Protein AF-0000000087759956 (afdb_homodimer)

InterPro domains:
  IPR018484 Carbohydrate kinase FGGY, N-terminal [PF00370] (3-246)
  IPR043129 ATPase, nucleotide binding domain [SSF53067] (1-449)
  IPR043129 ATPase, nucleotide binding domain [SSF53067] (3-252)

Foldseek 3Di:
DWEWFWEQELFKIKIFIADLVLDTDDIFMFTQPPSPAFWGALLSSLVRLLVRLVVRPADPVHQAYFAAYQQFKKKFFAQQCQQVCLLVVDPDHRMGIIGALRACPQDPVNQVVLVVLCVVLPADFAADDGRGHVSVVLVCCVPPVVVNVSGQAMDHSVQVVLSNQQSTRDLQLREAEQQSVRSNTAADPVVRGGGPSSCVSSVHDPRRYHHYDHALDDFSHWGDPSNCVSRVHDTRRTYTHYYYLVLLLVLQQCVVVVHDQLQEWEWEAAQWTKIKGKDQDDDDADNQWDWGDHHPNIIMIMGIWNQGVNLLLVVLVVVQVVCCVVPVDHDDPSPVSSVVLLVLADLPAPKAKQSCCVATSDPPRDHIDIDPDDPPQPDSNNVSLNSLLNSLCVRCVSDDPVCVVSNLRHAYEYEYPSCVVRVSNQVNNCVVSVHHYHYDYRGGSSSSRRSSNSVCVVVVVVVVVVVVVVVVVVVPPD/DWEWFWEQEQFKIKIFIADLVLDTDDIFMFTQPPSPAFWGALLSSLVRLLVRLVVRPADPVHQAYFAAYQQFKKKFFAQQCQQVCLLVVDPDHRMDIIGALRACPQDPVNQVVLVVLCVVLPADFAADDGRGHLSVVLVCCVPPVVVNVSGQAMDHSVQVVLSNQQSTRDLQLREAEQQSVRSNGAADPVVRGGGVSSCVSSVHDPRRYHHYDHALDDWSHWGDPSNCVSRVHDTRRTYGHYYYLVLLLVLQQCVVVVHDQLQEWEWEFAQWTKIKGKDQDDDDADNQWDWGDHHPNIIMIMGIWNQGVNLLLVVLVVVQVVCCVVPVDHDDPSPVSSVVLLVLADLPAPKAKQCCCVATSDPPRDHIDIDPDDPPQPDSNNVSLNSLLNSLCVRLVSDDPVCVVSNLRHAYEYEYPSCVVRVSNQVNNCVVSVHHYHYDYRGGSSSSRRSSNSVCVVVVVVVVVVVVVVVVVVVVVD

pLDDT: mean 90.92, std 11.07, range [28.17, 98.62]

Radius of gyration: 41.55 Å; Cα contacts (8 Å, |Δi|>4): 2193; chains: 2; bounding box: 50×154×84 Å

Structure (mmCIF, N/CA/C/O backbone):
data_AF-0000000087759956-model_v1
#
loop_
_entity.id
_entity.type
_entity.pdbx_description
1 polymer 'Carbohydrate kinase FGGY N-terminal domain-containing protein'
#
loop_
_atom_site.group_PDB
_atom_site.id
_atom_site.type_symbol
_atom_site.label_atom_id
_atom_site.label_alt_id
_atom_site.label_comp_id
_atom_site.label_asym_id
_atom_site.label_entity_id
_atom_site.label_seq_id
_atom_site.pdbx_PDB_ins_code
_atom_site.Cartn_x
_atom_site.Cartn_y
_atom_site.Cartn_z
_atom_site.occupancy
_atom_site.B_iso_or_equiv
_atom_site.auth_seq_id
_atom_site.auth_comp_id
_atom_site.auth_asym_id
_atom_site.auth_atom_id
_atom_site.pdbx_PDB_model_num
ATOM 1 N N . MET A 1 1 ? -11.508 56.594 10.93 1 87.94 1 MET A N 1
ATOM 2 C CA . MET A 1 1 ? -11.023 55.688 11.961 1 87.94 1 MET A CA 1
ATOM 3 C C . MET A 1 1 ? -10.523 54.375 11.344 1 87.94 1 MET A C 1
ATOM 5 O O . MET A 1 1 ? -11.156 53.812 10.438 1 87.94 1 MET A O 1
ATOM 9 N N . GLN A 1 2 ? -9.336 54.094 11.742 1 93.81 2 GLN A N 1
ATOM 10 C CA . GLN A 1 2 ? -8.727 52.875 11.234 1 93.81 2 GLN A CA 1
ATOM 11 C C . GLN A 1 2 ? -8.148 52.031 12.367 1 93.81 2 GLN A C 1
ATOM 13 O O . GLN A 1 2 ? -7.812 52.562 13.43 1 93.81 2 GLN A O 1
ATOM 18 N N . VAL A 1 3 ? -8.188 50.781 12.141 1 95.94 3 VAL A N 1
ATOM 19 C CA . VAL A 1 3 ? -7.516 49.844 13.047 1 95.94 3 VAL A CA 1
ATOM 20 C C . VAL A 1 3 ? -6.309 49.219 12.344 1 95.94 3 VAL A C 1
ATOM 22 O O . VAL A 1 3 ? -6.422 48.75 11.219 1 95.94 3 VAL A O 1
ATOM 25 N N . LEU A 1 4 ? -5.164 49.344 12.977 1 97.25 4 LEU A N 1
ATOM 26 C CA . LEU A 1 4 ? -3.953 48.688 12.469 1 97.25 4 LEU A CA 1
ATOM 27 C C . LEU A 1 4 ? -3.836 47.25 12.992 1 97.25 4 LEU A C 1
ATOM 29 O O . LEU A 1 4 ? -3.762 47.031 14.195 1 97.25 4 LEU A O 1
ATOM 33 N N . GLY A 1 5 ? -3.9 46.312 12.047 1 97.31 5 GLY A N 1
ATOM 34 C CA . GLY A 1 5 ? -3.627 44.938 12.375 1 97.31 5 GLY A CA 1
ATOM 35 C C . GLY A 1 5 ? -2.211 44.5 12.031 1 97.31 5 GLY A C 1
ATOM 36 O O . GLY A 1 5 ? -1.71 44.812 10.945 1 97.31 5 GLY A O 1
ATOM 37 N N . ILE A 1 6 ? -1.502 43.812 12.992 1 97.94 6 ILE A N 1
ATOM 38 C CA . ILE A 1 6 ? -0.149 43.312 12.789 1 97.94 6 ILE A CA 1
ATOM 39 C C . ILE A 1 6 ? -0.108 41.812 13.078 1 97.94 6 ILE A C 1
ATOM 41 O O . ILE A 1 6 ? -0.451 41.375 14.18 1 97.94 6 ILE A O 1
ATOM 45 N N . ASP A 1 7 ? 0.274 41.031 12.141 1 97.62 7 ASP A N 1
ATOM 46 C CA . ASP A 1 7 ? 0.466 39.594 12.289 1 97.62 7 ASP A CA 1
ATOM 47 C C . ASP A 1 7 ? 1.95 39.219 12.281 1 97.62 7 ASP A C 1
ATOM 49 O O . ASP A 1 7 ? 2.619 39.344 11.25 1 97.62 7 ASP A O 1
ATOM 53 N N . VAL A 1 8 ? 2.387 38.75 13.422 1 96.69 8 VAL A N 1
ATOM 54 C CA . VAL A 1 8 ? 3.785 38.375 13.547 1 96.69 8 VAL A CA 1
ATOM 55 C C . VAL A 1 8 ? 3.926 36.875 13.273 1 96.69 8 VAL A C 1
ATOM 57 O O . VAL A 1 8 ? 3.902 36.062 14.195 1 96.69 8 VAL A O 1
ATOM 60 N N . GLY A 1 9 ? 4.246 36.562 12.062 1 91 9 GLY A N 1
ATOM 61 C CA . GLY A 1 9 ? 4.426 35.156 11.664 1 91 9 GLY A CA 1
ATOM 62 C C . GLY A 1 9 ? 5.82 34.625 11.945 1 91 9 GLY A C 1
ATOM 63 O O . GLY A 1 9 ? 6.617 35.312 12.617 1 91 9 GLY A O 1
ATOM 64 N N . THR A 1 10 ? 6.102 33.406 11.453 1 86.12 10 THR A N 1
ATOM 65 C CA . THR A 1 10 ? 7.41 32.781 11.648 1 86.12 10 THR A CA 1
ATOM 66 C C . THR A 1 10 ? 8.414 33.312 10.633 1 86.12 10 THR A C 1
ATOM 68 O O . THR A 1 10 ? 9.609 33.438 10.922 1 86.12 10 THR A O 1
ATOM 71 N N . THR A 1 11 ? 7.91 33.719 9.43 1 88.88 11 THR A N 1
ATOM 72 C CA . THR A 1 11 ? 8.836 34.062 8.359 1 88.88 11 THR A CA 1
ATOM 73 C C . THR A 1 11 ? 8.586 35.5 7.887 1 88.88 11 THR A C 1
ATOM 75 O O . THR A 1 11 ? 9.414 36.094 7.188 1 88.88 11 THR A O 1
ATOM 78 N N . ALA A 1 12 ? 7.441 36.031 8.281 1 93.81 12 ALA A N 1
ATOM 79 C CA . ALA A 1 12 ? 7.121 37.375 7.781 1 93.81 12 ALA A CA 1
ATOM 80 C C . ALA A 1 12 ? 6.195 38.125 8.742 1 93.81 12 ALA A C 1
ATOM 82 O O . ALA A 1 12 ? 5.539 37.5 9.578 1 93.81 12 ALA A O 1
ATOM 83 N N . ILE A 1 13 ? 6.207 39.438 8.57 1 96.75 13 ILE A N 1
ATOM 84 C CA . ILE A 1 13 ? 5.266 40.344 9.25 1 96.75 13 ILE A CA 1
ATOM 85 C C . ILE A 1 13 ? 4.227 40.844 8.25 1 96.75 13 ILE A C 1
ATOM 87 O O . ILE A 1 13 ? 4.578 41.344 7.176 1 96.75 13 ILE A O 1
ATOM 91 N N . LYS A 1 14 ? 3.004 40.656 8.578 1 96.31 14 LYS A N 1
ATOM 92 C CA . LYS A 1 14 ? 1.919 41.188 7.758 1 96.31 14 LYS A CA 1
ATOM 93 C C . LYS A 1 14 ? 1.117 42.25 8.516 1 96.31 14 LYS A C 1
ATOM 95 O O . LYS A 1 14 ? 0.782 42.062 9.688 1 96.31 14 LYS A O 1
ATOM 100 N N . CYS A 1 15 ? 0.84 43.375 7.855 1 96.94 15 CYS A N 1
ATOM 101 C CA . CYS A 1 15 ? 0.056 44.438 8.445 1 96.94 15 CYS A CA 1
ATOM 102 C C . CYS A 1 15 ? -1.173 44.75 7.598 1 96.94 15 CYS A C 1
ATOM 104 O O . CYS A 1 15 ? -1.128 44.656 6.371 1 96.94 15 CYS A O 1
ATOM 106 N N . SER A 1 16 ? -2.232 45.062 8.273 1 96 16 SER A N 1
ATOM 107 C CA . SER A 1 16 ? -3.479 45.469 7.625 1 96 16 SER A CA 1
ATOM 108 C C . SER A 1 16 ? -4.051 46.719 8.25 1 96 16 SER A C 1
ATOM 110 O O . SER A 1 16 ? -4.012 46.906 9.469 1 96 16 SER A O 1
ATOM 112 N N . LEU A 1 17 ? -4.504 47.594 7.406 1 95.5 17 LEU A N 1
ATOM 113 C CA . LEU A 1 17 ? -5.281 48.75 7.836 1 95.5 17 LEU A CA 1
ATOM 114 C C . LEU A 1 17 ? -6.754 48.594 7.477 1 95.5 17 LEU A C 1
ATOM 116 O O . LEU A 1 17 ? -7.102 48.5 6.297 1 95.5 17 LEU A O 1
ATOM 120 N N . VAL A 1 18 ? -7.531 48.562 8.508 1 94.56 18 VAL A N 1
ATOM 121 C CA . VAL A 1 18 ? -8.961 48.344 8.312 1 94.56 18 VAL A CA 1
ATOM 122 C C . VAL A 1 18 ? -9.742 49.562 8.773 1 94.56 18 VAL A C 1
ATOM 124 O O . VAL A 1 18 ? -9.5 50.094 9.859 1 94.56 18 VAL A O 1
ATOM 127 N N . ASN A 1 19 ? -10.703 50 8.016 1 91.31 19 ASN A N 1
ATOM 128 C CA . ASN A 1 19 ? -11.461 51.188 8.359 1 91.31 19 ASN A CA 1
ATOM 129 C C . ASN A 1 19 ? -12.719 50.844 9.156 1 91.31 19 ASN A C 1
ATOM 131 O O . ASN A 1 19 ? -12.953 49.688 9.492 1 91.31 19 ASN A O 1
ATOM 135 N N . CYS A 1 20 ? -13.492 51.844 9.469 1 83.19 20 CYS A N 1
ATOM 136 C CA . CYS A 1 20 ? -14.664 51.719 10.328 1 83.19 20 CYS A CA 1
ATOM 137 C C . CYS A 1 20 ? -15.742 50.875 9.656 1 83.19 20 CYS A C 1
ATOM 139 O O . CYS A 1 20 ? -16.641 50.344 10.32 1 83.19 20 CYS A O 1
ATOM 141 N N . ASN A 1 21 ? -15.695 50.688 8.312 1 86.69 21 ASN A N 1
ATOM 142 C CA . ASN A 1 21 ? -16.656 49.875 7.574 1 86.69 21 ASN A CA 1
ATOM 143 C C . ASN A 1 21 ? -16.156 48.438 7.418 1 86.69 21 ASN A C 1
ATOM 145 O O . ASN A 1 21 ? -16.703 47.688 6.605 1 86.69 21 ASN A O 1
ATOM 149 N N . LYS A 1 22 ? -15.102 48.156 8.156 1 89.62 22 LYS A N 1
ATOM 150 C CA . LYS A 1 22 ? -14.562 46.781 8.18 1 89.62 22 LYS A CA 1
ATOM 151 C C . LYS A 1 22 ? -13.969 46.406 6.828 1 89.62 22 LYS A C 1
ATOM 153 O O . LYS A 1 22 ? -14.008 45.25 6.43 1 89.62 22 LYS A O 1
ATOM 158 N N . LYS A 1 23 ? -13.508 47.406 6.109 1 91.25 23 LYS A N 1
ATOM 159 C CA . LYS A 1 23 ? -12.883 47.188 4.812 1 91.25 23 LYS A CA 1
ATOM 160 C C . LYS A 1 23 ? -11.367 47.281 4.902 1 91.25 23 LYS A C 1
ATOM 162 O O . LYS A 1 23 ? -10.852 48.188 5.57 1 91.25 23 LYS A O 1
ATOM 167 N N . LEU A 1 24 ? -10.711 46.406 4.25 1 91.88 24 LEU A N 1
ATOM 168 C CA . LEU A 1 24 ? -9.258 46.438 4.148 1 91.88 24 LEU A CA 1
ATOM 169 C C . LEU A 1 24 ? -8.812 47.562 3.229 1 91.88 24 LEU A C 1
ATOM 171 O O . LEU A 1 24 ? -9.125 47.562 2.035 1 91.88 24 LEU A O 1
ATOM 175 N N . GLU A 1 25 ? -8.094 48.531 3.738 1 93.69 25 GLU A N 1
ATOM 176 C CA . GLU A 1 25 ? -7.664 49.688 2.949 1 93.69 25 GLU A CA 1
ATOM 177 C C . GLU A 1 25 ? -6.254 49.469 2.404 1 93.69 25 GLU A C 1
ATOM 179 O O . GLU A 1 25 ? -5.984 49.781 1.239 1 93.69 25 GLU A O 1
ATOM 184 N N . LYS A 1 26 ? -5.352 49.062 3.242 1 94.5 26 LYS A N 1
ATOM 185 C CA . LYS A 1 26 ? -3.953 48.844 2.881 1 94.5 26 LYS A CA 1
ATOM 186 C C . LYS A 1 26 ? -3.402 47.594 3.545 1 94.5 26 LYS A C 1
ATOM 188 O O . LYS A 1 26 ? -3.869 47.188 4.613 1 94.5 26 LYS A O 1
ATOM 193 N N . GLN A 1 27 ? -2.539 47 2.928 1 95 27 GLN A N 1
ATOM 194 C CA . GLN A 1 27 ? -1.839 45.844 3.465 1 95 27 GLN A CA 1
ATOM 195 C C . GLN A 1 27 ? -0.357 45.875 3.102 1 95 27 GLN A C 1
ATOM 197 O O . GLN A 1 27 ? 0.021 46.438 2.066 1 95 27 GLN A O 1
ATOM 202 N N . SER A 1 28 ? 0.489 45.375 3.918 1 96.12 28 SER A N 1
ATOM 203 C CA . SER A 1 28 ? 1.919 45.219 3.672 1 96.12 28 SER A CA 1
ATOM 204 C C . SER A 1 28 ? 2.436 43.906 4.234 1 96.12 28 SER A C 1
ATOM 206 O O . SER A 1 28 ? 1.814 43.312 5.121 1 96.12 28 SER A O 1
ATOM 208 N N . CYS A 1 29 ? 3.449 43.375 3.68 1 95.56 29 CYS A N 1
ATOM 209 C CA . CYS A 1 29 ? 4.07 42.125 4.109 1 95.56 29 CYS A CA 1
ATOM 210 C C . CYS A 1 29 ? 5.582 42.156 3.904 1 95.56 29 CYS A C 1
ATOM 212 O O . CYS A 1 29 ? 6.055 42.469 2.803 1 95.56 29 CYS A O 1
ATOM 214 N N . LYS A 1 30 ? 6.352 41.938 4.957 1 96.62 30 LYS A N 1
ATOM 215 C CA . LYS A 1 30 ? 7.809 41.938 4.875 1 96.62 30 LYS A CA 1
ATOM 216 C C . LYS A 1 30 ? 8.391 40.688 5.484 1 96.62 30 LYS A C 1
ATOM 218 O O . LYS A 1 30 ? 7.992 40.25 6.578 1 96.62 30 LYS A O 1
ATOM 223 N N . SER A 1 31 ? 9.352 40.062 4.836 1 95.56 31 SER A N 1
ATOM 224 C CA . SER A 1 31 ? 10.016 38.875 5.301 1 95.56 31 SER A CA 1
ATOM 225 C C . SER A 1 31 ? 10.938 39.156 6.477 1 95.56 31 SER A C 1
ATOM 227 O O . SER A 1 31 ? 11.578 40.219 6.527 1 95.56 31 SER A O 1
ATOM 229 N N . ILE A 1 32 ? 10.953 38.25 7.395 1 95.31 32 ILE A N 1
ATOM 230 C CA . ILE A 1 32 ? 11.922 38.312 8.492 1 95.31 32 ILE A CA 1
ATOM 231 C C . ILE A 1 32 ? 13.242 37.688 8.039 1 95.31 32 ILE A C 1
ATOM 233 O O . ILE A 1 32 ? 13.281 36.5 7.625 1 95.31 32 ILE A O 1
ATOM 237 N N . GLU A 1 33 ? 14.273 38.375 8.125 1 91.81 33 GLU A N 1
ATOM 238 C CA . GLU A 1 33 ? 15.57 37.875 7.676 1 91.81 33 GLU A CA 1
ATOM 239 C C . GLU A 1 33 ? 16.047 36.688 8.523 1 91.81 33 GLU A C 1
ATOM 241 O O . GLU A 1 33 ? 15.945 36.719 9.75 1 91.81 33 GLU A O 1
ATOM 246 N N . ASN A 1 34 ? 16.5 35.656 7.949 1 85.31 34 ASN A N 1
ATOM 247 C CA . ASN A 1 34 ? 17.094 34.5 8.586 1 85.31 34 ASN A CA 1
ATOM 248 C C . ASN A 1 34 ? 16.094 33.781 9.492 1 85.31 34 ASN A C 1
ATOM 250 O O . ASN A 1 34 ? 16.453 33.312 10.57 1 85.31 34 ASN A O 1
ATOM 254 N N . ALA A 1 35 ? 14.828 33.906 9.188 1 80.88 35 ALA A N 1
ATOM 255 C CA . ALA A 1 35 ? 13.789 33.312 10.031 1 80.88 35 ALA A CA 1
ATOM 256 C C . ALA A 1 35 ? 13.5 31.875 9.625 1 80.88 35 ALA A C 1
ATOM 258 O O . ALA A 1 35 ? 12.461 31.312 10 1 80.88 35 ALA A O 1
ATOM 259 N N . SER A 1 36 ? 14.477 31.062 9.07 1 71.12 36 SER A N 1
ATOM 260 C CA . SER A 1 36 ? 14.211 29.672 8.695 1 71.12 36 SER A CA 1
ATOM 261 C C . SER A 1 36 ? 14.438 28.734 9.867 1 71.12 36 SER A C 1
ATOM 263 O O . SER A 1 36 ? 15.461 28.812 10.555 1 71.12 36 SER A O 1
ATOM 265 N N . GLY A 1 37 ? 13.289 28.172 10.57 1 76.44 37 GLY A N 1
ATOM 266 C CA . GLY A 1 37 ? 13.539 27.125 11.531 1 76.44 37 GLY A CA 1
ATOM 267 C C . GLY A 1 37 ? 12.938 27.406 12.898 1 76.44 37 GLY A C 1
ATOM 268 O O . GLY A 1 37 ? 11.906 28.062 13 1 76.44 37 GLY A O 1
ATOM 269 N N . SER A 1 38 ? 13.57 26.906 14.031 1 89.06 38 SER A N 1
ATOM 270 C CA . SER A 1 38 ? 13.016 26.875 15.383 1 89.06 38 SER A CA 1
ATOM 271 C C . SER A 1 38 ? 13.516 28.062 16.203 1 89.06 38 SER A C 1
ATOM 273 O O . SER A 1 38 ? 12.945 28.375 17.266 1 89.06 38 SER A O 1
ATOM 275 N N . ILE A 1 39 ? 14.523 28.828 15.766 1 92.94 39 ILE A N 1
ATOM 276 C CA . ILE A 1 39 ? 15.078 29.953 16.5 1 92.94 39 ILE A CA 1
ATOM 277 C C . ILE A 1 39 ? 15.117 31.188 15.602 1 92.94 39 ILE A C 1
ATOM 279 O O . ILE A 1 39 ? 15.695 31.156 14.508 1 92.94 39 ILE A O 1
ATOM 283 N N . VAL A 1 40 ? 14.516 32.281 16.062 1 94.62 40 VAL A N 1
ATOM 284 C CA . VAL A 1 40 ? 14.445 33.5 15.289 1 94.62 40 VAL A CA 1
ATOM 285 C C . VAL A 1 40 ? 14.969 34.688 16.109 1 94.62 40 VAL A C 1
ATOM 287 O O . VAL A 1 40 ? 14.578 34.844 17.281 1 94.62 40 VAL A O 1
ATOM 290 N N . ASP A 1 41 ? 15.82 35.469 15.539 1 94.25 41 ASP A N 1
ATOM 291 C CA . ASP A 1 41 ? 16.312 36.688 16.188 1 94.25 41 ASP A CA 1
ATOM 292 C C . ASP A 1 41 ? 15.219 37.75 16.297 1 94.25 41 ASP A C 1
ATOM 294 O O . ASP A 1 41 ? 14.711 38.219 15.281 1 94.25 41 ASP A O 1
ATOM 298 N N . VAL A 1 42 ? 14.945 38.188 17.531 1 95.75 42 VAL A N 1
ATOM 299 C CA . VAL A 1 42 ? 13.875 39.125 17.766 1 95.75 42 VAL A CA 1
ATOM 300 C C . VAL A 1 42 ? 14.195 40.469 17.094 1 95.75 42 VAL A C 1
ATOM 302 O O . VAL A 1 42 ? 13.297 41.156 16.609 1 95.75 42 VAL A O 1
ATOM 305 N N . LYS A 1 43 ? 15.414 40.781 17 1 94.75 43 LYS A N 1
ATOM 306 C CA . LYS A 1 43 ? 15.812 42 16.312 1 94.75 43 LYS A CA 1
ATOM 307 C C . LYS A 1 43 ? 15.359 42 14.859 1 94.75 43 LYS A C 1
ATOM 309 O O . LYS A 1 43 ? 14.922 43.031 14.328 1 94.75 43 LYS A O 1
ATOM 314 N N . ASN A 1 44 ? 15.57 40.844 14.258 1 95.56 44 ASN A N 1
ATOM 315 C CA . ASN A 1 44 ? 15.125 40.719 12.867 1 95.56 44 ASN A CA 1
ATOM 316 C C . ASN A 1 44 ? 13.609 40.844 12.75 1 95.56 44 ASN A C 1
ATOM 318 O O . ASN A 1 44 ? 13.109 41.344 11.742 1 95.56 44 ASN A O 1
ATOM 322 N N . VAL A 1 45 ? 12.875 40.375 13.711 1 96.62 45 VAL A N 1
ATOM 323 C CA . VAL A 1 45 ? 11.422 40.531 13.742 1 96.62 45 VAL A CA 1
ATOM 324 C C . VAL A 1 45 ? 11.047 42 13.828 1 96.62 45 VAL A C 1
ATOM 326 O O . VAL A 1 45 ? 10.195 42.469 13.062 1 96.62 45 VAL A O 1
ATOM 329 N N . LEU A 1 46 ? 11.68 42.719 14.711 1 96.06 46 LEU A N 1
ATOM 330 C CA . LEU A 1 46 ? 11.383 44.125 14.914 1 96.06 46 LEU A CA 1
ATOM 331 C C . LEU A 1 46 ? 11.734 44.938 13.672 1 96.06 46 LEU A C 1
ATOM 333 O O . LEU A 1 46 ? 11.008 45.875 13.305 1 96.06 46 LEU A O 1
ATOM 337 N N . LEU A 1 47 ? 12.859 44.531 13.094 1 95.5 47 LEU A N 1
ATOM 338 C CA . LEU A 1 47 ? 13.258 45.219 11.867 1 95.5 47 LEU A CA 1
ATOM 339 C C . LEU A 1 47 ? 12.234 45 10.758 1 95.5 47 LEU A C 1
ATOM 341 O O . LEU A 1 47 ? 11.898 45.906 10.016 1 95.5 47 LEU A O 1
ATOM 345 N N . ALA A 1 48 ? 11.805 43.812 10.57 1 97.12 48 ALA A N 1
ATOM 346 C CA . ALA A 1 48 ? 10.781 43.5 9.578 1 97.12 48 ALA A CA 1
ATOM 347 C C . ALA A 1 48 ? 9.492 44.25 9.867 1 97.12 48 ALA A C 1
ATOM 349 O O . ALA A 1 48 ? 8.812 44.719 8.938 1 97.12 48 ALA A O 1
ATOM 350 N N . MET A 1 49 ? 9.125 44.344 11.117 1 97.12 49 MET A N 1
ATOM 351 C CA . MET A 1 49 ? 7.926 45.094 11.516 1 97.12 49 MET A CA 1
ATOM 352 C C . MET A 1 49 ? 8.055 46.562 11.164 1 97.12 49 MET A C 1
ATOM 354 O O . MET A 1 49 ? 7.113 47.188 10.656 1 97.12 49 MET A O 1
ATOM 358 N N . GLN A 1 50 ? 9.172 47.094 11.445 1 96 50 GLN A N 1
ATOM 359 C CA . GLN A 1 50 ? 9.43 48.469 11.109 1 96 50 GLN A CA 1
ATOM 360 C C . GLN A 1 50 ? 9.25 48.719 9.609 1 96 50 GLN A C 1
ATOM 362 O O . GLN A 1 50 ? 8.625 49.719 9.211 1 96 50 GLN A O 1
ATOM 367 N N . LYS A 1 51 ? 9.828 47.812 8.852 1 96.88 51 LYS A N 1
ATOM 368 C CA . LYS A 1 51 ? 9.734 47.938 7.398 1 96.88 51 LYS A CA 1
ATOM 369 C C . LYS A 1 51 ? 8.281 47.781 6.93 1 96.88 51 LYS A C 1
ATOM 371 O O . LYS A 1 51 ? 7.844 48.531 6.043 1 96.88 51 LYS A O 1
ATOM 376 N N . ALA A 1 52 ? 7.57 46.906 7.457 1 96.88 52 ALA A N 1
ATOM 377 C CA . ALA A 1 52 ? 6.176 46.688 7.082 1 96.88 52 ALA A CA 1
ATOM 378 C C . ALA A 1 52 ? 5.32 47.906 7.422 1 96.88 52 ALA A C 1
ATOM 380 O O . ALA A 1 52 ? 4.453 48.281 6.641 1 96.88 52 ALA A O 1
ATOM 381 N N . MET A 1 53 ? 5.566 48.469 8.617 1 95.38 53 MET A N 1
ATOM 382 C CA . MET A 1 53 ? 4.816 49.656 9.062 1 95.38 53 MET A CA 1
ATOM 383 C C . MET A 1 53 ? 5.125 50.844 8.188 1 95.38 53 MET A C 1
ATOM 385 O O . MET A 1 53 ? 4.223 51.625 7.844 1 95.38 53 MET A O 1
ATOM 389 N N . LYS A 1 54 ? 6.34 51 7.84 1 93.94 54 LYS A N 1
ATOM 390 C CA . LYS A 1 54 ? 6.746 52.094 6.973 1 93.94 54 LYS A CA 1
ATOM 391 C C . LYS A 1 54 ? 6.055 52 5.617 1 93.94 54 LYS A C 1
ATOM 393 O O . LYS A 1 54 ? 5.672 53.031 5.047 1 93.94 54 LYS A O 1
ATOM 398 N N . GLU A 1 55 ? 5.965 50.875 5.152 1 95.38 55 GLU A N 1
ATOM 399 C CA . GLU A 1 55 ? 5.359 50.656 3.842 1 95.38 55 GLU A CA 1
ATOM 400 C C . GLU A 1 55 ? 3.885 51.062 3.842 1 95.38 55 GLU A C 1
ATOM 402 O O . GLU A 1 55 ? 3.326 51.375 2.795 1 95.38 55 GLU A O 1
ATOM 407 N N . LEU A 1 56 ? 3.217 51.031 4.961 1 94.44 56 LEU A N 1
ATOM 408 C CA . LEU A 1 56 ? 1.813 51.406 5.051 1 94.44 56 LEU A CA 1
ATOM 409 C C . LEU A 1 56 ? 1.649 52.906 4.867 1 94.44 56 LEU A C 1
ATOM 411 O O . LEU A 1 56 ? 0.56 53.375 4.535 1 94.44 56 LEU A O 1
ATOM 415 N N . GLY A 1 57 ? 2.734 53.719 5.09 1 90.56 57 GLY A N 1
ATOM 416 C CA . GLY A 1 57 ? 2.67 55.156 4.961 1 90.56 57 GLY A CA 1
ATOM 417 C C . GLY A 1 57 ? 2.146 55.844 6.211 1 90.56 57 GLY A C 1
ATOM 418 O O . GLY A 1 57 ? 2.502 55.469 7.328 1 90.56 57 GLY A O 1
ATOM 419 N N . THR A 1 58 ? 1.352 56.938 5.988 1 86.56 58 THR A N 1
ATOM 420 C CA . THR A 1 58 ? 0.86 57.75 7.102 1 86.56 58 THR A CA 1
ATOM 421 C C . THR A 1 58 ? -0.245 57 7.852 1 86.56 58 THR A C 1
ATOM 423 O O . THR A 1 58 ? -1.118 56.375 7.234 1 86.56 58 THR A O 1
ATOM 426 N N . MET A 1 59 ? -0.141 56.969 9.148 1 91 59 MET A N 1
ATOM 427 C CA . MET A 1 59 ? -1.083 56.25 9.992 1 91 59 MET A CA 1
ATOM 428 C C . MET A 1 59 ? -1.845 57.188 10.906 1 91 59 MET A C 1
ATOM 430 O O . MET A 1 59 ? -2.148 56.844 12.047 1 91 59 MET A O 1
ATOM 434 N N . GLU A 1 60 ? -2.092 58.344 10.484 1 90.31 60 GLU A N 1
ATOM 435 C CA . GLU A 1 60 ? -2.705 59.375 11.297 1 90.31 60 GLU A CA 1
ATOM 436 C C . GLU A 1 60 ? -4.129 59 11.703 1 90.31 60 GLU A C 1
ATOM 438 O O . GLU A 1 60 ? -4.617 59.438 12.75 1 90.31 60 GLU A O 1
ATOM 443 N N . ASN A 1 61 ? -4.77 58.188 10.93 1 92.06 61 ASN A N 1
ATOM 444 C CA . ASN A 1 61 ? -6.16 57.844 11.18 1 92.06 61 ASN A CA 1
ATOM 445 C C . ASN A 1 61 ? -6.277 56.562 12.008 1 92.06 61 ASN A C 1
ATOM 447 O O . ASN A 1 61 ? -7.383 56.094 12.281 1 92.06 61 ASN A O 1
ATOM 451 N N . VAL A 1 62 ? -5.184 56.031 12.43 1 95.19 62 VAL A N 1
ATOM 452 C CA . VAL A 1 62 ? -5.203 54.812 13.242 1 95.19 62 VAL A CA 1
ATOM 453 C C . VAL A 1 62 ? -5.652 55.156 14.656 1 95.19 62 VAL A C 1
ATOM 455 O O . VAL A 1 62 ? -5.078 56.031 15.305 1 95.19 62 VAL A O 1
ATOM 458 N N . THR A 1 63 ? -6.676 54.406 15.133 1 93.75 63 THR A N 1
ATOM 459 C CA . THR A 1 63 ? -7.242 54.688 16.453 1 93.75 63 THR A CA 1
ATOM 460 C C . THR A 1 63 ? -7.047 53.5 17.391 1 93.75 63 THR A C 1
ATOM 462 O O . THR A 1 63 ? -7.281 53.625 18.594 1 93.75 63 THR A O 1
ATOM 465 N N . ALA A 1 64 ? -6.617 52.438 16.922 1 95.38 64 ALA A N 1
ATOM 466 C CA . ALA A 1 64 ? -6.348 51.25 17.719 1 95.38 64 ALA A CA 1
ATOM 467 C C . ALA A 1 64 ? -5.352 50.312 17.016 1 95.38 64 ALA A C 1
ATOM 469 O O . ALA A 1 64 ? -5.238 50.344 15.797 1 95.38 64 ALA A O 1
ATOM 470 N N . ILE A 1 65 ? -4.664 49.531 17.797 1 96.69 65 ILE A N 1
ATOM 471 C CA . ILE A 1 65 ? -3.719 48.531 17.281 1 96.69 65 ILE A CA 1
ATOM 472 C C . ILE A 1 65 ? -4.125 47.125 17.734 1 96.69 65 ILE A C 1
ATOM 474 O O . ILE A 1 65 ? -4.348 46.906 18.922 1 96.69 65 ILE A O 1
ATOM 478 N N . ALA A 1 66 ? -4.301 46.281 16.766 1 97.06 66 ALA A N 1
ATOM 479 C CA . ALA A 1 66 ? -4.566 44.875 17.016 1 97.06 66 ALA A CA 1
ATOM 480 C C . ALA A 1 66 ? -3.371 44.031 16.609 1 97.06 66 ALA A C 1
ATOM 482 O O . ALA A 1 66 ? -2.85 44.156 15.5 1 97.06 66 ALA A O 1
ATOM 483 N N . LEU A 1 67 ? -2.922 43.125 17.531 1 97.62 67 LEU A N 1
ATOM 484 C CA . LEU A 1 67 ? -1.778 42.25 17.281 1 97.62 67 LEU A CA 1
ATOM 485 C C . LEU A 1 67 ? -2.193 40.781 17.297 1 97.62 67 LEU A C 1
ATOM 487 O O . LEU A 1 67 ? -3.076 40.406 18.062 1 97.62 67 LEU A O 1
ATOM 491 N N . CYS A 1 68 ? -1.618 40.031 16.406 1 97.62 68 CYS A N 1
ATOM 492 C CA . CYS A 1 68 ? -1.718 38.562 16.438 1 97.62 68 CYS A CA 1
ATOM 493 C C . CYS A 1 68 ? -0.426 37.938 15.945 1 97.62 68 CYS A C 1
ATOM 495 O O . CYS A 1 68 ? 0.493 38.625 15.508 1 97.62 68 CYS A O 1
ATOM 497 N N . GLY A 1 69 ? -0.326 36.656 16.109 1 96.12 69 GLY A N 1
ATOM 498 C CA . GLY A 1 69 ? 0.887 36 15.648 1 96.12 69 GLY A CA 1
ATOM 499 C C . GLY A 1 69 ? 0.951 34.531 16.031 1 96.12 69 GLY A C 1
ATOM 500 O O . GLY A 1 69 ? -0.046 33.938 16.469 1 96.12 69 GLY A O 1
ATOM 501 N N . GLN A 1 70 ? 2.133 33.969 15.773 1 93.38 70 GLN A N 1
ATOM 502 C CA . GLN A 1 70 ? 2.355 32.562 16.078 1 93.38 70 GLN A CA 1
ATOM 503 C C . GLN A 1 70 ? 2.107 32.281 17.562 1 93.38 70 GLN A C 1
ATOM 505 O O . GLN A 1 70 ? 2.514 33.062 18.422 1 93.38 70 GLN A O 1
ATOM 510 N N . MET A 1 71 ? 1.416 31.234 17.953 1 93.5 71 MET A N 1
ATOM 511 C CA . MET A 1 71 ? 0.798 31.078 19.266 1 93.5 71 MET A CA 1
ATOM 512 C C . MET A 1 71 ? 1.713 30.297 20.203 1 93.5 71 MET A C 1
ATOM 514 O O . MET A 1 71 ? 1.673 30.484 21.422 1 93.5 71 MET A O 1
ATOM 518 N 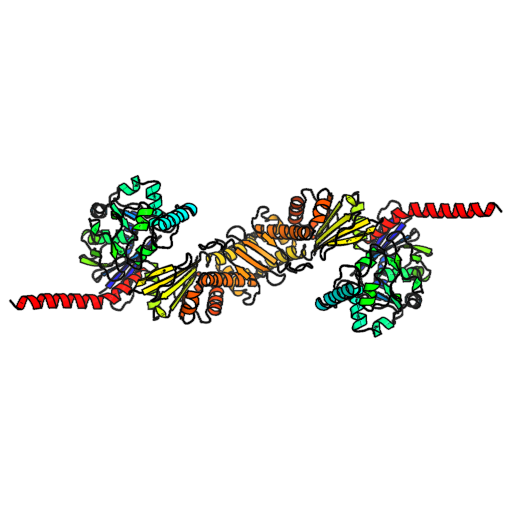N . HIS A 1 72 ? 2.6 29.375 19.797 1 94.12 72 HIS A N 1
ATOM 519 C CA . HIS A 1 72 ? 3.223 28.375 20.641 1 94.12 72 HIS A CA 1
ATOM 520 C C . HIS A 1 72 ? 4.629 28.797 21.062 1 94.12 72 HIS A C 1
ATOM 522 O O . HIS A 1 72 ? 5.188 28.25 22.016 1 94.12 72 HIS A O 1
ATOM 528 N N . GLY A 1 73 ? 5.172 29.766 20.5 1 95.56 73 GLY A N 1
ATOM 529 C CA . GLY A 1 73 ? 6.547 30.156 20.75 1 95.56 73 GLY A CA 1
ATOM 530 C C . GLY A 1 73 ? 6.703 30.984 22 1 95.56 73 GLY A C 1
ATOM 531 O O . GLY A 1 73 ? 5.715 31.453 22.578 1 95.56 73 GLY A O 1
ATOM 532 N N . ILE A 1 74 ? 7.988 31.188 22.391 1 97.81 74 ILE A N 1
ATOM 533 C CA . ILE A 1 74 ? 8.234 31.906 23.641 1 97.81 74 ILE A CA 1
ATOM 534 C C . ILE A 1 74 ? 9.445 32.812 23.469 1 97.81 74 ILE A C 1
ATOM 536 O O . ILE A 1 74 ? 10.391 32.5 22.75 1 97.81 74 ILE A O 1
ATOM 540 N N . VAL A 1 75 ? 9.391 33.938 24.109 1 97.88 75 VAL A N 1
ATOM 541 C CA . VAL A 1 75 ? 10.492 34.875 24.297 1 97.88 75 VAL A CA 1
ATOM 542 C C . VAL A 1 75 ? 10.57 35.281 25.766 1 97.88 75 VAL A C 1
ATOM 544 O O . VAL A 1 75 ? 9.547 35.5 26.406 1 97.88 75 VAL A O 1
ATOM 547 N N . TRP A 1 76 ? 11.742 35.312 26.328 1 98.31 76 TRP A N 1
ATOM 548 C CA . TRP A 1 76 ? 11.992 35.875 27.641 1 98.31 76 TRP A CA 1
ATOM 549 C C . TRP A 1 76 ? 12.633 37.25 27.516 1 98.31 76 TRP A C 1
ATOM 551 O O . TRP A 1 76 ? 13.398 37.5 26.594 1 98.31 76 TRP A O 1
ATOM 561 N N . TRP A 1 77 ? 12.242 38.188 28.484 1 98.38 77 TRP A N 1
ATOM 562 C CA . TRP A 1 77 ? 12.898 39.5 28.453 1 98.38 77 TRP A CA 1
ATOM 563 C C . TRP A 1 77 ? 13.023 40.094 29.844 1 98.38 77 TRP A C 1
ATOM 565 O O . TRP A 1 77 ? 12.391 39.594 30.781 1 98.38 77 TRP A O 1
ATOM 575 N N . LYS A 1 78 ? 13.961 41.031 29.969 1 98.19 78 LYS A N 1
ATOM 576 C CA . LYS A 1 78 ? 14.109 41.844 31.172 1 98.19 78 LYS A CA 1
ATOM 577 C C . LYS A 1 78 ? 13.273 43.125 31.062 1 98.19 78 LYS A C 1
ATOM 579 O O . LYS A 1 78 ? 13.641 44.062 30.344 1 98.19 78 LYS A O 1
ATOM 584 N N . ALA A 1 79 ? 12.227 43.25 31.875 1 98 79 ALA A N 1
ATOM 585 C CA . ALA A 1 79 ? 11.156 44.219 31.688 1 98 79 ALA A CA 1
ATOM 586 C C . ALA A 1 79 ? 11.695 45.656 31.75 1 98 79 ALA A C 1
ATOM 588 O O . ALA A 1 79 ? 11.352 46.5 30.922 1 98 79 ALA A O 1
ATOM 589 N N . ASN A 1 80 ? 12.586 45.938 32.594 1 97.06 80 ASN A N 1
ATOM 590 C CA . ASN A 1 80 ? 13 47.312 32.844 1 97.06 80 ASN A CA 1
ATOM 591 C C . ASN A 1 80 ? 14.062 47.781 31.859 1 97.06 80 ASN A C 1
ATOM 593 O O . ASN A 1 80 ? 14.484 48.938 31.875 1 97.06 80 ASN A O 1
ATOM 597 N N . LYS A 1 81 ? 14.438 46.906 30.969 1 96.5 81 LYS A N 1
ATOM 598 C CA . LYS A 1 81 ? 15.539 47.25 30.078 1 96.5 81 LYS A CA 1
ATOM 599 C C . LYS A 1 81 ? 15.07 47.312 28.625 1 96.5 81 LYS A C 1
ATOM 601 O O . LYS A 1 81 ? 15.781 47.812 27.766 1 96.5 81 LYS A O 1
ATOM 606 N N . VAL A 1 82 ? 13.867 46.875 28.344 1 95.5 82 VAL A N 1
ATOM 607 C CA . VAL A 1 82 ? 13.484 46.625 26.953 1 95.5 82 VAL A CA 1
ATOM 608 C C . VAL A 1 82 ? 13.227 47.969 26.266 1 95.5 82 VAL A C 1
ATOM 610 O O . VAL A 1 82 ? 13.531 48.125 25.078 1 95.5 82 VAL A O 1
ATOM 613 N N . LEU A 1 83 ? 12.672 48.938 26.969 1 94.19 83 LEU A N 1
ATOM 614 C CA . LEU A 1 83 ? 12.359 50.219 26.344 1 94.19 83 LEU A CA 1
ATOM 615 C C . LEU A 1 83 ? 13.633 50.938 25.906 1 94.19 83 LEU A C 1
ATOM 617 O O . LEU A 1 83 ? 13.688 51.5 24.812 1 94.19 83 LEU A O 1
ATOM 621 N N . GLU A 1 84 ? 14.586 50.938 26.797 1 93.81 84 GLU A N 1
ATOM 622 C CA . GLU A 1 84 ? 15.859 51.562 26.469 1 93.81 84 GLU A CA 1
ATOM 623 C C . GLU A 1 84 ? 16.547 50.844 25.297 1 93.81 84 GLU A C 1
ATOM 625 O O . GLU A 1 84 ? 17.156 51.5 24.453 1 93.81 84 GLU A O 1
ATOM 630 N N . ALA A 1 85 ? 16.484 49.625 25.328 1 94 85 ALA A N 1
ATOM 631 C CA . ALA A 1 85 ? 17.094 48.844 24.234 1 94 85 ALA A CA 1
ATOM 632 C C . ALA A 1 85 ? 16.438 49.156 22.906 1 94 85 ALA A C 1
ATOM 634 O O . ALA A 1 85 ? 17.094 49.219 21.875 1 94 85 ALA A O 1
ATOM 635 N N . LEU A 1 86 ? 15.07 49.281 22.875 1 91.81 86 LEU A N 1
ATOM 636 C CA . LEU A 1 86 ? 14.352 49.656 21.656 1 91.81 86 LEU A CA 1
ATOM 637 C C . LEU A 1 86 ? 14.805 51.031 21.172 1 91.81 86 LEU A C 1
ATOM 639 O O . LEU A 1 86 ? 15.008 51.219 19.969 1 91.81 86 LEU A O 1
ATOM 643 N N . LYS A 1 87 ? 14.969 51.906 22.062 1 91.12 87 LYS A N 1
ATOM 644 C CA . LYS A 1 87 ? 15.328 53.281 21.75 1 91.12 87 LYS A CA 1
ATOM 645 C C . LYS A 1 87 ? 16.734 53.344 21.125 1 91.12 87 LYS A C 1
ATOM 647 O O . LYS A 1 87 ? 16.938 54.062 20.156 1 91.12 87 LYS A O 1
ATOM 652 N N . ASN A 1 88 ? 17.656 52.594 21.734 1 89.44 88 ASN A N 1
ATOM 653 C CA . ASN A 1 88 ? 19.062 52.75 21.375 1 89.44 88 ASN A CA 1
ATOM 654 C C . ASN A 1 88 ? 19.516 51.719 20.359 1 89.44 88 ASN A C 1
ATOM 656 O O . ASN A 1 88 ? 20.609 51.781 19.828 1 89.44 88 ASN A O 1
ATOM 660 N N . ASN A 1 89 ? 18.734 50.812 20.047 1 82.19 89 ASN A N 1
ATOM 661 C CA . ASN A 1 89 ? 19.062 49.75 19.141 1 82.19 89 ASN A CA 1
ATOM 662 C C . ASN A 1 89 ? 20.359 49.062 19.516 1 82.19 89 ASN A C 1
ATOM 664 O O . ASN A 1 89 ? 21.281 48.938 18.688 1 82.19 89 ASN A O 1
ATOM 668 N N . THR A 1 90 ? 20.453 48.594 20.688 1 78.69 90 THR A N 1
ATOM 669 C CA . THR A 1 90 ? 21.703 48.062 21.234 1 78.69 90 THR A CA 1
ATOM 670 C C . THR A 1 90 ? 21.922 46.625 20.766 1 78.69 90 THR A C 1
ATOM 672 O O . THR A 1 90 ? 20.969 45.938 20.422 1 78.69 90 THR A O 1
ATOM 675 N N . ASP A 1 91 ? 23.203 46.188 20.781 1 79.62 91 ASP A N 1
ATOM 676 C CA . ASP A 1 91 ? 23.578 44.812 20.422 1 79.62 91 ASP A CA 1
ATOM 677 C C . ASP A 1 91 ? 23.266 43.844 21.547 1 79.62 91 ASP A C 1
ATOM 679 O O . ASP A 1 91 ? 22.938 42.688 21.281 1 79.62 91 ASP A O 1
ATOM 683 N N . ASP A 1 92 ? 23.453 44.312 22.766 1 84.75 92 ASP A N 1
ATOM 684 C CA . ASP A 1 92 ? 23.094 43.469 23.906 1 84.75 92 ASP A CA 1
ATOM 685 C C . ASP A 1 92 ? 21.609 43.594 24.234 1 84.75 92 ASP A C 1
ATOM 687 O O . ASP A 1 92 ? 21.188 44.469 24.969 1 84.75 92 ASP A O 1
ATOM 691 N N . THR A 1 93 ? 20.891 42.688 23.719 1 89.62 93 THR A N 1
ATOM 692 C CA . THR A 1 93 ? 19.438 42.781 23.828 1 89.62 93 THR A CA 1
ATOM 693 C C . THR A 1 93 ? 18.938 42.156 25.141 1 89.62 93 THR A C 1
ATOM 695 O O . THR A 1 93 ? 19.422 41.125 25.547 1 89.62 93 THR A O 1
ATOM 698 N N . PRO A 1 94 ? 18.062 42.906 25.844 1 96.25 94 PRO A N 1
ATOM 699 C CA . PRO A 1 94 ? 17.484 42.406 27.094 1 96.25 94 PRO A CA 1
ATOM 700 C C . PRO A 1 94 ? 16.375 41.375 26.875 1 96.25 94 PRO A C 1
ATOM 702 O O . PRO A 1 94 ? 15.453 41.281 27.703 1 96.25 94 PRO A O 1
ATOM 705 N N . TRP A 1 95 ? 16.266 40.812 25.719 1 97.06 95 TRP A N 1
ATOM 706 C CA . TRP A 1 95 ? 15.32 39.75 25.391 1 97.06 95 TRP A CA 1
ATOM 707 C C . TRP A 1 95 ? 16.047 38.562 24.75 1 97.06 95 TRP A C 1
ATOM 709 O O . TRP A 1 95 ? 17.141 38.719 24.203 1 97.06 95 TRP A O 1
ATOM 719 N N . SER A 1 96 ? 15.539 37.406 24.891 1 96.25 96 SER A N 1
ATOM 720 C CA . SER A 1 96 ? 16.078 36.188 24.281 1 96.25 96 SER A CA 1
ATOM 721 C C . SER A 1 96 ? 15.695 36.094 22.797 1 96.25 96 SER A C 1
ATOM 723 O O . SER A 1 96 ? 14.906 36.906 22.312 1 96.25 96 SER A O 1
ATOM 725 N N . ASP A 1 97 ? 16.312 35.125 22.078 1 94.88 97 ASP A N 1
ATOM 726 C CA . ASP A 1 97 ? 15.766 34.719 20.781 1 94.88 97 ASP A CA 1
ATOM 727 C C . ASP A 1 97 ? 14.359 34.156 20.922 1 94.88 97 ASP A C 1
ATOM 729 O O . ASP A 1 97 ? 13.969 33.719 22 1 94.88 97 ASP A O 1
ATOM 733 N N . LEU A 1 98 ? 13.586 34.312 19.875 1 96.69 98 LEU A N 1
ATOM 734 C CA . LEU A 1 98 ? 12.289 33.625 19.797 1 96.69 98 LEU A CA 1
ATOM 735 C C . LEU A 1 98 ? 12.469 32.156 19.5 1 96.69 98 LEU A C 1
ATOM 737 O O . LEU A 1 98 ? 13.109 31.781 18.5 1 96.69 98 LEU A O 1
ATOM 741 N N . ILE A 1 99 ? 12.008 31.312 20.359 1 96.19 99 ILE A N 1
ATOM 742 C CA . ILE A 1 99 ? 11.883 29.891 20.062 1 96.19 99 ILE A CA 1
ATOM 743 C C . ILE A 1 99 ? 10.469 29.594 19.562 1 96.19 99 ILE A C 1
ATOM 745 O O . ILE A 1 99 ? 9.492 29.766 20.281 1 96.19 99 ILE A O 1
ATOM 749 N N . THR A 1 100 ? 10.398 29.141 18.359 1 94.5 100 THR A N 1
ATOM 750 C CA . THR A 1 100 ? 9.102 29.031 17.688 1 94.5 100 THR A CA 1
ATOM 751 C C . THR A 1 100 ? 8.484 27.656 17.938 1 94.5 100 THR A C 1
ATOM 753 O O . THR A 1 100 ? 9.102 26.797 18.578 1 94.5 100 THR A O 1
ATOM 756 N N . TRP A 1 101 ? 7.285 27.469 17.438 1 90.12 101 TRP A N 1
ATOM 757 C CA . TRP A 1 101 ? 6.527 26.219 17.562 1 90.12 101 TRP A CA 1
ATOM 758 C C . TRP A 1 101 ? 7.234 25.078 16.844 1 90.12 101 TRP A C 1
ATOM 760 O O . TRP A 1 101 ? 6.941 23.906 17.094 1 90.12 101 TRP A O 1
ATOM 770 N N . GLN A 1 102 ? 8.188 25.344 16.016 1 87.19 102 GLN A N 1
ATOM 771 C CA . GLN A 1 102 ? 8.875 24.344 15.203 1 87.19 102 GLN A CA 1
ATOM 772 C C . GLN A 1 102 ? 9.977 23.656 16 1 87.19 102 GLN A C 1
ATOM 774 O O . GLN A 1 102 ? 10.609 22.719 15.523 1 87.19 102 GLN A O 1
ATOM 779 N N . ASP A 1 103 ? 10.172 24.125 17.188 1 90.94 103 ASP A N 1
ATOM 780 C CA . ASP A 1 103 ? 11.258 23.609 18.016 1 90.94 103 ASP A CA 1
ATOM 781 C C . ASP A 1 103 ? 10.984 22.156 18.438 1 90.94 103 ASP A C 1
ATOM 783 O O . ASP A 1 103 ? 9.867 21.828 18.844 1 90.94 103 ASP A O 1
ATOM 787 N N . LYS A 1 104 ? 11.984 21.281 18.328 1 87.06 104 LYS A N 1
ATOM 788 C CA . LYS A 1 104 ? 11.805 19.859 18.609 1 87.06 104 LYS A CA 1
ATOM 789 C C . LYS A 1 104 ? 12.727 19.406 19.75 1 87.06 104 LYS A C 1
ATOM 791 O O . LYS A 1 104 ? 12.992 18.203 19.891 1 87.06 104 LYS A O 1
ATOM 796 N N . ARG A 1 105 ? 13.195 20.344 20.453 1 91.62 105 ARG A N 1
ATOM 797 C CA . ARG A 1 105 ? 14.156 19.984 21.5 1 91.62 105 ARG A CA 1
ATOM 798 C C . ARG A 1 105 ? 13.523 19.062 22.531 1 91.62 105 ARG A C 1
ATOM 800 O O . ARG A 1 105 ? 14.219 18.281 23.172 1 91.62 105 ARG A O 1
ATOM 807 N N . CYS A 1 106 ? 12.266 19.234 22.781 1 94 106 CYS A N 1
ATOM 808 C CA . CYS A 1 106 ? 11.562 18.359 23.703 1 94 106 CYS A CA 1
ATOM 809 C C . CYS A 1 106 ? 11.164 17.047 23.031 1 94 106 CYS A C 1
ATOM 811 O O . CYS A 1 106 ? 10.125 16.984 22.375 1 94 106 CYS A O 1
ATOM 813 N N . LYS A 1 107 ? 11.953 16.031 23.297 1 91.12 107 LYS A N 1
ATOM 814 C CA . LYS A 1 107 ? 11.672 14.727 22.719 1 91.12 107 LYS A CA 1
ATOM 815 C C . LYS A 1 107 ? 10.445 14.086 23.375 1 91.12 107 LYS A C 1
ATOM 817 O O . LYS A 1 107 ? 9.969 14.562 24.406 1 91.12 107 LYS A O 1
ATOM 822 N N . LYS A 1 108 ? 9.969 13.008 22.766 1 87 108 LYS A N 1
ATOM 823 C CA . LYS A 1 108 ? 8.742 12.344 23.203 1 87 108 LYS A CA 1
ATOM 824 C C . LYS A 1 108 ? 8.852 11.883 24.656 1 87 108 LYS A C 1
ATOM 826 O O . LYS A 1 108 ? 7.898 12.016 25.422 1 87 108 LYS A O 1
ATOM 831 N N . GLU A 1 109 ? 9.953 11.359 25 1 91.56 109 GLU A N 1
ATOM 832 C CA . GLU A 1 109 ? 10.164 10.875 26.359 1 91.56 109 GLU A CA 1
ATOM 833 C C . GLU A 1 109 ? 10.047 12 27.375 1 91.56 109 GLU A C 1
ATOM 835 O O . GLU A 1 109 ? 9.461 11.82 28.438 1 91.56 109 GLU A O 1
ATOM 840 N N . PHE A 1 110 ? 10.555 13.117 27.016 1 95.25 110 PHE A N 1
ATOM 841 C CA . PHE A 1 110 ? 10.508 14.266 27.906 1 95.25 110 PHE A CA 1
ATOM 842 C C . PHE A 1 110 ? 9.078 14.781 28.047 1 95.25 110 PHE A C 1
ATOM 844 O O . PHE A 1 110 ? 8.633 15.102 29.156 1 95.25 110 PHE A O 1
ATOM 851 N N . ILE A 1 111 ? 8.391 14.844 26.969 1 93.81 111 ILE A N 1
ATOM 852 C CA . ILE A 1 111 ? 7 15.297 26.984 1 93.81 111 ILE A CA 1
ATOM 853 C C . ILE A 1 111 ? 6.172 14.367 27.875 1 93.81 111 ILE A C 1
ATOM 855 O O . ILE A 1 111 ? 5.367 14.828 28.688 1 93.81 111 ILE A O 1
ATOM 859 N N . ASN A 1 112 ? 6.395 13.141 27.734 1 92.06 112 ASN A N 1
ATOM 860 C CA . ASN A 1 112 ? 5.688 12.164 28.562 1 92.06 112 ASN A CA 1
ATOM 861 C C . ASN A 1 112 ? 5.996 12.344 30.047 1 92.06 112 ASN A C 1
ATOM 863 O O . ASN A 1 112 ? 5.113 12.195 30.891 1 92.06 112 ASN A O 1
ATOM 867 N N . GLU A 1 113 ? 7.18 12.57 30.266 1 95.94 113 GLU A N 1
ATOM 868 C CA . GLU A 1 113 ? 7.59 12.812 31.641 1 95.94 113 GLU A CA 1
ATOM 869 C C . GLU A 1 113 ? 6.887 14.039 32.219 1 95.94 113 GLU A C 1
ATOM 871 O O . GLU A 1 113 ? 6.434 14.023 33.375 1 95.94 113 GLU A O 1
ATOM 876 N N . LEU A 1 114 ? 6.816 15.109 31.484 1 96.31 114 LEU A N 1
ATOM 877 C CA . LEU A 1 114 ? 6.125 16.312 31.938 1 96.31 114 LEU A CA 1
ATOM 878 C C . LEU A 1 114 ? 4.652 16.031 32.219 1 96.31 114 LEU A C 1
ATOM 880 O O . LEU A 1 114 ? 4.113 16.484 33.219 1 96.31 114 LEU A O 1
ATOM 884 N N . CYS A 1 115 ? 4.094 15.344 31.297 1 93.69 115 CYS A N 1
ATOM 885 C CA . CYS A 1 115 ? 2.688 15 31.484 1 93.69 115 CYS A CA 1
ATOM 886 C C . CYS A 1 115 ? 2.484 14.164 32.75 1 93.69 115 CYS A C 1
ATOM 888 O O . CYS A 1 115 ? 1.528 14.383 33.469 1 93.69 115 CYS A O 1
ATOM 890 N N . HIS A 1 116 ? 3.381 13.273 32.969 1 95.94 116 HIS A N 1
ATOM 891 C CA . HIS A 1 116 ? 3.326 12.43 34.156 1 95.94 116 HIS A CA 1
ATOM 892 C C . HIS A 1 116 ? 3.471 13.266 35.438 1 95.94 116 HIS A C 1
ATOM 894 O O . HIS A 1 116 ? 2.691 13.109 36.375 1 95.94 116 HIS A O 1
ATOM 900 N N . GLN A 1 117 ? 4.359 14.117 35.438 1 96.5 117 GLN A N 1
ATOM 901 C CA . GLN A 1 117 ? 4.602 14.984 36.594 1 96.5 117 GLN A CA 1
ATOM 902 C C . GLN A 1 117 ? 3.398 15.875 36.875 1 96.5 117 GLN A C 1
ATOM 904 O O . GLN A 1 117 ? 3.021 16.078 38.031 1 96.5 117 GLN A O 1
ATOM 909 N N . ARG A 1 118 ? 2.859 16.453 35.812 1 95.81 118 ARG A N 1
ATOM 910 C CA . ARG A 1 118 ? 1.658 17.266 35.938 1 95.81 118 ARG A CA 1
ATOM 911 C C . ARG A 1 118 ? 0.539 16.484 36.625 1 95.81 118 ARG A C 1
ATOM 913 O O . ARG A 1 118 ? -0.068 16.969 37.594 1 95.81 118 ARG A O 1
ATOM 920 N N . ASN A 1 119 ? 0.383 15.312 36.125 1 94.12 119 ASN A N 1
ATOM 921 C CA . ASN A 1 119 ? -0.691 14.484 36.656 1 94.12 119 ASN A CA 1
ATOM 922 C C . ASN A 1 119 ? -0.452 14.125 38.125 1 94.12 119 ASN A C 1
ATOM 924 O O . ASN A 1 119 ? -1.382 14.148 38.938 1 94.12 119 ASN A O 1
ATOM 928 N N . LEU A 1 120 ? 0.718 13.805 38.469 1 95.56 120 LEU A N 1
ATOM 929 C CA . LEU A 1 120 ? 1.088 13.43 39.812 1 95.56 120 LEU A CA 1
ATOM 930 C C . LEU A 1 120 ? 0.872 14.594 40.781 1 95.56 120 LEU A C 1
ATOM 932 O O . LEU A 1 120 ? 0.593 14.391 41.969 1 95.56 120 LEU A O 1
ATOM 936 N N . ASN A 1 121 ? 0.906 15.797 40.312 1 94.75 121 ASN A N 1
ATOM 937 C CA . ASN A 1 121 ? 0.851 16.984 41.188 1 94.75 121 ASN A CA 1
ATOM 938 C C . ASN A 1 121 ? -0.518 17.656 41.125 1 94.75 121 ASN A C 1
ATOM 940 O O . ASN A 1 121 ? -0.672 18.797 41.562 1 94.75 121 ASN A O 1
ATOM 944 N N . GLY A 1 122 ? -1.415 17.016 40.469 1 93.81 122 GLY A N 1
ATOM 945 C CA . GLY A 1 122 ? -2.791 17.484 40.438 1 93.81 122 GLY A CA 1
ATOM 946 C C . GLY A 1 122 ? -3.047 18.547 39.406 1 93.81 122 GLY A C 1
ATOM 947 O O . GLY A 1 122 ? -3.986 19.328 39.531 1 93.81 122 GLY A O 1
ATOM 948 N N . GLY A 1 123 ? -2.188 18.641 38.469 1 92.94 123 GLY A N 1
ATOM 949 C CA . GLY A 1 123 ? -2.404 19.578 37.375 1 92.94 123 GLY A CA 1
ATOM 950 C C . GLY A 1 123 ? -3.553 19.188 36.469 1 92.94 123 GLY A C 1
ATOM 951 O O . GLY A 1 123 ? -3.92 18 36.406 1 92.94 123 GLY A O 1
ATOM 952 N N . ILE A 1 124 ? -4.082 20.172 35.844 1 89 124 ILE A N 1
ATOM 953 C CA . ILE A 1 124 ? -5.18 19.922 34.906 1 89 124 ILE A CA 1
ATOM 954 C C . ILE A 1 124 ? -4.621 19.484 33.562 1 89 124 ILE A C 1
ATOM 956 O O . ILE A 1 124 ? -3.555 19.938 33.125 1 89 124 ILE A O 1
ATOM 960 N N . PHE A 1 125 ? -5.449 18.688 32.969 1 85.12 125 PHE A N 1
ATOM 961 C CA . PHE A 1 125 ? -5.016 18.219 31.656 1 85.12 125 PHE A CA 1
ATOM 962 C C . PHE A 1 125 ? -5.082 19.328 30.625 1 85.12 125 PHE A C 1
ATOM 964 O O . PHE A 1 125 ? -6.125 19.969 30.438 1 85.12 125 PHE A O 1
ATOM 971 N N . THR A 1 126 ? -3.984 19.516 29.953 1 85 126 THR A N 1
ATOM 972 C CA . THR A 1 126 ? -3.859 20.328 28.75 1 85 126 THR A CA 1
ATOM 973 C C . THR A 1 126 ? -2.926 19.656 27.734 1 85 126 THR A C 1
ATOM 975 O O . THR A 1 126 ? -1.902 19.094 28.109 1 85 126 THR A O 1
ATOM 978 N N . PRO A 1 127 ? -3.344 19.719 26.516 1 84.12 127 PRO A N 1
ATOM 979 C CA . PRO A 1 127 ? -2.416 19.156 25.531 1 84.12 127 PRO A CA 1
ATOM 980 C C . PRO A 1 127 ? -1.027 19.781 25.609 1 84.12 127 PRO A C 1
ATOM 982 O O . PRO A 1 127 ? -0.897 20.953 25.969 1 84.12 127 PRO A O 1
ATOM 985 N N . LEU A 1 128 ? -0.028 18.938 25.375 1 90 128 LEU A N 1
ATOM 986 C CA . LEU A 1 128 ? 1.357 19.406 25.391 1 90 128 LEU A CA 1
ATOM 987 C C . LEU A 1 128 ? 2.16 18.75 24.281 1 90 128 LEU A C 1
ATOM 989 O O . LEU A 1 128 ? 2.02 17.547 24.031 1 90 128 LEU A O 1
ATOM 993 N N . SER A 1 129 ? 2.898 19.562 23.578 1 87.19 129 SER A N 1
ATOM 994 C CA . SER A 1 129 ? 3.758 19.062 22.516 1 87.19 129 SER A CA 1
ATOM 995 C C . SER A 1 129 ? 5.082 19.812 22.469 1 87.19 129 SER A C 1
ATOM 997 O O . SER A 1 129 ? 5.215 20.875 23.078 1 87.19 129 SER A O 1
ATOM 999 N N . SER A 1 130 ? 6.059 19.125 21.766 1 90.25 130 SER A N 1
ATOM 1000 C CA . SER A 1 130 ? 7.285 19.859 21.5 1 90.25 130 SER A CA 1
ATOM 1001 C C . SER A 1 130 ? 6.996 21.156 20.75 1 90.25 130 SER A C 1
ATOM 1003 O O . SER A 1 130 ? 6.152 21.188 19.859 1 90.25 130 SER A O 1
ATOM 1005 N N . GLY A 1 131 ? 7.602 22.219 21.172 1 91.62 131 GLY A N 1
ATOM 1006 C CA . GLY A 1 131 ? 7.359 23.516 20.562 1 91.62 131 GLY A CA 1
ATOM 1007 C C . GLY A 1 131 ? 6.414 24.391 21.359 1 91.62 131 GLY A C 1
ATOM 1008 O O . GLY A 1 131 ? 6.34 25.609 21.125 1 91.62 131 GLY A O 1
ATOM 1009 N N . TYR A 1 132 ? 5.656 23.75 22.25 1 94.81 132 TYR A N 1
ATOM 1010 C CA . TYR A 1 132 ? 4.848 24.547 23.156 1 94.81 132 TYR A CA 1
ATOM 1011 C C . TYR A 1 132 ? 5.723 25.297 24.156 1 94.81 132 TYR A C 1
ATOM 1013 O O . TYR A 1 132 ? 6.707 24.734 24.656 1 94.81 132 TYR A O 1
ATOM 1021 N N . ALA A 1 133 ? 5.344 26.406 24.469 1 97.38 133 ALA A N 1
ATOM 1022 C CA . ALA A 1 133 ? 6.184 27.328 25.219 1 97.38 133 ALA A CA 1
ATOM 1023 C C . ALA A 1 133 ? 6.547 26.75 26.578 1 97.38 133 ALA A C 1
ATOM 1025 O O . ALA A 1 133 ? 7.691 26.875 27.031 1 97.38 133 ALA A O 1
ATOM 1026 N N . LEU A 1 134 ? 5.602 26.141 27.266 1 97.56 134 LEU A N 1
ATOM 1027 C CA . LEU A 1 134 ? 5.898 25.703 28.625 1 97.56 134 LEU A CA 1
ATOM 1028 C C . LEU A 1 134 ? 6.758 24.438 28.609 1 97.56 134 LEU A C 1
ATOM 1030 O O . LEU A 1 134 ? 7.504 24.188 29.562 1 97.56 134 LEU A O 1
ATOM 1034 N N . ALA A 1 135 ? 6.609 23.609 27.578 1 96.75 135 ALA A N 1
ATOM 1035 C CA . ALA A 1 135 ? 7.566 22.516 27.422 1 96.75 135 ALA A CA 1
ATOM 1036 C C . ALA A 1 135 ? 8.984 23.047 27.234 1 96.75 135 ALA A C 1
ATOM 1038 O O . ALA A 1 135 ? 9.93 22.578 27.859 1 96.75 135 ALA A O 1
ATOM 1039 N N . THR A 1 136 ? 9.086 24.016 26.328 1 97.31 136 THR A N 1
ATOM 1040 C CA . THR A 1 136 ? 10.367 24.656 26.078 1 97.31 136 THR A CA 1
ATOM 1041 C C . THR A 1 136 ? 10.914 25.281 27.359 1 97.31 136 THR A C 1
ATOM 1043 O O . THR A 1 136 ? 12.102 25.172 27.656 1 97.31 136 THR A O 1
ATOM 1046 N N . PHE A 1 137 ? 10.062 25.953 28.062 1 98.06 137 PHE A N 1
ATOM 1047 C CA . PHE A 1 137 ? 10.453 26.594 29.328 1 98.06 137 PHE A CA 1
ATOM 1048 C C . PHE A 1 137 ? 10.992 25.562 30.312 1 98.06 137 PHE A C 1
ATOM 1050 O O . PHE A 1 137 ? 12.055 25.75 30.906 1 98.06 137 PHE A O 1
ATOM 1057 N N . ALA A 1 138 ? 10.312 24.484 30.438 1 97.88 138 ALA A N 1
ATOM 1058 C CA . ALA A 1 138 ? 10.688 23.438 31.375 1 97.88 138 ALA A CA 1
ATOM 1059 C C . ALA A 1 138 ? 12.055 22.844 31.047 1 97.88 138 ALA A C 1
ATOM 1061 O O . ALA A 1 138 ? 12.891 22.672 31.922 1 97.88 138 ALA A O 1
ATOM 1062 N N . ILE A 1 139 ? 12.242 22.562 29.797 1 97.56 139 ILE A N 1
ATOM 1063 C CA . ILE A 1 139 ? 13.516 21.953 29.422 1 97.56 139 ILE A CA 1
ATOM 1064 C C . ILE A 1 139 ? 14.648 22.953 29.594 1 97.56 139 ILE A C 1
ATOM 1066 O O . ILE A 1 139 ? 15.766 22.578 29.953 1 97.56 139 ILE A O 1
ATOM 1070 N N . MET A 1 140 ? 14.398 24.219 29.344 1 96.56 140 MET A N 1
ATOM 1071 C CA . MET A 1 140 ? 15.406 25.25 29.547 1 96.56 140 MET A CA 1
ATOM 1072 C C . MET A 1 140 ? 15.766 25.391 31.016 1 96.56 140 MET A C 1
ATOM 1074 O O . MET A 1 140 ? 16.922 25.594 31.359 1 96.56 140 MET A O 1
ATOM 1078 N N . MET A 1 141 ? 14.766 25.266 31.875 1 96.38 141 MET A N 1
ATOM 1079 C CA . MET A 1 141 ? 14.992 25.312 33.312 1 96.38 141 MET A CA 1
ATOM 1080 C C . MET A 1 141 ? 15.836 24.141 33.781 1 96.38 141 MET A C 1
ATOM 1082 O O . MET A 1 141 ? 16.641 24.266 34.719 1 96.38 141 MET A O 1
ATOM 1086 N N . GLN A 1 142 ? 15.68 23.078 33.125 1 94.38 142 GLN A N 1
ATOM 1087 C CA . GLN A 1 142 ? 16.406 21.859 33.469 1 94.38 142 GLN A CA 1
ATOM 1088 C C . GLN A 1 142 ? 17.828 21.891 32.906 1 94.38 142 GLN A C 1
ATOM 1090 O O . GLN A 1 142 ? 18.781 21.531 33.625 1 94.38 142 GLN A O 1
ATOM 1095 N N . GLU A 1 143 ? 17.984 22.328 31.734 1 94.62 143 GLU A N 1
ATOM 1096 C CA . GLU A 1 143 ? 19.25 22.156 31.031 1 94.62 143 GLU A CA 1
ATOM 1097 C C . GLU A 1 143 ? 20.109 23.422 31.125 1 94.62 143 GLU A C 1
ATOM 1099 O O . GLU A 1 143 ? 21.328 23.359 31.156 1 94.62 143 GLU A O 1
ATOM 1104 N N . CYS A 1 144 ? 19.469 24.547 31.031 1 93 144 CYS A N 1
ATOM 1105 C CA . CYS A 1 144 ? 20.219 25.797 31 1 93 144 CYS A CA 1
ATOM 1106 C C . CYS A 1 144 ? 19.531 26.875 31.844 1 93 144 CYS A C 1
ATOM 1108 O O . CYS A 1 144 ? 19.25 27.969 31.359 1 93 144 CYS A O 1
ATOM 1110 N N . PRO A 1 145 ? 19.375 26.688 33.125 1 93 145 PRO A N 1
ATOM 1111 C CA . PRO A 1 145 ? 18.688 27.656 33.969 1 93 145 PRO A CA 1
ATOM 1112 C C . PRO A 1 145 ? 19.375 29.016 34 1 93 145 PRO A C 1
ATOM 1114 O O . PRO A 1 145 ? 18.703 30.047 34.125 1 93 145 PRO A O 1
ATOM 1117 N N . GLU A 1 146 ? 20.641 29.078 33.844 1 93.69 146 GLU A N 1
ATOM 1118 C CA . GLU A 1 146 ? 21.406 30.312 33.875 1 93.69 146 GLU A CA 1
ATOM 1119 C C . GLU A 1 146 ? 20.984 31.266 32.75 1 93.69 146 GLU A C 1
ATOM 1121 O O . GLU A 1 146 ? 21.047 32.5 32.906 1 93.69 146 GLU A O 1
ATOM 1126 N N . THR A 1 147 ? 20.562 30.688 31.688 1 92.31 147 THR A N 1
ATOM 1127 C CA . THR A 1 147 ? 20.094 31.484 30.547 1 92.31 147 THR A CA 1
ATOM 1128 C C . THR A 1 147 ? 18.797 32.219 30.891 1 92.31 147 THR A C 1
ATOM 1130 O O . THR A 1 147 ? 18.594 33.344 30.484 1 92.31 147 THR A O 1
ATOM 1133 N N . ILE A 1 148 ? 17.953 31.562 31.688 1 94.88 148 ILE A N 1
ATOM 1134 C CA . ILE A 1 148 ? 16.656 32.125 32.031 1 94.88 148 ILE A CA 1
ATOM 1135 C C . ILE A 1 148 ? 16.797 33.188 33.094 1 94.88 148 ILE A C 1
ATOM 1137 O O . ILE A 1 148 ? 16.031 34.156 33.156 1 94.88 148 ILE A O 1
ATOM 1141 N N . GLU A 1 149 ? 17.812 33.094 33.875 1 93.88 149 GLU A N 1
ATOM 1142 C CA . GLU A 1 149 ? 18.031 33.969 35.031 1 93.88 149 GLU A CA 1
ATOM 1143 C C . GLU A 1 149 ? 18.25 35.406 34.562 1 93.88 149 GLU A C 1
ATOM 1145 O O . GLU A 1 149 ? 18.047 36.344 35.344 1 93.88 149 GLU A O 1
ATOM 1150 N N . LYS A 1 150 ? 18.625 35.562 33.375 1 94.81 150 LYS A N 1
ATOM 1151 C CA . LYS A 1 150 ? 18.906 36.875 32.812 1 94.81 150 LYS A CA 1
ATOM 1152 C C . LYS A 1 150 ? 17.625 37.688 32.625 1 94.81 150 LYS A C 1
ATOM 1154 O O . LYS A 1 150 ? 17.672 38.906 32.438 1 94.81 150 LYS A O 1
ATOM 1159 N N . TYR A 1 151 ? 16.562 37 32.719 1 97.56 151 TYR A N 1
ATOM 1160 C CA . TYR A 1 151 ? 15.281 37.625 32.406 1 97.56 151 TYR A CA 1
ATOM 1161 C C . TYR A 1 151 ? 14.336 37.594 33.594 1 97.56 151 TYR A C 1
ATOM 1163 O O . TYR A 1 151 ? 14.648 37 34.625 1 97.56 151 TYR A O 1
ATOM 1171 N N . ASP A 1 152 ? 13.203 38.375 33.469 1 97.94 152 ASP A N 1
ATOM 1172 C CA . ASP A 1 152 ? 12.289 38.375 34.625 1 97.94 152 ASP A CA 1
ATOM 1173 C C . ASP A 1 152 ? 10.844 38.219 34.188 1 97.94 152 ASP A C 1
ATOM 1175 O O . ASP A 1 152 ? 9.922 38.281 35 1 97.94 152 ASP A O 1
ATOM 1179 N N . THR A 1 153 ? 10.602 38.094 32.938 1 97.69 153 THR A N 1
ATOM 1180 C CA . THR A 1 153 ? 9.266 37.844 32.406 1 97.69 153 THR A CA 1
ATOM 1181 C C . THR A 1 153 ? 9.344 37.156 31.047 1 97.69 153 THR A C 1
ATOM 1183 O O . THR A 1 153 ? 10.43 36.812 30.578 1 97.69 153 THR A O 1
ATOM 1186 N N . CYS A 1 154 ? 8.18 36.75 30.484 1 98.44 154 CYS A N 1
ATOM 1187 C CA . CYS A 1 154 ? 8.133 36.031 29.219 1 98.44 154 CYS A CA 1
ATOM 1188 C C . CYS A 1 154 ? 6.789 36.219 28.531 1 98.44 154 CYS A C 1
ATOM 1190 O O . CYS A 1 154 ? 5.898 36.875 29.078 1 98.44 154 CYS A O 1
ATOM 1192 N N . GLY A 1 155 ? 6.617 35.781 27.328 1 98.25 155 GLY A N 1
ATOM 1193 C CA . GLY A 1 155 ? 5.41 35.812 26.516 1 98.25 155 GLY A CA 1
ATOM 1194 C C . GLY A 1 155 ? 5.641 35.344 25.094 1 98.25 155 GLY A C 1
ATOM 1195 O O . GLY A 1 155 ? 6.727 34.875 24.75 1 98.25 155 GLY A O 1
ATOM 1196 N N . THR A 1 156 ? 4.582 35.406 24.266 1 98.06 156 THR A N 1
ATOM 1197 C CA . THR A 1 156 ? 4.766 35.219 22.828 1 98.06 156 THR A CA 1
ATOM 1198 C C . THR A 1 156 ? 5.52 36.406 22.234 1 98.06 156 THR A C 1
ATOM 1200 O O . THR A 1 156 ? 5.734 37.438 22.922 1 98.06 156 THR A O 1
ATOM 1203 N N . ILE A 1 157 ? 5.914 36.281 21.016 1 98 157 ILE A N 1
ATOM 1204 C CA . ILE A 1 157 ? 6.648 37.375 20.359 1 98 157 ILE A CA 1
ATOM 1205 C C . ILE A 1 157 ? 5.762 38.594 20.25 1 98 157 ILE A C 1
ATOM 1207 O O . ILE A 1 157 ? 6.238 39.719 20.422 1 98 157 ILE A O 1
ATOM 1211 N N . MET A 1 158 ? 4.484 38.406 20.016 1 97.75 158 MET A N 1
ATOM 1212 C CA . MET A 1 158 ? 3.596 39.562 19.922 1 97.75 158 MET A CA 1
ATOM 1213 C C . MET A 1 158 ? 3.361 40.188 21.281 1 97.75 158 MET A C 1
ATOM 1215 O O . MET A 1 158 ? 3.105 41.406 21.391 1 97.75 158 MET A O 1
ATOM 1219 N N . ASP A 1 159 ? 3.445 39.438 22.344 1 98.31 159 ASP A N 1
ATOM 1220 C CA . ASP A 1 159 ? 3.348 40 23.688 1 98.31 159 ASP A CA 1
ATOM 1221 C C . ASP A 1 159 ? 4.512 40.969 23.969 1 98.31 159 ASP A C 1
ATOM 1223 O O . ASP A 1 159 ? 4.32 42.031 24.547 1 98.31 159 ASP A O 1
ATOM 1227 N N . LEU A 1 160 ? 5.684 40.5 23.609 1 98.44 160 LEU A N 1
ATOM 1228 C CA . LEU A 1 160 ? 6.84 41.375 23.75 1 98.44 160 LEU A CA 1
ATOM 1229 C C . LEU A 1 160 ? 6.656 42.656 22.922 1 98.44 160 LEU A C 1
ATOM 1231 O O . LEU A 1 160 ? 6.969 43.75 23.391 1 98.44 160 LEU A O 1
ATOM 1235 N N . ILE A 1 161 ? 6.18 42.469 21.766 1 98.12 161 ILE A N 1
ATOM 1236 C CA . ILE A 1 161 ? 5.98 43.625 20.875 1 98.12 161 ILE A CA 1
ATOM 1237 C C . ILE A 1 161 ? 4.988 44.594 21.5 1 98.12 161 ILE A C 1
ATOM 1239 O O . ILE A 1 161 ? 5.23 45.812 21.516 1 98.12 161 ILE A O 1
ATOM 1243 N N . ALA A 1 162 ? 3.883 44.094 21.969 1 98.25 162 ALA A N 1
ATOM 1244 C CA . ALA A 1 162 ? 2.912 44.938 22.656 1 98.25 162 ALA A CA 1
ATOM 1245 C C . ALA A 1 162 ? 3.543 45.656 23.844 1 98.25 162 ALA A C 1
ATOM 1247 O O . ALA A 1 162 ? 3.283 46.844 24.094 1 98.25 162 ALA A O 1
ATOM 1248 N N . PHE A 1 163 ? 4.297 44.906 24.625 1 98.44 163 PHE A N 1
ATOM 1249 C CA . PHE A 1 163 ? 5.012 45.438 25.797 1 98.44 163 PHE A CA 1
ATOM 1250 C C . PHE A 1 163 ? 5.918 46.594 25.391 1 98.44 163 PHE A C 1
ATOM 1252 O O . PHE A 1 163 ? 5.949 47.625 26.062 1 98.44 163 PHE A O 1
ATOM 1259 N N . LEU A 1 164 ? 6.602 46.469 24.312 1 97.56 164 LEU A N 1
ATOM 1260 C CA . LEU A 1 164 ? 7.512 47.5 23.766 1 97.56 164 LEU A CA 1
ATOM 1261 C C . LEU A 1 164 ? 6.738 48.688 23.25 1 97.56 164 LEU A C 1
ATOM 1263 O O . LEU A 1 164 ? 7.102 49.844 23.531 1 97.56 164 LEU A O 1
ATOM 1267 N N . LEU A 1 165 ? 5.715 48.438 22.484 1 97.94 165 LEU A N 1
ATOM 1268 C CA . LEU A 1 165 ? 4.914 49.5 21.906 1 97.94 165 LEU A CA 1
ATOM 1269 C C . LEU A 1 165 ? 4.316 50.375 23 1 97.94 165 LEU A C 1
ATOM 1271 O O . LEU A 1 165 ? 4.195 51.594 22.828 1 97.94 165 LEU A O 1
ATOM 1275 N N . ALA A 1 166 ? 3.928 49.781 24.062 1 98.12 166 ALA A N 1
ATOM 1276 C CA . ALA A 1 166 ? 3.27 50.469 25.172 1 98.12 166 ALA A CA 1
ATOM 1277 C C . ALA A 1 166 ? 4.293 51.188 26.047 1 98.12 166 ALA A C 1
ATOM 1279 O O . ALA A 1 166 ? 3.924 52 26.906 1 98.12 166 ALA A O 1
ATOM 1280 N N . GLY A 1 167 ? 5.539 50.875 25.875 1 97.88 167 GLY A N 1
ATOM 1281 C CA . GLY A 1 167 ? 6.578 51.469 26.688 1 97.88 167 GLY A CA 1
ATOM 1282 C C . GLY A 1 167 ? 6.598 50.969 28.125 1 97.88 167 GLY A C 1
ATOM 1283 O O . GLY A 1 167 ? 6.902 51.719 29.047 1 97.88 167 GLY A O 1
ATOM 1284 N N . HIS A 1 168 ? 6.191 49.781 28.297 1 97.94 168 HIS A N 1
ATOM 1285 C CA . HIS A 1 168 ? 6.164 49.188 29.641 1 97.94 168 HIS A CA 1
ATOM 1286 C C . HIS A 1 168 ? 7.574 48.875 30.141 1 97.94 168 HIS A C 1
ATOM 1288 O O . HIS A 1 168 ? 8.484 48.656 29.328 1 97.94 168 HIS A O 1
ATOM 1294 N N . THR A 1 169 ? 7.75 48.938 31.484 1 97.75 169 THR A N 1
ATOM 1295 C CA . THR A 1 169 ? 9.055 48.656 32.094 1 97.75 169 THR A CA 1
ATOM 1296 C C . THR A 1 169 ? 8.914 47.781 33.312 1 97.75 169 THR A C 1
ATOM 1298 O O . THR A 1 169 ? 9.875 47.594 34.062 1 97.75 169 THR A O 1
ATOM 1301 N N . SER A 1 170 ? 7.715 47.344 33.531 1 98.06 170 SER A N 1
ATOM 1302 C CA . SER A 1 170 ? 7.461 46.531 34.719 1 98.06 170 SER A CA 1
ATOM 1303 C C . SER A 1 170 ? 6.887 45.156 34.344 1 98.06 170 SER A C 1
ATOM 1305 O O . SER A 1 170 ? 6.043 45.062 33.438 1 98.06 170 SER A O 1
ATOM 1307 N N . THR A 1 171 ? 7.285 44.156 35.094 1 97.81 171 THR A N 1
ATOM 1308 C CA . THR A 1 171 ? 6.789 42.781 34.875 1 97.81 171 THR A CA 1
ATOM 1309 C C . THR A 1 171 ? 5.281 42.719 35.062 1 97.81 171 THR A C 1
ATOM 1311 O O . THR A 1 171 ? 4.613 41.844 34.531 1 97.81 171 THR A O 1
ATOM 1314 N N . LYS A 1 172 ? 4.77 43.656 35.781 1 96.81 172 LYS A N 1
ATOM 1315 C CA . LYS A 1 172 ? 3.342 43.688 36.094 1 96.81 172 LYS A CA 1
ATOM 1316 C C . LYS A 1 172 ? 2.52 44 34.844 1 96.81 172 LYS A C 1
ATOM 1318 O O . LYS A 1 172 ? 1.324 43.688 34.781 1 96.81 172 LYS A O 1
ATOM 1323 N N . ASN A 1 173 ? 3.166 44.531 33.875 1 97.62 173 ASN A N 1
ATOM 1324 C CA . ASN A 1 173 ? 2.471 44.906 32.656 1 97.62 173 ASN A CA 1
ATOM 1325 C C . ASN A 1 173 ? 2.545 43.812 31.594 1 97.62 173 ASN A C 1
ATOM 1327 O O . ASN A 1 173 ? 1.988 43.938 30.5 1 97.62 173 ASN A O 1
ATOM 1331 N N . ALA A 1 174 ? 3.242 42.688 31.906 1 97.94 174 ALA A N 1
ATOM 1332 C CA . ALA A 1 174 ? 3.289 41.562 30.984 1 97.94 174 ALA A CA 1
ATOM 1333 C C . ALA A 1 174 ? 1.949 40.844 30.938 1 97.94 174 ALA A C 1
ATOM 1335 O O . ALA A 1 174 ? 1.419 40.438 31.969 1 97.94 174 ALA A O 1
ATOM 1336 N N . THR A 1 175 ? 1.394 40.781 29.75 1 97.75 175 THR A N 1
ATOM 1337 C CA . THR A 1 175 ? 0.08 40.188 29.578 1 97.75 175 THR A CA 1
ATOM 1338 C C . THR A 1 175 ? 0.103 39.156 28.453 1 97.75 175 THR A C 1
ATOM 1340 O O . THR A 1 175 ? 1.018 39.156 27.625 1 97.75 175 THR A O 1
ATOM 1343 N N . ILE A 1 176 ? -0.818 38.219 28.406 1 97.94 176 ILE A N 1
ATOM 1344 C CA . ILE A 1 176 ? -1.01 37.219 27.359 1 97.94 176 ILE A CA 1
ATOM 1345 C C . ILE A 1 176 ? -2.5 36.938 27.188 1 97.94 176 ILE A C 1
ATOM 1347 O O . ILE A 1 176 ? -3.236 36.844 28.172 1 97.94 176 ILE A O 1
ATOM 1351 N N . ASP A 1 177 ? -2.91 36.906 25.953 1 96.12 177 ASP A N 1
ATOM 1352 C CA . ASP A 1 177 ? -4.32 36.594 25.75 1 96.12 177 ASP A CA 1
ATOM 1353 C C . ASP A 1 177 ? -4.59 35.094 26.031 1 96.12 177 ASP A C 1
ATOM 1355 O O . ASP A 1 177 ? -3.705 34.281 25.844 1 96.12 177 ASP A O 1
ATOM 1359 N N . CYS A 1 178 ? -5.789 34.781 26.344 1 94 178 CYS A N 1
ATOM 1360 C CA . CYS A 1 178 ? -6.137 33.438 26.781 1 94 178 CYS A CA 1
ATOM 1361 C C . CYS A 1 178 ? -5.996 32.438 25.641 1 94 178 CYS A C 1
ATOM 1363 O O . CYS A 1 178 ? -5.754 31.25 25.875 1 94 178 CYS A O 1
ATOM 1365 N N . THR A 1 179 ? -6.176 32.844 24.375 1 92.88 179 THR A N 1
ATOM 1366 C CA . THR A 1 179 ? -6.004 31.938 23.25 1 92.88 179 THR A CA 1
ATOM 1367 C C . THR A 1 179 ? -4.555 31.469 23.156 1 92.88 179 THR A C 1
ATOM 1369 O O . THR A 1 179 ? -4.297 30.297 22.891 1 92.88 179 THR A O 1
ATOM 1372 N N . ASN A 1 180 ? -3.65 32.344 23.375 1 96.12 180 ASN A N 1
ATOM 1373 C CA . ASN A 1 180 ? -2.227 32.031 23.375 1 96.12 180 ASN A CA 1
ATOM 1374 C C . ASN A 1 180 ? -1.817 31.266 24.641 1 96.12 180 ASN A C 1
ATOM 1376 O O . ASN A 1 180 ? -1.025 30.328 24.562 1 96.12 180 ASN A O 1
ATOM 1380 N N . ALA A 1 181 ? -2.361 31.734 25.75 1 96.38 181 ALA A N 1
ATOM 1381 C CA . ALA A 1 181 ? -2.02 31.094 27.016 1 96.38 181 ALA A CA 1
ATOM 1382 C C . ALA A 1 181 ? -2.352 29.594 26.969 1 96.38 181 ALA A C 1
ATOM 1384 O O . ALA A 1 181 ? -1.545 28.766 27.406 1 96.38 181 ALA A O 1
ATOM 1385 N N . TYR A 1 182 ? -3.477 29.281 26.5 1 93.62 182 TYR A N 1
ATOM 1386 C CA . TYR A 1 182 ? -3.883 27.891 26.391 1 93.62 182 TYR A CA 1
ATOM 1387 C C . TYR A 1 182 ? -2.898 27.094 25.531 1 93.62 182 TYR A C 1
ATOM 1389 O O . TYR A 1 182 ? -2.533 25.969 25.875 1 93.62 182 TYR A O 1
ATOM 1397 N N . SER A 1 183 ? -2.512 27.656 24.453 1 93.12 183 SER A N 1
ATOM 1398 C CA . SER A 1 183 ? -1.664 26.969 23.484 1 93.12 183 SER A CA 1
ATOM 1399 C C . SER A 1 183 ? -0.284 26.672 24.062 1 93.12 183 SER A C 1
ATOM 1401 O O . SER A 1 183 ? 0.477 25.891 23.5 1 93.12 183 SER A O 1
ATOM 1403 N N . TRP A 1 184 ? 0.001 27.234 25.172 1 95.94 184 TRP A N 1
ATOM 1404 C CA . TRP A 1 184 ? 1.304 27.047 25.797 1 95.94 184 TRP A CA 1
ATOM 1405 C C . TRP A 1 184 ? 1.348 25.75 26.609 1 95.94 184 TRP A C 1
ATOM 1407 O O . TRP A 1 184 ? 2.426 25.25 26.938 1 95.94 184 TRP A O 1
ATOM 1417 N N . GLY A 1 185 ? 0.205 25.078 27.109 1 91.56 185 GLY A N 1
ATOM 1418 C CA . GLY A 1 185 ? 0.153 23.75 27.688 1 91.56 185 GLY A CA 1
ATOM 1419 C C . GLY A 1 185 ? -0.071 23.766 29.188 1 91.56 185 GLY A C 1
ATOM 1420 O O . GLY A 1 185 ? -0.157 22.703 29.828 1 91.56 185 GLY A O 1
ATOM 1421 N N . GLY A 1 186 ? -0.319 24.875 29.906 1 92.88 186 GLY A N 1
ATOM 1422 C CA . GLY A 1 186 ? -0.484 24.953 31.344 1 92.88 186 GLY A CA 1
ATOM 1423 C C . GLY A 1 186 ? -1.523 25.969 31.781 1 92.88 186 GLY A C 1
ATOM 1424 O O . GLY A 1 186 ? -1.381 26.609 32.812 1 92.88 186 GLY A O 1
ATOM 1425 N N . PHE A 1 187 ? -2.527 26.047 30.969 1 93.69 187 PHE A N 1
ATOM 1426 C CA . PHE A 1 187 ? -3.557 27.047 31.203 1 93.69 187 PHE A CA 1
ATOM 1427 C C . PHE A 1 187 ? -4.891 26.391 31.547 1 93.69 187 PHE A C 1
ATOM 1429 O O . PHE A 1 187 ? -5.312 25.453 30.859 1 93.69 187 PHE A O 1
ATOM 1436 N N . ASN A 1 188 ? -5.484 26.828 32.594 1 91.06 188 ASN A N 1
ATOM 1437 C CA . ASN A 1 188 ? -6.793 26.344 33.031 1 91.06 188 ASN A CA 1
ATOM 1438 C C . ASN A 1 188 ? -7.922 27.172 32.438 1 91.06 188 ASN A C 1
ATOM 1440 O O . ASN A 1 188 ? -8.148 28.312 32.844 1 91.06 188 ASN A O 1
ATOM 1444 N N . THR A 1 189 ? -8.695 26.594 31.578 1 87.69 189 THR A N 1
ATOM 1445 C CA . THR A 1 189 ? -9.719 27.328 30.828 1 87.69 189 THR A CA 1
ATOM 1446 C C . THR A 1 189 ? -10.945 27.562 31.703 1 87.69 189 THR A C 1
ATOM 1448 O O . THR A 1 189 ? -11.766 28.438 31.422 1 87.69 189 THR A O 1
ATOM 1451 N N . SER A 1 190 ? -11.141 26.812 32.75 1 85.38 190 SER A N 1
ATOM 1452 C CA . SER A 1 190 ? -12.273 27 33.656 1 85.38 190 SER A CA 1
ATOM 1453 C C . SER A 1 190 ? -12.109 28.25 34.5 1 85.38 190 SER A C 1
ATOM 1455 O O . SER A 1 190 ? -13.078 28.969 34.75 1 85.38 190 SER A O 1
ATOM 1457 N N . THR A 1 191 ? -10.883 28.453 34.906 1 88.31 191 THR A N 1
ATOM 1458 C CA . THR A 1 191 ? -10.609 29.594 35.781 1 88.31 191 THR A CA 1
ATOM 1459 C C . THR A 1 191 ? -9.93 30.719 35 1 88.31 191 THR A C 1
ATOM 1461 O O . THR A 1 191 ? -9.695 31.797 35.562 1 88.31 191 THR A O 1
ATOM 1464 N N . MET A 1 192 ? -9.555 30.453 33.781 1 89.19 192 MET A N 1
ATOM 1465 C CA . MET A 1 192 ? -8.859 31.406 32.938 1 89.19 192 MET A CA 1
ATOM 1466 C C . MET A 1 192 ? -7.582 31.906 33.594 1 89.19 192 MET A C 1
ATOM 1468 O O . MET A 1 192 ? -7.348 33.094 33.688 1 89.19 192 MET A O 1
ATOM 1472 N N . SER A 1 193 ? -6.891 30.969 34.094 1 94.31 193 SER A N 1
ATOM 1473 C CA . SER A 1 193 ? -5.645 31.266 34.812 1 94.31 193 SER A CA 1
ATOM 1474 C C . SER A 1 193 ? -4.602 30.172 34.562 1 94.31 193 SER A C 1
ATOM 1476 O O . SER A 1 193 ? -4.93 29.094 34.062 1 94.31 193 SER A O 1
ATOM 1478 N N . TRP A 1 194 ? -3.381 30.547 34.844 1 97.06 194 TRP A N 1
ATOM 1479 C CA . TRP A 1 194 ? -2.326 29.531 34.781 1 97.06 194 TRP A CA 1
ATOM 1480 C C . TRP A 1 194 ? -2.574 28.422 35.781 1 97.06 194 TRP A C 1
ATOM 1482 O O . TRP A 1 194 ? -3.1 28.672 36.875 1 97.06 194 TRP A O 1
ATOM 1492 N N . ASP A 1 195 ? -2.244 27.234 35.406 1 96.5 195 ASP A N 1
ATOM 1493 C CA . ASP A 1 195 ? -2.383 26.078 36.281 1 96.5 195 ASP A CA 1
ATOM 1494 C C . ASP A 1 195 ? -1.188 25.969 37.219 1 96.5 195 ASP A C 1
ATOM 1496 O O . ASP A 1 195 ? -0.197 25.312 36.906 1 96.5 195 ASP A O 1
ATOM 1500 N N . VAL A 1 196 ? -1.384 26.359 38.438 1 96.31 196 VAL A N 1
ATOM 1501 C CA . VAL A 1 196 ? -0.29 26.5 39.375 1 96.31 196 VAL A CA 1
ATOM 1502 C C . VAL A 1 196 ? 0.324 25.141 39.688 1 96.31 196 VAL A C 1
ATOM 1504 O O . VAL A 1 196 ? 1.548 24.984 39.656 1 96.31 196 VAL A O 1
ATOM 1507 N N . PRO A 1 197 ? -0.5 24.109 39.875 1 96.69 197 PRO A N 1
ATOM 1508 C CA . PRO A 1 197 ? 0.093 22.781 40.094 1 96.69 197 PRO A CA 1
ATOM 1509 C C . PRO A 1 197 ? 1 22.344 38.969 1 96.69 197 PRO A C 1
ATOM 1511 O O . PRO A 1 197 ? 2.055 21.734 39.188 1 96.69 197 PRO A O 1
ATOM 1514 N N . THR A 1 198 ? 0.657 22.594 37.75 1 96.56 198 THR A N 1
ATOM 1515 C CA . THR A 1 198 ? 1.454 22.234 36.594 1 96.56 198 THR A CA 1
ATOM 1516 C C . THR A 1 198 ? 2.771 23 36.562 1 96.56 198 THR A C 1
ATOM 1518 O O . THR A 1 198 ? 3.836 22.422 36.344 1 96.56 198 THR A O 1
ATOM 1521 N N . LEU A 1 199 ? 2.709 24.297 36.812 1 97.25 199 LEU A N 1
ATOM 1522 C CA . LEU A 1 199 ? 3.91 25.125 36.812 1 97.25 199 LEU A CA 1
ATOM 1523 C C . LEU A 1 199 ? 4.887 24.672 37.906 1 97.25 199 LEU A C 1
ATOM 1525 O O . LEU A 1 199 ? 6.094 24.609 37.656 1 97.25 199 LEU A O 1
ATOM 1529 N N . LYS A 1 200 ? 4.285 24.344 39 1 96.75 200 LYS A N 1
ATOM 1530 C CA . LYS A 1 200 ? 5.117 23.859 40.094 1 96.75 200 LYS A CA 1
ATOM 1531 C C . LYS A 1 200 ? 5.773 22.531 39.719 1 96.75 200 LYS A C 1
ATOM 1533 O O . LYS A 1 200 ? 6.965 22.328 39.969 1 96.75 200 LYS A O 1
ATOM 1538 N N . ALA A 1 201 ? 4.98 21.703 39.188 1 96.56 201 ALA A N 1
ATOM 1539 C CA . ALA A 1 201 ? 5.48 20.391 38.812 1 96.56 201 ALA A CA 1
ATOM 1540 C C . ALA A 1 201 ? 6.629 20.516 37.812 1 96.56 201 ALA A C 1
ATOM 1542 O O . ALA A 1 201 ? 7.551 19.703 37.812 1 96.56 201 ALA A O 1
ATOM 1543 N N . TRP A 1 202 ? 6.605 21.516 36.969 1 97 202 TRP A N 1
ATOM 1544 C CA . TRP A 1 202 ? 7.586 21.672 35.906 1 97 202 TRP A CA 1
ATOM 1545 C C . TRP A 1 202 ? 8.695 22.641 36.312 1 97 202 TRP A C 1
ATOM 1547 O O . TRP A 1 202 ? 9.555 23 35.5 1 97 202 TRP A O 1
ATOM 1557 N N . ASN A 1 203 ? 8.688 23.125 37.562 1 95.75 203 ASN A N 1
ATOM 1558 C CA . ASN A 1 203 ? 9.672 24.047 38.094 1 95.75 203 ASN A CA 1
ATOM 1559 C C . ASN A 1 203 ? 9.711 25.344 37.312 1 95.75 203 ASN A C 1
ATOM 1561 O O . ASN A 1 203 ? 10.789 25.875 37.062 1 95.75 203 ASN A O 1
ATOM 1565 N N . ILE A 1 204 ? 8.641 25.781 36.875 1 97.06 204 ILE A N 1
ATOM 1566 C CA . ILE A 1 204 ? 8.508 27.078 36.188 1 97.06 204 ILE A CA 1
ATOM 1567 C C . ILE A 1 204 ? 8.086 28.141 37.188 1 97.06 204 ILE A C 1
ATOM 1569 O O . ILE A 1 204 ? 7.031 28.031 37.812 1 97.06 204 ILE A O 1
ATOM 1573 N N . PRO A 1 205 ? 8.859 29.156 37.344 1 96 205 PRO A N 1
ATOM 1574 C CA . PRO A 1 205 ? 8.523 30.172 38.344 1 96 205 PRO A CA 1
ATOM 1575 C C . PRO A 1 205 ? 7.281 30.984 37.969 1 96 205 PRO A C 1
ATOM 1577 O O . PRO A 1 205 ? 7.25 31.609 36.906 1 96 205 PRO A O 1
ATOM 1580 N N . MET A 1 206 ? 6.395 31.078 38.812 1 95.25 206 MET A N 1
ATOM 1581 C CA . MET A 1 206 ? 5.113 31.734 38.594 1 95.25 206 MET A CA 1
ATOM 1582 C C . MET A 1 206 ? 5.312 33.219 38.312 1 95.25 206 MET A C 1
ATOM 1584 O O . MET A 1 206 ? 4.543 33.812 37.562 1 95.25 206 MET A O 1
ATOM 1588 N N . HIS A 1 207 ? 6.254 33.844 38.875 1 94.94 207 HIS A N 1
ATOM 1589 C CA . HIS A 1 207 ? 6.434 35.281 38.75 1 94.94 207 HIS A CA 1
ATOM 1590 C C . HIS A 1 207 ? 6.848 35.656 37.344 1 94.94 207 HIS A C 1
ATOM 1592 O O . HIS A 1 207 ? 6.777 36.844 36.969 1 94.94 207 HIS A O 1
ATOM 1598 N N . PHE A 1 208 ? 7.301 34.688 36.562 1 96.75 208 PHE A N 1
ATOM 1599 C CA . PHE A 1 208 ? 7.648 34.938 35.156 1 96.75 208 PHE A CA 1
ATOM 1600 C C . PHE A 1 208 ? 6.395 35.062 34.312 1 96.75 208 PHE A C 1
ATOM 1602 O O . PHE A 1 208 ? 6.445 35.594 33.188 1 96.75 208 PHE A O 1
ATOM 1609 N N . MET A 1 209 ? 5.285 34.469 34.781 1 98.06 209 MET A N 1
ATOM 1610 C CA . MET A 1 209 ? 4.133 34.25 33.906 1 98.06 209 MET A CA 1
ATOM 1611 C C . MET A 1 209 ? 3.342 35.531 33.688 1 98.06 209 MET A C 1
ATOM 1613 O O . MET A 1 209 ? 3.008 36.219 34.656 1 98.06 209 MET A O 1
ATOM 1617 N N . PRO A 1 210 ? 3.059 35.844 32.438 1 98.19 210 PRO A N 1
ATOM 1618 C CA . PRO A 1 210 ? 2.254 37.031 32.156 1 98.19 210 PRO A CA 1
ATOM 1619 C C . PRO A 1 210 ? 0.812 36.906 32.656 1 98.19 210 PRO A C 1
ATOM 1621 O O . PRO A 1 210 ? 0.303 35.781 32.781 1 98.19 210 PRO A O 1
ATOM 1624 N N . ARG A 1 211 ? 0.189 38 32.875 1 97.25 211 ARG A N 1
ATOM 1625 C CA . ARG A 1 211 ? -1.197 38 33.312 1 97.25 211 ARG A CA 1
ATOM 1626 C C . ARG A 1 211 ? -2.148 37.656 32.188 1 97.25 211 ARG A C 1
ATOM 1628 O O . ARG A 1 211 ? -2.139 38.312 31.125 1 97.25 211 ARG A O 1
ATOM 1635 N N . PRO A 1 212 ? -2.988 36.656 32.375 1 96.12 212 PRO A N 1
ATOM 1636 C CA . PRO A 1 212 ? -3.947 36.312 31.344 1 96.12 212 PRO A CA 1
ATOM 1637 C C . PRO A 1 212 ? -5.004 37.375 31.109 1 96.12 212 PRO A C 1
ATOM 1639 O O . PRO A 1 212 ? -5.473 38 32.062 1 96.12 212 PRO A O 1
ATOM 1642 N N . CYS A 1 213 ? -5.27 37.656 29.859 1 94.69 213 CYS A N 1
ATOM 1643 C CA . CYS A 1 213 ? -6.27 38.625 29.438 1 94.69 213 CYS A CA 1
ATOM 1644 C C . CYS A 1 213 ? -7.273 38.031 28.469 1 94.69 213 CYS A C 1
ATOM 1646 O O . CYS A 1 213 ? -7.035 36.938 27.938 1 94.69 213 CYS A O 1
ATOM 1648 N N . LEU A 1 214 ? -8.438 38.688 28.359 1 89.25 214 LEU A N 1
ATOM 1649 C CA . LEU A 1 214 ? -9.445 38.25 27.406 1 89.25 214 LEU A CA 1
ATOM 1650 C C . LEU A 1 214 ? -9.164 38.812 26.016 1 89.25 214 LEU A C 1
ATOM 1652 O O . LEU A 1 214 ? -8.852 40 25.875 1 89.25 214 LEU A O 1
ATOM 1656 N N . PRO A 1 215 ? -9.242 37.906 25.109 1 85.06 215 PRO A N 1
ATOM 1657 C CA . PRO A 1 215 ? -8.953 38.375 23.75 1 85.06 215 PRO A CA 1
ATOM 1658 C C . PRO A 1 215 ? -9.992 39.344 23.203 1 85.06 215 PRO A C 1
ATOM 1660 O O . PRO A 1 215 ? -11.188 39.188 23.484 1 85.06 215 PRO A O 1
ATOM 1663 N N . GLY A 1 216 ? -9.578 40.344 22.406 1 80.94 216 GLY A N 1
ATOM 1664 C CA . GLY A 1 216 ? -10.461 41.25 21.719 1 80.94 216 GLY A CA 1
ATOM 1665 C C . GLY A 1 216 ? -11.07 42.281 22.656 1 80.94 216 GLY A C 1
ATOM 1666 O O . GLY A 1 216 ? -11.789 43.188 22.203 1 80.94 216 GLY A O 1
ATOM 1667 N N . LYS A 1 217 ? -10.695 42.25 23.875 1 83.38 217 LYS A N 1
ATOM 1668 C CA . LYS A 1 217 ? -11.375 43.156 24.812 1 83.38 217 LYS A CA 1
ATOM 1669 C C . LYS A 1 217 ? -10.367 43.969 25.625 1 83.38 217 LYS A C 1
ATOM 1671 O O . LYS A 1 217 ? -10.5 45.188 25.75 1 83.38 217 LYS A O 1
ATOM 1676 N N . ASP A 1 218 ? -9.406 43.312 26.094 1 90.5 218 ASP A N 1
ATOM 1677 C CA . ASP A 1 218 ? -8.492 43.969 27.031 1 90.5 218 ASP A CA 1
ATOM 1678 C C . ASP A 1 218 ? -7.461 44.812 26.312 1 90.5 218 ASP A C 1
ATOM 1680 O O . ASP A 1 218 ? -6.945 44.438 25.266 1 90.5 218 ASP A O 1
ATOM 1684 N N . ILE A 1 219 ? -7.273 46.031 26.828 1 94.06 219 ILE A N 1
ATOM 1685 C CA . ILE A 1 219 ? -6.227 46.938 26.359 1 94.06 219 ILE A CA 1
ATOM 1686 C C . ILE A 1 219 ? -4.992 46.812 27.25 1 94.06 219 ILE A C 1
ATOM 1688 O O . ILE A 1 219 ? -5.098 46.875 28.484 1 94.06 219 ILE A O 1
ATOM 1692 N N . VAL A 1 220 ? -3.859 46.625 26.641 1 95.19 220 VAL A N 1
ATOM 1693 C CA . VAL A 1 220 ? -2.654 46.344 27.422 1 95.19 220 VAL A CA 1
ATOM 1694 C C . VAL A 1 220 ? -1.879 47.656 27.641 1 95.19 220 VAL A C 1
ATOM 1696 O O . VAL A 1 220 ? -0.984 47.719 28.484 1 95.19 220 VAL A O 1
ATOM 1699 N N . GLY A 1 221 ? -2.107 48.625 26.859 1 96.19 221 GLY A N 1
ATOM 1700 C CA . GLY A 1 221 ? -1.455 49.938 26.938 1 96.19 221 GLY A CA 1
ATOM 1701 C C . GLY A 1 221 ? -1.732 50.812 25.734 1 96.19 221 GLY A C 1
ATOM 1702 O O . GLY A 1 221 ? -2.609 50.5 24.922 1 96.19 221 GLY A O 1
ATOM 1703 N N . LYS A 1 222 ? -1.107 51.906 25.812 1 97.56 222 LYS A N 1
ATOM 1704 C CA . LYS A 1 222 ? -1.147 52.844 24.688 1 97.56 222 LYS A CA 1
ATOM 1705 C C . LYS A 1 222 ? 0.251 53.094 24.125 1 97.56 222 LYS A C 1
ATOM 1707 O O . LYS A 1 222 ? 1.243 52.969 24.844 1 97.56 222 LYS A O 1
ATOM 1712 N N . THR A 1 223 ? 0.253 53.375 22.859 1 97.69 223 THR A N 1
ATOM 1713 C CA . THR A 1 223 ? 1.554 53.594 22.234 1 97.69 223 THR A CA 1
ATOM 1714 C C . THR A 1 223 ? 2.309 54.719 22.922 1 97.69 223 THR A C 1
ATOM 1716 O O . THR A 1 223 ? 1.717 55.75 23.281 1 97.69 223 THR A O 1
ATOM 1719 N N . CYS A 1 224 ? 3.588 54.438 23.125 1 97.62 224 CYS A N 1
ATOM 1720 C CA . CYS A 1 224 ? 4.438 55.438 23.75 1 97.62 224 CYS A CA 1
ATOM 1721 C C . CYS A 1 224 ? 5.223 56.25 22.719 1 97.62 224 CYS A C 1
ATOM 1723 O O . CYS A 1 224 ? 5.156 55.938 21.516 1 97.62 224 CYS A O 1
ATOM 1725 N N . SER A 1 225 ? 5.953 57.188 23.188 1 96.69 225 SER A N 1
ATOM 1726 C CA . SER A 1 225 ? 6.691 58.094 22.297 1 96.69 225 SER A CA 1
ATOM 1727 C C . SER A 1 225 ? 7.805 57.344 21.578 1 96.69 225 SER A C 1
ATOM 1729 O O . SER A 1 225 ? 8.055 57.594 20.391 1 96.69 225 SER A O 1
ATOM 1731 N N . THR A 1 226 ? 8.461 56.5 22.312 1 95.44 226 THR A N 1
ATOM 1732 C CA . THR A 1 226 ? 9.531 55.688 21.703 1 95.44 226 THR A CA 1
ATOM 1733 C C . THR A 1 226 ? 9 54.844 20.562 1 95.44 226 THR A C 1
ATOM 1735 O O . THR A 1 226 ? 9.609 54.812 19.484 1 95.44 226 THR A O 1
ATOM 1738 N N . ALA A 1 227 ? 7.875 54.188 20.781 1 93.94 227 ALA A N 1
ATOM 1739 C CA . ALA A 1 227 ? 7.246 53.375 19.75 1 93.94 227 ALA A CA 1
ATOM 1740 C C . ALA A 1 227 ? 6.879 54.25 18.531 1 93.94 227 ALA A C 1
ATOM 1742 O O . ALA A 1 227 ? 7.039 53.812 17.391 1 93.94 227 ALA A O 1
ATOM 1743 N N . SER A 1 228 ? 6.34 55.406 18.812 1 95.06 228 SER A N 1
ATOM 1744 C CA . SER A 1 228 ? 5.98 56.344 17.75 1 95.06 228 SER A CA 1
ATOM 1745 C C . SER A 1 228 ? 7.191 56.688 16.891 1 95.06 228 SER A C 1
ATOM 1747 O O . SER A 1 228 ? 7.102 56.688 15.656 1 95.06 228 SER A O 1
ATOM 1749 N N . ASN A 1 229 ? 8.289 56.906 17.5 1 93.88 229 ASN A N 1
ATOM 1750 C CA . ASN A 1 229 ? 9.516 57.281 16.797 1 93.88 229 ASN A CA 1
ATOM 1751 C C . ASN A 1 229 ? 10.094 56.094 16 1 93.88 229 ASN A C 1
ATOM 1753 O O . ASN A 1 229 ? 10.578 56.281 14.883 1 93.88 229 ASN A O 1
ATOM 1757 N N . VAL A 1 230 ? 10.07 54.969 16.578 1 93.69 230 VAL A N 1
ATOM 1758 C CA . VAL A 1 230 ? 10.75 53.812 16 1 93.69 230 VAL A CA 1
ATOM 1759 C C . VAL A 1 230 ? 9.883 53.219 14.898 1 93.69 230 VAL A C 1
ATOM 1761 O O . VAL A 1 230 ? 10.398 52.781 13.867 1 93.69 230 VAL A O 1
ATOM 1764 N N . PHE A 1 231 ? 8.508 53.156 15.109 1 94 231 PHE A N 1
ATOM 1765 C CA . PHE A 1 231 ? 7.645 52.406 14.211 1 94 231 PHE A CA 1
ATOM 1766 C C . PHE A 1 231 ? 6.703 53.312 13.453 1 94 231 PHE A C 1
ATOM 1768 O O . PHE A 1 231 ? 5.887 52.844 12.648 1 94 231 PHE A O 1
ATOM 1775 N N . ASN A 1 232 ? 6.742 54.594 13.664 1 90.44 232 ASN A N 1
ATOM 1776 C CA . ASN A 1 232 ? 5.938 55.625 12.977 1 90.44 232 ASN A CA 1
ATOM 1777 C C . ASN A 1 232 ? 4.445 55.406 13.227 1 90.44 232 ASN A C 1
ATOM 1779 O O . ASN A 1 232 ? 3.643 55.438 12.297 1 90.44 232 ASN A O 1
ATOM 1783 N N . VAL A 1 233 ? 4.121 55.031 14.438 1 93.69 233 VAL A N 1
ATOM 1784 C CA . VAL A 1 233 ? 2.732 54.938 14.867 1 93.69 233 VAL A CA 1
ATOM 1785 C C . VAL A 1 233 ? 2.355 56.125 15.727 1 93.69 233 VAL A C 1
ATOM 1787 O O . VAL A 1 233 ? 3.209 56.719 16.406 1 93.69 233 VAL A O 1
ATOM 1790 N N . PRO A 1 234 ? 1.087 56.531 15.625 1 94.75 234 PRO A N 1
ATOM 1791 C CA . PRO A 1 234 ? 0.692 57.625 16.484 1 94.75 234 PRO A CA 1
ATOM 1792 C C . PRO A 1 234 ? 0.805 57.281 17.984 1 94.75 234 PRO A C 1
ATOM 1794 O O . PRO A 1 234 ? 0.766 56.125 18.359 1 94.75 234 PRO A O 1
ATOM 1797 N N . GLU A 1 235 ? 0.946 58.312 18.812 1 95.81 235 GLU A N 1
ATOM 1798 C CA . GLU A 1 235 ? 1.028 58.156 20.25 1 95.81 235 GLU A CA 1
ATOM 1799 C C . GLU A 1 235 ? -0.36 58 20.875 1 95.81 235 GLU A C 1
ATOM 1801 O O . GLU A 1 235 ? -1.354 58.438 20.297 1 95.81 235 GLU A O 1
ATOM 1806 N N . GLN A 1 236 ? -0.376 57.312 21.969 1 96.44 236 GLN A N 1
ATOM 1807 C CA . GLN A 1 236 ? -1.554 57.219 22.812 1 96.44 236 GLN A CA 1
ATOM 1808 C C . GLN A 1 236 ? -2.674 56.438 22.109 1 96.44 236 GLN A C 1
ATOM 1810 O O . GLN A 1 236 ? -3.848 56.812 22.25 1 96.44 236 GLN A O 1
ATOM 1815 N N . ILE A 1 237 ? -2.293 55.594 21.266 1 95.38 237 ILE A N 1
ATOM 1816 C CA . ILE A 1 237 ? -3.24 54.719 20.609 1 95.38 237 ILE A CA 1
ATOM 1817 C C . ILE A 1 237 ? -3.381 53.438 21.422 1 95.38 237 ILE A C 1
ATOM 1819 O O . ILE A 1 237 ? -2.383 52.781 21.781 1 95.38 237 ILE A O 1
ATOM 1823 N N . PRO A 1 238 ? -4.664 53.031 21.766 1 95.81 238 PRO A N 1
ATOM 1824 C CA . PRO A 1 238 ? -4.84 51.812 22.516 1 95.81 238 PRO A CA 1
ATOM 1825 C C . PRO A 1 238 ? -4.289 50.562 21.797 1 95.81 238 PRO A C 1
ATOM 1827 O O . PRO A 1 238 ? -4.488 50.438 20.578 1 95.81 238 PRO A O 1
ATOM 1830 N N . ILE A 1 239 ? -3.553 49.75 22.5 1 97.06 239 ILE A N 1
ATOM 1831 C CA . ILE A 1 239 ? -3.035 48.469 22.031 1 97.06 239 ILE A CA 1
ATOM 1832 C C . ILE A 1 239 ? -3.812 47.344 22.688 1 97.06 239 ILE A C 1
ATOM 1834 O O . ILE A 1 239 ? -3.803 47.188 23.922 1 97.06 239 ILE A O 1
ATOM 1838 N N . TYR A 1 240 ? -4.465 46.562 21.922 1 96 240 TYR A N 1
ATOM 1839 C CA . TYR A 1 240 ? -5.223 45.438 22.469 1 96 240 TYR A CA 1
ATOM 1840 C C . TYR A 1 240 ? -4.324 44.25 22.688 1 96 240 TYR A C 1
ATOM 1842 O O . TYR A 1 240 ? -3.273 44.125 22.047 1 96 240 TYR A O 1
ATOM 1850 N N . VAL A 1 241 ? -4.746 43.344 23.609 1 96.62 241 VAL A N 1
ATOM 1851 C CA . VAL A 1 241 ? -3.947 42.188 23.953 1 96.62 241 VAL A CA 1
ATOM 1852 C C . VAL A 1 241 ? -3.719 41.312 22.719 1 96.62 241 VAL A C 1
ATOM 1854 O O . VAL A 1 241 ? -4.637 41.094 21.922 1 96.62 241 VAL A O 1
ATOM 1857 N N . PRO A 1 242 ? -2.463 40.906 22.469 1 97.81 242 PRO A N 1
ATOM 1858 C CA . PRO A 1 242 ? -2.146 40.125 21.266 1 97.81 242 PRO A CA 1
ATOM 1859 C C . PRO A 1 242 ? -2.859 38.781 21.234 1 97.81 242 PRO A C 1
ATOM 1861 O O . PRO A 1 242 ? -2.887 38.062 22.25 1 97.81 242 PRO A O 1
ATOM 1864 N N . MET A 1 243 ? -3.381 38.469 20.125 1 97.06 243 MET A N 1
ATOM 1865 C CA . MET A 1 243 ? -4.184 37.25 19.953 1 97.06 243 MET A CA 1
ATOM 1866 C C . MET A 1 243 ? -3.436 36.219 19.125 1 97.06 243 MET A C 1
ATOM 1868 O O . MET A 1 243 ? -2.363 36.5 18.594 1 97.06 243 MET A O 1
ATOM 1872 N N . GLY A 1 244 ? -3.986 35 19.109 1 95.88 244 GLY A N 1
ATOM 1873 C CA . GLY A 1 244 ? -3.41 33.969 18.266 1 95.88 244 GLY A CA 1
ATOM 1874 C C . GLY A 1 244 ? -3.73 34.156 16.797 1 95.88 244 GLY A C 1
ATOM 1875 O O . GLY A 1 244 ? -4.82 34.625 16.438 1 95.88 244 GLY A O 1
ATOM 1876 N N . ASP A 1 245 ? -2.758 33.781 15.922 1 94 245 ASP A N 1
ATOM 1877 C CA . ASP A 1 245 ? -2.973 33.969 14.492 1 94 245 ASP A CA 1
ATOM 1878 C C . ASP A 1 245 ? -4.09 33.062 13.984 1 94 245 ASP A C 1
ATOM 1880 O O . ASP A 1 245 ? -4.906 33.469 13.156 1 94 245 ASP A O 1
ATOM 1884 N N . HIS A 1 246 ? -4.23 31.859 14.547 1 91.75 246 HIS A N 1
ATOM 1885 C CA . HIS A 1 246 ? -5.234 30.906 14.062 1 91.75 246 HIS A CA 1
ATOM 1886 C C . HIS A 1 246 ? -6.645 31.406 14.367 1 91.75 246 HIS A C 1
ATOM 1888 O O . HIS A 1 246 ? -7.48 31.5 13.461 1 91.75 246 HIS A O 1
ATOM 1894 N N . PRO A 1 247 ? -6.957 31.734 15.625 1 94 247 PRO A N 1
ATOM 1895 C CA . PRO A 1 247 ? -8.297 32.25 15.883 1 94 247 PRO A CA 1
ATOM 1896 C C . PRO A 1 247 ? -8.602 33.531 15.07 1 94 247 PRO A C 1
ATOM 1898 O O . PRO A 1 247 ? -9.75 33.719 14.648 1 94 247 PRO A O 1
ATOM 1901 N N . CYS A 1 248 ? -7.609 34.344 14.836 1 95.06 248 CYS A N 1
ATOM 1902 C CA . CYS A 1 248 ? -7.824 35.562 14.039 1 95.06 248 CYS A CA 1
ATOM 1903 C C . CYS A 1 248 ? -8.109 35.219 12.586 1 95.06 248 CYS A C 1
ATOM 1905 O O . CYS A 1 248 ? -8.969 35.812 11.953 1 95.06 248 CYS A O 1
ATOM 1907 N N . SER A 1 249 ? -7.402 34.25 12.078 1 92.56 249 SER A N 1
ATOM 1908 C CA . SER A 1 249 ? -7.648 33.812 10.719 1 92.56 249 SER A CA 1
ATOM 1909 C C . SER A 1 249 ? -9.055 33.25 10.57 1 92.56 249 SER A C 1
ATOM 1911 O O . SER A 1 249 ? -9.727 33.469 9.562 1 92.56 249 SER A O 1
ATOM 1913 N N . VAL A 1 250 ? -9.453 32.5 11.531 1 91.69 250 VAL A N 1
ATOM 1914 C CA . VAL A 1 250 ? -10.797 31.922 11.531 1 91.69 250 VAL A CA 1
ATOM 1915 C C . VAL A 1 250 ? -11.836 33.031 11.531 1 91.69 250 VAL A C 1
ATOM 1917 O O . VAL A 1 250 ? -12.82 32.969 10.789 1 91.69 250 VAL A O 1
ATOM 1920 N N . TYR A 1 251 ? -11.57 34 12.352 1 92.06 251 TYR A N 1
ATOM 1921 C CA . TYR A 1 251 ? -12.492 35.125 12.438 1 92.06 251 TYR A CA 1
ATOM 1922 C C . TYR A 1 251 ? -12.633 35.812 11.094 1 92.06 251 TYR A C 1
ATOM 1924 O O . TYR A 1 251 ? -13.742 36.156 10.672 1 92.06 251 TYR A O 1
ATOM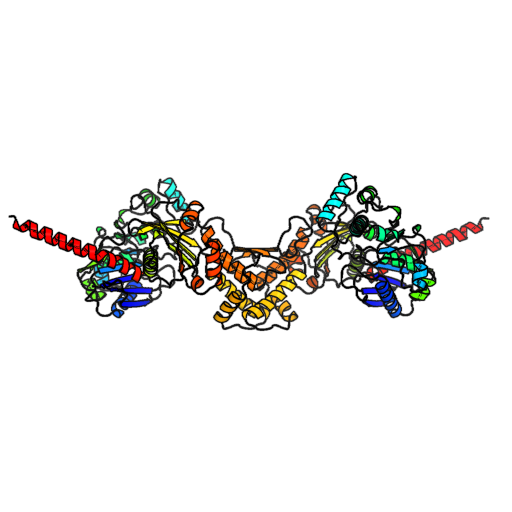 1932 N N . ALA A 1 252 ? -11.531 36.062 10.453 1 91.25 252 ALA A N 1
ATOM 1933 C CA . ALA A 1 252 ? -11.531 36.688 9.133 1 91.25 252 ALA A CA 1
ATOM 1934 C C . ALA A 1 252 ? -12.312 35.875 8.125 1 91.25 252 ALA A C 1
ATOM 1936 O O . ALA A 1 252 ? -13.07 36.406 7.316 1 91.25 252 ALA A O 1
ATOM 1937 N N . LEU A 1 253 ? -12.109 34.625 8.18 1 89.31 253 LEU A N 1
ATOM 1938 C CA . LEU A 1 253 ? -12.773 33.719 7.25 1 89.31 253 LEU A CA 1
ATOM 1939 C C . LEU A 1 253 ? -14.281 33.719 7.465 1 89.31 253 LEU A C 1
ATOM 1941 O O . LEU A 1 253 ? -15.047 33.719 6.5 1 89.31 253 LEU A O 1
ATOM 1945 N N . LEU A 1 254 ? -14.695 33.656 8.664 1 88.38 254 LEU A N 1
ATOM 1946 C CA . LEU A 1 254 ? -16.109 33.688 8.992 1 88.38 254 LEU A CA 1
ATOM 1947 C C . LEU A 1 254 ? -16.75 35 8.508 1 88.38 254 LEU A C 1
ATOM 1949 O O . LEU A 1 254 ? -17.859 34.969 7.977 1 88.38 254 LEU A O 1
ATOM 1953 N N . HIS A 1 255 ? -16.047 36.031 8.688 1 86.56 255 HIS A N 1
ATOM 1954 C CA . HIS A 1 255 ? -16.531 37.312 8.234 1 86.56 255 HIS A CA 1
ATOM 1955 C C . HIS A 1 255 ? -16.703 37.344 6.715 1 86.56 255 HIS A C 1
ATOM 1957 O O . HIS A 1 255 ? -17.703 37.844 6.207 1 86.56 255 HIS A O 1
ATOM 1963 N N . SER A 1 256 ? -15.766 36.844 6.043 1 84.44 256 SER A N 1
ATOM 1964 C CA . SER A 1 256 ? -15.773 36.875 4.582 1 84.44 256 SER A CA 1
ATOM 1965 C C . SER A 1 256 ? -16.906 36 4.023 1 84.44 256 SER A C 1
ATOM 1967 O O . SER A 1 256 ? -17.406 36.281 2.926 1 84.44 256 SER A O 1
ATOM 1969 N N . THR A 1 257 ? -17.359 35.031 4.695 1 84.5 257 THR A N 1
ATOM 1970 C CA . THR A 1 257 ? -18.375 34.094 4.207 1 84.5 257 THR A CA 1
ATOM 1971 C C . THR A 1 257 ? -19.75 34.469 4.746 1 84.5 257 THR A C 1
ATOM 1973 O O . THR A 1 257 ? -20.75 33.844 4.414 1 84.5 257 THR A O 1
ATOM 1976 N N . SER A 1 258 ? -19.828 35.5 5.574 1 85.5 258 SER A N 1
ATOM 1977 C CA . SER A 1 258 ? -21.078 35.969 6.191 1 85.5 258 SER A CA 1
ATOM 1978 C C . SER A 1 258 ? -21.781 34.812 6.922 1 85.5 258 SER A C 1
ATOM 1980 O O . SER A 1 258 ? -23 34.656 6.816 1 85.5 258 SER A O 1
ATOM 1982 N N . LEU A 1 259 ? -21.016 34 7.547 1 86.62 259 LEU A N 1
ATOM 1983 C CA . LEU A 1 259 ? -21.562 32.875 8.32 1 86.62 259 LEU A CA 1
ATOM 1984 C C . LEU A 1 259 ? -21.422 33.156 9.82 1 86.62 259 LEU A C 1
ATOM 1986 O O . LEU A 1 259 ? -20.422 33.719 10.258 1 86.62 259 LEU A O 1
ATOM 1990 N N . ASN A 1 260 ? -22.438 32.625 10.508 1 88.75 260 ASN A N 1
ATOM 1991 C CA . ASN A 1 260 ? -22.297 32.594 11.961 1 88.75 260 ASN A CA 1
ATOM 1992 C C . ASN A 1 260 ? -21.281 31.531 12.391 1 88.75 260 ASN A C 1
ATOM 1994 O O . ASN A 1 260 ? -21.234 30.438 11.812 1 88.75 260 ASN A O 1
ATOM 1998 N N . ALA A 1 261 ? -20.547 31.875 13.367 1 87.94 261 ALA A N 1
ATOM 1999 C CA . ALA A 1 261 ? -19.469 31 13.852 1 87.94 261 ALA A CA 1
ATOM 2000 C C . ALA A 1 261 ? -20.016 29.609 14.172 1 87.94 261 ALA A C 1
ATOM 2002 O O . ALA A 1 261 ? -19.328 28.609 13.93 1 87.94 261 ALA A O 1
ATOM 2003 N N . LYS A 1 262 ? -21.203 29.469 14.609 1 89.75 262 LYS A N 1
ATOM 2004 C CA . LYS A 1 262 ? -21.766 28.203 15.047 1 89.75 262 LYS A CA 1
ATOM 2005 C C . LYS A 1 262 ? -22.219 27.359 13.852 1 89.75 262 LYS A C 1
ATOM 2007 O O . LYS A 1 262 ? -22.453 26.156 13.992 1 89.75 262 LYS A O 1
ATOM 2012 N N . ASP A 1 263 ? -22.219 27.953 12.711 1 93.25 263 ASP A N 1
ATOM 2013 C CA . ASP A 1 263 ? -22.75 27.266 11.547 1 93.25 263 ASP A CA 1
ATOM 2014 C C . ASP A 1 263 ? -21.641 26.859 10.586 1 93.25 263 ASP A C 1
ATOM 2016 O O . ASP A 1 263 ? -21.906 26.312 9.516 1 93.25 263 ASP A O 1
ATOM 2020 N N . ALA A 1 264 ? -20.469 27.125 11.016 1 94.38 264 ALA A N 1
ATOM 2021 C CA . ALA A 1 264 ? -19.375 26.906 10.07 1 94.38 264 ALA A CA 1
ATOM 2022 C C . ALA A 1 264 ? -18.484 25.734 10.516 1 94.38 264 ALA A C 1
ATOM 2024 O O . ALA A 1 264 ? -18.219 25.562 11.703 1 94.38 264 ALA A O 1
ATOM 2025 N N . LEU A 1 265 ? -18.109 24.891 9.586 1 96.06 265 LEU A N 1
ATOM 2026 C CA . LEU A 1 265 ? -17.031 23.922 9.695 1 96.06 265 LEU A CA 1
ATOM 2027 C C . LEU A 1 265 ? -15.859 24.297 8.789 1 96.06 265 LEU A C 1
ATOM 2029 O O . LEU A 1 265 ? -15.992 24.297 7.566 1 96.06 265 LEU A O 1
ATOM 2033 N N . LEU A 1 266 ? -14.781 24.641 9.406 1 95 266 LEU A N 1
ATOM 2034 C CA . LEU A 1 266 ? -13.617 25.062 8.641 1 95 266 LEU A CA 1
ATOM 2035 C C . LEU A 1 266 ? -12.711 23.875 8.328 1 95 266 LEU A C 1
ATOM 2037 O O . LEU A 1 266 ? -12.227 23.203 9.234 1 95 266 LEU A O 1
ATOM 2041 N N . VAL A 1 267 ? -12.531 23.609 7.117 1 95.94 267 VAL A N 1
ATOM 2042 C CA . VAL A 1 267 ? -11.641 22.547 6.652 1 95.94 267 VAL A CA 1
ATOM 2043 C C . VAL A 1 267 ? -10.469 23.156 5.883 1 95.94 267 VAL A C 1
ATOM 2045 O O . VAL A 1 267 ? -10.656 23.719 4.797 1 95.94 267 VAL A O 1
ATOM 2048 N N . ASN A 1 268 ? -9.352 23.094 6.48 1 93.94 268 ASN A N 1
ATOM 2049 C CA . ASN A 1 268 ? -8.141 23.625 5.859 1 93.94 268 ASN A CA 1
ATOM 2050 C C . ASN A 1 268 ? -7.156 22.516 5.512 1 93.94 268 ASN A C 1
ATOM 2052 O O . ASN A 1 268 ? -6.664 21.812 6.398 1 93.94 268 ASN A O 1
ATOM 2056 N N . ILE A 1 269 ? -6.863 22.344 4.191 1 95.25 269 ILE A N 1
ATOM 2057 C CA . ILE A 1 269 ? -5.852 21.375 3.777 1 95.25 269 ILE A CA 1
ATOM 2058 C C . ILE A 1 269 ? -4.773 22.078 2.953 1 95.25 269 ILE A C 1
ATOM 2060 O O . ILE A 1 269 ? -4.988 22.391 1.78 1 95.25 269 ILE A O 1
ATOM 2064 N N . GLY A 1 270 ? -3.639 22.406 3.549 1 93.06 270 GLY A N 1
ATOM 2065 C CA . GLY A 1 270 ? -2.408 22.828 2.898 1 93.06 270 GLY A CA 1
ATOM 2066 C C . GLY A 1 270 ? -1.339 21.766 2.881 1 93.06 270 GLY A C 1
ATOM 2067 O O . GLY A 1 270 ? -1.596 20.625 2.467 1 93.06 270 GLY A O 1
ATOM 2068 N N . THR A 1 271 ? -0.135 22.172 3.459 1 89.12 271 THR A N 1
ATOM 2069 C CA . THR A 1 271 ? 0.871 21.141 3.656 1 89.12 271 THR A CA 1
ATOM 2070 C C . THR A 1 271 ? 0.361 20.062 4.613 1 89.12 271 THR A C 1
ATOM 2072 O O . THR A 1 271 ? 0.434 18.859 4.312 1 89.12 271 THR A O 1
ATOM 2075 N N . SER A 1 272 ? -0.146 20.516 5.707 1 90.75 272 SER A N 1
ATOM 2076 C CA . SER A 1 272 ? -0.873 19.672 6.648 1 90.75 272 SER A CA 1
ATOM 2077 C C . SER A 1 272 ? -2.371 19.953 6.602 1 90.75 272 SER A C 1
ATOM 2079 O O . SER A 1 272 ? -2.848 20.656 5.707 1 90.75 272 SER A O 1
ATOM 2081 N N . ALA A 1 273 ? -3.133 19.312 7.453 1 93.5 273 ALA A N 1
ATOM 2082 C CA . ALA A 1 273 ? -4.582 19.5 7.441 1 93.5 273 ALA A CA 1
ATOM 2083 C C . ALA A 1 273 ? -5.098 19.859 8.836 1 93.5 273 ALA A C 1
ATOM 2085 O O . ALA A 1 273 ? -4.5 19.484 9.844 1 93.5 273 ALA A O 1
ATOM 2086 N N . GLN A 1 274 ? -6.191 20.625 8.828 1 93.44 274 GLN A N 1
ATOM 2087 C CA . GLN A 1 274 ? -6.801 21.062 10.086 1 93.44 274 GLN A CA 1
ATOM 2088 C C . GLN A 1 274 ? -8.312 21.203 9.938 1 93.44 274 GLN A C 1
ATOM 2090 O O . GLN A 1 274 ? -8.805 21.609 8.883 1 93.44 274 GLN A O 1
ATOM 2095 N N . LEU A 1 275 ? -9 20.859 10.938 1 95.44 275 LEU A N 1
ATOM 2096 C CA . LEU A 1 275 ? -10.438 21.078 11.094 1 95.44 275 LEU A CA 1
ATOM 2097 C C . LEU A 1 275 ? -10.734 21.938 12.312 1 95.44 275 LEU A C 1
ATOM 2099 O O . LEU A 1 275 ? -10.109 21.766 13.367 1 95.44 275 LEU A O 1
ATOM 2103 N N . ALA A 1 276 ? -11.633 22.906 12.109 1 95.44 276 ALA A N 1
ATOM 2104 C CA . ALA A 1 276 ? -12 23.75 13.242 1 95.44 276 ALA A CA 1
ATOM 2105 C C . ALA A 1 276 ? -13.477 24.125 13.203 1 95.44 276 ALA A C 1
ATOM 2107 O O . ALA A 1 276 ? -14.039 24.312 12.125 1 95.44 276 ALA A O 1
ATOM 2108 N N . PHE A 1 277 ? -14.102 24.234 14.289 1 95.69 277 PHE A N 1
ATOM 2109 C CA . PHE A 1 277 ? -15.461 24.734 14.406 1 95.69 277 PHE A CA 1
ATOM 2110 C C . PHE A 1 277 ? -15.695 25.328 15.789 1 95.69 277 PHE A C 1
ATOM 2112 O O . PHE A 1 277 ? -15.133 24.844 16.781 1 95.69 277 PHE A O 1
ATOM 2119 N N . VAL A 1 278 ? -16.5 26.344 15.812 1 94.69 278 VAL A N 1
ATOM 2120 C CA . VAL A 1 278 ? -16.766 27.078 17.047 1 94.69 278 VAL A CA 1
ATOM 2121 C C . VAL A 1 278 ? -17.922 26.422 17.812 1 94.69 278 VAL A C 1
ATOM 2123 O O . VAL A 1 278 ? -18.875 25.953 17.188 1 94.69 278 VAL A O 1
ATOM 2126 N N . LEU A 1 279 ? -17.797 26.359 19.094 1 91.44 279 LEU A N 1
ATOM 2127 C CA . LEU A 1 279 ? -18.844 25.812 19.938 1 91.44 279 LEU A CA 1
ATOM 2128 C C . LEU A 1 279 ? -18.953 26.578 21.25 1 91.44 279 LEU A C 1
ATOM 2130 O O . LEU A 1 279 ? -18.078 27.406 21.562 1 91.44 279 LEU A O 1
ATOM 2134 N N . GLU A 1 280 ? -20.109 26.406 21.938 1 84.94 280 GLU A N 1
ATOM 2135 C CA . GLU A 1 280 ? -20.359 27.094 23.203 1 84.94 280 GLU A CA 1
ATOM 2136 C C . GLU A 1 280 ? -19.984 26.219 24.391 1 84.94 280 GLU A C 1
ATOM 2138 O O . GLU A 1 280 ? -19.594 26.734 25.453 1 84.94 280 GLU A O 1
ATOM 2143 N N . ASP A 1 281 ? -20.047 24.969 24.203 1 80.12 281 ASP A N 1
ATOM 2144 C CA . ASP A 1 281 ? -19.875 24.031 25.312 1 80.12 281 ASP A CA 1
ATOM 2145 C C . ASP A 1 281 ? -18.484 23.391 25.281 1 80.12 281 ASP A C 1
ATOM 2147 O O . ASP A 1 281 ? -17.781 23.469 24.266 1 80.12 281 ASP A O 1
ATOM 2151 N N . ASN A 1 282 ? -18.234 22.875 26.516 1 81.25 282 ASN A N 1
ATOM 2152 C CA . ASN A 1 282 ? -16.984 22.125 26.609 1 81.25 282 ASN A CA 1
ATOM 2153 C C . ASN A 1 282 ? -17.156 20.672 26.188 1 81.25 282 ASN A C 1
ATOM 2155 O O . ASN A 1 282 ? -18.188 20.062 26.453 1 81.25 282 ASN A O 1
ATOM 2159 N N . LEU A 1 283 ? -16.266 20.234 25.375 1 84.5 283 LEU A N 1
ATOM 2160 C CA . LEU A 1 283 ? -16.125 18.812 25.062 1 84.5 283 LEU A CA 1
ATOM 2161 C C . LEU A 1 283 ? -14.812 18.266 25.625 1 84.5 283 LEU A C 1
ATOM 2163 O O . LEU A 1 283 ? -13.875 19.031 25.875 1 84.5 283 LEU A O 1
ATOM 2167 N N . PRO A 1 284 ? -14.867 16.969 25.922 1 81.06 284 PRO A N 1
ATOM 2168 C CA . PRO A 1 284 ? -13.57 16.406 26.312 1 81.06 284 PRO A CA 1
ATOM 2169 C C . PRO A 1 284 ? -12.516 16.531 25.219 1 81.06 284 PRO A C 1
ATOM 2171 O O . PRO A 1 284 ? -12.797 16.266 24.047 1 81.06 284 PRO A O 1
ATOM 2174 N N . THR A 1 285 ? -11.375 16.969 25.672 1 80.81 285 THR A N 1
ATOM 2175 C CA . THR A 1 285 ? -10.266 17.125 24.734 1 80.81 285 THR A CA 1
ATOM 2176 C C . THR A 1 285 ? -9.461 15.828 24.641 1 80.81 285 THR A C 1
ATOM 2178 O O . THR A 1 285 ? -9.422 15.047 25.594 1 80.81 285 THR A O 1
ATOM 2181 N N . THR A 1 286 ? -8.953 15.523 23.453 1 76.06 286 THR A N 1
ATOM 2182 C CA . THR A 1 286 ? -8 14.445 23.203 1 76.06 286 THR A CA 1
ATOM 2183 C C . THR A 1 286 ? -6.715 15 22.594 1 76.06 286 THR A C 1
ATOM 2185 O O . THR A 1 286 ? -6.645 16.188 22.25 1 76.06 286 THR A O 1
ATOM 2188 N N . PRO A 1 287 ? -5.684 14.195 22.516 1 71.94 287 PRO A N 1
ATOM 2189 C CA . PRO A 1 287 ? -4.445 14.68 21.906 1 71.94 287 PRO A CA 1
ATOM 2190 C C . PRO A 1 287 ? -4.652 15.18 20.469 1 71.94 287 PRO A C 1
ATOM 2192 O O . PRO A 1 287 ? -3.939 16.078 20.031 1 71.94 287 PRO A O 1
ATOM 2195 N N . SER A 1 288 ? -5.621 14.625 19.797 1 77.69 288 SER A N 1
ATOM 2196 C CA . SER A 1 288 ? -5.832 15.023 18.422 1 77.69 288 SER A CA 1
ATOM 2197 C C . SER A 1 288 ? -6.98 16.016 18.297 1 77.69 288 SER A C 1
ATOM 2199 O O . SER A 1 288 ? -7.203 16.594 17.219 1 77.69 288 SER A O 1
ATOM 2201 N N . PHE A 1 289 ? -7.664 16.266 19.344 1 87.69 289 PHE A N 1
ATOM 2202 C CA . PHE A 1 289 ? -8.844 17.125 19.375 1 87.69 289 PHE A CA 1
ATOM 2203 C C . PHE A 1 289 ? -8.758 18.125 20.516 1 87.69 289 PHE A C 1
ATOM 2205 O O . PHE A 1 289 ? -8.992 17.781 21.672 1 87.69 289 PHE A O 1
ATOM 2212 N N . GLU A 1 290 ? -8.531 19.422 20.203 1 88.5 290 GLU A N 1
ATOM 2213 C CA . GLU A 1 290 ? -8.359 20.453 21.203 1 88.5 290 GLU A CA 1
ATOM 2214 C C . GLU A 1 290 ? -9.562 21.406 21.234 1 88.5 290 GLU A C 1
ATOM 2216 O O . GLU A 1 290 ? -10.102 21.75 20.188 1 88.5 290 GLU A O 1
ATOM 2221 N N . ILE A 1 291 ? -9.945 21.703 22.422 1 90.44 291 ILE A N 1
ATOM 2222 C CA . ILE A 1 291 ? -10.914 22.766 22.625 1 90.44 291 ILE A CA 1
ATOM 2223 C C . ILE A 1 291 ? -10.219 23.984 23.234 1 90.44 291 ILE A C 1
ATOM 2225 O O . ILE A 1 291 ? -9.789 23.953 24.391 1 90.44 291 ILE A O 1
ATOM 2229 N N . ARG A 1 292 ? -10.203 25.047 22.453 1 90.62 292 ARG A N 1
ATOM 2230 C CA . ARG A 1 292 ? -9.445 26.234 22.828 1 90.62 292 ARG A CA 1
ATOM 2231 C C . ARG A 1 292 ? -10.367 27.422 23.094 1 90.62 292 ARG A C 1
ATOM 2233 O O . ARG A 1 292 ? -11.492 27.469 22.578 1 90.62 292 ARG A O 1
ATOM 2240 N N . PRO A 1 293 ? -9.82 28.281 23.922 1 90.81 293 PRO A N 1
ATOM 2241 C CA . PRO A 1 293 ? -10.57 29.531 24.016 1 90.81 293 PRO A CA 1
ATOM 2242 C C . PRO A 1 293 ? -10.664 30.266 22.688 1 90.81 293 PRO A C 1
ATOM 2244 O O . PRO A 1 293 ? -9.727 30.219 21.875 1 90.81 293 PRO A O 1
ATOM 2247 N N . TYR A 1 294 ? -11.781 30.859 22.484 1 92.94 294 TYR A N 1
ATOM 2248 C CA . TYR A 1 294 ? -12.023 31.656 21.297 1 92.94 294 TYR A CA 1
ATOM 2249 C C . TYR A 1 294 ? -12.688 33 21.672 1 92.94 294 TYR A C 1
ATOM 2251 O O . TYR A 1 294 ? -12.758 33.344 22.844 1 92.94 294 TYR A O 1
ATOM 2259 N N . PHE A 1 295 ? -13.047 33.781 20.719 1 91.19 295 PHE A N 1
ATOM 2260 C CA . PHE A 1 295 ? -13.578 35.125 20.938 1 91.19 295 PHE A CA 1
ATOM 2261 C C . PHE A 1 295 ? -15.016 35.031 21.438 1 91.19 295 PHE A C 1
ATOM 2263 O O . PHE A 1 295 ? -15.703 34.031 21.234 1 91.19 295 PHE A O 1
ATOM 2270 N N . ASN A 1 296 ? -15.445 36.094 22.203 1 85.38 296 ASN A N 1
ATOM 2271 C CA . ASN A 1 296 ? -16.812 36.281 22.672 1 85.38 296 ASN A CA 1
ATOM 2272 C C . ASN A 1 296 ? -17.25 35.125 23.578 1 85.38 296 ASN A C 1
ATOM 2274 O O . ASN A 1 296 ? -18.359 34.594 23.438 1 85.38 296 ASN A O 1
ATOM 2278 N N . GLN A 1 297 ? -16.297 34.625 24.344 1 82.88 297 GLN A N 1
ATOM 2279 C CA . GLN A 1 297 ? -16.531 33.594 25.344 1 82.88 297 GLN A CA 1
ATOM 2280 C C . GLN A 1 297 ? -16.906 32.281 24.688 1 82.88 297 GLN A C 1
ATOM 2282 O O . GLN A 1 297 ? -17.5 31.391 25.328 1 82.88 297 GLN A O 1
ATOM 2287 N N . GLN A 1 298 ? -16.594 32.219 23.484 1 90.38 298 GLN A N 1
ATOM 2288 C CA . GLN A 1 298 ? -16.781 30.938 22.766 1 90.38 298 GLN A CA 1
ATOM 2289 C C . GLN A 1 298 ? -15.508 30.094 22.812 1 90.38 298 GLN A C 1
ATOM 2291 O O . GLN A 1 298 ? -14.508 30.516 23.406 1 90.38 298 GLN A O 1
ATOM 2296 N N . LYS A 1 299 ? -15.711 28.906 22.312 1 92.19 299 LYS A N 1
ATOM 2297 C CA . LYS A 1 299 ? -14.594 27.984 22.172 1 92.19 299 LYS A CA 1
ATOM 2298 C C . LYS A 1 299 ? -14.453 27.516 20.734 1 92.19 299 LYS A C 1
ATOM 2300 O O . LYS A 1 299 ? -15.391 27.609 19.953 1 92.19 299 LYS A O 1
ATOM 2305 N N . ILE A 1 300 ? -13.289 27.094 20.484 1 94.19 300 ILE A N 1
ATOM 2306 C CA . ILE A 1 300 ? -13.047 26.578 19.141 1 94.19 300 ILE A CA 1
ATOM 2307 C C . ILE A 1 300 ? -12.422 25.188 19.234 1 94.19 300 ILE A C 1
ATOM 2309 O O . ILE A 1 300 ? -11.438 24.984 19.969 1 94.19 300 ILE A O 1
ATOM 2313 N N . ALA A 1 301 ? -13.094 24.266 18.625 1 94.38 301 ALA A N 1
ATOM 2314 C CA . ALA A 1 301 ? -12.547 22.922 18.5 1 94.38 301 ALA A CA 1
ATOM 2315 C C . ALA A 1 301 ? -11.609 22.812 17.297 1 94.38 301 ALA A C 1
ATOM 2317 O O . ALA A 1 301 ? -11.914 23.328 16.219 1 94.38 301 ALA A O 1
ATOM 2318 N N . VAL A 1 302 ? -10.461 22.172 17.578 1 93.19 302 VAL A N 1
ATOM 2319 C CA . VAL A 1 302 ? -9.477 22.062 16.516 1 93.19 302 VAL A CA 1
ATOM 2320 C C . VAL A 1 302 ? -8.914 20.656 16.453 1 93.19 302 VAL A C 1
ATOM 2322 O O . VAL A 1 302 ? -8.602 20.062 17.5 1 93.19 302 VAL A O 1
ATOM 2325 N N . VAL A 1 303 ? -8.875 20.125 15.234 1 92 303 VAL A N 1
ATOM 2326 C CA . VAL A 1 303 ? -8.141 18.891 14.922 1 92 303 VAL A CA 1
ATOM 2327 C C . VAL A 1 303 ? -7.055 19.188 13.891 1 92 303 VAL A C 1
ATOM 2329 O O . VAL A 1 303 ? -7.277 19.953 12.945 1 92 303 VAL A O 1
ATOM 2332 N N . ALA A 1 304 ? -5.895 18.719 14.188 1 88.31 304 ALA A N 1
ATOM 2333 C CA . ALA A 1 304 ? -4.797 18.891 13.242 1 88.31 304 ALA A CA 1
ATOM 2334 C C . ALA A 1 304 ? -4.199 17.547 12.828 1 88.31 304 ALA A C 1
ATOM 2336 O O . ALA A 1 304 ? -4.02 16.656 13.664 1 88.31 304 ALA A O 1
ATOM 2337 N N . ALA A 1 305 ? -3.994 17.406 11.57 1 89.75 305 ALA A N 1
ATOM 2338 C CA . ALA A 1 305 ? -3.344 16.219 11.023 1 89.75 305 ALA A CA 1
ATOM 2339 C C . ALA A 1 305 ? -2.023 16.578 10.352 1 89.75 305 ALA A C 1
ATOM 2341 O O . ALA A 1 305 ? -1.927 17.609 9.664 1 89.75 305 ALA A O 1
ATOM 2342 N N . LEU A 1 306 ? -1.007 15.773 10.602 1 86.31 306 LEU A N 1
ATOM 2343 C CA . LEU A 1 306 ? 0.25 15.953 9.883 1 86.31 306 LEU A CA 1
ATOM 2344 C C . LEU A 1 306 ? 0.086 15.625 8.406 1 86.31 306 LEU A C 1
ATOM 2346 O O . LEU A 1 306 ? 0.808 16.156 7.559 1 86.31 306 LEU A O 1
ATOM 2350 N N . THR A 1 307 ? -0.892 14.711 8.18 1 90.69 307 THR A N 1
ATOM 2351 C CA . THR A 1 307 ? -1.226 14.281 6.828 1 90.69 307 THR A CA 1
ATOM 2352 C C . THR A 1 307 ? -2.08 15.336 6.125 1 90.69 307 THR A C 1
ATOM 2354 O O . THR A 1 307 ? -3.143 15.711 6.621 1 90.69 307 THR A O 1
ATOM 2357 N N . GLY A 1 308 ? -1.657 15.844 4.98 1 95.38 308 GLY A N 1
ATOM 2358 C CA . GLY A 1 308 ? -2.383 16.797 4.164 1 95.38 308 GLY A CA 1
ATOM 2359 C C . GLY A 1 308 ? -1.923 16.828 2.721 1 95.38 308 GLY A C 1
ATOM 2360 O O . GLY A 1 308 ? -1.795 15.773 2.088 1 95.38 308 GLY A O 1
ATOM 2361 N N . GLY A 1 309 ? -1.727 18 2.197 1 96.12 309 GLY A N 1
ATOM 2362 C CA . GLY A 1 309 ? -1.278 18.141 0.821 1 96.12 309 GLY A CA 1
ATOM 2363 C C . GLY A 1 309 ? 0.138 17.641 0.601 1 96.12 309 GLY A C 1
ATOM 2364 O O . GLY A 1 309 ? 0.529 17.344 -0.53 1 96.12 309 GLY A O 1
ATOM 2365 N N . ASN A 1 310 ? 0.906 17.609 1.651 1 93.88 310 ASN A N 1
ATOM 2366 C CA . ASN A 1 310 ? 2.277 17.125 1.544 1 93.88 310 ASN A CA 1
ATOM 2367 C C . ASN A 1 310 ? 2.328 15.711 0.981 1 93.88 310 ASN A C 1
ATOM 2369 O O . ASN A 1 310 ? 3.203 15.391 0.177 1 93.88 310 ASN A O 1
ATOM 2373 N N . VAL A 1 311 ? 1.385 14.906 1.358 1 96.56 311 VAL A N 1
ATOM 2374 C CA . VAL A 1 311 ? 1.377 13.508 0.932 1 96.56 311 VAL A CA 1
ATOM 2375 C C . VAL A 1 311 ? 1.032 13.422 -0.553 1 96.56 311 VAL A C 1
ATOM 2377 O O . VAL A 1 311 ? 1.676 12.688 -1.307 1 96.56 311 VAL A O 1
ATOM 2380 N N . PHE A 1 312 ? 0.002 14.188 -0.999 1 97.81 312 PHE A N 1
ATOM 2381 C CA . PHE A 1 312 ? -0.365 14.18 -2.41 1 97.81 312 PHE A CA 1
ATOM 2382 C C . PHE A 1 312 ? 0.758 14.75 -3.266 1 97.81 312 PHE A C 1
ATOM 2384 O O . PHE A 1 312 ? 1.053 14.234 -4.344 1 97.81 312 PHE A O 1
ATOM 2391 N N . ALA A 1 313 ? 1.361 15.82 -2.781 1 96.06 313 ALA A N 1
ATOM 2392 C CA . ALA A 1 313 ? 2.498 16.406 -3.482 1 96.06 313 ALA A CA 1
ATOM 2393 C C . ALA A 1 313 ? 3.646 15.414 -3.605 1 96.06 313 ALA A C 1
ATOM 2395 O O . ALA A 1 313 ? 4.289 15.32 -4.656 1 96.06 313 ALA A O 1
ATOM 2396 N N . LYS A 1 314 ? 3.898 14.75 -2.576 1 95.81 314 LYS A N 1
ATOM 2397 C CA . LYS A 1 314 ? 4.949 13.742 -2.592 1 95.81 314 LYS A CA 1
ATOM 2398 C C . LYS A 1 314 ? 4.637 12.641 -3.598 1 95.81 314 LYS A C 1
ATOM 2400 O O . LYS A 1 314 ? 5.527 12.156 -4.301 1 95.81 314 LYS A O 1
ATOM 2405 N N . PHE A 1 315 ? 3.391 12.172 -3.562 1 96.81 315 PHE A N 1
ATOM 2406 C CA . PHE A 1 315 ? 2.961 11.18 -4.539 1 96.81 315 PHE A CA 1
ATOM 2407 C C . PHE A 1 315 ? 3.27 11.648 -5.957 1 96.81 315 PHE A C 1
ATOM 2409 O O . PHE A 1 315 ? 3.85 10.906 -6.75 1 96.81 315 PHE A O 1
ATOM 2416 N N . VAL A 1 316 ? 2.928 12.867 -6.305 1 97.12 316 VAL A N 1
ATOM 2417 C CA . VAL A 1 316 ? 3.18 13.438 -7.621 1 97.12 316 VAL A CA 1
ATOM 2418 C C . VAL A 1 316 ? 4.684 13.477 -7.891 1 97.12 316 VAL A C 1
ATOM 2420 O O . VAL A 1 316 ? 5.141 13.055 -8.961 1 97.12 316 VAL A O 1
ATOM 2423 N N . GLU A 1 317 ? 5.387 13.961 -6.961 1 95.62 317 GLU A N 1
ATOM 2424 C CA . GLU A 1 317 ? 6.84 14.008 -7.086 1 95.62 317 GLU A CA 1
ATOM 2425 C C . GLU A 1 317 ? 7.418 12.625 -7.363 1 95.62 317 GLU A C 1
ATOM 2427 O O . GLU A 1 317 ? 8.305 12.477 -8.203 1 95.62 317 GLU A O 1
ATOM 2432 N N . ASN A 1 318 ? 6.965 11.656 -6.645 1 95.62 318 ASN A N 1
ATOM 2433 C CA . ASN A 1 318 ? 7.449 10.289 -6.82 1 95.62 318 ASN A CA 1
ATOM 2434 C C . ASN A 1 318 ? 7.117 9.75 -8.211 1 95.62 318 ASN A C 1
ATOM 2436 O O . ASN A 1 318 ? 7.945 9.094 -8.844 1 95.62 318 ASN A O 1
ATOM 2440 N N . CYS A 1 319 ? 5.863 9.984 -8.625 1 95.81 319 CYS A N 1
ATOM 2441 C CA . CYS A 1 319 ? 5.488 9.555 -9.969 1 95.81 319 CYS A CA 1
ATOM 2442 C C . CYS A 1 319 ? 6.445 10.117 -11.016 1 95.81 319 CYS A C 1
ATOM 2444 O O . CYS A 1 319 ? 6.855 9.414 -11.938 1 95.81 319 CYS A O 1
ATOM 2446 N N . ILE A 1 320 ? 6.773 11.328 -10.867 1 96.12 320 ILE A N 1
ATOM 2447 C CA . ILE A 1 320 ? 7.707 11.984 -11.773 1 96.12 320 ILE A CA 1
ATOM 2448 C C . ILE A 1 320 ? 9.078 11.312 -11.688 1 96.12 320 ILE A C 1
ATOM 2450 O O . ILE A 1 320 ? 9.672 10.969 -12.711 1 96.12 320 ILE A O 1
ATOM 2454 N N . LYS A 1 321 ? 9.531 11.125 -10.531 1 95.5 321 LYS A N 1
ATOM 2455 C CA . LYS A 1 321 ? 10.836 10.508 -10.328 1 95.5 321 LYS A CA 1
ATOM 2456 C C . LYS A 1 321 ? 10.852 9.07 -10.844 1 95.5 321 LYS A C 1
ATOM 2458 O O . LYS A 1 321 ? 11.875 8.594 -11.352 1 95.5 321 LYS A O 1
ATOM 2463 N N . TRP A 1 322 ? 9.719 8.336 -10.602 1 95.69 322 TRP A N 1
ATOM 2464 C CA . TRP A 1 322 ? 9.602 6.973 -11.117 1 95.69 3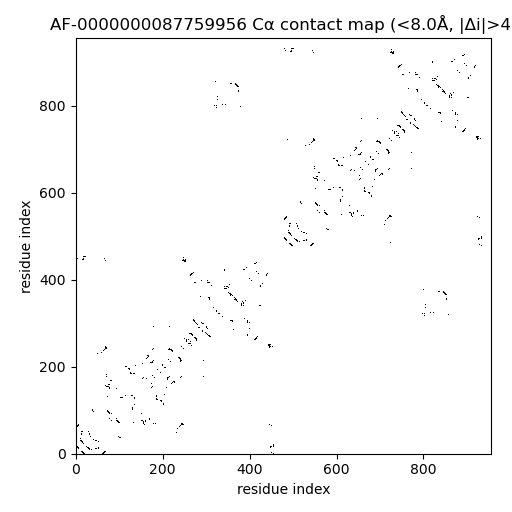22 TRP A CA 1
ATOM 2465 C C . TRP A 1 322 ? 9.844 6.93 -12.617 1 95.69 322 TRP A C 1
ATOM 2467 O O . TRP A 1 322 ? 10.484 6.004 -13.125 1 95.69 322 TRP A O 1
ATOM 2477 N N . THR A 1 323 ? 9.289 7.898 -13.312 1 94.62 323 THR A N 1
ATOM 2478 C CA . THR A 1 323 ? 9.461 7.98 -14.758 1 94.62 323 THR A CA 1
ATOM 2479 C C . THR A 1 323 ? 10.938 8.125 -15.117 1 94.62 323 THR A C 1
ATOM 2481 O O . THR A 1 323 ? 11.438 7.438 -16.016 1 94.62 323 THR A O 1
ATOM 2484 N N . PHE A 1 324 ? 11.586 8.961 -14.414 1 94.62 324 PHE A N 1
ATOM 2485 C CA . PHE A 1 324 ? 13.008 9.172 -14.664 1 94.62 324 PHE A CA 1
ATOM 2486 C C . PHE A 1 324 ? 13.797 7.895 -14.391 1 94.62 324 PHE A C 1
ATOM 2488 O O . PHE A 1 324 ? 14.641 7.488 -15.203 1 94.62 324 PHE A O 1
ATOM 2495 N N . ASP A 1 325 ? 13.57 7.277 -13.289 1 94.88 325 ASP A N 1
ATOM 2496 C CA . ASP A 1 325 ? 14.281 6.066 -12.891 1 94.88 325 ASP A CA 1
ATOM 2497 C C . ASP A 1 325 ? 14.055 4.938 -13.891 1 94.88 325 ASP A C 1
ATOM 2499 O O . ASP A 1 325 ? 14.953 4.129 -14.141 1 94.88 325 ASP A O 1
ATOM 2503 N N . MET A 1 326 ? 12.852 4.879 -14.43 1 94.81 326 MET A N 1
ATOM 2504 C CA . MET A 1 326 ? 12.461 3.797 -15.336 1 94.81 326 MET A CA 1
ATOM 2505 C C . MET A 1 326 ? 12.961 4.062 -16.75 1 94.81 326 MET A C 1
ATOM 2507 O O . MET A 1 326 ? 13.336 3.127 -17.469 1 94.81 326 MET A O 1
ATOM 2511 N N . THR A 1 327 ? 13.07 5.398 -17.203 1 92.69 327 THR A N 1
ATOM 2512 C CA . THR A 1 327 ? 13.273 5.668 -18.609 1 92.69 327 THR A CA 1
ATOM 2513 C C . THR A 1 327 ? 14.375 6.703 -18.812 1 92.69 327 THR A C 1
ATOM 2515 O O . THR A 1 327 ? 14.82 6.934 -19.938 1 92.69 327 THR A O 1
ATOM 2518 N N . ASN A 1 328 ? 14.828 7.449 -17.812 1 90.31 328 ASN A N 1
ATOM 2519 C CA . ASN A 1 328 ? 15.758 8.578 -17.859 1 90.31 328 ASN A CA 1
ATOM 2520 C C . ASN A 1 328 ? 15.109 9.812 -18.484 1 90.31 328 ASN A C 1
ATOM 2522 O O . ASN A 1 328 ? 15.797 10.766 -18.828 1 90.31 328 ASN A O 1
ATOM 2526 N N . PHE A 1 329 ? 13.812 9.695 -18.688 1 90.38 329 PHE A N 1
ATOM 2527 C CA . PHE A 1 329 ? 13.07 10.844 -19.172 1 90.38 329 PHE A CA 1
ATOM 2528 C C . PHE A 1 329 ? 12.758 11.812 -18.031 1 90.38 329 PHE A C 1
ATOM 2530 O O . PHE A 1 329 ? 12.203 11.406 -17.016 1 90.38 329 PHE A O 1
ATOM 2537 N N . THR A 1 330 ? 13.055 13.062 -18.266 1 92.5 330 THR A N 1
ATOM 2538 C CA . THR A 1 330 ? 12.852 14.07 -17.219 1 92.5 330 THR A CA 1
ATOM 2539 C C . THR A 1 330 ? 11.555 14.844 -17.469 1 92.5 330 THR A C 1
ATOM 2541 O O . THR A 1 330 ? 11.359 15.391 -18.562 1 92.5 330 THR A O 1
ATOM 2544 N N . ILE A 1 331 ? 10.695 14.805 -16.578 1 91.31 331 ILE A N 1
ATOM 2545 C CA . ILE A 1 331 ? 9.484 15.617 -16.578 1 91.31 331 ILE A CA 1
ATOM 2546 C C . ILE A 1 331 ? 9.734 16.922 -15.836 1 91.31 331 ILE A C 1
ATOM 2548 O O . ILE A 1 331 ? 9.977 16.922 -14.625 1 91.31 331 ILE A O 1
ATOM 2552 N N . THR A 1 332 ? 9.609 18.031 -16.5 1 89.75 332 THR A N 1
ATOM 2553 C CA . THR A 1 332 ? 9.992 19.297 -15.898 1 89.75 332 THR A CA 1
ATOM 2554 C C . THR A 1 332 ? 8.758 20.094 -15.461 1 89.75 332 THR A C 1
ATOM 2556 O O . THR A 1 332 ? 8.852 20.969 -14.602 1 89.75 332 THR A O 1
ATOM 2559 N N . ASP A 1 333 ? 7.645 19.812 -16.062 1 92.5 333 ASP A N 1
ATOM 2560 C CA . ASP A 1 333 ? 6.43 20.547 -15.719 1 92.5 333 ASP A CA 1
ATOM 2561 C C . ASP A 1 333 ? 5.637 19.812 -14.633 1 92.5 333 ASP A C 1
ATOM 2563 O O . ASP A 1 333 ? 4.707 19.062 -14.938 1 92.5 333 ASP A O 1
ATOM 2567 N N . LYS A 1 334 ? 5.887 20.109 -13.445 1 93.12 334 LYS A N 1
ATOM 2568 C CA . LYS A 1 334 ? 5.27 19.453 -12.297 1 93.12 334 LYS A CA 1
ATOM 2569 C C . LYS A 1 334 ? 3.791 19.812 -12.188 1 93.12 334 LYS A C 1
ATOM 2571 O O . LYS A 1 334 ? 2.975 18.984 -11.773 1 93.12 334 LYS A O 1
ATOM 2576 N N . ASP A 1 335 ? 3.457 21.047 -12.594 1 94.44 335 ASP A N 1
ATOM 2577 C CA . ASP A 1 335 ? 2.076 21.5 -12.477 1 94.44 335 ASP A CA 1
ATOM 2578 C C . ASP A 1 335 ? 1.159 20.734 -13.438 1 94.44 335 ASP A C 1
ATOM 2580 O O . ASP A 1 335 ? 0.064 20.312 -13.055 1 94.44 335 ASP A O 1
ATOM 2584 N N . THR A 1 336 ? 1.646 20.578 -14.594 1 95.25 336 THR A N 1
ATOM 2585 C CA . THR A 1 336 ? 0.869 19.812 -15.562 1 95.25 336 THR A CA 1
ATOM 2586 C C . THR A 1 336 ? 0.713 18.375 -15.109 1 95.25 336 THR A C 1
ATOM 2588 O O . THR A 1 336 ? -0.365 17.781 -15.234 1 95.25 336 THR A O 1
ATOM 2591 N N . ALA A 1 337 ? 1.782 17.797 -14.633 1 95.94 337 ALA A N 1
ATOM 2592 C CA . ALA A 1 337 ? 1.705 16.438 -14.102 1 95.94 337 ALA A CA 1
ATOM 2593 C C . ALA A 1 337 ? 0.663 16.344 -12.992 1 95.94 337 ALA A C 1
ATOM 2595 O O . ALA A 1 337 ? -0.15 15.414 -12.969 1 95.94 337 ALA A O 1
ATOM 2596 N N . TYR A 1 338 ? 0.694 17.328 -12.125 1 96.81 338 TYR A N 1
ATOM 2597 C CA . TYR A 1 338 ? -0.235 17.375 -11.008 1 96.81 338 TYR A CA 1
ATOM 2598 C C . TYR A 1 338 ? -1.679 17.391 -11.492 1 96.81 338 TYR A C 1
ATOM 2600 O O . TYR A 1 338 ? -2.502 16.594 -11.016 1 96.81 338 TYR A O 1
ATOM 2608 N N . VAL A 1 339 ? -1.966 18.156 -12.445 1 96.62 339 VAL A N 1
ATOM 2609 C CA . VAL A 1 339 ? -3.311 18.297 -12.992 1 96.62 339 VAL A CA 1
ATOM 2610 C C . VAL A 1 339 ? -3.727 17 -13.68 1 96.62 339 VAL A C 1
ATOM 2612 O O . VAL A 1 339 ? -4.863 16.531 -13.523 1 96.62 339 VAL A O 1
ATOM 2615 N N . ASN A 1 340 ? -2.82 16.406 -14.406 1 97.25 340 ASN A N 1
ATOM 2616 C CA . ASN A 1 340 ? -3.117 15.18 -15.133 1 97.25 340 ASN A CA 1
ATOM 2617 C C . ASN A 1 340 ? -3.383 14.016 -14.18 1 97.25 340 ASN A C 1
ATOM 2619 O O . ASN A 1 340 ? -4.238 13.172 -14.445 1 97.25 340 ASN A O 1
ATOM 2623 N N . ILE A 1 341 ? -2.641 13.945 -13.094 1 97.44 341 ILE A N 1
ATOM 2624 C CA . ILE A 1 341 ? -2.818 12.898 -12.102 1 97.44 341 ILE A CA 1
ATOM 2625 C C . ILE A 1 341 ? -4.207 13.016 -11.469 1 97.44 341 ILE A C 1
ATOM 2627 O O . ILE A 1 341 ? -4.895 12.008 -11.281 1 97.44 341 ILE A O 1
ATOM 2631 N N . ILE A 1 342 ? -4.637 14.242 -11.18 1 97.81 342 ILE A N 1
ATOM 2632 C CA . ILE A 1 342 ? -5.965 14.477 -10.625 1 97.81 342 ILE A CA 1
ATOM 2633 C C . ILE A 1 342 ? -7.027 14.078 -11.648 1 97.81 342 ILE A C 1
ATOM 2635 O O . ILE A 1 342 ? -8.008 13.414 -11.305 1 97.81 342 ILE A O 1
ATOM 2639 N N . ALA A 1 343 ? -6.789 14.445 -12.906 1 96.38 343 ALA A N 1
ATOM 2640 C CA . ALA A 1 343 ? -7.742 14.172 -13.977 1 96.38 343 ALA A CA 1
ATOM 2641 C C . ALA A 1 343 ? -7.883 12.672 -14.219 1 96.38 343 ALA A C 1
ATOM 2643 O O . ALA A 1 343 ? -8.945 12.203 -14.625 1 96.38 343 ALA A O 1
ATOM 2644 N N . ALA A 1 344 ? -6.891 11.93 -13.961 1 96.44 344 ALA A N 1
ATOM 2645 C CA . ALA A 1 344 ? -6.859 10.492 -14.219 1 96.44 344 ALA A CA 1
ATOM 2646 C C . ALA A 1 344 ? -7.566 9.719 -13.109 1 96.44 344 ALA A C 1
ATOM 2648 O O . ALA A 1 344 ? -7.758 8.508 -13.211 1 96.44 344 ALA A O 1
ATOM 2649 N N . ALA A 1 345 ? -8.055 10.359 -12.094 1 97.56 345 ALA A N 1
ATOM 2650 C CA . ALA A 1 345 ? -8.508 9.719 -10.859 1 97.56 345 ALA A CA 1
ATOM 2651 C C . ALA A 1 345 ? -9.711 8.82 -11.125 1 97.56 345 ALA A C 1
ATOM 2653 O O . ALA A 1 345 ? -10.633 9.195 -11.852 1 97.56 345 ALA A O 1
ATOM 2654 N N . ASN A 1 346 ? -9.664 7.59 -10.625 1 97.62 346 ASN A N 1
ATOM 2655 C CA . ASN A 1 346 ? -10.805 6.691 -10.555 1 97.62 346 ASN A CA 1
ATOM 2656 C C . ASN A 1 346 ? -11.531 6.82 -9.219 1 97.62 346 ASN A C 1
ATOM 2658 O O . ASN A 1 346 ? -11.25 6.082 -8.273 1 97.62 346 ASN A O 1
ATOM 2662 N N . LYS A 1 347 ? -12.516 7.68 -9.164 1 96.69 347 LYS A N 1
ATOM 2663 C CA . LYS A 1 347 ? -13.156 8.078 -7.918 1 96.69 347 LYS A CA 1
ATOM 2664 C C . LYS A 1 347 ? -13.898 6.906 -7.277 1 96.69 347 LYS A C 1
ATOM 2666 O O . LYS A 1 347 ? -14.25 6.953 -6.098 1 96.69 347 LYS A O 1
ATOM 2671 N N . ASN A 1 348 ? -14.156 5.828 -8.023 1 95.44 348 ASN A N 1
ATOM 2672 C CA . ASN A 1 348 ? -14.859 4.66 -7.508 1 95.44 348 ASN A CA 1
ATOM 2673 C C . ASN A 1 348 ? -13.898 3.529 -7.16 1 95.44 348 ASN A C 1
ATOM 2675 O O . ASN A 1 348 ? -14.312 2.377 -7.023 1 95.44 348 ASN A O 1
ATOM 2679 N N . THR A 1 349 ? -12.672 3.775 -7.066 1 97.25 349 THR A N 1
ATOM 2680 C CA . THR A 1 349 ? -11.664 2.758 -6.785 1 97.25 349 THR A CA 1
ATOM 2681 C C . THR A 1 349 ? -11.992 2.016 -5.492 1 97.25 349 THR A C 1
ATOM 2683 O O . THR A 1 349 ? -12.539 2.6 -4.559 1 97.25 349 THR A O 1
ATOM 2686 N N . THR A 1 350 ? -11.648 0.735 -5.375 1 96.19 350 THR A N 1
ATOM 2687 C CA . THR A 1 350 ? -11.773 -0.063 -4.16 1 96.19 350 THR A CA 1
ATOM 2688 C C . THR A 1 350 ? -10.484 -0.014 -3.346 1 96.19 350 THR A C 1
ATOM 2690 O O . THR A 1 350 ? -10.43 -0.516 -2.221 1 96.19 350 THR A O 1
ATOM 2693 N N . LEU A 1 351 ? -9.461 0.564 -3.965 1 97.12 351 LEU A N 1
ATOM 2694 C CA . LEU A 1 351 ? -8.18 0.735 -3.277 1 97.12 351 LEU A CA 1
ATOM 2695 C C . LEU A 1 351 ? -8.336 1.647 -2.064 1 97.12 351 LEU A C 1
ATOM 2697 O O . LEU A 1 351 ? -9.023 2.672 -2.137 1 97.12 351 LEU A O 1
ATOM 2701 N N . VAL A 1 352 ? -7.785 1.226 -0.944 1 97.25 352 VAL A N 1
ATOM 2702 C CA . VAL A 1 352 ? -7.855 2.029 0.271 1 97.25 352 VAL A CA 1
ATOM 2703 C C . VAL A 1 352 ? -6.449 2.445 0.695 1 97.25 352 VAL A C 1
ATOM 2705 O O . VAL A 1 352 ? -5.543 1.612 0.764 1 97.25 352 VAL A O 1
ATOM 2708 N N . CYS A 1 353 ? -6.242 3.742 0.936 1 96.94 353 CYS A N 1
ATOM 2709 C CA . CYS A 1 353 ? -4.953 4.266 1.369 1 96.94 353 CYS A CA 1
ATOM 2710 C C . CYS A 1 353 ? -5.078 4.992 2.701 1 96.94 353 CYS A C 1
ATOM 2712 O O . CYS A 1 353 ? -5.973 5.82 2.879 1 96.94 353 CYS A O 1
ATOM 2714 N N . ARG A 1 354 ? -4.387 4.656 3.689 1 95.12 354 ARG A N 1
ATOM 2715 C CA . ARG A 1 354 ? -4.125 5.465 4.875 1 95.12 354 ARG A CA 1
ATOM 2716 C C . ARG A 1 354 ? -2.797 6.207 4.746 1 95.12 354 ARG A C 1
ATOM 2718 O O . ARG A 1 354 ? -1.734 5.641 5.016 1 95.12 354 ARG A O 1
ATOM 2725 N N . PRO A 1 355 ? -2.865 7.43 4.387 1 94.62 355 PRO A N 1
ATOM 2726 C CA . PRO A 1 355 ? -1.653 8.133 3.957 1 94.62 355 PRO A CA 1
ATOM 2727 C C . PRO A 1 355 ? -0.923 8.812 5.113 1 94.62 355 PRO A C 1
ATOM 2729 O O . PRO A 1 355 ? -0.513 9.969 4.992 1 94.62 355 PRO A O 1
ATOM 2732 N N . THR A 1 356 ? -0.781 8.102 6.266 1 93.19 356 THR A N 1
ATOM 2733 C CA . THR A 1 356 ? -0.097 8.648 7.434 1 93.19 356 THR A CA 1
ATOM 2734 C C . THR A 1 356 ? 1.407 8.414 7.34 1 93.19 356 THR A C 1
ATOM 2736 O O . THR A 1 356 ? 2.002 7.801 8.234 1 93.19 356 THR A O 1
ATOM 2739 N N . LEU A 1 357 ? 1.993 8.961 6.32 1 92.69 357 LEU A N 1
ATOM 2740 C CA . LEU A 1 357 ? 3.387 8.711 5.969 1 92.69 357 LEU A CA 1
ATOM 2741 C C . LEU A 1 357 ? 4.328 9.359 6.977 1 92.69 357 LEU A C 1
ATOM 2743 O O . LEU A 1 357 ? 5.508 9.008 7.043 1 92.69 357 LEU A O 1
ATOM 2747 N N . LEU A 1 358 ? 3.848 10.344 7.699 1 86.44 358 LEU A N 1
ATOM 2748 C CA . LEU A 1 358 ? 4.625 11.016 8.734 1 86.44 358 LEU A CA 1
ATOM 2749 C C . LEU A 1 358 ? 4.172 10.578 10.125 1 86.44 358 LEU A C 1
ATOM 2751 O O . LEU A 1 358 ? 4.566 11.18 11.125 1 86.44 358 LEU A O 1
ATOM 2755 N N . GLY A 1 359 ? 3.346 9.586 10.125 1 82.81 359 GLY A N 1
ATOM 2756 C CA . GLY A 1 359 ? 2.668 9.297 11.375 1 82.81 359 GLY A CA 1
ATOM 2757 C C . GLY A 1 359 ? 1.646 10.352 11.758 1 82.81 359 GLY A C 1
ATOM 2758 O O . GLY A 1 359 ? 1.249 11.172 10.922 1 82.81 359 GLY A O 1
ATOM 2759 N N . GLU A 1 360 ? 0.941 10.242 12.914 1 80.88 360 GLU A N 1
ATOM 2760 C CA . GLU A 1 360 ? 0.048 11.242 13.492 1 80.88 360 GLU A CA 1
ATOM 2761 C C . GLU A 1 360 ? 0.351 11.469 14.969 1 80.88 360 GLU A C 1
ATOM 2763 O O . GLU A 1 360 ? 1.104 10.703 15.578 1 80.88 360 GLU A O 1
ATOM 2768 N N . ARG A 1 361 ? -0.047 12.586 15.445 1 67.19 361 ARG A N 1
ATOM 2769 C CA . ARG A 1 361 ? 0.242 12.961 16.828 1 67.19 361 ARG A CA 1
ATOM 2770 C C . ARG A 1 361 ? -0.401 11.984 17.812 1 67.19 361 ARG A C 1
ATOM 2772 O O . ARG A 1 361 ? 0.096 11.797 18.922 1 67.19 361 ARG A O 1
ATOM 2779 N N . ASN A 1 362 ? -1.532 11.398 17.297 1 61.5 362 ASN A N 1
ATOM 2780 C CA . ASN A 1 362 ? -2.189 10.422 18.156 1 61.5 362 ASN A CA 1
ATOM 2781 C C . ASN A 1 362 ? -1.429 9.094 18.172 1 61.5 362 ASN A C 1
ATOM 2783 O O . ASN A 1 362 ? -0.823 8.703 17.172 1 61.5 362 ASN A O 1
ATOM 2787 N N . GLU A 1 363 ? -1.385 8.539 19.391 1 58.62 363 GLU A N 1
ATOM 2788 C CA . GLU A 1 363 ? -0.71 7.262 19.594 1 58.62 363 GLU A CA 1
ATOM 2789 C C . GLU A 1 363 ? -1.333 6.168 18.719 1 58.62 363 GLU A C 1
ATOM 2791 O O . GLU A 1 363 ? -2.543 6.172 18.484 1 58.62 363 GLU A O 1
ATOM 2796 N N . GLY A 1 364 ? -0.633 5.395 18.094 1 58.03 364 GLY A N 1
ATOM 2797 C CA . GLY A 1 364 ? -1.058 4.172 17.438 1 58.03 364 GLY A CA 1
ATOM 2798 C C . GLY A 1 364 ? -1.108 4.297 15.93 1 58.03 364 GLY A C 1
ATOM 2799 O O . GLY A 1 364 ? -1.278 3.301 15.219 1 58.03 364 GLY A O 1
ATOM 2800 N N . ILE A 1 365 ? -1.28 5.688 15.609 1 58.72 365 ILE A N 1
ATOM 2801 C CA . ILE A 1 365 ? -1.396 5.785 14.156 1 58.72 365 ILE A CA 1
ATOM 2802 C C . ILE A 1 365 ? -0.003 5.801 13.531 1 58.72 365 ILE A C 1
ATOM 2804 O O . ILE A 1 365 ? 0.755 6.754 13.703 1 58.72 365 ILE A O 1
ATOM 2808 N N . SER A 1 366 ? 0.389 4.5 13.047 1 72.94 366 SER A N 1
ATOM 2809 C CA . SER A 1 366 ? 1.703 4.125 12.539 1 72.94 366 SER A CA 1
ATOM 2810 C C . SER A 1 366 ? 1.881 4.566 11.094 1 72.94 366 SER A C 1
ATOM 2812 O O . SER A 1 366 ? 1.072 5.34 10.57 1 72.94 366 SER A O 1
ATOM 2814 N N . ALA A 1 367 ? 2.816 4.004 10.297 1 87.06 367 ALA A N 1
ATOM 2815 C CA . ALA A 1 367 ? 3.244 4.234 8.922 1 87.06 367 ALA A CA 1
ATOM 2816 C C . ALA A 1 367 ? 2.082 4.051 7.949 1 87.06 367 ALA A C 1
ATOM 2818 O O . ALA A 1 367 ? 1.023 3.539 8.32 1 87.06 367 ALA A O 1
ATOM 2819 N N . GLY A 1 368 ? 2.121 4.727 6.832 1 94.5 368 GLY A N 1
ATOM 2820 C CA . GLY A 1 368 ? 1.094 4.621 5.809 1 94.5 368 GLY A CA 1
ATOM 2821 C C . GLY A 1 368 ? 0.89 3.201 5.312 1 94.5 368 GLY A C 1
ATOM 2822 O O . GLY A 1 368 ? 1.749 2.34 5.508 1 94.5 368 GLY A O 1
ATOM 2823 N N . GLU A 1 369 ? -0.288 2.975 4.777 1 95.88 369 GLU A N 1
ATOM 2824 C CA . GLU A 1 369 ? -0.575 1.664 4.199 1 95.88 369 GLU A CA 1
ATOM 2825 C C . GLU A 1 369 ? -1.524 1.779 3.012 1 95.88 369 GLU A C 1
ATOM 2827 O O . GLU A 1 369 ? -2.312 2.725 2.928 1 95.88 369 GLU A O 1
ATOM 2832 N N . ILE A 1 370 ? -1.413 0.916 2.094 1 96.44 370 ILE A N 1
ATOM 2833 C CA . ILE A 1 370 ? -2.324 0.693 0.977 1 96.44 370 ILE A CA 1
ATOM 2834 C C . ILE A 1 370 ? -2.857 -0.737 1.022 1 96.44 370 ILE A C 1
ATOM 2836 O O . ILE A 1 370 ? -2.08 -1.694 1.059 1 96.44 370 ILE A O 1
ATOM 2840 N N . VAL A 1 371 ? -4.195 -0.936 1.063 1 95.75 371 VAL A N 1
ATOM 2841 C CA . VAL A 1 371 ? -4.766 -2.271 1.216 1 95.75 371 VAL A CA 1
ATOM 2842 C C . VAL A 1 371 ? -5.82 -2.508 0.141 1 95.75 371 VAL A C 1
ATOM 2844 O O . VAL A 1 371 ? -6.219 -1.576 -0.564 1 95.75 371 VAL A O 1
ATOM 2847 N N . ASN A 1 372 ? -6.203 -3.742 -0.067 1 95.81 372 ASN A N 1
ATOM 2848 C CA . ASN A 1 372 ? -7.168 -4.188 -1.067 1 95.81 372 ASN A CA 1
ATOM 2849 C C . ASN A 1 372 ? -6.613 -4.047 -2.482 1 95.81 372 ASN A C 1
ATOM 2851 O O . ASN A 1 372 ? -7.336 -3.658 -3.4 1 95.81 372 ASN A O 1
ATOM 2855 N N . LEU A 1 373 ? -5.336 -4.258 -2.604 1 95.62 373 LEU A N 1
ATOM 2856 C CA . LEU A 1 373 ? -4.668 -4.172 -3.898 1 95.62 373 LEU A CA 1
ATOM 2857 C C . LEU A 1 373 ? -5.004 -5.379 -4.766 1 95.62 373 LEU A C 1
ATOM 2859 O O . LEU A 1 373 ? -4.859 -6.523 -4.328 1 95.62 373 LEU A O 1
ATOM 2863 N N . THR A 1 374 ? -5.457 -5.156 -5.941 1 94.38 374 THR A N 1
ATOM 2864 C CA . THR A 1 374 ? -5.742 -6.195 -6.926 1 94.38 374 THR A CA 1
ATOM 2865 C C . THR A 1 374 ? -5.023 -5.902 -8.242 1 94.38 374 THR A C 1
ATOM 2867 O O . THR A 1 374 ? -4.406 -4.848 -8.398 1 94.38 374 THR A O 1
ATOM 2870 N N . MET A 1 375 ? -5.129 -6.781 -9.203 1 93.12 375 MET A N 1
ATOM 2871 C CA . MET A 1 375 ? -4.488 -6.633 -10.508 1 93.12 375 MET A CA 1
ATOM 2872 C C . MET A 1 375 ? -5.105 -5.477 -11.289 1 93.12 375 MET A C 1
ATOM 2874 O O . MET A 1 375 ? -4.465 -4.914 -12.18 1 93.12 375 MET A O 1
ATOM 2878 N N . ASP A 1 376 ? -6.277 -5.051 -10.828 1 92.5 376 ASP A N 1
ATOM 2879 C CA . ASP A 1 376 ? -7.02 -4.133 -11.688 1 92.5 376 ASP A CA 1
ATOM 2880 C C . ASP A 1 376 ? -7.129 -2.75 -11.055 1 92.5 376 ASP A C 1
ATOM 2882 O O . ASP A 1 376 ? -7.582 -1.801 -11.695 1 92.5 376 ASP A O 1
ATOM 2886 N N . ASN A 1 377 ? -6.738 -2.574 -9.812 1 95.75 377 ASN A N 1
ATOM 2887 C CA . ASN A 1 377 ? -6.996 -1.292 -9.164 1 95.75 377 ASN A CA 1
ATOM 2888 C C . ASN A 1 377 ? -5.703 -0.618 -8.719 1 95.75 377 ASN A C 1
ATOM 2890 O O . ASN A 1 377 ? -5.688 0.107 -7.723 1 95.75 377 ASN A O 1
ATOM 2894 N N . TRP A 1 378 ? -4.664 -0.887 -9.367 1 92.06 378 TRP A N 1
ATOM 2895 C CA . TRP A 1 378 ? -3.383 -0.283 -9.016 1 92.06 378 TRP A CA 1
ATOM 2896 C C . TRP A 1 378 ? -2.951 0.73 -10.07 1 92.06 378 TRP A C 1
ATOM 2898 O O . TRP A 1 378 ? -1.755 0.911 -10.312 1 92.06 378 TRP A O 1
ATOM 2908 N N . THR A 1 379 ? -3.875 1.327 -10.781 1 95.81 379 THR A N 1
ATOM 2909 C CA . THR A 1 379 ? -3.584 2.35 -11.781 1 95.81 379 THR A CA 1
ATOM 2910 C C . THR A 1 379 ? -3.223 3.672 -11.109 1 95.81 379 THR A C 1
ATOM 2912 O O . THR A 1 379 ? -3.436 3.844 -9.906 1 95.81 379 THR A O 1
ATOM 2915 N N . LEU A 1 380 ? -2.707 4.621 -11.969 1 97.31 380 LEU A N 1
ATOM 2916 C CA . LEU A 1 380 ? -2.424 5.969 -11.484 1 97.31 380 LEU A CA 1
ATOM 2917 C C . LEU A 1 380 ? -3.686 6.629 -10.945 1 97.31 380 LEU A C 1
ATOM 2919 O O . LEU A 1 380 ? -3.646 7.285 -9.898 1 97.31 380 LEU A O 1
ATOM 2923 N N . GLY A 1 381 ? -4.746 6.434 -11.68 1 97.94 381 GLY A N 1
ATOM 2924 C CA . GLY A 1 381 ? -6.02 6.988 -11.258 1 97.94 381 GLY A CA 1
ATOM 2925 C C . GLY A 1 381 ? -6.52 6.418 -9.945 1 97.94 381 GLY A C 1
ATOM 2926 O O . GLY A 1 381 ? -7.059 7.145 -9.109 1 97.94 381 GLY A O 1
ATOM 2927 N N . ASP A 1 382 ? -6.363 5.141 -9.727 1 98.31 382 ASP A N 1
ATOM 2928 C CA . ASP A 1 382 ? -6.75 4.504 -8.469 1 98.31 382 ASP A CA 1
ATOM 2929 C C . ASP A 1 382 ? -5.93 5.047 -7.305 1 98.31 382 ASP A C 1
ATOM 2931 O O . ASP A 1 382 ? -6.477 5.344 -6.238 1 98.31 382 ASP A O 1
ATOM 2935 N N . MET A 1 383 ? -4.645 5.156 -7.516 1 97.62 383 MET A N 1
ATOM 2936 C CA . MET A 1 383 ? -3.746 5.648 -6.473 1 97.62 383 MET A CA 1
ATOM 2937 C C . MET A 1 383 ? -4.078 7.09 -6.102 1 97.62 383 MET A C 1
ATOM 2939 O O . MET A 1 383 ? -4.164 7.426 -4.918 1 97.62 383 MET A O 1
ATOM 2943 N N . SER A 1 384 ? -4.223 7.891 -7.137 1 98.31 384 SER A N 1
ATOM 2944 C CA . SER A 1 384 ? -4.559 9.297 -6.93 1 98.31 384 SER A CA 1
ATOM 2945 C C . SER A 1 384 ? -5.828 9.445 -6.098 1 98.31 384 SER A C 1
ATOM 2947 O O . SER A 1 384 ? -5.844 10.172 -5.105 1 98.31 384 SER A O 1
ATOM 2949 N N . ALA A 1 385 ? -6.836 8.75 -6.441 1 98.62 385 ALA A N 1
ATOM 2950 C CA . ALA A 1 385 ? -8.125 8.812 -5.754 1 98.62 385 ALA A CA 1
ATOM 2951 C C . ALA A 1 385 ? -8.008 8.289 -4.324 1 98.62 385 ALA A C 1
ATOM 2953 O O . ALA A 1 385 ? -8.508 8.914 -3.387 1 98.62 385 ALA A O 1
ATOM 2954 N N . ALA A 1 386 ? -7.391 7.145 -4.16 1 98.5 386 ALA A N 1
ATOM 2955 C CA . ALA A 1 386 ? -7.27 6.527 -2.844 1 98.5 386 ALA A CA 1
ATOM 2956 C C . ALA A 1 386 ? -6.504 7.43 -1.881 1 98.5 386 ALA A C 1
ATOM 2958 O O . ALA A 1 386 ? -6.863 7.543 -0.707 1 98.5 386 ALA A O 1
ATOM 2959 N N . ILE A 1 387 ? -5.469 8.047 -2.361 1 98.31 387 ILE A N 1
ATOM 2960 C CA . ILE A 1 387 ? -4.66 8.93 -1.53 1 98.31 387 ILE A CA 1
ATOM 2961 C C . ILE A 1 387 ? -5.48 10.148 -1.123 1 98.31 387 ILE A C 1
ATOM 2963 O O . ILE A 1 387 ? -5.52 10.516 0.054 1 98.31 387 ILE A O 1
ATOM 2967 N N . ALA A 1 388 ? -6.109 10.781 -2.121 1 98.62 388 ALA A N 1
ATOM 2968 C CA . ALA A 1 388 ? -6.93 11.953 -1.819 1 98.62 388 ALA A CA 1
ATOM 2969 C C . ALA A 1 388 ? -8.031 11.609 -0.819 1 98.62 388 ALA A C 1
ATOM 2971 O O . ALA A 1 388 ? -8.227 12.32 0.166 1 98.62 388 ALA A O 1
ATOM 2972 N N . LYS A 1 389 ? -8.734 10.539 -1.072 1 98.5 389 LYS A N 1
ATOM 2973 C CA . LYS A 1 389 ? -9.766 10.086 -0.15 1 98.5 389 LYS A CA 1
ATOM 2974 C C . LYS A 1 389 ? -9.188 9.805 1.233 1 98.5 389 LYS A C 1
ATOM 2976 O O . LYS A 1 389 ? -9.797 10.141 2.248 1 98.5 389 LYS A O 1
ATOM 2981 N N . GLY A 1 390 ? -8.023 9.18 1.235 1 97.62 390 GLY A N 1
ATOM 2982 C CA . GLY A 1 390 ? -7.355 8.875 2.488 1 97.62 390 GLY A CA 1
ATOM 2983 C C . GLY A 1 390 ? -7.008 10.109 3.299 1 97.62 390 GLY A C 1
ATOM 2984 O O . GLY A 1 390 ? -7.133 10.109 4.527 1 97.62 390 GLY A O 1
ATOM 2985 N N . ILE A 1 391 ? -6.547 11.133 2.684 1 97.62 391 ILE A N 1
ATOM 2986 C CA . ILE A 1 391 ? -6.203 12.391 3.344 1 97.62 391 ILE A CA 1
ATOM 2987 C C . ILE A 1 391 ? -7.434 12.961 4.039 1 97.62 391 ILE A C 1
ATOM 2989 O O . ILE A 1 391 ? -7.379 13.328 5.215 1 97.62 391 ILE A O 1
ATOM 2993 N N . VAL A 1 392 ? -8.539 13.016 3.334 1 97.88 392 VAL A N 1
ATOM 2994 C CA . VAL A 1 392 ? -9.781 13.562 3.871 1 97.88 392 VAL A CA 1
ATOM 2995 C C . VAL A 1 392 ? -10.281 12.68 5.012 1 97.88 392 VAL A C 1
ATOM 2997 O O . VAL A 1 392 ? -10.594 13.18 6.098 1 97.88 392 VAL A O 1
ATOM 3000 N N . ASN A 1 393 ? -10.289 11.391 4.797 1 96.5 393 ASN A N 1
ATOM 3001 C CA . ASN A 1 393 ? -10.758 10.461 5.828 1 96.5 393 ASN A CA 1
ATOM 3002 C C . ASN A 1 393 ? -9.914 10.57 7.098 1 96.5 393 ASN A C 1
ATOM 3004 O O . ASN A 1 393 ? -10.453 10.547 8.203 1 96.5 393 ASN A O 1
ATOM 3008 N N . ASN A 1 394 ? -8.633 10.617 6.914 1 94 394 ASN A N 1
ATOM 3009 C CA . ASN A 1 394 ? -7.742 10.719 8.07 1 94 394 ASN A CA 1
ATOM 3010 C C . ASN A 1 394 ? -8.086 11.922 8.938 1 94 394 ASN A C 1
ATOM 3012 O O . ASN A 1 394 ? -8.148 11.82 10.164 1 94 394 ASN A O 1
ATOM 3016 N N . LEU A 1 395 ? -8.281 13.031 8.297 1 94.38 395 LEU A N 1
ATOM 3017 C CA . LEU A 1 395 ? -8.586 14.273 9.008 1 94.38 395 LEU A CA 1
ATOM 3018 C C . LEU A 1 395 ? -9.867 14.133 9.82 1 94.38 395 LEU A C 1
ATOM 3020 O O . LEU A 1 395 ? -9.898 14.461 11.008 1 94.38 395 LEU A O 1
ATOM 3024 N N . PHE A 1 396 ? -10.898 13.578 9.281 1 94.5 396 PHE A N 1
ATOM 3025 C CA . PHE A 1 396 ? -12.203 13.508 9.93 1 94.5 396 PHE A CA 1
ATOM 3026 C C . PHE A 1 396 ? -12.242 12.367 10.938 1 94.5 396 PHE A C 1
ATOM 3028 O O . PHE A 1 396 ? -13.031 12.398 11.891 1 94.5 396 PHE A O 1
ATOM 3035 N N . GLU A 1 397 ? -11.43 11.398 10.75 1 91.25 397 GLU A N 1
ATOM 3036 C CA . GLU A 1 397 ? -11.375 10.289 11.688 1 91.25 397 GLU A CA 1
ATOM 3037 C C . GLU A 1 397 ? -10.734 10.711 13.008 1 91.25 397 GLU A C 1
ATOM 3039 O O . GLU A 1 397 ? -10.93 10.062 14.039 1 91.25 397 GLU A O 1
ATOM 3044 N N . LEU A 1 398 ? -9.977 11.75 13.008 1 88.88 398 LEU A N 1
ATOM 3045 C CA . LEU A 1 398 ? -9.344 12.25 14.219 1 88.88 398 LEU A CA 1
ATOM 3046 C C . LEU A 1 398 ? -10.367 12.898 15.141 1 88.88 398 LEU A C 1
ATOM 3048 O O . LEU A 1 398 ? -10.086 13.148 16.312 1 88.88 398 LEU A O 1
ATOM 3052 N N . LEU A 1 399 ? -11.547 13.195 14.586 1 91.5 399 LEU A N 1
ATOM 3053 C CA . LEU A 1 399 ? -12.625 13.703 15.43 1 91.5 399 LEU A CA 1
ATOM 3054 C C . LEU A 1 399 ? -13.148 12.617 16.359 1 91.5 399 LEU A C 1
ATOM 3056 O O . LEU A 1 399 ? -13.414 11.492 15.93 1 91.5 399 LEU A O 1
ATOM 3060 N N . PRO A 1 400 ? -13.289 12.953 17.625 1 90.12 400 PRO A N 1
ATOM 3061 C CA . PRO A 1 400 ? -13.938 11.977 18.5 1 90.12 400 PRO A CA 1
ATOM 3062 C C . PRO A 1 400 ? -15.414 11.773 18.156 1 90.12 400 PRO A C 1
ATOM 3064 O O . PRO A 1 400 ? -16.062 12.68 17.641 1 90.12 400 PRO A O 1
ATOM 3067 N N . PRO A 1 401 ? -15.953 10.664 18.531 1 90.12 401 PRO A N 1
ATOM 3068 C CA . PRO A 1 401 ? -17.359 10.367 18.234 1 90.12 401 PRO A CA 1
ATOM 3069 C C . PRO A 1 401 ? -18.312 11.422 18.797 1 90.12 401 PRO A C 1
ATOM 3071 O O . PRO A 1 401 ? -19.328 11.727 18.172 1 90.12 401 PRO A O 1
ATOM 3074 N N . SER A 1 402 ? -18 12.008 19.875 1 88.94 402 SER A N 1
ATOM 3075 C CA . SER A 1 402 ? -18.875 12.977 20.531 1 88.94 402 SER A CA 1
ATOM 3076 C C . SER A 1 402 ? -18.938 14.281 19.734 1 88.94 402 SER A C 1
ATOM 3078 O O . SER A 1 402 ? -19.906 15.039 19.859 1 88.94 402 SER A O 1
ATOM 3080 N N . ALA A 1 403 ? -17.953 14.516 18.875 1 91.88 403 ALA A N 1
ATOM 3081 C CA . ALA A 1 403 ? -17.891 15.773 18.141 1 91.88 403 ALA A CA 1
ATOM 3082 C C . ALA A 1 403 ? -18.578 15.633 16.781 1 91.88 403 ALA A C 1
ATOM 3084 O O . ALA A 1 403 ? -18.984 16.625 16.172 1 91.88 403 ALA A O 1
ATOM 3085 N N . LYS A 1 404 ? -18.719 14.445 16.297 1 91.12 404 LYS A N 1
ATOM 3086 C CA . LYS A 1 404 ? -19.172 14.195 14.938 1 91.12 404 LYS A CA 1
ATOM 3087 C C . LYS A 1 404 ? -20.594 14.719 14.727 1 91.12 404 LYS A C 1
ATOM 3089 O O . LYS A 1 404 ? -20.875 15.367 13.711 1 91.12 404 LYS A O 1
ATOM 3094 N N . PRO A 1 405 ? -21.547 14.57 15.688 1 91.38 405 PRO A N 1
ATOM 3095 C CA . PRO A 1 405 ? -22.891 15.117 15.492 1 91.38 405 PRO A CA 1
ATOM 3096 C C . PRO A 1 405 ? -22.906 16.641 15.406 1 91.38 405 PRO A C 1
ATOM 3098 O O . PRO A 1 405 ? -23.797 17.219 14.773 1 91.38 405 PRO A O 1
ATOM 3101 N N . LEU A 1 406 ? -21.938 17.312 15.977 1 91.44 406 LEU A N 1
ATOM 3102 C CA . LEU A 1 406 ? -21.906 18.766 16.078 1 91.44 406 LEU A CA 1
ATOM 3103 C C . LEU A 1 406 ? -21.547 19.406 14.734 1 91.44 406 LEU A C 1
ATOM 3105 O O . LEU A 1 406 ? -21.766 20.594 14.531 1 91.44 406 LEU A O 1
ATOM 3109 N N . ILE A 1 407 ? -21.016 18.562 13.852 1 93 407 ILE A N 1
ATOM 3110 C CA . ILE A 1 407 ? -20.531 19.172 12.617 1 93 407 ILE A CA 1
ATOM 3111 C C . ILE A 1 407 ? -21.438 18.75 11.453 1 93 407 ILE A C 1
ATOM 3113 O O . ILE A 1 407 ? -21.281 19.234 10.328 1 93 407 ILE A O 1
ATOM 3117 N N . ARG A 1 408 ? -22.375 17.891 11.594 1 90.31 408 ARG A N 1
ATOM 3118 C CA . ARG A 1 408 ? -23.172 17.266 10.547 1 90.31 408 ARG A CA 1
ATOM 3119 C C . ARG A 1 408 ? -23.938 18.328 9.75 1 90.31 408 ARG A C 1
ATOM 3121 O O . ARG A 1 408 ? -24.156 18.172 8.547 1 90.31 408 ARG A O 1
ATOM 3128 N N . HIS A 1 409 ? -24.391 19.438 10.328 1 91.06 409 HIS A N 1
ATOM 3129 C CA . HIS A 1 409 ? -25.266 20.375 9.641 1 91.06 409 HIS A CA 1
ATOM 3130 C C . HIS A 1 409 ? -24.578 21.703 9.391 1 91.06 409 HIS A C 1
ATOM 3132 O O . HIS A 1 409 ? -25.203 22.688 9 1 91.06 409 HIS A O 1
ATOM 3138 N N . ARG A 1 410 ? -23.312 21.734 9.547 1 94.5 410 ARG A N 1
ATOM 3139 C CA . ARG A 1 410 ? -22.578 22.984 9.391 1 94.5 410 ARG A CA 1
ATOM 3140 C C . ARG A 1 410 ? -22.156 23.188 7.938 1 94.5 410 ARG A C 1
ATOM 3142 O O . ARG A 1 410 ? -21.922 22.219 7.207 1 94.5 410 ARG A O 1
ATOM 3149 N N . THR A 1 411 ? -22.094 24.438 7.602 1 95.38 411 THR A N 1
ATOM 3150 C CA . THR A 1 411 ? -21.562 24.797 6.293 1 95.38 411 THR A CA 1
ATOM 3151 C C . THR A 1 411 ? -20.047 24.578 6.254 1 95.38 411 THR A C 1
ATOM 3153 O O . THR A 1 411 ? -19.328 25.094 7.098 1 95.38 411 THR A O 1
ATOM 3156 N N . VAL A 1 412 ? -19.641 23.844 5.219 1 96 412 VAL A N 1
ATOM 3157 C CA . VAL A 1 412 ? -18.219 23.516 5.117 1 96 412 VAL A CA 1
ATOM 3158 C C . VAL A 1 412 ? -17.5 24.609 4.359 1 96 412 VAL A C 1
ATOM 3160 O O . VAL A 1 412 ? -17.812 24.906 3.209 1 96 412 VAL A O 1
ATOM 3163 N N . ILE A 1 413 ? -16.562 25.25 5.035 1 94.69 413 ILE A N 1
ATOM 3164 C CA . ILE A 1 413 ? -15.695 26.25 4.422 1 94.69 413 ILE A CA 1
ATOM 3165 C C . ILE A 1 413 ? -14.312 25.641 4.195 1 94.69 413 ILE A C 1
ATOM 3167 O O . ILE A 1 413 ? -13.625 25.266 5.152 1 94.69 413 ILE A O 1
ATOM 3171 N N . GLY A 1 414 ? -13.953 25.594 2.986 1 94.06 414 GLY A N 1
ATOM 3172 C CA . GLY A 1 414 ? -12.672 24.984 2.637 1 94.06 414 GLY A CA 1
ATOM 3173 C C . GLY A 1 414 ? -11.602 26.016 2.324 1 94.06 414 GLY A C 1
ATOM 3174 O O . GLY A 1 414 ? -11.852 26.984 1.617 1 94.06 414 GLY A O 1
ATOM 3175 N N . SER A 1 415 ? -10.438 25.781 2.926 1 91.69 415 SER A N 1
ATOM 3176 C CA . SER A 1 415 ? -9.273 26.625 2.652 1 91.69 415 SER A CA 1
ATOM 3177 C C . SER A 1 415 ? -8 25.797 2.58 1 91.69 415 SER A C 1
ATOM 3179 O O . SER A 1 415 ? -8.039 24.578 2.746 1 91.69 415 SER A O 1
ATOM 3181 N N . GLY A 1 416 ? -6.809 26.5 2.277 1 90.81 416 GLY A N 1
ATOM 3182 C CA . GLY A 1 416 ? -5.543 25.812 2.068 1 90.81 416 GLY A CA 1
ATOM 3183 C C . GLY A 1 416 ? -5.25 25.531 0.606 1 90.81 416 GLY A C 1
ATOM 3184 O O . GLY A 1 416 ? -6.141 25.125 -0.146 1 90.81 416 GLY A O 1
ATOM 3185 N N . ASN A 1 417 ? -4.086 25.703 0.274 1 90.38 417 ASN A N 1
ATOM 3186 C CA . ASN A 1 417 ? -3.701 25.625 -1.131 1 90.38 417 ASN A CA 1
ATOM 3187 C C . ASN A 1 417 ? -4.027 24.266 -1.727 1 90.38 417 ASN A C 1
ATOM 3189 O O . ASN A 1 417 ? -4.527 24.172 -2.85 1 90.38 417 ASN A O 1
ATOM 3193 N N . ALA A 1 418 ? -3.77 23.203 -0.985 1 95.06 418 ALA A N 1
ATOM 3194 C CA . ALA A 1 418 ? -4.016 21.859 -1.498 1 95.06 418 ALA A CA 1
ATOM 3195 C C . ALA A 1 418 ? -5.5 21.625 -1.75 1 95.06 418 ALA A C 1
ATOM 3197 O O . ALA A 1 418 ? -5.891 21.156 -2.818 1 95.06 418 ALA A O 1
ATOM 3198 N N . LEU A 1 419 ? -6.32 21.969 -0.765 1 96.5 419 LEU A N 1
ATOM 3199 C CA . LEU A 1 419 ? -7.758 21.766 -0.902 1 96.5 419 LEU A CA 1
ATOM 3200 C C . LEU A 1 419 ? -8.32 22.625 -2.033 1 96.5 419 LEU A C 1
ATOM 3202 O O . LEU A 1 419 ? -9.141 22.141 -2.828 1 96.5 419 LEU A O 1
ATOM 3206 N N . VAL A 1 420 ? -7.883 23.812 -2.143 1 93.62 420 VAL A N 1
ATOM 3207 C CA . VAL A 1 420 ? -8.422 24.75 -3.109 1 93.62 420 VAL A CA 1
ATOM 3208 C C . VAL A 1 420 ? -8.031 24.328 -4.523 1 93.62 420 VAL A C 1
ATOM 3210 O O . VAL A 1 420 ? -8.828 24.469 -5.461 1 93.62 420 VAL A O 1
ATOM 3213 N N . LYS A 1 421 ? -6.863 23.766 -4.691 1 93.81 421 LYS A N 1
ATOM 3214 C CA . LYS A 1 421 ? -6.344 23.484 -6.023 1 93.81 421 LYS A CA 1
ATOM 3215 C C . LYS A 1 421 ? -6.586 22.031 -6.414 1 93.81 421 LYS A C 1
ATOM 3217 O O . LYS A 1 421 ? -6.312 21.625 -7.551 1 93.81 421 LYS A O 1
ATOM 3222 N N . ASN A 1 422 ? -7.059 21.203 -5.594 1 97.19 422 ASN A N 1
ATOM 3223 C CA . ASN A 1 422 ? -7.211 19.766 -5.84 1 97.19 422 ASN A CA 1
ATOM 3224 C C . ASN A 1 422 ? -8.672 19.344 -5.793 1 97.19 422 ASN A C 1
ATOM 3226 O O . ASN A 1 422 ? -9.227 19.125 -4.711 1 97.19 422 ASN A O 1
ATOM 3230 N N . GLU A 1 423 ? -9.211 19.109 -6.898 1 97.06 423 GLU A N 1
ATOM 3231 C CA . GLU A 1 423 ? -10.625 18.797 -7.027 1 97.06 423 GLU A CA 1
ATOM 3232 C C . GLU A 1 423 ? -10.961 17.453 -6.379 1 97.06 423 GLU A C 1
ATOM 3234 O O . GLU A 1 423 ? -12.102 17.219 -5.988 1 97.06 423 GLU A O 1
ATOM 3239 N N . LEU A 1 424 ? -10.008 16.547 -6.309 1 97.88 424 LEU A N 1
ATOM 3240 C CA . LEU A 1 424 ? -10.25 15.273 -5.637 1 97.88 424 LEU A CA 1
ATOM 3241 C C . LEU A 1 424 ? -10.484 15.484 -4.145 1 97.88 424 LEU A C 1
ATOM 3243 O O . LEU A 1 424 ? -11.383 14.875 -3.562 1 97.88 424 LEU A O 1
ATOM 3247 N N . LEU A 1 425 ? -9.641 16.297 -3.525 1 98.31 425 LEU A N 1
ATOM 3248 C CA . LEU A 1 425 ? -9.828 16.609 -2.113 1 98.31 425 LEU A CA 1
ATOM 3249 C C . LEU A 1 425 ? -11.195 17.25 -1.878 1 98.31 425 LEU A C 1
ATOM 3251 O O . LEU A 1 425 ? -11.875 16.922 -0.903 1 98.31 425 LEU A O 1
ATOM 3255 N N . GLN A 1 426 ? -11.562 18.156 -2.768 1 98 426 GLN A N 1
ATOM 3256 C CA . GLN A 1 426 ? -12.875 18.781 -2.684 1 98 426 GLN A CA 1
ATOM 3257 C C . GLN A 1 426 ? -13.984 17.734 -2.793 1 98 426 GLN A C 1
ATOM 3259 O O . GLN A 1 426 ? -14.914 17.734 -1.982 1 98 426 GLN A O 1
ATOM 3264 N N . HIS A 1 427 ? -13.859 16.891 -3.775 1 98.06 427 HIS A N 1
ATOM 3265 C CA . HIS A 1 427 ? -14.852 15.852 -4.027 1 98.06 427 HIS A CA 1
ATOM 3266 C C . HIS A 1 427 ? -15.047 14.969 -2.803 1 98.06 427 HIS A C 1
ATOM 3268 O O . HIS A 1 427 ? -16.188 14.742 -2.373 1 98.06 427 HIS A O 1
ATOM 3274 N N . TYR A 1 428 ? -14.008 14.484 -2.238 1 97.94 428 TYR A N 1
ATOM 3275 C CA . TYR A 1 428 ? -14.125 13.539 -1.133 1 97.94 428 TYR A CA 1
ATOM 3276 C C . TYR A 1 428 ? -14.547 14.25 0.148 1 97.94 428 TYR A C 1
ATOM 3278 O O . TYR A 1 428 ? -15.203 13.656 1.006 1 97.94 428 TYR A O 1
ATOM 3286 N N . THR A 1 429 ? -14.188 15.523 0.338 1 97.62 429 THR A N 1
ATOM 3287 C CA . THR A 1 429 ? -14.719 16.312 1.451 1 97.62 429 THR A CA 1
ATOM 3288 C C . THR A 1 429 ? -16.234 16.453 1.338 1 97.62 429 THR A C 1
ATOM 3290 O O . THR A 1 429 ? -16.953 16.266 2.32 1 97.62 429 THR A O 1
ATOM 3293 N N . ASN A 1 430 ? -16.703 16.781 0.068 1 97.12 430 ASN A N 1
ATOM 3294 C CA . ASN A 1 430 ? -18.125 16.859 -0.184 1 97.12 430 ASN A CA 1
ATOM 3295 C C . ASN A 1 430 ? -18.828 15.539 0.121 1 97.12 430 ASN A C 1
ATOM 3297 O O . ASN A 1 430 ? -19.891 15.531 0.75 1 97.12 430 ASN A O 1
ATOM 3301 N N . GLU A 1 431 ? -18.266 14.531 -0.357 1 96.56 431 GLU A N 1
ATOM 3302 C CA . GLU A 1 431 ? -18.844 13.211 -0.16 1 96.56 431 GLU A CA 1
ATOM 3303 C C . GLU A 1 431 ? -18.953 12.867 1.323 1 96.56 431 GLU A C 1
ATOM 3305 O O . GLU A 1 431 ? -20 12.383 1.78 1 96.56 431 GLU A O 1
ATOM 3310 N N . LEU A 1 432 ? -17.938 13.078 2.053 1 96 432 LEU A N 1
ATOM 3311 C CA . LEU A 1 432 ? -17.891 12.719 3.465 1 96 432 LEU A CA 1
ATOM 3312 C C . LEU A 1 432 ? -18.844 13.578 4.285 1 96 432 LEU A C 1
ATOM 3314 O O . LEU A 1 432 ? -19.516 13.086 5.191 1 96 432 LEU A O 1
ATOM 3318 N N . THR A 1 433 ? -18.938 14.867 3.973 1 95.5 433 THR A N 1
ATOM 3319 C CA . THR A 1 433 ? -19.75 15.789 4.77 1 95.5 433 THR A CA 1
ATOM 3320 C C . THR A 1 433 ? -21.188 15.828 4.262 1 95.5 433 THR A C 1
ATOM 3322 O O . THR A 1 433 ? -22.078 16.312 4.957 1 95.5 433 THR A O 1
ATOM 3325 N N . GLY A 1 434 ? -21.344 15.391 3.018 1 94.44 434 GLY A N 1
ATOM 3326 C CA . GLY A 1 434 ? -22.672 15.375 2.418 1 94.44 434 GLY A CA 1
ATOM 3327 C C . GLY A 1 434 ? -23.125 16.734 1.93 1 94.44 434 GLY A C 1
ATOM 3328 O O . GLY A 1 434 ? -24.297 16.953 1.658 1 94.44 434 GLY A O 1
ATOM 3329 N N . ARG A 1 435 ? -22.188 17.719 1.903 1 92.88 435 ARG A N 1
ATOM 3330 C CA . ARG A 1 435 ? -22.5 19.094 1.492 1 92.88 435 ARG A CA 1
ATOM 3331 C C . ARG A 1 435 ? -21.391 19.672 0.62 1 92.88 435 ARG A C 1
ATOM 3333 O O . ARG A 1 435 ? -20.219 19.312 0.773 1 92.88 435 ARG A O 1
ATOM 3340 N N . PRO A 1 436 ? -21.797 20.641 -0.203 1 93.62 436 PRO A N 1
ATOM 3341 C CA . PRO A 1 436 ? -20.766 21.266 -1.026 1 93.62 436 PRO A CA 1
ATOM 3342 C C . PRO A 1 436 ? -19.844 22.188 -0.221 1 93.62 436 PRO A C 1
ATOM 3344 O O . PRO A 1 436 ? -20.312 22.922 0.658 1 93.62 436 PRO A O 1
ATOM 3347 N N . ILE A 1 437 ? -18.625 22.125 -0.502 1 94.69 437 ILE A N 1
ATOM 3348 C CA . ILE A 1 437 ? -17.625 22.953 0.153 1 94.69 437 ILE A CA 1
ATOM 3349 C C . ILE A 1 437 ? -17.656 24.359 -0.45 1 94.69 437 ILE A C 1
ATOM 3351 O O . ILE A 1 437 ? -17.812 24.516 -1.663 1 94.69 437 ILE A O 1
ATOM 3355 N N . VAL A 1 438 ? -17.641 25.344 0.359 1 93.19 438 VAL A N 1
ATOM 3356 C CA . VAL A 1 438 ? -17.422 26.719 -0.068 1 93.19 438 VAL A CA 1
ATOM 3357 C C . VAL A 1 438 ? -15.938 27.062 0.051 1 93.19 438 VAL A C 1
ATOM 3359 O O . VAL A 1 438 ? -15.406 27.172 1.158 1 93.19 438 VAL A O 1
ATOM 3362 N N . LEU A 1 439 ? -15.328 27.266 -1.072 1 92.12 439 LEU A N 1
ATOM 3363 C CA . LEU A 1 439 ? -13.898 27.547 -1.065 1 92.12 439 LEU A CA 1
ATOM 3364 C C . LEU A 1 439 ? -13.633 29.016 -0.719 1 92.12 439 LEU A C 1
ATOM 3366 O O . LEU A 1 439 ? -14.281 29.906 -1.257 1 92.12 439 LEU A O 1
ATOM 3370 N N . ALA A 1 440 ? -12.828 29.188 0.234 1 86.44 440 ALA A N 1
ATOM 3371 C CA . ALA A 1 440 ? -12.438 30.531 0.645 1 86.44 440 ALA A CA 1
ATOM 3372 C C . ALA A 1 440 ? -10.93 30.719 0.54 1 86.44 440 ALA A C 1
ATOM 3374 O O . ALA A 1 440 ? -10.164 29.766 0.709 1 86.44 440 ALA A O 1
ATOM 3375 N N . PRO A 1 441 ? -10.547 31.891 -0.007 1 73.94 441 PRO A N 1
ATOM 3376 C CA . PRO A 1 441 ? -9.109 32.156 -0.009 1 73.94 441 PRO A CA 1
ATOM 3377 C C . PRO A 1 441 ? -8.492 32.094 1.39 1 73.94 441 PRO A C 1
ATOM 3379 O O . PRO A 1 441 ? -9.227 32.125 2.385 1 73.94 441 PRO A O 1
ATOM 3382 N N . SER A 1 442 ? -7.145 31.859 1.323 1 67 442 SER A N 1
ATOM 3383 C CA . SER A 1 442 ? -6.457 31.875 2.609 1 67 442 SER A CA 1
ATOM 3384 C C . SER A 1 442 ? -6.738 33.188 3.363 1 67 442 SER A C 1
ATOM 3386 O O . SER A 1 442 ? -6.887 34.219 2.752 1 67 442 SER A O 1
ATOM 3388 N N . SER A 1 443 ? -7.039 32.938 4.676 1 67.62 443 SER A N 1
ATOM 3389 C CA . SER A 1 443 ? -7.43 34.062 5.508 1 67.62 443 SER A CA 1
ATOM 3390 C C . SER A 1 443 ? -6.215 34.75 6.137 1 67.62 443 SER A C 1
ATOM 3392 O O . SER A 1 443 ? -5.285 34.062 6.582 1 67.62 443 SER A O 1
ATOM 3394 N N . ASP A 1 444 ? -6.215 36.031 6.066 1 85.38 444 ASP A N 1
ATOM 3395 C CA . ASP A 1 444 ? -5.168 36.875 6.617 1 85.38 444 ASP A CA 1
ATOM 3396 C C . ASP A 1 444 ? -5.414 37.156 8.094 1 85.38 444 ASP A C 1
ATOM 3398 O O . ASP A 1 444 ? -6.414 37.781 8.453 1 85.38 444 ASP A O 1
ATOM 3402 N N . ALA A 1 445 ? -4.492 36.656 8.938 1 93 445 ALA A N 1
ATOM 3403 C CA . ALA A 1 445 ? -4.641 36.812 10.383 1 93 445 ALA A CA 1
ATOM 3404 C C . ALA A 1 445 ? -4.605 38.281 10.797 1 93 445 ALA A C 1
ATOM 3406 O O . ALA A 1 445 ? -5.293 38.688 11.734 1 93 445 ALA A O 1
ATOM 3407 N N . SER A 1 446 ? -3.82 39.125 10.109 1 95.94 446 SER A N 1
ATOM 3408 C CA . SER A 1 446 ? -3.775 40.562 10.453 1 95.94 446 SER A CA 1
ATOM 3409 C C . SER A 1 446 ? -5.117 41.219 10.188 1 95.94 446 SER A C 1
ATOM 3411 O O . SER A 1 446 ? -5.559 42.094 10.961 1 95.94 446 SER A O 1
ATOM 3413 N N . PHE A 1 447 ? -5.738 40.844 9.141 1 94.62 447 PHE A N 1
ATOM 3414 C CA . PHE A 1 447 ? -7.07 41.344 8.844 1 94.62 447 PHE A CA 1
ATOM 3415 C C . PHE A 1 447 ? -8.078 40.906 9.891 1 94.62 447 PHE A C 1
ATOM 3417 O O . PHE A 1 447 ? -8.891 41.688 10.367 1 94.62 447 PHE A O 1
ATOM 3424 N N . GLY A 1 448 ? -7.984 39.656 10.266 1 94.56 448 GLY A N 1
ATOM 3425 C CA . GLY A 1 448 ? -8.875 39.125 11.289 1 94.56 448 GLY A CA 1
ATOM 3426 C C . GLY A 1 448 ? -8.75 39.844 12.617 1 94.56 448 GLY A C 1
ATOM 3427 O O . GLY A 1 448 ? -9.758 40.156 13.258 1 94.56 448 GLY A O 1
ATOM 3428 N N . ALA A 1 449 ? -7.547 40.094 13.016 1 95.56 449 ALA A N 1
ATOM 3429 C CA . ALA A 1 449 ? -7.305 40.812 14.258 1 95.56 449 ALA A CA 1
ATOM 3430 C C . ALA A 1 449 ? -7.902 42.219 14.195 1 95.56 449 ALA A C 1
ATOM 3432 O O . ALA A 1 449 ? -8.586 42.656 15.125 1 95.56 449 ALA A O 1
ATOM 3433 N N . SER A 1 450 ? -7.652 42.906 13.086 1 95.38 450 SER A N 1
ATOM 3434 C CA . SER A 1 450 ? -8.148 44.25 12.922 1 95.38 450 SER A CA 1
ATOM 3435 C C . SER A 1 450 ? -9.68 44.281 12.867 1 95.38 450 SER A C 1
ATOM 3437 O O . SER A 1 450 ? -10.305 45.188 13.406 1 95.38 450 SER A O 1
ATOM 3439 N N . LEU A 1 451 ? -10.188 43.344 12.227 1 93.12 451 LEU A N 1
ATOM 3440 C CA . LEU A 1 451 ? -11.641 43.219 12.102 1 93.12 451 LEU A CA 1
ATOM 3441 C C . LEU A 1 451 ? -12.297 43.062 13.469 1 93.12 451 LEU A C 1
ATOM 3443 O O . LEU A 1 451 ? -13.289 43.75 13.766 1 93.12 451 LEU A O 1
ATOM 3447 N N . LEU A 1 452 ? -11.805 42.219 14.25 1 92.69 452 LEU A N 1
ATOM 3448 C CA . LEU A 1 452 ? -12.344 41.938 15.578 1 92.69 452 LEU A CA 1
ATOM 3449 C C . LEU A 1 452 ? -12.391 43.219 16.422 1 92.69 452 LEU A C 1
ATOM 3451 O O . LEU A 1 452 ? -13.398 43.5 17.047 1 92.69 452 LEU A O 1
ATOM 3455 N N . ILE A 1 453 ? -11.305 43.969 16.406 1 92.75 453 ILE A N 1
ATOM 3456 C CA . ILE A 1 453 ? -11.195 45.188 17.219 1 92.75 453 ILE A CA 1
ATOM 3457 C C . ILE A 1 453 ? -12.078 46.281 16.625 1 92.75 453 ILE A C 1
ATOM 3459 O O . ILE A 1 453 ? -12.68 47.062 17.359 1 92.75 453 ILE A O 1
ATOM 3463 N N . SER A 1 454 ? -12.148 46.344 15.305 1 90.38 454 SER A N 1
ATOM 3464 C CA . SER A 1 454 ? -12.992 47.344 14.641 1 90.38 454 SER A CA 1
ATOM 3465 C C . SER A 1 454 ? -14.453 47.156 15.023 1 90.38 454 SER A C 1
ATOM 3467 O O . SER A 1 454 ? -15.195 48.125 15.133 1 90.38 454 SER A O 1
ATOM 3469 N N . GLU A 1 455 ? -14.836 46.031 15.172 1 86.25 455 GLU A N 1
ATOM 3470 C CA . GLU A 1 455 ? -16.219 45.75 15.523 1 86.25 455 GLU A CA 1
ATOM 3471 C C . GLU A 1 455 ? -16.516 46.094 16.984 1 86.25 455 GLU A C 1
ATOM 3473 O O . GLU A 1 455 ? -17.656 46.375 17.344 1 86.25 455 GLU A O 1
ATOM 3478 N N . ALA A 1 456 ? -15.523 46.062 17.781 1 80 456 ALA A N 1
ATOM 3479 C CA . ALA A 1 456 ? -15.688 46.312 19.203 1 80 456 ALA A CA 1
ATOM 3480 C C . ALA A 1 456 ? -15.609 47.781 19.516 1 80 456 ALA A C 1
ATOM 3482 O O . ALA A 1 456 ? -16.078 48.25 20.562 1 80 456 ALA A O 1
ATOM 3483 N N . LEU A 1 457 ? -15.023 48.656 18.688 1 77.25 457 LEU A N 1
ATOM 3484 C CA . LEU A 1 457 ? -14.719 50.062 18.938 1 77.25 457 LEU A CA 1
ATOM 3485 C C . LEU A 1 457 ? -15.992 50.875 19.078 1 77.25 457 LEU A C 1
ATOM 3487 O O . LEU A 1 457 ? -16.109 51.688 20 1 77.25 457 LEU A O 1
ATOM 3491 N N . PRO A 1 458 ? -16.938 50.781 18.109 1 63.34 458 PRO A N 1
ATOM 3492 C CA . PRO A 1 458 ? -18.109 51.656 18.344 1 63.34 458 PRO A CA 1
ATOM 3493 C C . PRO A 1 458 ? -18.688 51.469 19.75 1 63.34 458 PRO A C 1
ATOM 3495 O O . PRO A 1 458 ? -19.109 52.438 20.375 1 63.34 458 PRO A O 1
ATOM 3498 N N . TYR A 1 459 ? -18.734 50.375 20.188 1 55.84 459 TYR A N 1
ATOM 3499 C CA . TYR A 1 459 ? -19.281 50.094 21.516 1 55.84 459 TYR A CA 1
ATOM 3500 C C . TYR A 1 459 ? -18.375 50.688 22.609 1 55.84 459 TYR A C 1
ATOM 3502 O O . TYR A 1 459 ? -18.859 51.219 23.594 1 55.84 459 TYR A O 1
ATOM 3510 N N . LEU A 1 460 ? -17.078 50.688 22.297 1 56.75 460 LEU A N 1
ATOM 3511 C CA . LEU A 1 460 ? -16.125 51.125 23.312 1 56.75 460 LEU A CA 1
ATOM 3512 C C . LEU A 1 460 ? -16.031 52.656 23.359 1 56.75 460 LEU A C 1
ATOM 3514 O O . LEU A 1 460 ? -15.875 53.219 24.422 1 56.75 460 LEU A O 1
ATOM 3518 N N . MET A 1 461 ? -16.109 53.312 22.188 1 55.59 461 MET A N 1
ATOM 3519 C CA . MET A 1 461 ? -16.125 54.781 22.141 1 55.59 461 MET A CA 1
ATOM 3520 C C . MET A 1 461 ? -17.406 55.312 22.781 1 55.59 461 MET A C 1
ATOM 3522 O O . MET A 1 461 ? -17.391 56.375 23.406 1 55.59 461 MET A O 1
ATOM 3526 N N . ALA A 1 462 ? -18.5 54.562 22.578 1 52.53 462 ALA A N 1
ATOM 3527 C CA . ALA A 1 462 ? -19.75 55 23.219 1 52.53 462 ALA A CA 1
ATOM 3528 C C . ALA A 1 462 ? -19.656 54.875 24.734 1 52.53 462 ALA A C 1
ATOM 3530 O O . ALA A 1 462 ? -20.156 55.75 25.453 1 52.53 462 ALA A O 1
ATOM 3531 N N . LYS A 1 463 ? -18.984 53.875 25.234 1 53.12 463 LYS A N 1
ATOM 3532 C CA . LYS A 1 463 ? -18.844 53.719 26.672 1 53.12 463 LYS A CA 1
ATOM 3533 C C . LYS A 1 463 ? -17.922 54.781 27.266 1 53.12 463 LYS A C 1
ATOM 3535 O O . LYS A 1 463 ? -18.094 55.219 28.391 1 53.12 463 LYS A O 1
ATOM 3540 N N . GLN A 1 464 ? -16.781 55.094 26.484 1 48.31 464 GLN A N 1
ATOM 3541 C CA . GLN A 1 464 ? -15.898 56.156 26.969 1 48.31 464 GLN A CA 1
ATOM 3542 C C . GLN A 1 464 ? -16.609 57.5 27 1 48.31 464 GLN A C 1
ATOM 3544 O O . GLN A 1 464 ? -16.391 58.312 27.906 1 48.31 464 GLN A O 1
ATOM 3549 N N . LYS A 1 465 ? -17.453 57.812 26 1 51.47 465 LYS A N 1
ATOM 3550 C CA . LYS A 1 465 ? -18.234 59.031 26.016 1 51.47 465 LYS A CA 1
ATOM 3551 C C . LYS A 1 465 ? -19.203 59.031 27.203 1 51.47 465 LYS A C 1
ATOM 3553 O O . LYS A 1 465 ? -19.406 60.094 27.828 1 51.47 465 LYS A O 1
ATOM 3558 N N . HIS A 1 466 ? -19.734 57.844 27.359 1 47.09 466 HIS A N 1
ATOM 3559 C CA . HIS A 1 466 ? -20.703 57.812 28.453 1 47.09 466 HIS A CA 1
ATOM 3560 C C . HIS A 1 466 ? -20 57.969 29.797 1 47.09 466 HIS A C 1
ATOM 3562 O O . HIS A 1 466 ? -20.578 58.531 30.75 1 47.09 466 HIS A O 1
ATOM 3568 N N . ARG A 1 467 ? -18.719 57.469 29.906 1 50.09 467 ARG A N 1
ATOM 3569 C CA . ARG A 1 467 ? -17.984 57.688 31.156 1 50.09 467 ARG A CA 1
ATOM 3570 C C . ARG A 1 467 ? -17.594 59.156 31.312 1 50.09 467 ARG A C 1
ATOM 3572 O O . ARG A 1 467 ? -17.625 59.688 32.438 1 50.09 467 ARG A O 1
ATOM 3579 N N . TYR A 1 468 ? -17.266 59.656 30.156 1 44.47 468 TYR A N 1
ATOM 3580 C CA . TYR A 1 468 ? -16.938 61.094 30.203 1 44.47 468 TYR A CA 1
ATOM 3581 C C . TYR A 1 468 ? -18.172 61.938 30.531 1 44.47 468 TYR A C 1
ATOM 3583 O O . TYR A 1 468 ? -18.094 62.906 31.266 1 44.47 468 TYR A O 1
ATOM 3591 N N . PHE A 1 469 ? -19.266 61.5 29.953 1 46 469 PHE A N 1
ATOM 3592 C CA . PHE A 1 469 ? -20.5 62.25 30.25 1 46 469 PHE A CA 1
ATOM 3593 C C . PHE A 1 469 ? -20.891 62.094 31.703 1 46 469 PHE A C 1
ATOM 3595 O O . PHE A 1 469 ? -21.359 63.031 32.344 1 46 469 PHE A O 1
ATOM 3602 N N . ILE A 1 470 ? -20.641 60.938 32.25 1 49.94 470 ILE A N 1
ATOM 3603 C CA . ILE A 1 470 ? -21 60.719 33.625 1 49.94 470 ILE A CA 1
ATOM 3604 C C . ILE A 1 470 ? -20.016 61.469 34.531 1 49.94 470 ILE A C 1
ATOM 3606 O O . ILE A 1 470 ? -20.438 62.094 35.531 1 49.94 470 ILE A O 1
ATOM 3610 N N . SER A 1 471 ? -18.75 61.5 34.094 1 45.66 471 SER A N 1
ATOM 3611 C CA . SER A 1 471 ? -17.781 62.219 34.906 1 45.66 471 SER A CA 1
ATOM 3612 C C . SER A 1 471 ? -18.031 63.719 34.875 1 45.66 471 SER A C 1
ATOM 3614 O O . SER A 1 471 ? -17.781 64.438 35.844 1 45.66 471 SER A O 1
ATOM 3616 N N . VAL A 1 472 ? -18.5 64.188 33.781 1 49.78 472 VAL A N 1
ATOM 3617 C CA . VAL A 1 472 ? -18.766 65.625 33.594 1 49.78 472 VAL A CA 1
ATOM 3618 C C . VAL A 1 472 ? -20.047 66 34.344 1 49.78 472 VAL A C 1
ATOM 3620 O O . VAL A 1 472 ? -20.125 67.062 34.938 1 49.78 472 VAL A O 1
ATOM 3623 N N . CYS A 1 473 ? -20.969 65.125 34.312 1 45.69 473 CYS A N 1
ATOM 3624 C CA . CYS A 1 473 ? -22.25 65.438 34.938 1 45.69 473 CYS A CA 1
ATOM 3625 C C . CYS A 1 473 ? -22.156 65.375 36.469 1 45.69 473 CYS A C 1
ATOM 3627 O O . CYS A 1 473 ? -23.031 65.875 37.156 1 45.69 473 CYS A O 1
ATOM 3629 N N . GLY A 1 474 ? -21.188 64.562 36.938 1 44.94 474 GLY A N 1
ATOM 3630 C CA . GLY A 1 474 ? -21.078 64.438 38.406 1 44.94 474 GLY A CA 1
ATOM 3631 C C . GLY A 1 474 ? -20.5 65.688 39.031 1 44.94 474 GLY A C 1
ATOM 3632 O O . GLY A 1 474 ? -20.516 65.812 40.281 1 44.94 474 GLY A O 1
ATOM 3633 N N . CYS A 1 475 ? -19.703 66.5 38.312 1 43.94 475 CYS A N 1
ATOM 3634 C CA . CYS A 1 475 ? -19.062 67.625 39 1 43.94 475 CYS A CA 1
ATOM 3635 C C . CYS A 1 475 ? -20.062 68.75 39.219 1 43.94 475 CYS A C 1
ATOM 3637 O O . CYS A 1 475 ? -19.703 69.75 39.781 1 43.94 475 CYS A O 1
ATOM 3639 N N . ALA A 1 476 ? -21.219 68.75 38.469 1 45.53 476 ALA A N 1
ATOM 3640 C CA . ALA A 1 476 ? -22 70 38.594 1 45.53 476 ALA A CA 1
ATOM 3641 C C . ALA A 1 476 ? -22.75 70 39.938 1 45.53 476 ALA A C 1
ATOM 3643 O O . ALA A 1 476 ? -23.359 71.062 40.281 1 45.53 476 ALA A O 1
ATOM 3644 N N . GLN A 1 477 ? -22.984 68.812 40.562 1 34.34 477 GLN A N 1
ATOM 3645 C CA . GLN A 1 477 ? -23.891 68.938 41.688 1 34.34 477 GLN A CA 1
ATOM 3646 C C . GLN A 1 477 ? -23.156 69.375 42.938 1 34.34 477 GLN A C 1
ATOM 3648 O O . GLN A 1 477 ? -23.734 69.438 44.031 1 34.34 477 GLN A O 1
ATOM 3653 N N . ARG A 1 478 ? -21.906 69.938 42.781 1 28.36 478 ARG A N 1
ATOM 3654 C CA . ARG A 1 478 ? -21.609 70.562 44.062 1 28.36 478 ARG A CA 1
ATOM 3655 C C . ARG A 1 478 ? -22.25 72 44.125 1 28.36 478 ARG A C 1
ATOM 3657 O O . ARG A 1 478 ? -22.234 72.688 43.125 1 28.36 478 ARG A O 1
ATOM 3664 N N . MET B 1 1 ? 19.422 -47.469 -29.719 1 87.75 1 MET B N 1
ATOM 3665 C CA . MET B 1 1 ? 18.188 -47.5 -28.922 1 87.75 1 MET B CA 1
ATOM 3666 C C . MET B 1 1 ? 17.75 -46.094 -28.531 1 87.75 1 MET B C 1
ATOM 3668 O O . MET B 1 1 ? 18.594 -45.281 -28.125 1 87.75 1 MET B O 1
ATOM 3672 N N . GLN B 1 2 ? 16.547 -45.875 -28.844 1 93.88 2 GLN B N 1
ATOM 3673 C CA . GLN B 1 2 ? 15.992 -44.562 -28.531 1 93.88 2 GLN B CA 1
ATOM 3674 C C . GLN B 1 2 ? 14.656 -44.688 -27.812 1 93.88 2 GLN B C 1
ATOM 3676 O O . GLN B 1 2 ? 13.953 -45.688 -27.969 1 93.88 2 GLN B O 1
ATOM 3681 N N . VAL B 1 3 ? 14.438 -43.75 -26.984 1 95.94 3 VAL B N 1
ATOM 3682 C CA . VAL B 1 3 ? 13.125 -43.625 -26.344 1 95.94 3 VAL B CA 1
ATOM 3683 C C . VAL B 1 3 ? 12.414 -42.375 -26.875 1 95.94 3 VAL B C 1
ATOM 3685 O O . VAL B 1 3 ? 12.992 -41.281 -26.922 1 95.94 3 VAL B O 1
ATOM 3688 N N . LEU B 1 4 ? 11.203 -42.562 -27.359 1 97.25 4 LEU B N 1
ATOM 3689 C CA . LEU B 1 4 ? 10.375 -41.469 -27.797 1 97.25 4 LEU B CA 1
ATOM 3690 C C . LEU B 1 4 ? 9.555 -40.906 -26.625 1 97.25 4 LEU B C 1
ATOM 3692 O O . LEU B 1 4 ? 8.742 -41.594 -26.031 1 97.25 4 LEU B O 1
ATOM 3696 N N . GLY B 1 5 ? 9.867 -39.625 -26.297 1 97.31 5 GLY B N 1
ATOM 3697 C CA . GLY B 1 5 ? 9.055 -38.906 -25.328 1 97.31 5 GLY B CA 1
ATOM 3698 C C . GLY B 1 5 ? 8.031 -38 -25.969 1 97.31 5 GLY B C 1
ATOM 3699 O O . GLY B 1 5 ? 8.352 -37.25 -26.906 1 97.31 5 GLY B O 1
ATOM 3700 N N . ILE B 1 6 ? 6.734 -38.062 -25.5 1 97.94 6 ILE B N 1
ATOM 3701 C CA . ILE B 1 6 ? 5.66 -37.188 -26 1 97.94 6 ILE B CA 1
ATOM 3702 C C . ILE B 1 6 ? 5.012 -36.438 -24.828 1 97.94 6 ILE B C 1
ATOM 3704 O O . ILE B 1 6 ? 4.52 -37.062 -23.891 1 97.94 6 ILE B O 1
ATOM 3708 N N . ASP B 1 7 ? 5.02 -35.188 -24.859 1 97.62 7 ASP B N 1
ATOM 3709 C CA . ASP B 1 7 ? 4.355 -34.312 -23.891 1 97.62 7 ASP B CA 1
ATOM 3710 C C . ASP B 1 7 ? 3.117 -33.656 -24.484 1 97.62 7 ASP B C 1
ATOM 3712 O O . ASP B 1 7 ? 3.229 -32.781 -25.359 1 97.62 7 ASP B O 1
ATOM 3716 N N . VAL B 1 8 ? 1.982 -34.062 -23.953 1 96.62 8 VAL B N 1
ATOM 3717 C CA . VAL B 1 8 ? 0.72 -33.5 -24.406 1 96.62 8 VAL B CA 1
ATOM 3718 C C . VAL B 1 8 ? 0.33 -32.312 -23.531 1 96.62 8 VAL B C 1
ATOM 3720 O O . VAL B 1 8 ? -0.399 -32.469 -22.547 1 96.62 8 VAL B O 1
ATOM 3723 N N . GLY B 1 9 ? 0.7 -31.141 -23.953 1 91.06 9 GLY B N 1
ATOM 3724 C CA . GLY B 1 9 ? 0.39 -29.938 -23.219 1 91.06 9 GLY B CA 1
ATOM 3725 C C . GLY B 1 9 ? -0.993 -29.391 -23.516 1 91.06 9 GLY B C 1
ATOM 3726 O O . GLY B 1 9 ? -1.8 -30.047 -24.172 1 91.06 9 GLY B O 1
ATOM 3727 N N . THR B 1 10 ? -1.277 -28.188 -22.984 1 86.06 10 THR B N 1
ATOM 3728 C CA . THR B 1 10 ? -2.568 -27.547 -23.188 1 86.06 10 THR B CA 1
ATOM 3729 C C . THR B 1 10 ? -2.621 -26.859 -24.562 1 86.06 10 THR B C 1
ATOM 3731 O O . THR B 1 10 ? -3.672 -26.828 -25.203 1 86.06 10 THR B O 1
ATOM 3734 N N . THR B 1 11 ? -1.448 -26.375 -25.062 1 88.81 11 THR B N 1
ATOM 3735 C CA . THR B 1 11 ? -1.457 -25.578 -26.266 1 88.81 11 THR B CA 1
ATOM 3736 C C . THR B 1 11 ? -0.576 -26.219 -27.344 1 88.81 11 THR B C 1
ATOM 3738 O O . THR B 1 11 ? -0.646 -25.844 -28.516 1 88.81 11 THR B O 1
ATOM 3741 N N . ALA B 1 12 ? 0.242 -27.156 -26.9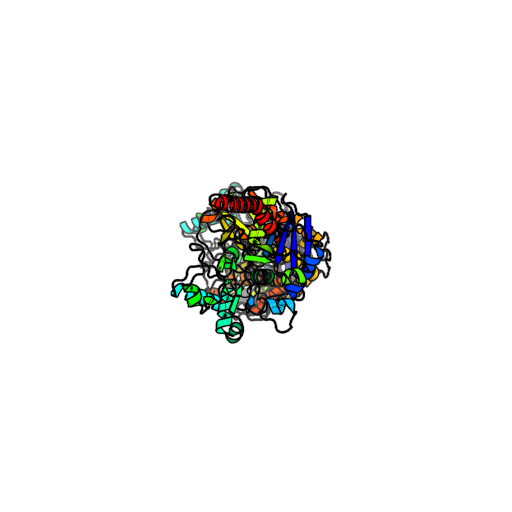22 1 93.81 12 ALA B N 1
ATOM 3742 C CA . ALA B 1 12 ? 1.164 -27.734 -27.891 1 93.81 12 ALA B CA 1
ATOM 3743 C C . ALA B 1 12 ? 1.549 -29.156 -27.5 1 93.81 12 ALA B C 1
ATOM 3745 O O . ALA B 1 12 ? 1.395 -29.562 -26.344 1 93.81 12 ALA B O 1
ATOM 3746 N N . ILE B 1 13 ? 2.023 -29.891 -28.547 1 96.75 13 ILE B N 1
ATOM 3747 C CA . ILE B 1 13 ? 2.627 -31.203 -28.375 1 96.75 13 ILE B CA 1
ATOM 3748 C C . ILE B 1 13 ? 4.141 -31.109 -28.547 1 96.75 13 ILE B C 1
ATOM 3750 O O . ILE B 1 13 ? 4.633 -30.531 -29.516 1 96.75 13 ILE B O 1
ATOM 3754 N N . LYS B 1 14 ? 4.848 -31.578 -27.562 1 96.31 14 LYS B N 1
ATOM 3755 C CA . LYS B 1 14 ? 6.305 -31.641 -27.641 1 96.31 14 LYS B CA 1
ATOM 3756 C C . LYS B 1 14 ? 6.805 -33.062 -27.641 1 96.31 14 LYS B C 1
ATOM 3758 O O . LYS B 1 14 ? 6.336 -33.906 -26.859 1 96.31 14 LYS B O 1
ATOM 3763 N N . CYS B 1 15 ? 7.719 -33.375 -28.562 1 96.94 15 CYS B N 1
ATOM 3764 C CA . CYS B 1 15 ? 8.305 -34.719 -28.641 1 96.94 15 CYS B CA 1
ATOM 3765 C C . CYS B 1 15 ? 9.82 -34.656 -28.5 1 96.94 15 CYS B C 1
ATOM 3767 O O . CYS B 1 15 ? 10.453 -33.719 -28.953 1 96.94 15 CYS B O 1
ATOM 3769 N N . SER B 1 16 ? 10.352 -35.656 -27.844 1 96 16 SER B N 1
ATOM 3770 C CA . SER B 1 16 ? 11.789 -35.781 -27.656 1 96 16 SER B CA 1
ATOM 3771 C C . SER B 1 16 ? 12.258 -37.188 -28 1 96 16 SER B C 1
ATOM 3773 O O . SER B 1 16 ? 11.578 -38.188 -27.672 1 96 16 SER B O 1
ATOM 3775 N N . LEU B 1 17 ? 13.344 -37.281 -28.703 1 95.5 17 LEU B N 1
ATOM 3776 C CA . LEU B 1 17 ? 14.047 -38.531 -28.922 1 95.5 17 LEU B CA 1
ATOM 3777 C C . LEU B 1 17 ? 15.328 -38.594 -28.094 1 95.5 17 LEU B C 1
ATOM 3779 O O . LEU B 1 17 ? 16.234 -37.781 -28.281 1 95.5 17 LEU B O 1
ATOM 3783 N N . VAL B 1 18 ? 15.328 -39.562 -27.219 1 94.56 18 VAL B N 1
ATOM 3784 C CA . VAL B 1 18 ? 16.469 -39.688 -26.312 1 94.56 18 VAL B CA 1
ATOM 3785 C C . VAL B 1 18 ? 17.172 -41 -26.562 1 94.56 18 VAL B C 1
ATOM 3787 O O . VAL B 1 18 ? 16.531 -42.062 -26.641 1 94.56 18 VAL B O 1
ATOM 3790 N N . ASN B 1 19 ? 18.469 -41 -26.594 1 91.31 19 ASN B N 1
ATOM 3791 C CA . ASN B 1 19 ? 19.219 -42.219 -26.891 1 91.31 19 ASN B CA 1
ATOM 3792 C C . ASN B 1 19 ? 19.625 -42.938 -25.625 1 91.31 19 ASN B C 1
ATOM 3794 O O . ASN B 1 19 ? 19.266 -42.531 -24.516 1 91.31 19 ASN B O 1
ATOM 3798 N N . CYS B 1 20 ? 20.344 -44.031 -25.766 1 83.38 20 CYS B N 1
ATOM 3799 C CA . CYS B 1 20 ? 20.719 -44.906 -24.656 1 83.38 20 CYS B CA 1
ATOM 3800 C C . CYS B 1 20 ? 21.672 -44.188 -23.703 1 83.38 20 CYS B C 1
ATOM 3802 O O . CYS B 1 20 ? 21.812 -44.625 -22.547 1 83.38 20 CYS B O 1
ATOM 3804 N N . ASN B 1 21 ? 22.344 -43.094 -24.125 1 86.75 21 ASN B N 1
ATOM 3805 C CA . ASN B 1 21 ? 23.25 -42.344 -23.266 1 86.75 21 ASN B CA 1
ATOM 3806 C C . ASN B 1 21 ? 22.531 -41.188 -22.578 1 86.75 21 ASN B C 1
ATOM 3808 O O . ASN B 1 21 ? 23.172 -40.281 -22.047 1 86.75 21 ASN B O 1
ATOM 3812 N N . LYS B 1 22 ? 21.203 -41.219 -22.703 1 89.69 22 LYS B N 1
ATOM 3813 C CA . LYS B 1 22 ? 20.359 -40.219 -22.031 1 89.69 22 LYS B CA 1
ATOM 3814 C C . LYS B 1 22 ? 20.562 -38.844 -22.625 1 89.69 22 LYS B C 1
ATOM 3816 O O . LYS B 1 22 ? 20.484 -37.844 -21.922 1 89.69 22 LYS B O 1
ATOM 3821 N N . LYS B 1 23 ? 20.922 -38.812 -23.891 1 91.25 23 LYS B N 1
ATOM 3822 C CA . LYS B 1 23 ? 21.109 -37.531 -24.594 1 91.25 23 LYS B CA 1
ATOM 3823 C C . LYS B 1 23 ? 19.938 -37.25 -25.516 1 91.25 23 LYS B C 1
ATOM 3825 O O . LYS B 1 23 ? 19.438 -38.156 -26.188 1 91.25 23 LYS B O 1
ATOM 3830 N N . LEU B 1 24 ? 19.531 -36.031 -25.5 1 91.81 24 LEU B N 1
ATOM 3831 C CA . LEU B 1 24 ? 18.484 -35.562 -26.406 1 91.81 24 LEU B CA 1
ATOM 3832 C C . LEU B 1 24 ? 19.016 -35.469 -27.828 1 91.81 24 LEU B C 1
ATOM 3834 O O . LEU B 1 24 ? 19.938 -34.688 -28.125 1 91.81 24 LEU B O 1
ATOM 3838 N N . GLU B 1 25 ? 18.469 -36.25 -28.734 1 93.56 25 GLU B N 1
ATOM 3839 C CA . GLU B 1 25 ? 18.922 -36.25 -30.125 1 93.56 25 GLU B CA 1
ATOM 3840 C C . GLU B 1 25 ? 18.094 -35.344 -31 1 93.56 25 GLU B C 1
ATOM 3842 O O . GLU B 1 25 ? 18.641 -34.594 -31.828 1 93.56 25 GLU B O 1
ATOM 3847 N N . LYS B 1 26 ? 16.812 -35.438 -30.906 1 94.44 26 LYS B N 1
ATOM 3848 C CA . LYS B 1 26 ? 15.875 -34.625 -31.703 1 94.44 26 LYS B CA 1
ATOM 3849 C C . LYS B 1 26 ? 14.695 -34.156 -30.844 1 94.44 26 LYS B C 1
ATOM 3851 O O . LYS B 1 26 ? 14.328 -34.812 -29.875 1 94.44 26 LYS B O 1
ATOM 3856 N N . GLN B 1 27 ? 14.203 -33.094 -31.172 1 95 27 GLN B N 1
ATOM 3857 C CA . GLN B 1 27 ? 13.016 -32.531 -30.516 1 95 27 GLN B CA 1
ATOM 3858 C C . GLN B 1 27 ? 12.102 -31.859 -31.547 1 95 27 GLN B C 1
ATOM 3860 O O . GLN B 1 27 ? 12.562 -31.344 -32.562 1 95 27 GLN B O 1
ATOM 3865 N N . SER B 1 28 ? 10.836 -31.906 -31.344 1 96.06 28 SER B N 1
ATOM 3866 C CA . SER B 1 28 ? 9.836 -31.219 -32.156 1 96.06 28 SER B CA 1
ATOM 3867 C C . SER B 1 28 ? 8.719 -30.641 -31.281 1 96.06 28 SER B C 1
ATOM 3869 O O . SER B 1 28 ? 8.516 -31.094 -30.156 1 96.06 28 SER B O 1
ATOM 3871 N N . CYS B 1 29 ? 8.094 -29.625 -31.719 1 95.62 29 CYS B N 1
ATOM 3872 C CA . CYS B 1 29 ? 7 -28.969 -31 1 95.62 29 CYS B CA 1
ATOM 3873 C C . CYS B 1 29 ? 5.977 -28.422 -31.984 1 95.62 29 CYS B C 1
ATOM 3875 O O . CYS B 1 29 ? 6.324 -27.672 -32.906 1 95.62 29 CYS B O 1
ATOM 3877 N N . LYS B 1 30 ? 4.719 -28.812 -31.844 1 96.62 30 LYS B N 1
ATOM 3878 C CA . LYS B 1 30 ? 3.646 -28.328 -32.719 1 96.62 30 LYS B CA 1
ATOM 3879 C C . LYS B 1 30 ? 2.471 -27.797 -31.906 1 96.62 30 LYS B C 1
ATOM 3881 O O . LYS B 1 30 ? 2.027 -28.453 -30.953 1 96.62 30 LYS B O 1
ATOM 3886 N N . SER B 1 31 ? 1.923 -26.672 -32.281 1 95.62 31 SER B N 1
ATOM 3887 C CA . SER B 1 31 ? 0.787 -26.062 -31.609 1 95.62 31 SER B CA 1
ATOM 3888 C C . SER B 1 31 ? -0.503 -26.828 -31.875 1 95.62 31 SER B C 1
ATOM 3890 O O . SER B 1 31 ? -0.707 -27.328 -32.969 1 95.62 31 SER B O 1
ATOM 3892 N N . ILE B 1 32 ? -1.308 -26.922 -30.875 1 95.31 32 ILE B N 1
ATOM 3893 C CA . ILE B 1 32 ? -2.654 -27.469 -31.031 1 95.31 32 ILE B CA 1
ATOM 3894 C C . ILE B 1 32 ? -3.598 -26.359 -31.516 1 95.31 32 ILE B C 1
ATOM 3896 O O . ILE B 1 32 ? -3.74 -25.328 -30.859 1 95.31 32 ILE B O 1
ATOM 3900 N N . GLU B 1 33 ? -4.219 -26.562 -32.562 1 91.75 33 GLU B N 1
ATOM 3901 C CA . GLU B 1 33 ? -5.105 -25.547 -33.125 1 91.75 33 GLU B CA 1
ATOM 3902 C C . GLU B 1 33 ? -6.305 -25.297 -32.219 1 91.75 33 GLU B C 1
ATOM 3904 O O . GLU B 1 33 ? -6.918 -26.234 -31.719 1 91.75 33 GLU B O 1
ATOM 3909 N N . ASN B 1 34 ? -6.656 -24.094 -31.969 1 85.75 34 ASN B N 1
ATOM 3910 C CA . ASN B 1 34 ? -7.82 -23.656 -31.203 1 85.75 34 ASN B CA 1
ATOM 3911 C C . ASN B 1 34 ? -7.781 -24.172 -29.781 1 85.75 34 ASN B C 1
ATOM 3913 O O . ASN B 1 34 ? -8.812 -24.578 -29.234 1 85.75 34 ASN B O 1
ATOM 3917 N N . ALA B 1 35 ? -6.621 -24.375 -29.266 1 81.12 35 ALA B N 1
ATOM 3918 C CA . ALA B 1 35 ? -6.477 -24.938 -27.922 1 81.12 35 ALA B CA 1
ATOM 3919 C C . ALA B 1 35 ? -6.516 -23.844 -26.859 1 81.12 35 ALA B C 1
ATOM 3921 O O . ALA B 1 35 ? -6.219 -24.094 -25.688 1 81.12 35 ALA B O 1
ATOM 3922 N N . SER B 1 36 ? -7.027 -22.578 -27.125 1 72.06 36 SER B N 1
ATOM 3923 C CA . SER B 1 36 ? -7.059 -21.531 -26.109 1 72.06 36 SER B CA 1
ATOM 3924 C C . SER B 1 36 ? -8.234 -21.719 -25.156 1 72.06 36 SER B C 1
ATOM 3926 O O . SER B 1 36 ? -9.367 -21.938 -25.609 1 72.06 36 SER B O 1
ATOM 3928 N N . GLY B 1 37 ? -7.98 -22.188 -23.797 1 76.69 37 GLY B N 1
ATOM 3929 C CA . GLY B 1 37 ? -9.07 -22.156 -22.844 1 76.69 37 GLY B CA 1
ATOM 3930 C C . GLY B 1 37 ? -9.297 -23.484 -22.141 1 76.69 37 GLY B C 1
ATOM 3931 O O . GLY B 1 37 ? -8.359 -24.266 -21.969 1 76.69 37 GLY B O 1
ATOM 3932 N N . SER B 1 38 ? -10.578 -23.828 -21.703 1 89.25 38 SER B N 1
ATOM 3933 C CA . SER B 1 38 ? -10.93 -24.938 -20.828 1 89.25 38 SER B CA 1
ATOM 3934 C C . SER B 1 38 ? -11.43 -26.141 -21.625 1 89.25 38 SER B C 1
ATOM 3936 O O . SER B 1 38 ? -11.5 -27.25 -21.094 1 89.25 38 SER B O 1
ATOM 3938 N N . ILE B 1 39 ? -11.711 -26.031 -22.922 1 93.19 39 ILE B N 1
ATOM 3939 C CA . ILE B 1 39 ? -12.211 -27.109 -23.766 1 93.19 39 ILE B CA 1
ATOM 3940 C C . ILE B 1 39 ? -11.359 -27.234 -25.031 1 93.19 39 ILE B C 1
ATOM 3942 O O . ILE B 1 39 ? -11.203 -26.25 -25.766 1 93.19 39 ILE B O 1
ATOM 3946 N N . VAL B 1 40 ? -10.828 -28.422 -25.266 1 94.75 40 VAL B N 1
ATOM 3947 C CA . VAL B 1 40 ? -9.953 -28.641 -26.422 1 94.75 40 VAL B CA 1
ATOM 3948 C C . VAL B 1 40 ? -10.469 -29.844 -27.234 1 94.75 40 VAL B C 1
ATOM 3950 O O . VAL B 1 40 ? -10.773 -30.891 -26.672 1 94.75 40 VAL B O 1
ATOM 3953 N N . ASP B 1 41 ? -10.562 -29.672 -28.516 1 94.25 41 ASP B N 1
ATOM 3954 C CA . ASP B 1 41 ? -10.938 -30.766 -29.406 1 94.25 41 ASP B CA 1
ATOM 3955 C C . ASP B 1 41 ? -9.828 -31.812 -29.484 1 94.25 41 ASP B C 1
ATOM 3957 O O . ASP B 1 41 ? -8.719 -31.531 -29.938 1 94.25 41 ASP B O 1
ATOM 3961 N N . VAL B 1 42 ? -10.188 -33.062 -29.156 1 95.75 42 VAL B N 1
ATOM 3962 C CA . VAL B 1 42 ? -9.211 -34.125 -29.125 1 95.75 42 VAL B CA 1
ATOM 3963 C C . VAL B 1 42 ? -8.656 -34.375 -30.531 1 95.75 42 VAL B C 1
ATOM 3965 O O . VAL B 1 42 ? -7.484 -34.719 -30.688 1 95.75 42 VAL B O 1
ATOM 3968 N N . LYS B 1 43 ? -9.438 -34.188 -31.484 1 94.69 43 LYS B N 1
ATOM 3969 C CA . LYS B 1 43 ? -8.977 -34.344 -32.875 1 94.69 43 LYS B CA 1
ATOM 3970 C C . LYS B 1 43 ? -7.809 -33.406 -33.156 1 94.69 43 LYS B C 1
ATOM 3972 O O . LYS B 1 43 ? -6.855 -33.781 -33.844 1 94.69 43 LYS B O 1
ATOM 3977 N N . ASN B 1 44 ? -7.965 -32.188 -32.688 1 95.5 44 ASN B N 1
ATOM 3978 C CA . ASN B 1 44 ? -6.883 -31.219 -32.875 1 95.5 44 ASN B CA 1
ATOM 3979 C C . ASN B 1 44 ? -5.613 -31.656 -32.156 1 95.5 44 ASN B C 1
ATOM 3981 O O . ASN B 1 44 ? -4.504 -31.406 -32.625 1 95.5 44 ASN B O 1
ATOM 3985 N N . VAL B 1 45 ? -5.734 -32.281 -31.031 1 96.56 45 VAL B N 1
ATOM 3986 C CA . VAL B 1 45 ? -4.602 -32.812 -30.281 1 96.56 45 VAL B CA 1
ATOM 3987 C C . VAL B 1 45 ? -3.912 -33.906 -31.078 1 96.56 45 VAL B C 1
ATOM 3989 O O . VAL B 1 45 ? -2.689 -33.875 -31.25 1 96.56 45 VAL B O 1
ATOM 3992 N N . LEU B 1 46 ? -4.684 -34.812 -31.609 1 95.94 46 LEU B N 1
ATOM 3993 C CA . LEU B 1 46 ? -4.148 -35.938 -32.375 1 95.94 46 LEU B CA 1
ATOM 3994 C C . LEU B 1 46 ? -3.461 -35.438 -33.656 1 95.94 46 LEU B C 1
ATOM 3996 O O . LEU B 1 46 ? -2.412 -35.969 -34.031 1 95.94 46 LEU B O 1
ATOM 4000 N N . LEU B 1 47 ? -4.125 -34.438 -34.219 1 95.38 47 LEU B N 1
ATOM 4001 C CA . LEU B 1 47 ? -3.527 -33.875 -35.438 1 95.38 47 LEU B CA 1
ATOM 4002 C C . LEU B 1 47 ? -2.186 -33.219 -35.125 1 95.38 47 LEU B C 1
ATOM 4004 O O . LEU B 1 47 ? -1.224 -33.375 -35.875 1 95.38 47 LEU B O 1
ATOM 4008 N N . ALA B 1 48 ? -2.098 -32.469 -34.094 1 97.12 48 ALA B N 1
ATOM 4009 C CA . ALA B 1 48 ? -0.843 -31.844 -33.688 1 97.12 48 ALA B CA 1
ATOM 4010 C C . ALA B 1 48 ? 0.214 -32.906 -33.375 1 97.12 48 ALA B C 1
ATOM 4012 O O . ALA B 1 48 ? 1.393 -32.719 -33.688 1 97.12 48 ALA B O 1
ATOM 4013 N N . MET B 1 49 ? -0.198 -33.969 -32.719 1 97.06 49 MET B N 1
ATOM 4014 C CA . MET B 1 49 ? 0.718 -35.062 -32.406 1 97.06 49 MET B CA 1
ATOM 4015 C C . MET B 1 49 ? 1.261 -35.719 -33.688 1 97.06 49 MET B C 1
ATOM 4017 O O . MET B 1 49 ? 2.457 -36 -33.781 1 97.06 49 MET B O 1
ATOM 4021 N N . GLN B 1 50 ? 0.408 -35.906 -34.562 1 95.94 50 GLN B N 1
ATOM 4022 C CA . GLN B 1 50 ? 0.822 -36.469 -35.875 1 95.94 50 GLN B CA 1
ATOM 4023 C C . GLN B 1 50 ? 1.884 -35.594 -36.531 1 95.94 50 GLN B C 1
ATOM 4025 O O . GLN B 1 50 ? 2.893 -36.125 -37.031 1 95.94 50 GLN B O 1
ATOM 4030 N N . LYS B 1 51 ? 1.601 -34.312 -36.5 1 96.81 51 LYS B N 1
ATOM 4031 C CA . LYS B 1 51 ? 2.531 -33.375 -37.125 1 96.81 51 LYS B CA 1
ATOM 4032 C C . LYS B 1 51 ? 3.865 -33.375 -36.375 1 96.81 51 LYS B C 1
ATOM 4034 O O . LYS B 1 51 ? 4.93 -33.312 -37 1 96.81 51 LYS B O 1
ATOM 4039 N N . ALA B 1 52 ? 3.84 -33.375 -35.094 1 96.88 52 ALA B N 1
ATOM 4040 C CA . ALA B 1 52 ? 5.059 -33.375 -34.281 1 96.88 52 ALA B CA 1
ATOM 4041 C C . ALA B 1 52 ? 5.887 -34.625 -34.531 1 96.88 52 ALA B C 1
ATOM 4043 O O . ALA B 1 52 ? 7.113 -34.562 -34.656 1 96.88 52 ALA B O 1
ATOM 4044 N N . MET B 1 53 ? 5.199 -35.781 -34.625 1 95.38 53 MET B N 1
ATOM 4045 C CA . MET B 1 53 ? 5.871 -37.062 -34.844 1 95.38 53 MET B CA 1
ATOM 4046 C C . MET B 1 53 ? 6.492 -37.094 -36.25 1 95.38 53 MET B C 1
ATOM 4048 O O . MET B 1 53 ? 7.609 -37.594 -36.406 1 95.38 53 MET B O 1
ATOM 4052 N N . LYS B 1 54 ? 5.789 -36.594 -37.188 1 93.94 54 LYS B N 1
ATOM 4053 C CA . LYS B 1 54 ? 6.297 -36.531 -38.531 1 93.94 54 LYS B CA 1
ATOM 4054 C C . LYS B 1 54 ? 7.578 -35.688 -38.625 1 93.94 54 LYS B C 1
ATOM 4056 O O . LYS B 1 54 ? 8.5 -36.062 -39.375 1 93.94 54 LYS B O 1
ATOM 4061 N N . GLU B 1 55 ? 7.57 -34.688 -37.938 1 95.38 55 GLU B N 1
ATOM 4062 C CA . GLU B 1 55 ? 8.711 -33.781 -37.969 1 95.38 55 GLU B CA 1
ATOM 4063 C C . GLU B 1 55 ? 9.961 -34.438 -37.406 1 95.38 55 GLU B C 1
ATOM 4065 O O . GLU B 1 55 ? 11.086 -34.062 -37.719 1 95.38 55 GLU B O 1
ATOM 4070 N N . LEU B 1 56 ? 9.836 -35.406 -36.562 1 94.44 56 LEU B N 1
ATOM 4071 C CA . LEU B 1 56 ? 10.969 -36.125 -36 1 94.44 56 LEU B CA 1
ATOM 4072 C C . LEU B 1 56 ? 11.656 -37 -37.031 1 94.44 56 LEU B C 1
ATOM 4074 O O . LEU B 1 56 ? 12.82 -37.375 -36.875 1 94.44 56 LEU B O 1
ATOM 4078 N N . GLY B 1 57 ? 10.953 -37.344 -38.156 1 90.62 57 GLY B N 1
ATOM 4079 C CA . GLY B 1 57 ? 11.516 -38.156 -39.188 1 90.62 57 GLY B CA 1
ATOM 4080 C C . GLY B 1 57 ? 11.414 -39.656 -38.906 1 90.62 57 GLY B C 1
ATOM 4081 O O . GLY B 1 57 ? 10.391 -40.125 -38.375 1 90.62 57 GLY B O 1
ATOM 4082 N N . THR B 1 58 ? 12.477 -40.438 -39.312 1 86.69 58 THR B N 1
ATOM 4083 C CA . THR B 1 58 ? 12.461 -41.875 -39.156 1 86.69 58 THR B CA 1
ATOM 4084 C C . THR B 1 58 ? 12.664 -42.281 -37.719 1 86.69 58 THR B C 1
ATOM 4086 O O . THR B 1 58 ? 13.516 -41.719 -37.031 1 86.69 58 THR B O 1
ATOM 4089 N N . MET B 1 59 ? 11.836 -43.156 -37.219 1 90.94 59 MET B N 1
ATOM 4090 C CA . MET B 1 59 ? 11.867 -43.562 -35.844 1 90.94 59 MET B CA 1
ATOM 4091 C C . MET B 1 59 ? 12.211 -45.062 -35.719 1 90.94 59 MET B C 1
ATOM 4093 O O . MET B 1 59 ? 11.688 -45.75 -34.844 1 90.94 59 MET B O 1
ATOM 4097 N N . GLU B 1 60 ? 12.992 -45.531 -36.562 1 90.5 60 GLU B N 1
ATOM 4098 C CA . GLU B 1 60 ? 13.312 -46.969 -36.656 1 90.5 60 GLU B CA 1
ATOM 4099 C C . GLU B 1 60 ? 14.062 -47.438 -35.406 1 90.5 60 GLU B C 1
ATOM 4101 O O . GLU B 1 60 ? 13.969 -48.594 -35 1 90.5 60 GLU B O 1
ATOM 4106 N N . ASN B 1 61 ? 14.75 -46.531 -34.75 1 92.12 61 ASN B N 1
ATOM 4107 C CA . ASN B 1 61 ? 15.57 -46.906 -33.594 1 92.12 61 ASN B CA 1
ATOM 4108 C C . ASN B 1 61 ? 14.805 -46.75 -32.281 1 92.12 61 ASN B C 1
ATOM 4110 O O . ASN B 1 61 ? 15.359 -46.969 -31.203 1 92.12 61 ASN B O 1
ATOM 4114 N N . VAL B 1 62 ? 13.555 -46.406 -32.344 1 95.25 62 VAL B N 1
ATOM 4115 C CA . VAL B 1 62 ? 12.742 -46.219 -31.156 1 95.25 62 VAL B CA 1
ATOM 4116 C C . VAL B 1 62 ? 12.383 -47.594 -30.578 1 95.25 62 VAL B C 1
ATOM 4118 O O . VAL B 1 62 ? 11.852 -48.438 -31.281 1 95.25 62 VAL B O 1
ATOM 4121 N N . THR B 1 63 ? 12.672 -47.75 -29.25 1 93.88 63 THR B N 1
ATOM 4122 C CA . THR B 1 63 ? 12.453 -49.031 -28.609 1 93.88 63 THR B CA 1
ATOM 4123 C C . THR B 1 63 ? 11.406 -48.906 -27.5 1 93.88 63 THR B C 1
ATOM 4125 O O . THR B 1 63 ? 10.945 -49.938 -26.969 1 93.88 63 THR B O 1
ATOM 4128 N N . ALA B 1 64 ? 11.031 -47.781 -27.172 1 95.44 64 ALA B N 1
ATOM 4129 C CA . ALA B 1 64 ? 10.008 -47.531 -26.172 1 95.44 64 ALA B CA 1
ATOM 4130 C C . ALA B 1 64 ? 9.367 -46.156 -26.359 1 95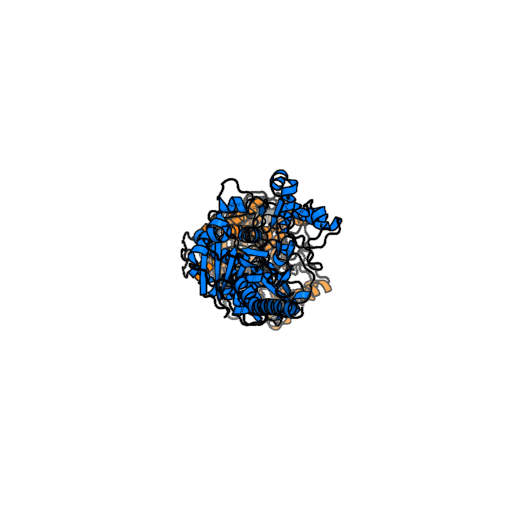.44 64 ALA B C 1
ATOM 4132 O O . ALA B 1 64 ? 9.984 -45.25 -26.922 1 95.44 64 ALA B O 1
ATOM 4133 N N . ILE B 1 65 ? 8.156 -46.031 -25.859 1 96.75 65 ILE B N 1
ATOM 4134 C CA . ILE B 1 65 ? 7.43 -44.75 -25.922 1 96.75 65 ILE B CA 1
ATOM 4135 C C . ILE B 1 65 ? 7.062 -44.312 -24.5 1 96.75 65 ILE B C 1
ATOM 4137 O O . ILE B 1 65 ? 6.488 -45.094 -23.734 1 96.75 65 ILE B O 1
ATOM 4141 N N . ALA B 1 66 ? 7.484 -43.156 -24.172 1 97.06 66 ALA B N 1
ATOM 4142 C CA . ALA B 1 66 ? 7.125 -42.5 -22.906 1 97.06 66 ALA B CA 1
ATOM 4143 C C . ALA B 1 66 ? 6.176 -41.344 -23.141 1 97.06 66 ALA B C 1
ATOM 4145 O O . ALA B 1 66 ? 6.445 -40.469 -23.969 1 97.06 66 ALA B O 1
ATOM 4146 N N . LEU B 1 67 ? 5.039 -41.312 -22.391 1 97.56 67 LEU B N 1
ATOM 4147 C CA . LEU B 1 67 ? 4.043 -40.25 -22.531 1 97.56 67 LEU B CA 1
ATOM 4148 C C . LEU B 1 67 ? 3.906 -39.469 -21.234 1 97.56 67 LEU B C 1
ATOM 4150 O O . LEU B 1 67 ? 4.02 -40.031 -20.141 1 97.56 67 LEU B O 1
ATOM 4154 N N . CYS B 1 68 ? 3.75 -38.156 -21.359 1 97.69 68 CYS B N 1
ATOM 4155 C CA . CYS B 1 68 ? 3.369 -37.281 -20.25 1 97.69 68 CYS B CA 1
ATOM 4156 C C . CYS B 1 68 ? 2.467 -36.156 -20.734 1 97.69 68 CYS B C 1
ATOM 4158 O O . CYS B 1 68 ? 2.219 -36.031 -21.938 1 97.69 68 CYS B O 1
ATOM 4160 N N . GLY B 1 69 ? 1.906 -35.438 -19.797 1 96.25 69 GLY B N 1
ATOM 4161 C CA . GLY B 1 69 ? 1.039 -34.344 -20.219 1 96.25 69 GLY B CA 1
ATOM 4162 C C . GLY B 1 69 ? 0.325 -33.688 -19.047 1 96.25 69 GLY B C 1
ATOM 4163 O O . GLY B 1 69 ? 0.663 -33.906 -17.891 1 96.25 69 GLY B O 1
ATOM 4164 N N . GLN B 1 70 ? -0.609 -32.781 -19.438 1 93.69 70 GLN B N 1
ATOM 4165 C CA . GLN B 1 70 ? -1.388 -32.062 -18.438 1 93.69 70 GLN B CA 1
ATOM 4166 C C . GLN B 1 70 ? -2.127 -33 -17.516 1 93.69 70 GLN B C 1
ATOM 4168 O O . GLN B 1 70 ? -2.688 -34 -17.969 1 93.69 70 GLN B O 1
ATOM 4173 N N . MET B 1 71 ? -2.137 -32.812 -16.219 1 94.44 71 MET B N 1
ATOM 4174 C CA . MET B 1 71 ? -2.439 -33.844 -15.234 1 94.44 71 MET B CA 1
ATOM 4175 C C . MET B 1 71 ? -3.906 -33.781 -14.82 1 94.44 71 MET B C 1
ATOM 4177 O O . MET B 1 71 ? -4.492 -34.812 -14.461 1 94.44 71 MET B O 1
ATOM 4181 N N . HIS B 1 72 ? -4.66 -32.688 -14.891 1 94.5 72 HIS B N 1
ATOM 4182 C CA . HIS B 1 72 ? -5.922 -32.5 -14.188 1 94.5 72 HIS B CA 1
ATOM 4183 C C . HIS B 1 72 ? -7.109 -32.656 -15.125 1 94.5 72 HIS B C 1
ATOM 4185 O O . HIS B 1 72 ? -8.242 -32.875 -14.672 1 94.5 72 HIS B O 1
ATOM 4191 N N . GLY B 1 73 ? -6.898 -32.688 -16.359 1 95.75 73 GLY B N 1
ATOM 4192 C CA . GLY B 1 73 ? -7.984 -32.719 -17.328 1 95.75 73 GLY B CA 1
ATOM 4193 C C . GLY B 1 73 ? -8.562 -34.125 -17.516 1 95.75 73 GLY B C 1
ATOM 4194 O O . GLY B 1 73 ? -7.977 -35.094 -17.062 1 95.75 73 GLY B O 1
ATOM 4195 N N . ILE B 1 74 ? -9.711 -34.156 -18.234 1 97.94 74 ILE B N 1
ATOM 4196 C CA . ILE B 1 74 ? -10.391 -35.438 -18.391 1 97.94 74 ILE B CA 1
ATOM 4197 C C . ILE B 1 74 ? -10.953 -35.562 -19.797 1 97.94 74 ILE B C 1
ATOM 4199 O O . ILE B 1 74 ? -11.391 -34.562 -20.375 1 97.94 74 ILE B O 1
ATOM 4203 N N . VAL B 1 75 ? -10.93 -36.719 -20.328 1 97.88 75 VAL B N 1
ATOM 4204 C CA . VAL B 1 75 ? -11.594 -37.156 -21.562 1 97.88 75 VAL B CA 1
ATOM 4205 C C . VAL B 1 75 ? -12.359 -38.438 -21.328 1 97.88 75 VAL B C 1
ATOM 4207 O O . VAL B 1 75 ? -11.875 -39.344 -20.641 1 97.88 75 VAL B O 1
ATOM 4210 N N . TRP B 1 76 ? -13.578 -38.531 -21.766 1 98.31 76 TRP B N 1
ATOM 4211 C CA . TRP B 1 76 ? -14.344 -39.75 -21.812 1 98.31 76 TRP B CA 1
ATOM 4212 C C . TRP B 1 76 ? -14.344 -40.375 -23.219 1 98.31 76 TRP B C 1
ATOM 4214 O O . TRP B 1 76 ? -14.336 -39.625 -24.203 1 98.31 76 TRP B O 1
ATOM 4224 N N . TRP B 1 77 ? -14.305 -41.75 -23.281 1 98.31 77 TRP B N 1
ATOM 4225 C CA . TRP B 1 77 ? -14.391 -42.344 -24.594 1 98.31 77 TRP B CA 1
ATOM 4226 C C . TRP B 1 77 ? -15.094 -43.719 -24.531 1 98.31 77 TRP B C 1
ATOM 4228 O O . TRP B 1 77 ? -15.289 -44.25 -23.453 1 98.31 77 TRP B O 1
ATOM 4238 N N . LYS B 1 78 ? -15.617 -44.125 -25.703 1 98.12 78 LYS B N 1
ATOM 4239 C CA . LYS B 1 78 ? -16.156 -45.469 -25.906 1 98.12 78 LYS B CA 1
ATOM 4240 C C . LYS B 1 78 ? -15.062 -46.438 -26.375 1 98.12 78 LYS B C 1
ATOM 4242 O O . LYS B 1 78 ? -14.633 -46.375 -27.516 1 98.12 78 LYS B O 1
ATOM 4247 N N . ALA B 1 79 ? -14.68 -47.406 -25.531 1 97.94 79 ALA B N 1
ATOM 4248 C CA . ALA B 1 79 ? -13.461 -48.188 -25.688 1 97.94 79 ALA B CA 1
ATOM 4249 C C . ALA B 1 79 ? -13.477 -48.969 -27 1 97.94 79 ALA B C 1
ATOM 4251 O O . ALA B 1 79 ? -12.477 -49 -27.719 1 97.94 79 ALA B O 1
ATOM 4252 N N . ASN B 1 80 ? -14.547 -49.5 -27.391 1 97 80 ASN B N 1
ATOM 4253 C CA . ASN B 1 80 ? -14.586 -50.438 -28.516 1 97 80 ASN B CA 1
ATOM 4254 C C . ASN B 1 80 ? -14.695 -49.688 -29.844 1 97 80 ASN B C 1
ATOM 4256 O O . ASN B 1 80 ? -14.688 -50.312 -30.906 1 97 80 ASN B O 1
ATOM 4260 N N . LYS B 1 81 ? -14.75 -48.406 -29.781 1 96.31 81 LYS B N 1
ATOM 4261 C CA . LYS B 1 81 ? -14.984 -47.656 -31.016 1 96.31 81 LYS B CA 1
ATOM 4262 C C . LYS B 1 81 ? -13.781 -46.781 -31.359 1 96.31 81 LYS B C 1
ATOM 4264 O O . LYS B 1 81 ? -13.68 -46.281 -32.469 1 96.31 81 LYS B O 1
ATOM 4269 N N . VAL B 1 82 ? -12.844 -46.656 -30.469 1 95.25 82 VAL B N 1
ATOM 4270 C CA . VAL B 1 82 ? -11.836 -45.594 -30.625 1 95.25 82 VAL B CA 1
ATOM 4271 C C . VAL B 1 82 ? -10.836 -46 -31.703 1 95.25 82 VAL B C 1
ATOM 4273 O O . VAL B 1 82 ? -10.359 -45.156 -32.469 1 95.25 82 VAL B O 1
ATOM 4276 N N . LEU B 1 83 ? -10.5 -47.281 -31.797 1 93.88 83 LEU B N 1
ATOM 4277 C CA . LEU B 1 83 ? -9.523 -47.75 -32.781 1 93.88 83 LEU B CA 1
ATOM 4278 C C . LEU B 1 83 ? -10.031 -47.5 -34.219 1 93.88 83 LEU B C 1
ATOM 4280 O O . LEU B 1 83 ? -9.281 -47.031 -35.062 1 93.88 83 LEU B O 1
ATOM 4284 N N . GLU B 1 84 ? -11.25 -47.875 -34.406 1 93.44 84 GLU B N 1
ATOM 4285 C CA . GLU B 1 84 ? -11.859 -47.656 -35.719 1 93.44 84 GLU B CA 1
ATOM 4286 C C . GLU B 1 84 ? -11.938 -46.188 -36.062 1 93.44 84 GLU B C 1
ATOM 4288 O O . GLU B 1 84 ? -11.719 -45.812 -37.219 1 93.44 84 GLU B O 1
ATOM 4293 N N . ALA B 1 85 ? -12.281 -45.438 -35.156 1 93.56 85 ALA B N 1
ATOM 4294 C CA . ALA B 1 85 ? -12.367 -44 -35.375 1 93.56 85 ALA B CA 1
ATOM 4295 C C . ALA B 1 85 ? -11.008 -43.438 -35.75 1 93.56 85 ALA B C 1
ATOM 4297 O O . ALA B 1 85 ? -10.922 -42.531 -36.594 1 93.56 85 ALA B O 1
ATOM 4298 N N . LEU B 1 86 ? -9.906 -43.844 -35.062 1 91.12 86 LEU B N 1
ATOM 4299 C CA . LEU B 1 86 ? -8.562 -43.406 -35.406 1 91.12 86 LEU B CA 1
ATOM 4300 C C . LEU B 1 86 ? -8.211 -43.781 -36.812 1 91.12 86 LEU B C 1
ATOM 4302 O O . LEU B 1 86 ? -7.641 -42.969 -37.562 1 91.12 86 LEU B O 1
ATOM 4306 N N . LYS B 1 87 ? -8.586 -44.938 -37.188 1 90.38 87 LYS B N 1
ATOM 4307 C CA . LYS B 1 87 ? -8.266 -45.469 -38.5 1 90.38 87 LYS B CA 1
ATOM 4308 C C . LYS B 1 87 ? -8.977 -44.688 -39.625 1 90.38 87 LYS B C 1
ATOM 4310 O O . LYS B 1 87 ? -8.367 -44.344 -40.625 1 90.38 87 LYS B O 1
ATOM 4315 N N . ASN B 1 88 ? -10.258 -44.375 -39.375 1 88.75 88 ASN B N 1
ATOM 4316 C CA . ASN B 1 88 ? -11.102 -43.844 -40.438 1 88.75 88 ASN B CA 1
ATOM 4317 C C . ASN B 1 88 ? -11.188 -42.312 -40.344 1 88.75 88 ASN B C 1
ATOM 4319 O O . ASN B 1 88 ? -11.734 -41.656 -41.219 1 88.75 88 ASN B O 1
ATOM 4323 N N . ASN B 1 89 ? -10.688 -41.75 -39.375 1 81.38 89 ASN B N 1
ATOM 4324 C CA . ASN B 1 89 ? -10.758 -40.312 -39.156 1 81.38 89 ASN B CA 1
ATOM 4325 C C . ASN B 1 89 ? -12.195 -39.781 -39.281 1 81.38 89 ASN B C 1
ATOM 4327 O O . ASN B 1 89 ? -12.469 -38.844 -40.031 1 81.38 89 ASN B O 1
ATOM 4331 N N . THR B 1 90 ? -13.062 -40.344 -38.531 1 77.94 90 THR B N 1
ATOM 4332 C CA . THR B 1 90 ? -14.484 -40.062 -38.656 1 77.94 90 THR B CA 1
ATOM 4333 C C . THR B 1 90 ? -14.844 -38.75 -37.938 1 77.94 90 THR B C 1
ATOM 4335 O O . THR B 1 90 ? -14.133 -38.312 -37.031 1 77.94 90 THR B O 1
ATOM 4338 N N . ASP B 1 91 ? -15.969 -38.125 -38.344 1 79.25 91 ASP B N 1
ATOM 4339 C CA . ASP B 1 91 ? -16.484 -36.875 -37.75 1 79.25 91 ASP B CA 1
ATOM 4340 C C . ASP B 1 91 ? -17.156 -37.156 -36.406 1 79.25 91 ASP B C 1
ATOM 4342 O O . ASP B 1 91 ? -17.125 -36.344 -35.5 1 79.25 91 ASP B O 1
ATOM 4346 N N . ASP B 1 92 ? -17.844 -38.312 -36.344 1 84.44 92 ASP B N 1
ATOM 4347 C CA . ASP B 1 92 ? -18.453 -38.719 -35.094 1 84.44 92 ASP B CA 1
ATOM 4348 C C . ASP B 1 92 ? -17.453 -39.406 -34.188 1 84.44 92 ASP B C 1
ATOM 4350 O O . ASP B 1 92 ? -17.234 -40.625 -34.312 1 84.44 92 ASP B O 1
ATOM 4354 N N . THR B 1 93 ? -16.891 -38.688 -33.344 1 89.56 93 THR B N 1
ATOM 4355 C CA . THR B 1 93 ? -15.805 -39.219 -32.531 1 89.56 93 THR B CA 1
ATOM 4356 C C . THR B 1 93 ? -16.344 -39.906 -31.297 1 89.56 93 THR B C 1
ATOM 4358 O O . THR B 1 93 ? -17.266 -39.406 -30.641 1 89.56 93 THR B O 1
ATOM 4361 N N . PRO B 1 94 ? -15.844 -41.125 -31.031 1 96.12 94 PRO B N 1
ATOM 4362 C CA . PRO B 1 94 ? -16.266 -41.906 -29.859 1 96.12 94 PRO B CA 1
ATOM 4363 C C . PRO B 1 94 ? -15.594 -41.438 -28.578 1 96.12 94 PRO B C 1
ATOM 4365 O O . PRO B 1 94 ? -15.406 -42.219 -27.641 1 96.12 94 PRO B O 1
ATOM 4368 N N . TRP B 1 95 ? -15.031 -40.25 -28.562 1 96.94 95 TRP B N 1
ATOM 4369 C CA . TRP B 1 95 ? -14.453 -39.625 -27.375 1 96.94 95 TRP B CA 1
ATOM 4370 C C . TRP B 1 95 ? -15 -38.188 -27.188 1 96.94 95 TRP B C 1
ATOM 4372 O O . TRP B 1 95 ? -15.492 -37.594 -28.156 1 96.94 95 TRP B O 1
ATOM 4382 N N . SER B 1 96 ? -15.047 -37.719 -26.016 1 96.25 96 SER B N 1
ATOM 4383 C CA . SER B 1 96 ? -15.477 -36.375 -25.703 1 96.25 96 SER B CA 1
ATOM 4384 C C . SER B 1 96 ? -14.383 -35.344 -26.016 1 96.25 96 SER B C 1
ATOM 4386 O O . SER B 1 96 ? -13.25 -35.719 -26.328 1 96.25 96 SER B O 1
ATOM 4388 N N . ASP B 1 97 ? -14.742 -34.031 -25.938 1 94.88 97 ASP B N 1
ATOM 4389 C CA . ASP B 1 97 ? -13.703 -33 -25.875 1 94.88 97 ASP B CA 1
ATOM 4390 C C . ASP B 1 97 ? -12.875 -33.156 -24.594 1 94.88 97 ASP B C 1
ATOM 4392 O O . ASP B 1 97 ? -13.312 -33.781 -23.625 1 94.88 97 ASP B O 1
ATOM 4396 N N . LEU B 1 98 ? -11.656 -32.719 -24.656 1 96.81 98 LEU B N 1
ATOM 4397 C CA . LEU B 1 98 ? -10.828 -32.594 -23.469 1 96.81 98 LEU B CA 1
ATOM 4398 C C . LEU B 1 98 ? -11.242 -31.391 -22.625 1 96.81 98 LEU B C 1
ATOM 4400 O O . LEU B 1 98 ? -11.289 -30.266 -23.125 1 96.81 98 LEU B O 1
ATOM 4404 N N . ILE B 1 99 ? -11.641 -31.609 -21.422 1 96.31 99 ILE B N 1
ATOM 4405 C CA . ILE B 1 99 ? -11.812 -30.547 -20.438 1 96.31 99 ILE B CA 1
ATOM 4406 C C . ILE B 1 99 ? -10.531 -30.391 -19.625 1 96.31 99 ILE B C 1
ATOM 4408 O O . ILE B 1 99 ? -10.148 -31.297 -18.875 1 96.31 99 ILE B O 1
ATOM 4412 N N . THR B 1 100 ? -9.922 -29.25 -19.734 1 94.69 100 THR B N 1
ATOM 4413 C CA . THR B 1 100 ? -8.594 -29.062 -19.172 1 94.69 100 THR B CA 1
ATOM 4414 C C . THR B 1 100 ? -8.688 -28.547 -17.734 1 94.69 100 THR B C 1
ATOM 4416 O O . THR B 1 100 ? -9.781 -28.281 -17.234 1 94.69 100 THR B O 1
ATOM 4419 N N . TRP B 1 101 ? -7.539 -28.406 -17.094 1 90.44 101 TRP B N 1
ATOM 4420 C CA . TRP B 1 101 ? -7.406 -27.906 -15.734 1 90.44 101 TRP B CA 1
ATOM 4421 C C . TRP B 1 101 ? -7.883 -26.469 -15.625 1 90.44 101 TRP B C 1
ATOM 4423 O O . TRP B 1 101 ? -8.148 -25.969 -14.523 1 90.44 101 TRP B O 1
ATOM 4433 N N . GLN B 1 102 ? -8.047 -25.766 -16.703 1 87.31 102 GLN B N 1
ATOM 4434 C CA . GLN B 1 102 ? -8.422 -24.359 -16.719 1 87.31 102 GLN B CA 1
ATOM 4435 C C . GLN B 1 102 ? -9.93 -24.188 -16.547 1 87.31 102 GLN B C 1
ATOM 4437 O O . GLN B 1 102 ? -10.422 -23.062 -16.453 1 87.31 102 GLN B O 1
ATOM 4442 N N . ASP B 1 103 ? -10.602 -25.281 -16.516 1 91.19 103 ASP B N 1
ATOM 4443 C CA . ASP B 1 103 ? -12.062 -25.25 -16.438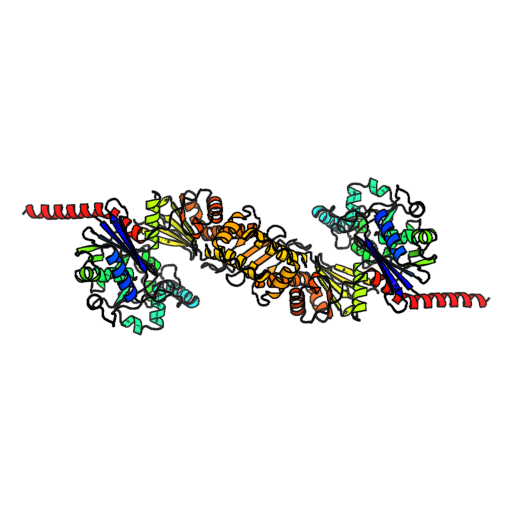 1 91.19 103 ASP B CA 1
ATOM 4444 C C . ASP B 1 103 ? -12.523 -24.703 -15.086 1 91.19 103 ASP B C 1
ATOM 4446 O O . ASP B 1 103 ? -12 -25.109 -14.039 1 91.19 103 ASP B O 1
ATOM 4450 N N . LYS B 1 104 ? -13.516 -23.781 -15.062 1 86.56 104 LYS B N 1
ATOM 4451 C CA . LYS B 1 104 ? -13.969 -23.141 -13.836 1 86.56 104 LYS B CA 1
ATOM 4452 C C . LYS B 1 104 ? -15.445 -23.406 -13.578 1 86.56 104 LYS B C 1
ATOM 4454 O O . LYS B 1 104 ? -16.109 -22.688 -12.828 1 86.56 104 LYS B O 1
ATOM 4459 N N . ARG B 1 105 ? -15.922 -24.406 -14.25 1 91.88 105 ARG B N 1
ATOM 4460 C CA . ARG B 1 105 ? -17.344 -24.672 -14.133 1 91.88 105 ARG B CA 1
ATOM 4461 C C . ARG B 1 105 ? -17.734 -25.016 -12.695 1 91.88 105 ARG B C 1
ATOM 4463 O O . ARG B 1 105 ? -18.859 -24.797 -12.273 1 91.88 105 ARG B O 1
ATOM 4470 N N . CYS B 1 106 ? -16.859 -25.656 -11.984 1 94.19 106 CYS B N 1
ATOM 4471 C CA . CYS B 1 106 ? -17.109 -25.969 -10.586 1 94.19 106 CYS B CA 1
ATOM 4472 C C . CYS B 1 106 ? -16.812 -24.781 -9.695 1 94.19 106 CYS B C 1
ATOM 4474 O O . CYS B 1 106 ? -15.664 -24.547 -9.32 1 94.19 106 CYS B O 1
ATOM 4476 N N . LYS B 1 107 ? -17.875 -24.109 -9.312 1 91.81 107 LYS B N 1
ATOM 4477 C CA . LYS B 1 107 ? -17.719 -22.938 -8.445 1 91.81 107 LYS B CA 1
ATOM 4478 C C . LYS B 1 107 ? -17.328 -23.359 -7.027 1 91.81 107 LYS B C 1
ATOM 4480 O O . LYS B 1 107 ? -17.406 -24.531 -6.68 1 91.81 107 LYS B O 1
ATOM 4485 N N . LYS B 1 108 ? -16.953 -22.344 -6.227 1 87.25 108 LYS B N 1
ATOM 4486 C CA . LYS B 1 108 ? -16.453 -22.594 -4.879 1 87.25 108 LYS B CA 1
ATOM 4487 C C . LYS B 1 108 ? -17.484 -23.312 -4.027 1 87.25 108 LYS B C 1
ATOM 4489 O O . LYS B 1 108 ? -17.156 -24.234 -3.273 1 87.25 108 LYS B O 1
ATOM 4494 N N . GLU B 1 109 ? -18.703 -22.922 -4.152 1 92.06 109 GLU B N 1
ATOM 4495 C CA . GLU B 1 109 ? -19.781 -23.531 -3.381 1 92.06 109 GLU B CA 1
ATOM 4496 C C . GLU B 1 109 ? -19.922 -25.016 -3.711 1 92.06 109 GLU B C 1
ATOM 4498 O O . GLU B 1 109 ? -20.141 -25.844 -2.816 1 92.06 109 GLU B O 1
ATOM 4503 N N . PHE B 1 110 ? -19.766 -25.312 -4.949 1 95.44 110 PHE B N 1
ATOM 4504 C CA . PHE B 1 110 ? -19.891 -26.703 -5.383 1 95.44 110 PHE B CA 1
ATOM 4505 C C . PHE B 1 110 ? -18.719 -27.531 -4.875 1 95.44 110 PHE B C 1
ATOM 4507 O O . PHE B 1 110 ? -18.906 -28.656 -4.402 1 95.44 110 PHE B O 1
ATOM 4514 N N . ILE B 1 111 ? -17.547 -27 -4.953 1 93.88 111 ILE B N 1
ATOM 4515 C CA . ILE B 1 111 ? -16.359 -27.688 -4.469 1 93.88 111 ILE B CA 1
ATOM 4516 C C . ILE B 1 111 ? -16.516 -27.969 -2.975 1 93.88 111 ILE B C 1
ATOM 4518 O O . ILE B 1 111 ? -16.219 -29.078 -2.518 1 93.88 111 ILE B O 1
ATOM 4522 N N . ASN B 1 112 ? -16.984 -27.031 -2.285 1 92.31 112 ASN B N 1
ATOM 4523 C CA . ASN B 1 112 ? -17.188 -27.219 -0.853 1 92.31 112 ASN B CA 1
ATOM 4524 C C . ASN B 1 112 ? -18.203 -28.312 -0.568 1 92.31 112 ASN B C 1
ATOM 4526 O O . ASN B 1 112 ? -18.047 -29.078 0.381 1 92.31 112 ASN B O 1
ATOM 4530 N N . GLU B 1 113 ? -19.172 -28.281 -1.326 1 96 113 GLU B N 1
ATOM 4531 C CA . GLU B 1 113 ? -20.203 -29.312 -1.184 1 96 113 GLU B CA 1
ATOM 4532 C C . GLU B 1 113 ? -19.625 -30.703 -1.429 1 96 113 GLU B C 1
ATOM 4534 O O . GLU B 1 113 ? -19.922 -31.641 -0.695 1 96 113 GLU B O 1
ATOM 4539 N N . LEU B 1 114 ? -18.828 -30.875 -2.441 1 96.38 114 LEU B N 1
ATOM 4540 C CA . LEU B 1 114 ? -18.188 -32.156 -2.73 1 96.38 114 LEU B CA 1
ATOM 4541 C C . LEU B 1 114 ? -17.297 -32.594 -1.565 1 96.38 114 LEU B C 1
ATOM 4543 O O . LEU B 1 114 ? -17.328 -33.75 -1.164 1 96.38 114 LEU B O 1
ATOM 4547 N N . CYS B 1 115 ? -16.562 -31.656 -1.122 1 93.75 115 CYS B N 1
ATOM 4548 C CA . CYS B 1 115 ? -15.688 -31.953 0.004 1 93.75 115 CYS B CA 1
ATOM 4549 C C . CYS B 1 115 ? -16.484 -32.406 1.219 1 93.75 115 CYS B C 1
ATOM 4551 O O . CYS B 1 115 ? -16.109 -33.344 1.909 1 93.75 115 CYS B O 1
ATOM 4553 N N . HIS B 1 116 ? -17.578 -31.734 1.436 1 96 116 HIS B N 1
ATOM 4554 C CA . HIS B 1 116 ? -18.469 -32.094 2.541 1 96 116 HIS B CA 1
ATOM 4555 C C . HIS B 1 116 ? -19.047 -33.5 2.369 1 96 116 HIS B C 1
ATOM 4557 O O . HIS B 1 116 ? -19.016 -34.281 3.305 1 96 116 HIS B O 1
ATOM 4563 N N . GLN B 1 117 ? -19.484 -33.781 1.257 1 96.44 117 GLN B N 1
ATOM 4564 C CA . GLN B 1 117 ? -20.062 -35.094 0.96 1 96.44 117 GLN B CA 1
ATOM 4565 C C . GLN B 1 117 ? -19.016 -36.188 1.117 1 96.44 117 GLN B C 1
ATOM 4567 O O . GLN B 1 117 ? -19.312 -37.281 1.653 1 96.44 117 GLN B O 1
ATOM 4572 N N . ARG B 1 118 ? -17.844 -35.938 0.6 1 95.81 118 ARG B N 1
ATOM 4573 C CA . ARG B 1 118 ? -16.75 -36.906 0.756 1 95.81 118 ARG B CA 1
ATOM 4574 C C . ARG B 1 118 ? -16.516 -37.219 2.229 1 95.81 118 ARG B C 1
ATOM 4576 O O . ARG B 1 118 ? -16.453 -38.406 2.613 1 95.81 118 ARG B O 1
ATOM 4583 N N . ASN B 1 119 ? -16.453 -36.188 2.963 1 94.06 119 ASN B N 1
ATOM 4584 C CA . ASN B 1 119 ? -16.172 -36.344 4.387 1 94.06 119 ASN B CA 1
ATOM 4585 C C . ASN B 1 119 ? -17.297 -37.094 5.094 1 94.06 119 ASN B C 1
ATOM 4587 O O . ASN B 1 119 ? -17.031 -37.969 5.93 1 94.06 119 ASN B O 1
ATOM 4591 N N . LEU B 1 120 ? -18.469 -36.781 4.77 1 95.56 120 LEU B N 1
ATOM 4592 C CA . LEU B 1 120 ? -19.641 -37.438 5.367 1 95.56 120 LEU B CA 1
ATOM 4593 C C . LEU B 1 120 ? -19.672 -38.906 5.043 1 95.56 120 LEU B C 1
ATOM 4595 O O . LEU B 1 120 ? -20.188 -39.719 5.828 1 95.56 120 LEU B O 1
ATOM 4599 N N . ASN B 1 121 ? -19.094 -39.344 3.982 1 94.81 121 ASN B N 1
ATOM 4600 C CA . ASN B 1 121 ? -19.188 -40.719 3.514 1 94.81 121 ASN B CA 1
ATOM 4601 C C . ASN B 1 121 ? -17.891 -41.5 3.795 1 94.81 121 ASN B C 1
ATOM 4603 O O . ASN B 1 121 ? -17.688 -42.594 3.24 1 94.81 121 ASN B O 1
ATOM 4607 N N . GLY B 1 122 ? -17.016 -40.875 4.512 1 93.88 122 GLY B N 1
ATOM 4608 C CA . GLY B 1 122 ? -15.812 -41.562 4.957 1 93.88 122 GLY B CA 1
ATOM 4609 C C . GLY B 1 122 ? -14.703 -41.531 3.926 1 93.88 122 GLY B C 1
ATOM 4610 O O . GLY B 1 122 ? -13.82 -42.406 3.943 1 93.88 122 GLY B O 1
ATOM 4611 N N . GLY B 1 123 ? -14.797 -40.688 2.99 1 93 123 GLY B N 1
ATOM 4612 C CA . GLY B 1 123 ? -13.727 -40.562 2.014 1 93 123 GLY B CA 1
ATOM 4613 C C . GLY B 1 123 ? -12.453 -39.969 2.598 1 93 123 GLY B C 1
ATOM 4614 O O . GLY B 1 123 ? -12.492 -39.281 3.611 1 93 123 GLY B O 1
ATOM 4615 N N . ILE B 1 124 ? -11.383 -40.281 1.951 1 88.81 124 ILE B N 1
ATOM 4616 C CA . ILE B 1 124 ? -10.094 -39.75 2.395 1 88.81 124 ILE B CA 1
ATOM 4617 C C . ILE B 1 124 ? -9.891 -38.344 1.854 1 88.81 124 ILE B C 1
ATOM 4619 O O . ILE B 1 124 ? -10.336 -38.031 0.752 1 88.81 124 ILE B O 1
ATOM 4623 N N . PHE B 1 125 ? -9.156 -37.656 2.664 1 85.25 125 PHE B N 1
ATOM 4624 C CA . PHE B 1 125 ? -8.891 -36.281 2.238 1 85.25 125 PHE B CA 1
ATOM 4625 C C . PHE B 1 125 ? -7.926 -36.281 1.057 1 85.25 125 PHE B C 1
ATOM 4627 O O . PHE B 1 125 ? -6.848 -36.875 1.116 1 85.25 125 PHE B O 1
ATOM 4634 N N . THR B 1 126 ? -8.344 -35.594 0.023 1 84.62 126 THR B N 1
ATOM 4635 C CA . THR B 1 126 ? -7.516 -35.188 -1.119 1 84.62 126 THR B CA 1
ATOM 4636 C C . THR B 1 126 ? -7.859 -33.781 -1.583 1 84.62 126 THR B C 1
ATOM 4638 O O . THR B 1 126 ? -9.031 -33.406 -1.597 1 84.62 126 THR B O 1
ATOM 4641 N N . PRO B 1 127 ? -6.824 -33.062 -1.873 1 83.69 127 PRO B N 1
ATOM 4642 C CA . PRO B 1 127 ? -7.145 -31.734 -2.402 1 83.69 127 PRO B CA 1
ATOM 4643 C C . PRO B 1 127 ? -8.062 -31.797 -3.621 1 83.69 127 PRO B C 1
ATOM 4645 O O . PRO B 1 127 ? -8.008 -32.75 -4.398 1 83.69 127 PRO B O 1
ATOM 4648 N N . LEU B 1 128 ? -8.961 -30.812 -3.684 1 90 128 LEU B N 1
ATOM 4649 C CA . LEU B 1 128 ? -9.898 -30.734 -4.801 1 90 128 LEU B CA 1
ATOM 4650 C C . LEU B 1 128 ? -10.078 -29.281 -5.242 1 90 128 LEU B C 1
ATOM 4652 O O . LEU B 1 128 ? -10.195 -28.375 -4.402 1 90 128 LEU B O 1
ATOM 4656 N N . SER B 1 129 ? -9.992 -29.078 -6.516 1 87.25 129 SER B N 1
ATOM 4657 C CA . SER B 1 129 ? -10.195 -27.75 -7.086 1 87.25 129 SER B CA 1
ATOM 4658 C C . SER B 1 129 ? -10.961 -27.828 -8.406 1 87.25 129 SER B C 1
ATOM 4660 O O . SER B 1 129 ? -11.086 -28.906 -8.992 1 87.25 129 SER B O 1
ATOM 4662 N N . SER B 1 130 ? -11.531 -26.609 -8.75 1 90.62 130 SER B N 1
ATOM 4663 C CA . SER B 1 130 ? -12.109 -26.547 -10.086 1 90.62 130 SER B CA 1
ATOM 4664 C C . SER B 1 130 ? -11.078 -26.906 -11.148 1 90.62 130 SER B C 1
ATOM 4666 O O . SER B 1 130 ? -9.914 -26.516 -11.055 1 90.62 130 SER B O 1
ATOM 4668 N N . GLY B 1 131 ? -11.469 -27.703 -12.086 1 91.88 131 GLY B N 1
ATOM 4669 C CA . GLY B 1 131 ? -10.547 -28.141 -13.117 1 91.88 131 GLY B CA 1
ATOM 4670 C C . GLY B 1 131 ? -10.008 -29.547 -12.883 1 91.88 131 GLY B C 1
ATOM 4671 O O . GLY B 1 131 ? -9.445 -30.156 -13.797 1 91.88 131 GLY B O 1
ATOM 4672 N N . TYR B 1 132 ? -10.117 -30 -11.625 1 94.94 132 TYR B N 1
ATOM 4673 C CA . TYR B 1 132 ? -9.75 -31.391 -11.383 1 94.94 132 TYR B CA 1
ATOM 4674 C C . TYR B 1 132 ? -10.766 -32.344 -12 1 94.94 132 TYR B C 1
ATOM 4676 O O . TYR B 1 132 ? -11.977 -32.094 -11.961 1 94.94 132 TYR B O 1
ATOM 4684 N N . ALA B 1 133 ? -10.312 -33.375 -12.477 1 97.44 133 ALA B N 1
ATOM 4685 C CA . ALA B 1 133 ? -11.102 -34.281 -13.312 1 97.44 133 ALA B CA 1
ATOM 4686 C C . ALA B 1 133 ? -12.328 -34.781 -12.562 1 97.44 133 ALA B C 1
ATOM 4688 O O . ALA B 1 133 ? -13.43 -34.844 -13.117 1 97.44 133 ALA B O 1
ATOM 4689 N N . LEU B 1 134 ? -12.172 -35.156 -11.297 1 97.56 134 LEU B N 1
ATOM 4690 C CA . LEU B 1 134 ? -13.297 -35.75 -10.609 1 97.56 134 LEU B CA 1
ATOM 4691 C C . LEU B 1 134 ? -14.328 -34.719 -10.211 1 97.56 134 LEU B C 1
ATOM 4693 O O . LEU B 1 134 ? -15.516 -35.031 -10.086 1 97.56 134 LEU B O 1
ATOM 4697 N N . ALA B 1 135 ? -13.891 -33.5 -9.945 1 96.81 135 ALA B N 1
ATOM 4698 C CA . ALA B 1 135 ? -14.867 -32.406 -9.789 1 96.81 135 ALA B CA 1
ATOM 4699 C C . ALA B 1 135 ? -15.68 -32.219 -11.062 1 96.81 135 ALA B C 1
ATOM 4701 O O . ALA B 1 135 ? -16.906 -32.094 -11.016 1 96.81 135 ALA B O 1
ATOM 4702 N N . THR B 1 136 ? -14.961 -32.125 -12.172 1 97.38 136 THR B N 1
ATOM 4703 C CA . THR B 1 136 ? -15.617 -32 -13.461 1 97.38 136 THR B CA 1
ATOM 4704 C C . THR B 1 136 ? -16.562 -33.188 -13.719 1 97.38 136 THR B C 1
ATOM 4706 O O . THR B 1 136 ? -17.688 -33 -14.172 1 97.38 136 THR B O 1
ATOM 4709 N N . PHE B 1 137 ? -16.109 -34.344 -13.43 1 98 137 PHE B N 1
ATOM 4710 C CA . PHE B 1 137 ? -16.922 -35.531 -13.609 1 98 137 PHE B CA 1
ATOM 4711 C C . PHE B 1 137 ? -18.203 -35.469 -12.789 1 98 137 PHE B C 1
ATOM 4713 O O . PHE B 1 137 ? -19.297 -35.688 -13.297 1 98 137 PHE B O 1
ATOM 4720 N N . ALA B 1 138 ? -18.094 -35.062 -11.57 1 97.88 138 ALA B N 1
ATOM 4721 C CA . ALA B 1 138 ? -19.219 -34.969 -10.656 1 97.88 138 ALA B CA 1
ATOM 4722 C C . ALA B 1 138 ? -20.266 -33.969 -11.164 1 97.88 138 ALA B C 1
ATOM 4724 O O . ALA B 1 138 ? -21.453 -34.25 -11.172 1 97.88 138 ALA B O 1
ATOM 4725 N N . ILE B 1 139 ? -19.797 -32.844 -11.562 1 97.5 139 ILE B N 1
ATOM 4726 C CA . ILE B 1 139 ? -20.734 -31.812 -12.008 1 97.5 139 ILE B CA 1
ATOM 4727 C C . ILE B 1 139 ? -21.406 -32.25 -13.312 1 97.5 139 ILE B C 1
ATOM 4729 O O . ILE B 1 139 ? -22.578 -31.969 -13.547 1 97.5 139 ILE B O 1
ATOM 4733 N N . MET B 1 140 ? -20.688 -32.938 -14.172 1 96.56 140 MET B N 1
ATOM 4734 C CA . MET B 1 140 ? -21.25 -33.438 -15.414 1 96.56 140 MET B CA 1
ATOM 4735 C C . MET B 1 140 ? -22.312 -34.5 -15.125 1 96.56 140 MET B C 1
ATOM 4737 O O . MET B 1 140 ? -23.344 -34.562 -15.805 1 96.56 140 MET B O 1
ATOM 4741 N N . MET B 1 141 ? -22.078 -35.344 -14.133 1 96.31 141 MET B N 1
ATOM 4742 C CA . MET B 1 141 ? -23.062 -36.344 -13.734 1 96.31 141 MET B CA 1
ATOM 4743 C C . MET B 1 141 ? -24.328 -35.688 -13.188 1 96.31 141 MET B C 1
ATOM 4745 O O . MET B 1 141 ? -25.422 -36.219 -13.367 1 96.31 141 MET B O 1
ATOM 4749 N N . GLN B 1 142 ? -24.141 -34.594 -12.578 1 94.38 142 GLN B N 1
ATOM 4750 C CA . GLN B 1 142 ? -25.266 -33.875 -11.984 1 94.38 142 GLN B CA 1
ATOM 4751 C C . GLN B 1 142 ? -26.047 -33.094 -13.039 1 94.38 142 GLN B C 1
ATOM 4753 O O . GLN B 1 142 ? -27.281 -33.094 -13.047 1 94.38 142 GLN B O 1
ATOM 4758 N N . GLU B 1 143 ? -25.359 -32.469 -13.93 1 94.62 143 GLU B N 1
ATOM 4759 C CA . GLU B 1 143 ? -26 -31.5 -14.812 1 94.62 143 GLU B CA 1
ATOM 4760 C C . GLU B 1 143 ? -26.312 -32.125 -16.172 1 94.62 143 GLU B C 1
ATOM 4762 O O . GLU B 1 143 ? -27.297 -31.734 -16.828 1 94.62 143 GLU B O 1
ATOM 4767 N N . CYS B 1 144 ? -25.438 -32.938 -16.641 1 92.94 144 CYS B N 1
ATOM 4768 C CA . CYS B 1 144 ? -25.609 -33.469 -17.984 1 92.94 144 CYS B CA 1
ATOM 4769 C C . CYS B 1 144 ? -25.25 -34.969 -18.016 1 92.94 144 CYS B C 1
ATOM 4771 O O . CYS B 1 144 ? -24.422 -35.375 -18.844 1 92.94 144 CYS B O 1
ATOM 4773 N N . PRO B 1 145 ? -25.906 -35.812 -17.297 1 93.06 145 PRO B N 1
ATOM 4774 C CA . PRO B 1 145 ? -25.547 -37.25 -17.266 1 93.06 145 PRO B CA 1
ATOM 4775 C C . PRO B 1 145 ? -25.688 -37.906 -18.625 1 93.06 145 PRO B C 1
ATOM 4777 O O . PRO B 1 145 ? -24.938 -38.844 -18.922 1 93.06 145 PRO B O 1
ATOM 4780 N N . GLU B 1 146 ? -26.547 -37.469 -19.469 1 93.69 146 GLU B N 1
ATOM 4781 C CA . GLU B 1 146 ? -26.781 -38.062 -20.797 1 93.69 146 GLU B CA 1
ATOM 4782 C C . GLU B 1 146 ? -25.531 -37.969 -21.656 1 93.69 146 GLU B C 1
ATOM 4784 O O . GLU B 1 146 ? -25.297 -38.812 -22.516 1 93.69 146 GLU B O 1
ATOM 4789 N N . THR B 1 147 ? -24.781 -36.938 -21.406 1 92.38 147 THR B N 1
ATOM 4790 C CA . THR B 1 147 ? -23.531 -36.75 -22.156 1 92.38 147 THR B CA 1
ATOM 4791 C C . THR B 1 147 ? -22.516 -37.844 -21.797 1 92.38 147 THR B C 1
ATOM 4793 O O . THR B 1 147 ? -21.781 -38.312 -22.656 1 92.38 147 THR B O 1
ATOM 4796 N N . ILE B 1 148 ? -22.516 -38.25 -20.547 1 94.94 148 ILE B N 1
ATOM 4797 C CA . ILE B 1 148 ? -21.531 -39.219 -20.047 1 94.94 148 ILE B CA 1
ATOM 4798 C C . ILE B 1 148 ? -21.938 -40.625 -20.453 1 94.94 148 ILE B C 1
ATOM 4800 O O . ILE B 1 148 ? -21.078 -41.5 -20.688 1 94.94 148 ILE B O 1
ATOM 4804 N N . GLU B 1 149 ? -23.203 -40.844 -20.672 1 93.81 149 GLU B N 1
ATOM 4805 C CA . GLU B 1 149 ? -23.734 -42.156 -20.969 1 93.81 149 GLU B CA 1
ATOM 4806 C C . GLU B 1 149 ? -23.219 -42.688 -22.312 1 93.81 149 GLU B C 1
ATOM 4808 O O . GLU B 1 149 ? -23.219 -43.875 -22.562 1 93.81 149 GLU B O 1
ATOM 4813 N N . LYS B 1 150 ? -22.781 -41.812 -23.109 1 94.69 150 LYS B N 1
ATOM 4814 C CA . LYS B 1 150 ? -22.281 -42.156 -24.438 1 94.69 150 LYS B CA 1
ATOM 4815 C C . LYS B 1 150 ? -20.938 -42.906 -24.359 1 94.69 150 LYS B C 1
ATOM 4817 O O . LYS B 1 150 ? -20.5 -43.5 -25.328 1 94.69 150 LYS B O 1
ATOM 4822 N N . TYR B 1 151 ? -20.375 -42.844 -23.219 1 97.5 151 TYR B N 1
ATOM 4823 C CA . TYR B 1 151 ? -19.016 -43.344 -23.062 1 97.5 151 TYR B CA 1
ATOM 4824 C C . TYR B 1 151 ? -18.984 -44.469 -22.016 1 97.5 151 TYR B C 1
ATOM 4826 O O . TYR B 1 151 ? -19.984 -44.75 -21.359 1 97.5 151 TYR B O 1
ATOM 4834 N N . ASP B 1 152 ? -17.828 -45.188 -21.953 1 97.81 152 ASP B N 1
ATOM 4835 C CA . ASP B 1 152 ? -17.766 -46.281 -20.984 1 97.81 152 ASP B CA 1
ATOM 4836 C C . ASP B 1 152 ? -16.438 -46.281 -20.234 1 97.81 152 ASP B C 1
ATOM 4838 O O . ASP B 1 152 ? -16.172 -47.156 -19.422 1 97.81 152 ASP B O 1
ATOM 4842 N N . THR B 1 153 ? -15.594 -45.375 -20.5 1 97.62 153 THR B N 1
ATOM 4843 C CA . THR B 1 153 ? -14.344 -45.219 -19.766 1 97.62 153 THR B CA 1
ATOM 4844 C C . THR B 1 153 ? -13.844 -43.781 -19.844 1 97.62 153 THR B C 1
ATOM 4846 O O . THR B 1 153 ? -14.516 -42.906 -20.406 1 97.62 153 THR B O 1
ATOM 4849 N N . CYS B 1 154 ? -12.781 -43.438 -19.094 1 98.44 154 CYS B N 1
ATOM 4850 C CA . CYS B 1 154 ? -12.242 -42.094 -19.047 1 98.44 154 CYS B CA 1
ATOM 4851 C C . CYS B 1 154 ? -10.758 -42.094 -18.688 1 98.44 154 CYS B C 1
ATOM 4853 O O . CYS B 1 154 ? -10.188 -43.156 -18.406 1 98.44 154 CYS B O 1
ATOM 4855 N N . GLY B 1 155 ? -10.078 -41 -18.75 1 98.25 155 GLY B N 1
ATOM 4856 C CA . GLY B 1 155 ? -8.688 -40.781 -18.406 1 98.25 155 GLY B CA 1
ATOM 4857 C C . GLY B 1 155 ? -8.188 -39.406 -18.781 1 98.25 155 GLY B C 1
ATOM 4858 O O . GLY B 1 155 ? -8.969 -38.531 -19.203 1 98.25 155 GLY B O 1
ATOM 4859 N N . THR B 1 156 ? -6.898 -39.156 -18.531 1 98.12 156 THR B N 1
ATOM 4860 C CA . THR B 1 156 ? -6.277 -37.938 -19.094 1 98.12 156 THR B CA 1
ATOM 4861 C C . THR B 1 156 ? -6.16 -38.062 -20.609 1 98.12 156 THR B C 1
ATOM 4863 O O . THR B 1 156 ? -6.41 -39.125 -21.188 1 98.12 156 THR B O 1
ATOM 4866 N N . ILE B 1 157 ? -5.812 -36.969 -21.234 1 98.06 157 ILE B N 1
ATOM 4867 C CA . ILE B 1 157 ? -5.676 -36.969 -22.688 1 98.06 157 ILE B CA 1
ATOM 4868 C C . ILE B 1 157 ? -4.562 -37.938 -23.094 1 98.06 157 ILE B C 1
ATOM 4870 O O . ILE B 1 157 ? -4.676 -38.625 -24.109 1 98.06 157 ILE B O 1
ATOM 4874 N N . MET B 1 158 ? -3.508 -38 -22.312 1 97.75 158 MET B N 1
ATOM 4875 C CA . MET B 1 158 ? -2.418 -38.906 -22.656 1 97.75 158 MET B CA 1
ATOM 4876 C C . MET B 1 158 ? -2.822 -40.344 -22.438 1 97.75 158 MET B C 1
ATOM 4878 O O . MET B 1 158 ? -2.314 -41.25 -23.094 1 97.75 158 MET B O 1
ATOM 4882 N N . ASP B 1 159 ? -3.717 -40.625 -21.516 1 98.31 159 ASP B N 1
ATOM 4883 C CA . ASP B 1 159 ? -4.23 -41.969 -21.344 1 98.31 159 ASP B CA 1
ATOM 4884 C C . ASP B 1 159 ? -4.988 -42.438 -22.578 1 98.31 159 ASP B C 1
ATOM 4886 O O . ASP B 1 159 ? -4.836 -43.594 -23.016 1 98.31 159 ASP B O 1
ATOM 4890 N N . LEU B 1 160 ? -5.828 -41.562 -23.078 1 98.44 160 LEU B N 1
ATOM 4891 C CA . LEU B 1 160 ? -6.523 -41.875 -24.312 1 98.44 160 LEU B CA 1
ATOM 4892 C C . LEU B 1 160 ? -5.527 -42.156 -25.438 1 98.44 160 LEU B C 1
ATOM 4894 O O . LEU B 1 160 ? -5.688 -43.094 -26.203 1 98.44 160 LEU B O 1
ATOM 4898 N N . ILE B 1 161 ? -4.551 -41.344 -25.516 1 98.06 161 ILE B N 1
ATOM 4899 C CA . ILE B 1 161 ? -3.547 -41.469 -26.562 1 98.06 161 ILE B CA 1
ATOM 4900 C C . ILE B 1 161 ? -2.846 -42.812 -26.438 1 98.06 161 ILE B C 1
ATOM 4902 O O . ILE B 1 161 ? -2.676 -43.531 -27.438 1 98.06 161 ILE B O 1
ATOM 4906 N N . ALA B 1 162 ? -2.418 -43.156 -25.25 1 98.25 162 ALA B N 1
ATOM 4907 C CA . ALA B 1 162 ? -1.798 -44.469 -25.031 1 98.25 162 ALA B CA 1
ATOM 4908 C C . ALA B 1 162 ? -2.746 -45.594 -25.422 1 98.25 162 ALA B C 1
ATOM 4910 O O . ALA B 1 162 ? -2.326 -46.594 -26.031 1 98.25 162 ALA B O 1
ATOM 4911 N N . PHE B 1 163 ? -3.994 -45.469 -25.016 1 98.38 163 PHE B N 1
ATOM 4912 C CA . PHE B 1 163 ? -5.039 -46.438 -25.344 1 98.38 163 PHE B CA 1
ATOM 4913 C C . PHE B 1 163 ? -5.156 -46.625 -26.859 1 98.38 163 PHE B C 1
ATOM 4915 O O . PHE B 1 163 ? -5.238 -47.75 -27.344 1 98.38 163 PHE B O 1
ATOM 4922 N N . LEU B 1 164 ? -5.105 -45.562 -27.594 1 97.38 164 LEU B N 1
ATOM 4923 C CA . LEU B 1 164 ? -5.191 -45.562 -29.062 1 97.38 164 LEU B CA 1
ATOM 4924 C C . LEU B 1 164 ? -3.938 -46.156 -29.672 1 97.38 164 LEU B C 1
ATOM 4926 O O . LEU B 1 164 ? -4.027 -47 -30.594 1 97.38 164 LEU B O 1
ATOM 4930 N N . LEU B 1 165 ? -2.799 -45.75 -29.203 1 97.81 165 LEU B N 1
ATOM 4931 C CA . LEU B 1 165 ? -1.534 -46.219 -29.734 1 97.81 165 LEU B CA 1
ATOM 4932 C C . LEU B 1 165 ? -1.43 -47.75 -29.594 1 97.81 165 LEU B C 1
ATOM 4934 O O . LEU B 1 165 ? -0.88 -48.406 -30.453 1 97.81 165 LEU B O 1
ATOM 4938 N N . ALA B 1 166 ? -1.92 -48.25 -28.5 1 98 166 ALA B N 1
ATOM 4939 C CA . ALA B 1 166 ? -1.824 -49.656 -28.203 1 98 166 ALA B CA 1
ATOM 4940 C C . ALA B 1 166 ? -2.893 -50.469 -28.953 1 98 166 ALA B C 1
ATOM 4942 O O . ALA B 1 166 ? -2.871 -51.688 -28.953 1 98 166 ALA B O 1
ATOM 4943 N N . GLY B 1 167 ? -3.844 -49.781 -29.516 1 97.75 167 GLY B N 1
ATOM 4944 C CA . GLY B 1 167 ? -4.918 -50.469 -30.234 1 97.75 167 GLY B CA 1
ATOM 4945 C C . GLY B 1 167 ? -5.898 -51.156 -29.312 1 97.75 167 GLY B C 1
ATOM 4946 O O . GLY B 1 167 ? -6.438 -52.219 -29.656 1 97.75 167 GLY B O 1
ATOM 4947 N N . HIS B 1 168 ? -6.059 -50.656 -28.141 1 97.88 168 HIS B N 1
ATOM 4948 C CA . HIS B 1 168 ? -6.977 -51.25 -27.188 1 97.88 168 HIS B CA 1
ATOM 4949 C C . HIS B 1 168 ? -8.43 -51.031 -27.578 1 97.88 168 HIS B C 1
ATOM 4951 O O . HIS B 1 168 ? -8.742 -50.031 -28.25 1 97.88 168 HIS B O 1
ATOM 4957 N N . THR B 1 169 ? -9.32 -51.969 -27.172 1 97.69 169 THR B N 1
ATOM 4958 C CA . THR B 1 169 ? -10.734 -51.844 -27.484 1 97.69 169 THR B CA 1
ATOM 4959 C C . THR B 1 169 ? -11.602 -52.25 -26.297 1 97.69 169 THR B C 1
ATOM 4961 O O . THR B 1 169 ? -12.82 -52.375 -26.422 1 97.69 169 THR B O 1
ATOM 4964 N N . SER B 1 170 ? -10.938 -52.469 -25.203 1 98.06 170 SER B N 1
ATOM 4965 C CA . SER B 1 170 ? -11.656 -52.875 -24.016 1 98.06 170 SER B CA 1
ATOM 4966 C C . SER B 1 170 ? -11.414 -51.906 -22.859 1 98.06 170 SER B C 1
ATOM 4968 O O . SER B 1 170 ? -10.289 -51.438 -22.656 1 98.06 170 SER B O 1
ATOM 4970 N N . THR B 1 171 ? -12.461 -51.688 -22.062 1 97.75 171 THR B N 1
ATOM 4971 C CA . THR B 1 171 ? -12.367 -50.812 -20.891 1 97.75 171 THR B CA 1
ATOM 4972 C C . THR B 1 171 ? -11.352 -51.344 -19.891 1 97.75 171 THR B C 1
ATOM 4974 O O . THR B 1 171 ? -10.805 -50.594 -19.094 1 97.75 171 THR B O 1
ATOM 4977 N N . LYS B 1 172 ? -11.07 -52.594 -19.984 1 96.75 172 LYS B N 1
ATOM 4978 C CA . LYS B 1 172 ? -10.141 -53.25 -19.062 1 96.75 172 LYS B CA 1
ATOM 4979 C C . LYS B 1 172 ? -8.711 -52.781 -19.297 1 96.75 172 LYS B C 1
ATOM 4981 O O . LYS B 1 172 ? -7.859 -52.875 -18.406 1 96.75 172 LYS B O 1
ATOM 4986 N N . ASN B 1 173 ? -8.492 -52.219 -20.438 1 97.62 173 ASN B N 1
ATOM 4987 C CA . ASN B 1 173 ? -7.152 -51.781 -20.797 1 97.62 173 ASN B CA 1
ATOM 4988 C C . ASN B 1 173 ? -6.949 -50.312 -20.453 1 97.62 173 ASN B C 1
ATOM 4990 O O . ASN B 1 173 ? -5.859 -49.75 -20.656 1 97.62 173 ASN B O 1
ATOM 4994 N N . ALA B 1 174 ? -8 -49.656 -19.953 1 97.88 174 ALA B N 1
ATOM 4995 C CA . ALA B 1 174 ? -7.855 -48.25 -19.531 1 97.88 174 ALA B CA 1
ATOM 4996 C C . ALA B 1 174 ? -7.023 -48.125 -18.266 1 97.88 174 ALA B C 1
ATOM 4998 O O . ALA B 1 174 ? -7.332 -48.781 -17.25 1 97.88 174 ALA B O 1
ATOM 4999 N N . THR B 1 175 ? -5.934 -47.406 -18.359 1 97.75 175 THR B N 1
ATOM 5000 C CA . THR B 1 175 ? -5.016 -47.281 -17.234 1 97.75 175 THR B CA 1
ATOM 5001 C C . THR B 1 175 ? -4.695 -45.812 -16.984 1 97.75 175 THR B C 1
ATOM 5003 O O . THR B 1 175 ? -4.914 -44.938 -17.844 1 97.75 175 THR B O 1
ATOM 5006 N N . ILE B 1 176 ? -4.258 -45.438 -15.789 1 97.94 176 ILE B N 1
ATOM 5007 C CA . ILE B 1 176 ? -3.816 -44.125 -15.383 1 97.94 176 ILE B CA 1
ATOM 5008 C C . ILE B 1 176 ? -2.672 -44.219 -14.383 1 97.94 176 ILE B C 1
ATOM 5010 O O . ILE B 1 176 ? -2.701 -45.094 -13.5 1 97.94 176 ILE B O 1
ATOM 5014 N N . ASP B 1 177 ? -1.655 -43.438 -14.617 1 96.25 177 ASP B N 1
ATOM 5015 C CA . ASP B 1 177 ? -0.561 -43.5 -13.648 1 96.25 177 ASP B CA 1
ATOM 5016 C C . ASP B 1 177 ? -0.948 -42.844 -12.336 1 96.25 177 ASP B C 1
ATOM 5018 O O . ASP B 1 177 ? -1.776 -41.906 -12.32 1 96.25 177 ASP B O 1
ATOM 5022 N N . CYS B 1 178 ? -0.304 -43.188 -11.281 1 94.25 178 CYS B N 1
ATOM 5023 C CA . CYS B 1 178 ? -0.693 -42.75 -9.945 1 94.25 178 CYS B CA 1
ATOM 5024 C C . CYS B 1 178 ? -0.449 -41.25 -9.773 1 94.25 178 CYS B C 1
ATOM 5026 O O . CYS B 1 178 ? -1.114 -40.594 -8.969 1 94.25 178 CYS B O 1
ATOM 5028 N N . THR B 1 179 ? 0.535 -40.656 -10.484 1 93.44 179 THR B N 1
ATOM 5029 C CA . THR B 1 179 ? 0.767 -39.219 -10.383 1 93.44 179 THR B CA 1
ATOM 5030 C C . THR B 1 179 ? -0.428 -38.438 -10.922 1 93.44 179 THR B C 1
ATOM 5032 O O . THR B 1 179 ? -0.827 -37.438 -10.344 1 93.44 179 THR B O 1
ATOM 5035 N N . ASN B 1 180 ? -0.995 -38.906 -11.977 1 96.25 180 ASN B N 1
ATOM 5036 C CA . ASN B 1 180 ? -2.18 -38.312 -12.57 1 96.25 180 ASN B CA 1
ATOM 5037 C C . ASN B 1 180 ? -3.436 -38.625 -11.766 1 96.25 180 ASN B C 1
ATOM 5039 O O . ASN B 1 180 ? -4.289 -37.75 -11.57 1 96.25 180 ASN B O 1
ATOM 5043 N N . ALA B 1 181 ? -3.508 -39.875 -11.336 1 96.44 181 ALA B N 1
ATOM 5044 C CA . ALA B 1 181 ? -4.684 -40.281 -10.562 1 96.44 181 ALA B CA 1
ATOM 5045 C C . ALA B 1 181 ? -4.859 -39.406 -9.328 1 96.44 181 ALA B C 1
ATOM 5047 O O . ALA B 1 181 ? -5.965 -38.938 -9.039 1 96.44 181 ALA B O 1
ATOM 5048 N N . TYR B 1 182 ? -3.816 -39.156 -8.656 1 93.75 182 TYR B N 1
ATOM 5049 C CA . TYR B 1 182 ? -3.863 -38.312 -7.465 1 93.75 182 TYR B CA 1
ATOM 5050 C C . TYR B 1 182 ? -4.371 -36.906 -7.812 1 93.75 182 TYR B C 1
ATOM 5052 O O . TYR B 1 182 ? -5.191 -36.344 -7.086 1 93.75 182 TYR B O 1
ATOM 5060 N N . SER B 1 183 ? -3.893 -36.375 -8.867 1 93.19 183 SER B N 1
ATOM 5061 C CA . SER B 1 183 ? -4.203 -35.031 -9.25 1 93.19 183 SER B CA 1
ATOM 5062 C C . SER B 1 183 ? -5.68 -34.844 -9.594 1 93.19 183 SER B C 1
ATOM 5064 O O . SER B 1 183 ? -6.184 -33.75 -9.695 1 93.19 183 SER B O 1
ATOM 5066 N N . TRP B 1 184 ? -6.367 -35.938 -9.695 1 96 184 TRP B N 1
ATOM 5067 C CA . TRP B 1 184 ? -7.777 -35.906 -10.062 1 96 184 TRP B CA 1
ATOM 5068 C C . TRP B 1 184 ? -8.656 -35.625 -8.844 1 96 184 TRP B C 1
ATOM 5070 O O . TRP B 1 184 ? -9.82 -35.25 -8.977 1 96 184 TRP B O 1
ATOM 5080 N N . GLY B 1 185 ? -8.25 -35.875 -7.527 1 91.94 185 GLY B N 1
ATOM 5081 C CA . GLY B 1 185 ? -8.938 -35.469 -6.316 1 91.94 185 GLY B CA 1
ATOM 5082 C C . GLY B 1 185 ? -9.625 -36.625 -5.594 1 91.94 185 GLY B C 1
ATOM 5083 O O . GLY B 1 185 ? -10.25 -36.406 -4.551 1 91.94 185 GLY B O 1
ATOM 5084 N N . GLY B 1 186 ? -9.508 -37.906 -5.949 1 93.06 186 GLY B N 1
ATOM 5085 C CA . GLY B 1 186 ? -10.172 -39.031 -5.324 1 93.06 186 GLY B CA 1
ATOM 5086 C C . GLY B 1 186 ? -9.312 -40.281 -5.281 1 93.06 186 GLY B C 1
ATOM 5087 O O . GLY B 1 186 ? -9.828 -41.406 -5.402 1 93.06 186 GLY B O 1
ATOM 5088 N N . PHE B 1 187 ? -8.062 -40.031 -5.082 1 93.62 187 PHE B N 1
ATOM 5089 C CA . PHE B 1 187 ? -7.109 -41.156 -5.109 1 93.62 187 PHE B CA 1
ATOM 5090 C C . PHE B 1 187 ? -6.477 -41.344 -3.736 1 93.62 187 PHE B C 1
ATOM 5092 O O . PHE B 1 187 ? -6.047 -40.375 -3.1 1 93.62 187 PHE B O 1
ATOM 5099 N N . ASN B 1 188 ? -6.484 -42.562 -3.273 1 90.88 188 ASN B N 1
ATOM 5100 C CA . ASN B 1 188 ? -5.867 -42.938 -2.004 1 90.88 188 ASN B CA 1
ATOM 5101 C C . ASN B 1 188 ? -4.406 -43.344 -2.188 1 90.88 188 ASN B C 1
ATOM 5103 O O . ASN B 1 188 ? -4.121 -44.406 -2.697 1 90.88 188 ASN B O 1
ATOM 5107 N N . THR B 1 189 ? -3.506 -42.562 -1.681 1 87.5 189 THR B N 1
ATOM 5108 C CA . THR B 1 189 ? -2.082 -42.781 -1.903 1 87.5 189 THR B CA 1
ATOM 5109 C C . THR B 1 189 ? -1.562 -43.906 -1.013 1 87.5 189 THR B C 1
ATOM 5111 O O . THR B 1 189 ? -0.5 -44.5 -1.277 1 87.5 189 THR B O 1
ATOM 5114 N N . SER B 1 190 ? -2.234 -44.25 0.056 1 85.19 190 SER B N 1
ATOM 5115 C CA . SER B 1 190 ? -1.814 -45.312 0.94 1 85.19 190 SER B CA 1
ATOM 5116 C C . SER B 1 190 ? -2.055 -46.688 0.299 1 85.19 190 SER B C 1
ATOM 5118 O O . SER B 1 190 ? -1.226 -47.594 0.422 1 85.19 190 SER B O 1
ATOM 5120 N N . THR B 1 191 ? -3.166 -46.781 -0.403 1 88.19 191 THR B N 1
ATOM 5121 C CA . THR B 1 191 ? -3.523 -48.031 -1.019 1 88.19 191 THR B CA 1
ATOM 5122 C C . THR B 1 191 ? -3.271 -48 -2.523 1 88.19 191 THR B C 1
ATOM 5124 O O . THR B 1 191 ? -3.434 -49 -3.211 1 88.19 191 THR B O 1
ATOM 5127 N N . MET B 1 192 ? -2.93 -46.875 -3.041 1 89.06 192 MET B N 1
ATOM 5128 C CA . MET B 1 192 ? -2.686 -46.656 -4.465 1 89.06 192 MET B CA 1
ATOM 5129 C C . MET B 1 192 ? -3.889 -47.094 -5.293 1 89.06 192 MET B C 1
ATOM 5131 O O . MET B 1 192 ? -3.742 -47.844 -6.258 1 89.06 192 MET B O 1
ATOM 5135 N N . SER B 1 193 ? -4.996 -46.656 -4.836 1 94.19 193 SER B N 1
ATOM 5136 C CA . SER B 1 193 ? -6.254 -47 -5.488 1 94.19 193 SER B CA 1
ATOM 5137 C C . SER B 1 193 ? -7.242 -45.844 -5.418 1 94.19 193 SER B C 1
ATOM 5139 O O . SER B 1 193 ? -7.039 -44.875 -4.656 1 94.19 193 SER B O 1
ATOM 5141 N N . TRP B 1 194 ? -8.234 -45.938 -6.266 1 97 194 TRP B N 1
ATOM 5142 C CA . TRP B 1 194 ? -9.305 -44.969 -6.18 1 97 194 TRP B CA 1
ATOM 5143 C C . TRP B 1 194 ? -10.023 -45.062 -4.836 1 97 194 TRP B C 1
ATOM 5145 O O . TRP B 1 194 ? -10.156 -46.125 -4.27 1 97 194 TRP B O 1
ATOM 5155 N N . ASP B 1 195 ? -10.422 -43.906 -4.328 1 96.44 195 ASP B N 1
ATOM 5156 C CA . ASP B 1 195 ? -11.164 -43.844 -3.072 1 96.44 195 ASP B CA 1
ATOM 5157 C C . ASP B 1 195 ? -12.648 -44.125 -3.299 1 96.44 195 ASP B C 1
ATOM 5159 O O . ASP B 1 195 ? -13.422 -43.219 -3.551 1 96.44 195 ASP B O 1
ATOM 5163 N N . VAL B 1 196 ? -13.055 -45.312 -2.996 1 96.31 196 VAL B N 1
ATOM 5164 C CA . VAL B 1 196 ? -14.391 -45.781 -3.342 1 96.31 196 VAL B CA 1
ATOM 5165 C C . VAL B 1 196 ? -15.438 -44.938 -2.605 1 96.31 196 VAL B C 1
ATOM 5167 O O . VAL B 1 196 ? -16.406 -44.5 -3.209 1 96.31 196 VAL B O 1
ATOM 5170 N N . PRO B 1 197 ? -15.234 -44.656 -1.306 1 96.69 197 PRO B N 1
ATOM 5171 C CA . PRO B 1 197 ? -16.219 -43.844 -0.616 1 96.69 197 PRO B CA 1
ATOM 5172 C C . PRO B 1 197 ? -16.406 -42.469 -1.277 1 96.69 197 PRO B C 1
ATOM 5174 O O . PRO B 1 197 ? -17.531 -41.969 -1.373 1 96.69 197 PRO B O 1
ATOM 5177 N N . THR B 1 198 ? -15.383 -41.875 -1.75 1 96.5 198 THR B N 1
ATOM 5178 C CA . THR B 1 198 ? -15.445 -40.562 -2.418 1 96.5 198 THR B CA 1
ATOM 5179 C C . THR B 1 198 ? -16.219 -40.688 -3.732 1 96.5 198 THR B C 1
ATOM 5181 O O . THR B 1 198 ? -17.094 -39.875 -4.012 1 96.5 198 THR B O 1
ATOM 5184 N N . LEU B 1 199 ? -15.914 -41.688 -4.527 1 97.25 199 LEU B N 1
ATOM 5185 C CA . LEU B 1 199 ? -16.594 -41.875 -5.812 1 97.25 199 LEU B CA 1
ATOM 5186 C C . LEU B 1 199 ? -18.078 -42.094 -5.617 1 97.25 199 LEU B C 1
ATOM 5188 O O . LEU B 1 199 ? -18.906 -41.531 -6.348 1 97.25 199 LEU B O 1
ATOM 5192 N N . LYS B 1 200 ? -18.344 -42.844 -4.609 1 96.75 200 LYS B N 1
ATOM 5193 C CA . LYS B 1 200 ? -19.75 -43.094 -4.301 1 96.75 200 LYS B CA 1
ATOM 5194 C C . LYS B 1 200 ? -20.453 -41.812 -3.873 1 96.75 200 LYS B C 1
ATOM 5196 O O . LYS B 1 200 ? -21.547 -41.5 -4.328 1 96.75 200 LYS B O 1
ATOM 5201 N N . ALA B 1 201 ? -19.781 -41.125 -3.027 1 96.56 201 ALA B N 1
ATOM 5202 C CA . ALA B 1 201 ? -20.344 -39.875 -2.531 1 96.56 201 ALA B CA 1
ATOM 5203 C C . ALA B 1 201 ? -20.625 -38.906 -3.678 1 96.56 201 ALA B C 1
ATOM 5205 O O . ALA B 1 201 ? -21.578 -38.125 -3.619 1 96.56 201 ALA B O 1
ATOM 5206 N N . TRP B 1 202 ? -19.828 -38.938 -4.719 1 97 202 TRP B N 1
ATOM 5207 C CA . TRP B 1 202 ? -19.938 -38 -5.82 1 97 202 TRP B CA 1
ATOM 5208 C C . TRP B 1 202 ? -20.734 -38.562 -6.98 1 97 202 TRP B C 1
ATOM 5210 O O . TRP B 1 202 ? -20.812 -37.969 -8.055 1 97 202 TRP B O 1
ATOM 5220 N N . ASN B 1 203 ? -21.281 -39.781 -6.82 1 95.69 203 ASN B N 1
ATOM 5221 C CA . ASN B 1 203 ? -22.078 -40.469 -7.824 1 95.69 203 ASN B CA 1
ATOM 5222 C C . ASN B 1 203 ? -21.266 -40.719 -9.094 1 95.69 203 ASN B C 1
ATOM 5224 O O . ASN B 1 203 ? -21.781 -40.562 -10.203 1 95.69 203 ASN B O 1
ATOM 5228 N N . ILE B 1 204 ? -20.062 -41 -8.969 1 97.06 204 ILE B N 1
ATOM 5229 C CA . ILE B 1 204 ? -19.188 -41.344 -10.086 1 97.06 204 ILE B CA 1
ATOM 5230 C C . ILE B 1 204 ? -19.109 -42.875 -10.211 1 97.06 204 ILE B C 1
ATOM 5232 O O . ILE B 1 204 ? -18.672 -43.562 -9.281 1 97.06 204 ILE B O 1
ATOM 5236 N N . PRO B 1 205 ? -19.469 -43.375 -11.336 1 95.94 205 PRO B N 1
ATOM 5237 C CA . PRO B 1 205 ? -19.469 -44.844 -11.469 1 95.94 205 PRO B CA 1
ATOM 5238 C C . PRO B 1 205 ? -18.062 -45.438 -11.477 1 95.94 205 PRO B C 1
ATOM 5240 O O . PRO B 1 205 ? -17.25 -45.094 -12.336 1 95.94 205 PRO B O 1
ATOM 5243 N N . MET B 1 206 ? -17.859 -46.375 -10.688 1 95.19 206 MET B N 1
ATOM 5244 C CA . MET B 1 206 ? -16.547 -47 -10.516 1 95.19 206 MET B CA 1
ATOM 5245 C C . MET B 1 206 ? -16.094 -47.688 -11.805 1 95.19 206 MET B C 1
ATOM 5247 O O . MET B 1 206 ? -14.898 -47.75 -12.094 1 95.19 206 MET B O 1
ATOM 5251 N N . HIS B 1 207 ? -16.938 -48.219 -12.562 1 94.88 207 HIS B N 1
ATOM 5252 C CA . HIS B 1 207 ? -16.578 -49 -13.742 1 94.88 207 HIS B CA 1
ATOM 5253 C C . HIS B 1 207 ? -15.977 -48.094 -14.82 1 94.88 207 HIS B C 1
ATOM 5255 O O . HIS B 1 207 ? -15.375 -48.594 -15.781 1 94.88 207 HIS B O 1
ATOM 5261 N N . PHE B 1 208 ? -16.172 -46.781 -14.711 1 96.62 208 PHE B N 1
ATOM 5262 C CA . PHE B 1 208 ? -15.562 -45.844 -15.641 1 96.62 208 PHE B CA 1
ATOM 5263 C C . PHE B 1 208 ? -14.078 -45.656 -15.344 1 96.62 208 PHE B C 1
ATOM 5265 O O . PHE B 1 208 ? -13.328 -45.156 -16.203 1 96.62 208 PHE B O 1
ATOM 5272 N N . MET B 1 209 ? -13.672 -45.938 -14.102 1 98 209 MET B N 1
ATOM 5273 C CA . MET B 1 209 ? -12.375 -45.5 -13.617 1 98 209 MET B CA 1
ATOM 5274 C C . MET B 1 209 ? -11.258 -46.375 -14.164 1 98 209 MET B C 1
ATOM 5276 O O . MET B 1 209 ? -11.328 -47.594 -14.086 1 98 209 MET B O 1
ATOM 5280 N N . PRO B 1 210 ? -10.227 -45.719 -14.727 1 98.19 210 PRO B N 1
ATOM 5281 C CA . PRO B 1 210 ? -9.094 -46.531 -15.219 1 98.19 210 PRO B CA 1
ATOM 5282 C C . PRO B 1 210 ? -8.312 -47.188 -14.102 1 98.19 210 PRO B C 1
ATOM 5284 O O . PRO B 1 210 ? -8.328 -46.719 -12.961 1 98.19 210 PRO B O 1
ATOM 5287 N N . ARG B 1 211 ? -7.625 -48.219 -14.438 1 97.19 211 ARG B N 1
ATOM 5288 C CA . ARG B 1 211 ? -6.816 -48.938 -13.461 1 97.19 211 ARG B CA 1
ATOM 5289 C C . ARG B 1 211 ? -5.547 -48.188 -13.117 1 97.19 211 ARG B C 1
ATOM 5291 O O . ARG B 1 211 ? -4.766 -47.844 -14.008 1 97.19 211 ARG B O 1
ATOM 5298 N N . PRO B 1 212 ? -5.328 -47.938 -11.836 1 96.06 212 PRO B N 1
ATOM 5299 C CA . PRO B 1 212 ? -4.102 -47.219 -11.453 1 96.06 212 PRO B CA 1
ATOM 5300 C C . PRO B 1 212 ? -2.842 -48.062 -11.695 1 96.06 212 PRO B C 1
ATOM 5302 O O . PRO B 1 212 ? -2.844 -49.281 -11.484 1 96.06 212 PRO B O 1
ATOM 5305 N N . CYS B 1 213 ? -1.84 -47.375 -12.234 1 94.56 213 CYS B N 1
ATOM 5306 C CA . CYS B 1 213 ? -0.544 -48 -12.523 1 94.56 213 CYS B CA 1
ATOM 5307 C C . CYS B 1 213 ? 0.585 -47.188 -11.883 1 94.56 213 CYS B C 1
ATOM 5309 O O . CYS B 1 213 ? 0.384 -46.062 -11.453 1 94.56 213 CYS B O 1
ATOM 5311 N N . LEU B 1 214 ? 1.735 -47.875 -11.734 1 89.06 214 LEU B N 1
ATOM 5312 C CA . LEU B 1 214 ? 2.916 -47.188 -11.211 1 89.06 214 LEU B CA 1
ATOM 5313 C C . LEU B 1 214 ? 3.654 -46.469 -12.32 1 89.06 214 LEU B C 1
ATOM 5315 O O . LEU B 1 214 ? 3.855 -47 -13.406 1 89.06 214 LEU B O 1
ATOM 5319 N N . PRO B 1 215 ? 3.979 -45.281 -11.984 1 84.69 215 PRO B N 1
ATOM 5320 C CA . PRO B 1 215 ? 4.664 -44.469 -13.008 1 84.69 215 PRO B CA 1
ATOM 5321 C C . PRO B 1 215 ? 6.055 -45 -13.336 1 84.69 215 PRO B C 1
ATOM 5323 O O . PRO B 1 215 ? 6.766 -45.469 -12.445 1 84.69 215 PRO B O 1
ATOM 5326 N N . GLY B 1 216 ? 6.465 -44.938 -14.594 1 81 216 GLY B N 1
ATOM 5327 C CA . GLY B 1 216 ? 7.801 -45.281 -15.047 1 81 216 GLY B CA 1
ATOM 5328 C C . GLY B 1 216 ? 8.055 -46.781 -15.062 1 81 216 GLY B C 1
ATOM 5329 O O . GLY B 1 216 ? 9.141 -47.219 -15.43 1 81 216 GLY B O 1
ATOM 5330 N N . LYS B 1 217 ? 7.066 -47.531 -14.781 1 83.56 217 LYS B N 1
ATOM 5331 C CA . LYS B 1 217 ? 7.324 -48.969 -14.656 1 83.56 217 LYS B CA 1
ATOM 5332 C C . LYS B 1 217 ? 6.336 -49.781 -15.492 1 83.56 217 LYS B C 1
ATOM 5334 O O . LYS B 1 217 ? 6.738 -50.656 -16.25 1 83.56 217 LYS B O 1
ATOM 5339 N N . ASP B 1 218 ? 5.152 -49.438 -15.414 1 90.5 218 ASP B N 1
ATOM 5340 C CA . ASP B 1 218 ? 4.109 -50.281 -16.031 1 90.5 218 ASP B CA 1
ATOM 5341 C C . ASP B 1 218 ? 3.996 -50 -17.516 1 90.5 218 ASP B C 1
ATOM 5343 O O . ASP B 1 218 ? 4.09 -48.844 -17.953 1 90.5 218 ASP B O 1
ATOM 5347 N N . ILE B 1 219 ? 3.922 -51.062 -18.281 1 94 219 ILE B N 1
ATOM 5348 C CA . ILE B 1 219 ? 3.672 -51 -19.719 1 94 219 ILE B CA 1
ATOM 5349 C C . ILE B 1 219 ? 2.184 -51.219 -20 1 94 219 ILE B C 1
ATOM 5351 O O . ILE B 1 219 ? 1.579 -52.156 -19.5 1 94 219 ILE B O 1
ATOM 5355 N N . VAL B 1 220 ? 1.609 -50.344 -20.766 1 95.12 220 VAL B N 1
ATOM 5356 C CA . VAL B 1 220 ? 0.166 -50.375 -20.969 1 95.12 220 VAL B CA 1
ATOM 5357 C C . VAL B 1 220 ? -0.146 -51.156 -22.25 1 95.12 220 VAL B C 1
ATOM 5359 O O . VAL B 1 220 ? -1.289 -51.531 -22.484 1 95.12 220 VAL B O 1
ATOM 5362 N N . GLY B 1 221 ? 0.771 -51.25 -23.125 1 96.06 221 GLY B N 1
ATOM 5363 C CA . GLY B 1 221 ? 0.624 -51.969 -24.391 1 96.06 221 GLY B CA 1
ATOM 5364 C C . GLY B 1 221 ? 1.782 -51.719 -25.344 1 96.06 221 GLY B C 1
ATOM 5365 O O . GLY B 1 221 ? 2.822 -51.188 -24.938 1 96.06 221 GLY B O 1
ATOM 5366 N N . LYS B 1 222 ? 1.611 -52.312 -26.469 1 97.5 222 LYS B N 1
ATOM 5367 C CA . LYS B 1 222 ? 2.561 -52.062 -27.547 1 97.5 222 LYS B CA 1
ATOM 5368 C C . LYS B 1 222 ? 1.882 -51.438 -28.75 1 97.5 222 LYS B C 1
ATOM 5370 O O . LYS B 1 222 ? 0.681 -51.594 -28.969 1 97.5 222 LYS B O 1
ATOM 5375 N N . THR B 1 223 ? 2.674 -50.688 -29.469 1 97.69 223 THR B N 1
ATOM 5376 C CA . THR B 1 223 ? 2.098 -50 -30.609 1 97.69 223 THR B CA 1
ATOM 5377 C C . THR B 1 223 ? 1.469 -51 -31.578 1 97.69 223 THR B C 1
ATOM 5379 O O . THR B 1 223 ? 2.035 -52.062 -31.828 1 97.69 223 THR B O 1
ATOM 5382 N N . CYS B 1 224 ? 0.294 -50.594 -32.062 1 97.56 224 CYS B N 1
ATOM 5383 C CA . CYS B 1 224 ? -0.415 -51.438 -33 1 97.56 224 CYS B CA 1
ATOM 5384 C C . CYS B 1 224 ? -0.186 -50.969 -34.438 1 97.56 224 CYS B C 1
ATOM 5386 O O . CYS B 1 224 ? 0.449 -49.938 -34.656 1 97.56 224 CYS B O 1
ATOM 5388 N N . SER B 1 225 ? -0.71 -51.719 -35.344 1 96.56 225 SER B N 1
ATOM 5389 C CA . SER B 1 225 ? -0.504 -51.406 -36.781 1 96.56 225 SER B CA 1
ATOM 5390 C C . SER B 1 225 ? -1.17 -50.094 -37.156 1 96.56 225 SER B C 1
ATOM 5392 O O . SER B 1 225 ? -0.616 -49.312 -37.938 1 96.56 225 SER B O 1
ATOM 5394 N N . THR B 1 226 ? -2.354 -49.906 -36.625 1 95.31 226 THR B N 1
ATOM 5395 C CA . THR B 1 226 ? -3.066 -48.656 -36.906 1 95.31 226 THR B CA 1
ATOM 5396 C C . THR B 1 226 ? -2.256 -47.438 -36.469 1 95.31 226 THR B C 1
ATOM 5398 O O . THR B 1 226 ? -2.123 -46.469 -37.188 1 95.31 226 THR B O 1
ATOM 5401 N N . ALA B 1 227 ? -1.726 -47.531 -35.25 1 93.88 227 ALA B N 1
ATOM 5402 C CA . ALA B 1 227 ? -0.897 -46.438 -34.719 1 93.88 227 ALA B CA 1
ATOM 5403 C C . ALA B 1 227 ? 0.328 -46.219 -35.594 1 93.88 227 ALA B C 1
ATOM 5405 O O . ALA B 1 227 ? 0.716 -45.062 -35.844 1 93.88 227 ALA B O 1
ATOM 5406 N N . SER B 1 228 ? 0.947 -47.312 -36 1 95 228 SER B N 1
ATOM 5407 C CA . SER B 1 228 ? 2.105 -47.219 -36.875 1 95 228 SER B CA 1
ATOM 5408 C C . SER B 1 228 ? 1.771 -46.469 -38.188 1 95 228 SER B C 1
ATOM 5410 O O . SER B 1 228 ? 2.541 -45.625 -38.625 1 95 228 SER B O 1
ATOM 5412 N N . ASN B 1 229 ? 0.642 -46.719 -38.719 1 93.75 229 ASN B N 1
ATOM 5413 C CA . ASN B 1 229 ? 0.219 -46.125 -39.969 1 93.75 229 ASN B CA 1
ATOM 5414 C C . ASN B 1 229 ? -0.125 -44.656 -39.781 1 93.75 229 ASN B C 1
ATOM 5416 O O . ASN B 1 229 ? 0.2 -43.812 -40.625 1 93.75 229 ASN B O 1
ATOM 5420 N N . VAL B 1 230 ? -0.782 -44.344 -38.719 1 93.5 230 VAL B N 1
ATOM 5421 C CA . VAL B 1 230 ? -1.318 -43 -38.531 1 93.5 230 VAL B CA 1
ATOM 5422 C C . VAL B 1 230 ? -0.213 -42.094 -38.031 1 93.5 230 VAL B C 1
ATOM 5424 O O . VAL B 1 230 ? -0.141 -40.906 -38.438 1 93.5 230 VAL B O 1
ATOM 5427 N N . PHE B 1 231 ? 0.704 -42.594 -37.125 1 93.88 231 PHE B N 1
ATOM 5428 C CA . PHE B 1 231 ? 1.643 -41.719 -36.438 1 93.88 231 PHE B CA 1
ATOM 5429 C C . PHE B 1 231 ? 3.076 -42.031 -36.844 1 93.88 231 PHE B C 1
ATOM 5431 O O . PHE B 1 231 ? 4.02 -41.375 -36.375 1 93.88 231 PHE B O 1
ATOM 5438 N N . ASN B 1 232 ? 3.318 -42.969 -37.719 1 90.44 232 ASN B N 1
ATOM 5439 C CA . ASN B 1 232 ? 4.625 -43.344 -38.25 1 90.44 232 ASN B CA 1
ATOM 5440 C C . ASN B 1 232 ? 5.559 -43.812 -37.125 1 90.44 232 ASN B C 1
ATOM 5442 O O . ASN B 1 232 ? 6.723 -43.406 -37.094 1 90.44 232 ASN B O 1
ATOM 5446 N N . VAL B 1 233 ? 5.008 -44.562 -36.219 1 93.69 233 VAL B N 1
ATOM 5447 C CA . VAL B 1 233 ? 5.797 -45.188 -35.156 1 93.69 233 VAL B CA 1
ATOM 5448 C C . VAL B 1 233 ? 5.957 -46.656 -35.469 1 93.69 233 VAL B C 1
ATOM 5450 O O . VAL B 1 233 ? 5.09 -47.281 -36.094 1 93.69 233 VAL B O 1
ATOM 5453 N N . PRO B 1 234 ? 7.102 -47.219 -35.031 1 94.69 234 PRO B N 1
ATOM 5454 C CA . PRO B 1 234 ? 7.25 -48.656 -35.281 1 94.69 234 PRO B CA 1
ATOM 5455 C C . PRO B 1 234 ? 6.215 -49.469 -34.5 1 94.69 234 PRO B C 1
ATOM 5457 O O . PRO B 1 234 ? 5.672 -49 -33.5 1 94.69 234 PRO B O 1
ATOM 5460 N N . GLU B 1 235 ? 5.949 -50.688 -35 1 95.81 235 GLU B N 1
ATOM 5461 C CA . GLU B 1 235 ? 5.012 -51.594 -34.344 1 95.81 235 GLU B CA 1
ATOM 5462 C C . GLU B 1 235 ? 5.676 -52.344 -33.188 1 95.81 235 GLU B C 1
ATOM 5464 O O . GLU B 1 235 ? 6.898 -52.5 -33.156 1 95.81 235 GLU B O 1
ATOM 5469 N N . GLN B 1 236 ? 4.855 -52.719 -32.281 1 96.44 236 GLN B N 1
ATOM 5470 C CA . GLN B 1 236 ? 5.238 -53.594 -31.172 1 96.44 236 GLN B CA 1
ATOM 5471 C C . GLN B 1 236 ? 6.266 -52.938 -30.266 1 96.44 236 GLN B C 1
ATOM 5473 O O . GLN B 1 236 ? 7.199 -53.594 -29.797 1 96.44 236 GLN B O 1
ATOM 5478 N N . ILE B 1 237 ? 6.195 -51.688 -30.203 1 95.44 237 ILE B N 1
ATOM 5479 C CA . ILE B 1 237 ? 7.023 -50.906 -29.281 1 95.44 237 ILE B CA 1
ATOM 5480 C C . ILE B 1 237 ? 6.281 -50.719 -27.953 1 95.44 237 ILE B C 1
ATOM 5482 O O . ILE B 1 237 ? 5.117 -50.312 -27.953 1 95.44 237 ILE B O 1
ATOM 5486 N N . PRO B 1 238 ? 6.949 -51.094 -26.812 1 95.75 238 PRO B N 1
ATOM 5487 C CA . PRO B 1 238 ? 6.277 -50.906 -25.516 1 95.75 238 PRO B CA 1
ATOM 5488 C C . PRO B 1 238 ? 5.902 -49.469 -25.25 1 95.75 238 PRO B C 1
ATOM 5490 O O . PRO B 1 238 ? 6.699 -48.562 -25.516 1 95.75 238 PRO B O 1
ATOM 5493 N N . ILE B 1 239 ? 4.691 -49.25 -24.812 1 97 239 ILE B N 1
ATOM 5494 C CA . ILE B 1 239 ? 4.172 -47.938 -24.375 1 97 239 ILE B CA 1
ATOM 5495 C C . ILE B 1 239 ? 4.047 -47.938 -22.859 1 97 239 ILE B C 1
ATOM 5497 O O . ILE B 1 239 ? 3.309 -48.719 -22.266 1 97 239 ILE B O 1
ATOM 5501 N N . TYR B 1 240 ? 4.758 -47.062 -22.234 1 96 240 TYR B N 1
ATOM 5502 C CA . TYR B 1 240 ? 4.688 -46.969 -20.781 1 96 240 TYR B CA 1
ATOM 5503 C C . TYR B 1 240 ? 3.508 -46.125 -20.359 1 96 240 TYR B C 1
ATOM 5505 O O . TYR B 1 240 ? 3.029 -45.281 -21.125 1 96 240 TYR B O 1
ATOM 5513 N N . VAL B 1 241 ? 3.025 -46.344 -19.109 1 96.69 241 VAL B N 1
ATOM 5514 C CA . VAL B 1 241 ? 1.861 -45.625 -18.594 1 96.69 241 VAL B CA 1
ATOM 5515 C C . VAL B 1 241 ? 2.133 -44.125 -18.594 1 96.69 241 VAL B C 1
ATOM 5517 O O . VAL B 1 241 ? 3.221 -43.688 -18.219 1 96.69 241 VAL B O 1
ATOM 5520 N N . PRO B 1 242 ? 1.191 -43.312 -19.125 1 97.81 242 PRO B N 1
ATOM 5521 C CA . PRO B 1 242 ? 1.396 -41.875 -19.219 1 97.81 242 PRO B CA 1
ATOM 5522 C C . PRO B 1 242 ? 1.554 -41.188 -17.859 1 97.81 242 PRO B C 1
ATOM 5524 O O . PRO B 1 242 ? 0.788 -41.5 -16.938 1 97.81 242 PRO B O 1
ATOM 5527 N N . MET B 1 243 ? 2.494 -40.344 -17.766 1 97.12 243 MET B N 1
ATOM 5528 C CA . MET B 1 243 ? 2.844 -39.688 -16.5 1 97.12 243 MET B CA 1
ATOM 5529 C C . MET B 1 243 ? 2.434 -38.219 -16.516 1 97.12 243 MET B C 1
ATOM 5531 O O . MET B 1 243 ? 2.008 -37.719 -17.547 1 97.12 243 MET B O 1
ATOM 5535 N N . GLY B 1 244 ? 2.5 -37.625 -15.336 1 95.94 244 GLY B N 1
ATOM 5536 C CA . GLY B 1 244 ? 2.236 -36.188 -15.266 1 95.94 244 GLY B CA 1
ATOM 5537 C C . GLY B 1 244 ? 3.377 -35.344 -15.805 1 95.94 244 GLY B C 1
ATOM 5538 O O . GLY B 1 244 ? 4.547 -35.688 -15.633 1 95.94 244 GLY B O 1
ATOM 5539 N N . ASP B 1 245 ? 3.014 -34.188 -16.422 1 94.06 245 ASP B N 1
ATOM 5540 C CA . ASP B 1 245 ? 4.047 -33.344 -17 1 94.06 245 ASP B CA 1
ATOM 5541 C C . ASP B 1 245 ? 4.91 -32.719 -15.898 1 94.06 245 ASP B C 1
ATOM 5543 O O . ASP B 1 245 ? 6.129 -32.625 -16.047 1 94.06 245 ASP B 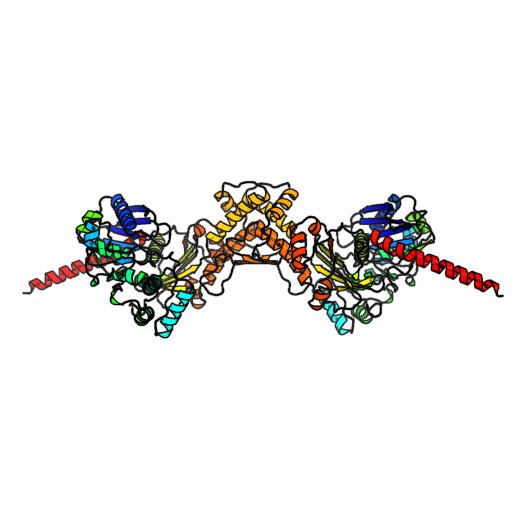O 1
ATOM 5547 N N . HIS B 1 246 ? 4.34 -32.406 -14.727 1 91.62 246 HIS B N 1
ATOM 5548 C CA . HIS B 1 246 ? 5.098 -31.766 -13.664 1 91.62 246 HIS B CA 1
ATOM 5549 C C . HIS B 1 246 ? 6.152 -32.719 -13.086 1 91.62 246 HIS B C 1
ATOM 5551 O O . HIS B 1 246 ? 7.336 -32.375 -13.031 1 91.62 246 HIS B O 1
ATOM 5557 N N . PRO B 1 247 ? 5.77 -33.906 -12.656 1 94 247 PRO B N 1
ATOM 5558 C CA . PRO B 1 247 ? 6.812 -34.812 -12.156 1 94 247 PRO B CA 1
ATOM 5559 C C . PRO B 1 247 ? 7.883 -35.094 -13.203 1 94 247 PRO B C 1
ATOM 5561 O O . PRO B 1 247 ? 9.055 -35.281 -12.852 1 94 247 PRO B O 1
ATOM 5564 N N . CYS B 1 248 ? 7.508 -35.188 -14.461 1 95.12 248 CYS B N 1
ATOM 5565 C CA . CYS B 1 248 ? 8.484 -35.438 -15.516 1 95.12 248 CYS B CA 1
ATOM 5566 C C . CYS B 1 248 ? 9.43 -34.25 -15.672 1 95.12 248 CYS B C 1
ATOM 5568 O O . CYS B 1 248 ? 10.633 -34.438 -15.859 1 95.12 248 CYS B O 1
ATOM 5570 N N . SER B 1 249 ? 8.898 -33.094 -15.602 1 92.5 249 SER B N 1
ATOM 5571 C CA . SER B 1 249 ? 9.727 -31.891 -15.672 1 92.5 249 SER B CA 1
ATOM 5572 C C . SER B 1 249 ? 10.719 -31.828 -14.508 1 92.5 249 SER B C 1
ATOM 5574 O O . SER B 1 249 ? 11.875 -31.469 -14.688 1 92.5 249 SER B O 1
ATOM 5576 N N . VAL B 1 250 ? 10.25 -32.156 -13.359 1 91.62 250 VAL B N 1
ATOM 5577 C CA . VAL B 1 250 ? 11.102 -32.188 -12.172 1 91.62 250 VAL B CA 1
ATOM 5578 C C . VAL B 1 250 ? 12.234 -33.188 -12.375 1 91.62 250 VAL B C 1
ATOM 5580 O O . VAL B 1 250 ? 13.391 -32.906 -12.07 1 91.62 250 VAL B O 1
ATOM 5583 N N . TYR B 1 251 ? 11.852 -34.312 -12.898 1 92 251 TYR B N 1
ATOM 5584 C CA . TYR B 1 251 ? 12.844 -35.375 -13.141 1 92 251 TYR B CA 1
ATOM 5585 C C . TYR B 1 251 ? 13.93 -34.875 -14.086 1 92 251 TYR B C 1
ATOM 5587 O O . TYR B 1 251 ? 15.117 -35.094 -13.852 1 92 251 TYR B O 1
ATOM 5595 N N . ALA B 1 252 ? 13.531 -34.25 -15.148 1 91.19 252 ALA B N 1
ATOM 5596 C CA . ALA B 1 252 ? 14.469 -33.719 -16.125 1 91.19 252 ALA B CA 1
ATOM 5597 C C . ALA B 1 252 ? 15.398 -32.688 -15.469 1 91.19 252 ALA B C 1
ATOM 5599 O O . ALA B 1 252 ? 16.609 -32.688 -15.734 1 91.19 252 ALA B O 1
ATOM 5600 N N . LEU B 1 253 ? 14.852 -31.875 -14.664 1 89.19 253 LEU B N 1
ATOM 5601 C CA . LEU B 1 253 ? 15.617 -30.828 -14 1 89.19 253 LEU B CA 1
ATOM 5602 C C . LEU B 1 253 ? 16.641 -31.438 -13.047 1 89.19 253 LEU B C 1
ATOM 5604 O O . LEU B 1 253 ? 17.797 -31 -13.008 1 89.19 253 LEU B O 1
ATOM 5608 N N . LEU B 1 254 ? 16.25 -32.375 -12.297 1 88.38 254 LEU B N 1
ATOM 5609 C CA . LEU B 1 254 ? 17.156 -33.062 -11.375 1 88.38 254 LEU B CA 1
ATOM 5610 C C . LEU B 1 254 ? 18.312 -33.719 -12.133 1 88.38 254 LEU B C 1
ATOM 5612 O O . LEU B 1 254 ? 19.453 -33.656 -11.695 1 88.38 254 LEU B O 1
ATOM 5616 N N . HIS B 1 255 ? 17.984 -34.312 -13.219 1 86.44 255 HIS B N 1
ATOM 5617 C CA . HIS B 1 255 ? 19 -34.938 -14.039 1 86.44 255 HIS B CA 1
ATOM 5618 C C . HIS B 1 255 ? 20 -33.906 -14.555 1 86.44 255 HIS B C 1
ATOM 5620 O O . HIS B 1 255 ? 21.219 -34.156 -14.523 1 86.44 255 HIS B O 1
ATOM 5626 N N . SER B 1 256 ? 19.531 -32.844 -14.992 1 84.44 256 SER B N 1
ATOM 5627 C CA . SER B 1 256 ? 20.375 -31.812 -15.578 1 84.44 256 SER B CA 1
ATOM 5628 C C . SER B 1 256 ? 21.312 -31.203 -14.539 1 84.44 256 SER B C 1
ATOM 5630 O O . SER B 1 256 ? 22.391 -30.734 -14.867 1 84.44 256 SER B O 1
ATOM 5632 N N . THR B 1 257 ? 21 -31.219 -13.305 1 84.62 257 THR B N 1
ATOM 5633 C CA . THR B 1 257 ? 21.781 -30.594 -12.242 1 84.62 257 THR B CA 1
ATOM 5634 C C . THR B 1 257 ? 22.625 -31.625 -11.508 1 84.62 257 THR B C 1
ATOM 5636 O O . THR B 1 257 ? 23.375 -31.281 -10.594 1 84.62 257 THR B O 1
ATOM 5639 N N . SER B 1 258 ? 22.5 -32.875 -11.867 1 85.44 258 SER B N 1
ATOM 5640 C CA . SER B 1 258 ? 23.219 -34 -11.25 1 85.44 258 SER B CA 1
ATOM 5641 C C . SER B 1 258 ? 23.016 -34 -9.734 1 85.44 258 SER B C 1
ATOM 5643 O O . SER B 1 258 ? 23.953 -34.188 -8.969 1 85.44 258 SER B O 1
ATOM 5645 N N . LEU B 1 259 ? 21.812 -33.719 -9.344 1 86.5 259 LEU B N 1
ATOM 5646 C CA . LEU B 1 259 ? 21.469 -33.719 -7.93 1 86.5 259 LEU B CA 1
ATOM 5647 C C . LEU B 1 259 ? 20.578 -34.938 -7.609 1 86.5 259 LEU B C 1
ATOM 5649 O O . LEU B 1 259 ? 19.719 -35.312 -8.414 1 86.5 259 LEU B O 1
ATOM 5653 N N . ASN B 1 260 ? 20.797 -35.406 -6.371 1 88.56 260 ASN B N 1
ATOM 5654 C CA . ASN B 1 260 ? 19.844 -36.375 -5.848 1 88.56 260 ASN B CA 1
ATOM 5655 C C . ASN B 1 260 ? 18.5 -35.719 -5.504 1 88.56 260 ASN B C 1
ATOM 5657 O O . ASN B 1 260 ? 18.484 -34.594 -4.984 1 88.56 260 ASN B O 1
ATOM 5661 N N . ALA B 1 261 ? 17.484 -36.406 -5.805 1 87.5 261 ALA B N 1
ATOM 5662 C CA . ALA B 1 261 ? 16.141 -35.875 -5.602 1 87.5 261 ALA B CA 1
ATOM 5663 C C . ALA B 1 261 ? 15.953 -35.375 -4.168 1 87.5 261 ALA B C 1
ATOM 5665 O O . ALA B 1 261 ? 15.289 -34.375 -3.938 1 87.5 261 ALA B O 1
ATOM 5666 N N . LYS B 1 262 ? 16.562 -35.969 -3.201 1 89.5 262 LYS B N 1
ATOM 5667 C CA . LYS B 1 262 ? 16.375 -35.625 -1.792 1 89.5 262 LYS B CA 1
ATOM 5668 C C . LYS B 1 262 ? 17.156 -34.375 -1.404 1 89.5 262 LYS B C 1
ATOM 5670 O O . LYS B 1 262 ? 16.922 -33.812 -0.341 1 89.5 262 LYS B O 1
ATOM 5675 N N . ASP B 1 263 ? 18 -33.938 -2.289 1 93.06 263 ASP B N 1
ATOM 5676 C CA . ASP B 1 263 ? 18.891 -32.844 -1.946 1 93.06 263 ASP B CA 1
ATOM 5677 C C . ASP B 1 263 ? 18.484 -31.562 -2.68 1 93.06 263 ASP B C 1
ATOM 5679 O O . ASP B 1 263 ? 19.141 -30.531 -2.562 1 93.06 263 ASP B O 1
ATOM 5683 N N . ALA B 1 264 ? 17.391 -31.688 -3.359 1 94.25 264 ALA B N 1
ATOM 5684 C CA . ALA B 1 264 ? 17.047 -30.547 -4.207 1 94.25 264 ALA B CA 1
ATOM 5685 C C . ALA B 1 264 ? 15.773 -29.875 -3.711 1 94.25 264 ALA B C 1
ATOM 5687 O O . ALA B 1 264 ? 14.828 -30.531 -3.285 1 94.25 264 ALA B O 1
ATOM 5688 N N . LEU B 1 265 ? 15.781 -28.562 -3.695 1 96 265 LEU B N 1
ATOM 5689 C CA . LEU B 1 265 ? 14.609 -27.703 -3.58 1 96 265 LEU B CA 1
ATOM 5690 C C . LEU B 1 265 ? 14.352 -26.953 -4.883 1 96 265 LEU B C 1
ATOM 5692 O O . LEU B 1 265 ? 15.156 -26.109 -5.285 1 96 265 LEU B O 1
ATOM 5696 N N . LEU B 1 266 ? 13.281 -27.281 -5.496 1 95 266 LEU B N 1
ATOM 5697 C CA . LEU B 1 266 ? 12.961 -26.656 -6.777 1 95 266 LEU B CA 1
ATOM 5698 C C . LEU B 1 266 ? 12.102 -25.422 -6.578 1 95 266 LEU B C 1
ATOM 5700 O O . LEU B 1 266 ? 11.008 -25.5 -6.02 1 95 266 LEU B O 1
ATOM 5704 N N . VAL B 1 267 ? 12.586 -24.328 -6.973 1 95.88 267 VAL B N 1
ATOM 5705 C CA . VAL B 1 267 ? 11.867 -23.062 -6.914 1 95.88 267 VAL B CA 1
ATOM 5706 C C . VAL B 1 267 ? 11.594 -22.562 -8.328 1 95.88 267 VAL B C 1
ATOM 5708 O O . VAL B 1 267 ? 12.531 -22.203 -9.055 1 95.88 267 VAL B O 1
ATOM 5711 N N . ASN B 1 268 ? 10.383 -22.609 -8.688 1 93.94 268 ASN B N 1
ATOM 5712 C CA . ASN B 1 268 ? 9.977 -22.141 -10.008 1 93.94 268 ASN B CA 1
ATOM 5713 C C . ASN B 1 268 ? 9.102 -20.891 -9.914 1 93.94 268 ASN B C 1
ATOM 5715 O O . ASN B 1 268 ? 8.008 -20.938 -9.344 1 93.94 268 ASN B O 1
ATOM 5719 N N . ILE B 1 269 ? 9.594 -19.766 -10.484 1 95.19 269 ILE B N 1
ATOM 5720 C CA . ILE B 1 269 ? 8.773 -18.562 -10.547 1 95.19 269 ILE B CA 1
ATOM 5721 C C . ILE B 1 269 ? 8.641 -18.094 -12 1 95.19 269 ILE B C 1
ATOM 5723 O O . ILE B 1 269 ? 9.57 -17.531 -12.562 1 95.19 269 ILE B O 1
ATOM 5727 N N . GLY B 1 270 ? 7.52 -18.391 -12.648 1 92.94 270 GLY B N 1
ATOM 5728 C CA . GLY B 1 270 ? 7.086 -17.844 -13.922 1 92.94 270 GLY B CA 1
ATOM 5729 C C . GLY B 1 270 ? 5.961 -16.844 -13.781 1 92.94 270 GLY B C 1
ATOM 5730 O O . GLY B 1 270 ? 6.055 -15.898 -12.984 1 92.94 270 GLY B O 1
ATOM 5731 N N . THR B 1 271 ? 4.828 -17.156 -14.555 1 89.31 271 THR B N 1
ATOM 5732 C CA . THR B 1 271 ? 3.641 -16.344 -14.312 1 89.31 271 THR B CA 1
ATOM 5733 C C . THR B 1 271 ? 3.162 -16.484 -12.875 1 89.31 271 THR B C 1
ATOM 5735 O O . THR B 1 271 ? 2.938 -15.484 -12.188 1 89.31 271 THR B O 1
ATOM 5738 N N . SER B 1 272 ? 3.059 -17.703 -12.461 1 90.75 272 SER B N 1
ATOM 5739 C CA . SER B 1 272 ? 2.82 -18.062 -11.062 1 90.75 272 SER B CA 1
ATOM 5740 C C . SER B 1 272 ? 4.074 -18.641 -10.422 1 90.75 272 SER B C 1
ATOM 5742 O O . SER B 1 272 ? 5.156 -18.594 -11 1 90.75 272 SER B O 1
ATOM 5744 N N . ALA B 1 273 ? 3.965 -19.062 -9.188 1 93.5 273 ALA B N 1
ATOM 5745 C CA . ALA B 1 273 ? 5.133 -19.594 -8.492 1 93.5 273 ALA B CA 1
ATOM 5746 C C . ALA B 1 273 ? 4.828 -20.969 -7.902 1 93.5 273 ALA B C 1
ATOM 5748 O O . ALA B 1 273 ? 3.682 -21.281 -7.57 1 93.5 273 ALA B O 1
ATOM 5749 N N . GLN B 1 274 ? 5.891 -21.781 -7.816 1 93.44 274 GLN B N 1
ATOM 5750 C CA . GLN B 1 274 ? 5.762 -23.141 -7.281 1 93.44 274 GLN B CA 1
ATOM 5751 C C . GLN B 1 274 ? 7.039 -23.562 -6.57 1 93.44 274 GLN B C 1
ATOM 5753 O O . GLN B 1 274 ? 8.141 -23.203 -6.992 1 93.44 274 GLN B O 1
ATOM 5758 N N . LEU B 1 275 ? 6.887 -24.266 -5.535 1 95.5 275 LEU B N 1
ATOM 5759 C CA . LEU B 1 275 ? 7.953 -24.938 -4.801 1 95.5 275 LEU B CA 1
ATOM 5760 C C . LEU B 1 275 ? 7.727 -26.453 -4.77 1 95.5 275 LEU B C 1
ATOM 5762 O O . LEU B 1 275 ? 6.598 -26.906 -4.59 1 95.5 275 LEU B O 1
ATOM 5766 N N . ALA B 1 276 ? 8.805 -27.203 -5.023 1 95.44 276 ALA B N 1
ATOM 5767 C CA . ALA B 1 276 ? 8.672 -28.656 -4.965 1 95.44 276 ALA B CA 1
ATOM 5768 C C . ALA B 1 276 ? 9.93 -29.297 -4.387 1 95.44 276 ALA B C 1
ATOM 5770 O O . ALA B 1 276 ? 11.047 -28.812 -4.613 1 95.44 276 ALA B O 1
ATOM 5771 N N . PHE B 1 277 ? 9.797 -30.312 -3.674 1 95.62 277 PHE B N 1
ATOM 5772 C CA . PHE B 1 277 ? 10.914 -31.125 -3.189 1 95.62 277 PHE B CA 1
ATOM 5773 C C . PHE B 1 277 ? 10.469 -32.562 -2.926 1 95.62 277 PHE B C 1
ATOM 5775 O O . PHE B 1 277 ? 9.32 -32.781 -2.529 1 95.62 277 PHE B O 1
ATOM 5782 N N . VAL B 1 278 ? 11.367 -33.469 -3.184 1 94.56 278 VAL B N 1
ATOM 5783 C CA . VAL B 1 278 ? 11.062 -34.875 -3.064 1 94.56 278 VAL B CA 1
ATOM 5784 C C . VAL B 1 278 ? 11.297 -35.344 -1.626 1 94.56 278 VAL B C 1
ATOM 5786 O O . VAL B 1 278 ? 12.242 -34.875 -0.969 1 94.56 278 VAL B O 1
ATOM 5789 N N . LEU B 1 279 ? 10.422 -36.156 -1.14 1 91.25 279 LEU B N 1
ATOM 5790 C CA . LEU B 1 279 ? 10.555 -36.719 0.202 1 91.25 279 LEU B CA 1
ATOM 5791 C C . LEU B 1 279 ? 10.102 -38.188 0.232 1 91.25 279 LEU B C 1
ATOM 5793 O O . LEU B 1 279 ? 9.523 -38.656 -0.737 1 91.25 279 LEU B O 1
ATOM 5797 N N . GLU B 1 280 ? 10.492 -38.875 1.32 1 84.69 280 GLU B N 1
ATOM 5798 C CA . GLU B 1 280 ? 10.156 -40.312 1.461 1 84.69 280 GLU B CA 1
ATOM 5799 C C . GLU B 1 280 ? 8.914 -40.5 2.33 1 84.69 280 GLU B C 1
ATOM 5801 O O . GLU B 1 280 ? 8.172 -41.438 2.154 1 84.69 280 GLU B O 1
ATOM 5806 N N . ASP B 1 281 ? 8.688 -39.562 3.168 1 80.5 281 ASP B N 1
ATOM 5807 C CA . ASP B 1 281 ? 7.621 -39.719 4.156 1 80.5 281 ASP B CA 1
ATOM 5808 C C . ASP B 1 281 ? 6.41 -38.844 3.791 1 80.5 281 ASP B C 1
ATOM 5810 O O . ASP B 1 281 ? 6.508 -37.938 2.953 1 80.5 281 ASP B O 1
ATOM 5814 N N . ASN B 1 282 ? 5.328 -39.344 4.469 1 81.56 282 ASN B N 1
ATOM 5815 C CA . ASN B 1 282 ? 4.117 -38.531 4.309 1 81.56 282 ASN B CA 1
ATOM 5816 C C . ASN B 1 282 ? 4.066 -37.375 5.305 1 81.56 282 ASN B C 1
ATOM 5818 O O . ASN B 1 282 ? 4.516 -37.531 6.441 1 81.56 282 ASN B O 1
ATOM 5822 N N . LEU B 1 283 ? 3.732 -36.25 4.812 1 84.69 283 LEU B N 1
ATOM 5823 C CA . LEU B 1 283 ? 3.391 -35.094 5.645 1 84.69 283 LEU B CA 1
ATOM 5824 C C . LEU B 1 283 ? 1.917 -34.719 5.492 1 84.69 283 LEU B C 1
ATOM 5826 O O . LEU B 1 283 ? 1.288 -35.094 4.488 1 84.69 283 LEU B O 1
ATOM 5830 N N . PRO B 1 284 ? 1.389 -34.125 6.574 1 81.38 284 PRO B N 1
ATOM 5831 C CA . PRO B 1 284 ? 0.021 -33.625 6.387 1 81.38 284 PRO B CA 1
ATOM 5832 C C . PRO B 1 284 ? -0.091 -32.625 5.258 1 81.38 284 PRO B C 1
ATOM 5834 O O . PRO B 1 284 ? 0.761 -31.734 5.133 1 81.38 284 PRO B O 1
ATOM 5837 N N . THR B 1 285 ? -1.088 -32.844 4.469 1 81.12 285 THR B N 1
ATOM 5838 C CA . THR B 1 285 ? -1.318 -31.953 3.342 1 81.12 285 THR B CA 1
ATOM 5839 C C . THR B 1 285 ? -2.262 -30.812 3.736 1 81.12 285 THR B C 1
ATOM 5841 O O . THR B 1 285 ? -3.051 -30.953 4.672 1 81.12 285 THR B O 1
ATOM 5844 N N . THR B 1 286 ? -2.049 -29.641 3.143 1 75.56 286 THR B N 1
ATOM 5845 C CA . THR B 1 286 ? -2.945 -28.484 3.221 1 75.56 286 THR B CA 1
ATOM 5846 C C . THR B 1 286 ? -3.398 -28.062 1.828 1 75.56 286 THR B C 1
ATOM 5848 O O . THR B 1 286 ? -2.898 -28.562 0.823 1 75.56 286 THR B O 1
ATOM 5851 N N . PRO B 1 287 ? -4.367 -27.188 1.752 1 71.75 287 PRO B N 1
ATOM 5852 C CA . PRO B 1 287 ? -4.797 -26.719 0.433 1 71.75 287 PRO B CA 1
ATOM 5853 C C . PRO B 1 287 ? -3.652 -26.125 -0.381 1 71.75 287 PRO B C 1
ATOM 5855 O O . PRO B 1 287 ? -3.666 -26.188 -1.612 1 71.75 287 PRO B O 1
ATOM 5858 N N . SER B 1 288 ? -2.682 -25.578 0.302 1 77.88 288 SER B N 1
ATOM 5859 C CA . SER B 1 288 ? -1.587 -24.938 -0.419 1 77.88 288 SER B CA 1
ATOM 5860 C C . SER B 1 288 ? -0.361 -25.844 -0.48 1 77.88 288 SER B C 1
ATOM 5862 O O . SER B 1 288 ? 0.606 -25.547 -1.183 1 77.88 288 SER B O 1
ATOM 5864 N N . PHE B 1 289 ? -0.401 -26.922 0.2 1 87.81 289 PHE B N 1
ATOM 5865 C CA . PHE B 1 289 ? 0.721 -27.844 0.308 1 87.81 289 PHE B CA 1
ATOM 5866 C C . PHE B 1 289 ? 0.278 -29.266 0.008 1 87.81 289 PHE B C 1
ATOM 5868 O O . PHE B 1 289 ? -0.368 -29.906 0.838 1 87.81 289 PHE B O 1
ATOM 5875 N N . GLU B 1 290 ? 0.734 -29.828 -1.157 1 88.38 290 GLU B N 1
ATOM 5876 C CA . GLU B 1 290 ? 0.332 -31.156 -1.587 1 88.38 290 GLU B CA 1
ATOM 5877 C C . GLU B 1 290 ? 1.51 -32.125 -1.545 1 88.38 290 GLU B C 1
ATOM 5879 O O . GLU B 1 290 ? 2.637 -31.766 -1.877 1 88.38 290 GLU B O 1
ATOM 5884 N N . ILE B 1 291 ? 1.191 -33.281 -1.109 1 90.5 291 ILE B N 1
ATOM 5885 C CA . ILE B 1 291 ? 2.129 -34.406 -1.238 1 90.5 291 ILE B CA 1
ATOM 5886 C C . ILE B 1 291 ? 1.604 -35.406 -2.266 1 90.5 291 ILE B C 1
ATOM 5888 O O . ILE B 1 291 ? 0.586 -36.062 -2.035 1 90.5 291 ILE B O 1
ATOM 5892 N N . ARG B 1 292 ? 2.369 -35.5 -3.332 1 90.81 292 ARG B N 1
ATOM 5893 C CA . ARG B 1 292 ? 1.921 -36.312 -4.469 1 90.81 292 ARG B CA 1
ATOM 5894 C C . ARG B 1 292 ? 2.822 -37.531 -4.676 1 90.81 292 ARG B C 1
ATOM 5896 O O . ARG B 1 292 ? 3.986 -37.531 -4.266 1 90.81 292 ARG B O 1
ATOM 5903 N N . PRO B 1 293 ? 2.18 -38.5 -5.289 1 91.06 293 PRO B N 1
ATOM 5904 C CA . PRO B 1 293 ? 3.068 -39.594 -5.719 1 91.06 293 PRO B CA 1
ATOM 5905 C C . PRO B 1 293 ? 4.133 -39.125 -6.711 1 91.06 293 PRO B C 1
ATOM 5907 O O . PRO B 1 293 ? 3.875 -38.219 -7.52 1 91.06 293 PRO B O 1
ATOM 5910 N N . TYR B 1 294 ? 5.262 -39.688 -6.562 1 93 294 TYR B N 1
ATOM 5911 C CA . TYR B 1 294 ? 6.379 -39.438 -7.457 1 93 294 TYR B CA 1
ATOM 5912 C C . TYR B 1 294 ? 7.062 -40.719 -7.883 1 93 294 TYR B C 1
ATOM 5914 O O . TYR B 1 294 ? 6.547 -41.812 -7.641 1 93 294 TYR B O 1
ATOM 5922 N N . PHE B 1 295 ? 8.133 -40.625 -8.609 1 91.19 295 PHE B N 1
ATOM 5923 C CA . PHE B 1 295 ? 8.812 -41.812 -9.164 1 91.19 295 PHE B CA 1
ATOM 5924 C C . PHE B 1 295 ? 9.594 -42.531 -8.086 1 91.19 295 PHE B C 1
ATOM 5926 O O . PHE B 1 295 ? 9.938 -41.969 -7.055 1 91.19 295 PHE B O 1
ATOM 5933 N N . ASN B 1 296 ? 9.789 -43.875 -8.289 1 85.25 296 ASN B N 1
ATOM 5934 C CA . ASN B 1 296 ? 10.609 -44.719 -7.438 1 85.25 296 ASN B CA 1
ATOM 5935 C C . ASN B 1 296 ? 10.07 -44.781 -6.008 1 85.25 296 ASN B C 1
ATOM 5937 O O . ASN B 1 296 ? 10.836 -44.688 -5.047 1 85.25 296 ASN B O 1
ATOM 5941 N N . GLN B 1 297 ? 8.766 -44.75 -5.906 1 83 297 GLN B N 1
ATOM 5942 C CA . GLN B 1 297 ? 8.055 -44.875 -4.641 1 83 297 GLN B CA 1
ATOM 5943 C C . GLN B 1 297 ? 8.297 -43.656 -3.734 1 83 297 GLN B C 1
ATOM 5945 O O . GLN B 1 297 ? 8.094 -43.75 -2.521 1 83 297 GLN B O 1
ATOM 5950 N N . GLN B 1 298 ? 8.758 -42.688 -4.328 1 90.31 298 GLN B N 1
ATOM 5951 C CA . GLN B 1 298 ? 8.93 -41.406 -3.604 1 90.31 298 GLN B CA 1
ATOM 5952 C C . GLN B 1 298 ? 7.684 -40.531 -3.717 1 90.31 298 GLN B C 1
ATOM 5954 O O . GLN B 1 298 ? 6.707 -40.938 -4.367 1 90.31 298 GLN B O 1
ATOM 5959 N N . LYS B 1 299 ? 7.773 -39.5 -2.936 1 92.31 299 LYS B N 1
ATOM 5960 C CA . LYS B 1 299 ? 6.73 -38.469 -2.979 1 92.31 299 LYS B CA 1
ATOM 5961 C C . LYS B 1 299 ? 7.316 -37.094 -3.291 1 92.31 299 LYS B C 1
ATOM 5963 O O . LYS B 1 299 ? 8.516 -36.875 -3.115 1 92.31 299 LYS B O 1
ATOM 5968 N N . ILE B 1 300 ? 6.461 -36.312 -3.779 1 94.19 300 ILE B N 1
ATOM 5969 C CA . ILE B 1 300 ? 6.895 -34.969 -4.059 1 94.19 300 ILE B CA 1
ATOM 5970 C C . ILE B 1 300 ? 5.949 -33.969 -3.389 1 94.19 300 ILE B C 1
ATOM 5972 O O . ILE B 1 300 ? 4.727 -34.062 -3.533 1 94.19 300 ILE B O 1
ATOM 5976 N N . ALA B 1 301 ? 6.547 -33.156 -2.586 1 94.5 301 ALA B N 1
ATOM 5977 C CA . ALA B 1 301 ? 5.801 -32.031 -1.985 1 94.5 301 ALA B CA 1
ATOM 5978 C C . ALA B 1 301 ? 5.754 -30.844 -2.92 1 94.5 301 ALA B C 1
ATOM 5980 O O . ALA B 1 301 ? 6.762 -30.484 -3.529 1 94.5 301 ALA B O 1
ATOM 5981 N N . VAL B 1 302 ? 4.531 -30.297 -3.023 1 93.31 302 VAL B N 1
ATOM 5982 C CA . VAL B 1 302 ? 4.367 -29.172 -3.941 1 93.31 302 VAL B CA 1
ATOM 5983 C C . VAL B 1 302 ? 3.566 -28.062 -3.264 1 93.31 302 VAL B C 1
ATOM 5985 O O . VAL B 1 302 ? 2.555 -28.328 -2.611 1 93.31 302 VAL B O 1
ATOM 5988 N N . VAL B 1 303 ? 4.094 -26.844 -3.398 1 92.19 303 VAL B N 1
ATOM 5989 C CA . VAL B 1 303 ? 3.377 -25.625 -3.055 1 92.19 303 VAL B CA 1
ATOM 5990 C C . VAL B 1 303 ? 3.207 -24.75 -4.301 1 92.19 303 VAL B C 1
ATOM 5992 O O . VAL B 1 303 ? 4.137 -24.625 -5.102 1 92.19 303 VAL B O 1
ATOM 5995 N N . ALA B 1 304 ? 2.012 -24.328 -4.484 1 88.31 304 ALA B N 1
ATOM 5996 C CA . ALA B 1 304 ? 1.758 -23.453 -5.621 1 88.31 304 ALA B CA 1
ATOM 5997 C C . ALA B 1 304 ? 1.154 -22.125 -5.168 1 88.31 304 ALA B C 1
ATOM 5999 O O . ALA B 1 304 ? 0.284 -22.094 -4.293 1 88.31 304 ALA B O 1
ATOM 6000 N N . ALA B 1 305 ? 1.678 -21.062 -5.691 1 89.94 305 ALA B N 1
ATOM 6001 C CA . ALA B 1 305 ? 1.157 -19.719 -5.438 1 89.94 305 ALA B CA 1
ATOM 6002 C C . ALA B 1 305 ? 0.636 -19.094 -6.723 1 89.94 305 ALA B C 1
ATOM 6004 O O . ALA B 1 305 ? 1.249 -19.219 -7.785 1 89.94 305 ALA B O 1
ATOM 6005 N N . LEU B 1 306 ? -0.515 -18.453 -6.633 1 86.56 306 LEU B N 1
ATOM 6006 C CA . LEU B 1 306 ? -1.009 -17.688 -7.77 1 86.56 306 LEU B CA 1
ATOM 6007 C C . LEU B 1 306 ? -0.128 -16.469 -8.031 1 86.56 306 LEU B C 1
ATOM 6009 O O . LEU B 1 306 ? -0.031 -15.992 -9.164 1 86.56 306 LEU B O 1
ATOM 6013 N N . THR B 1 307 ? 0.476 -16 -6.906 1 90.88 307 THR B N 1
ATOM 6014 C CA . THR B 1 307 ? 1.388 -14.867 -6.949 1 90.88 307 THR B CA 1
ATOM 6015 C C . THR B 1 307 ? 2.752 -15.289 -7.488 1 90.88 307 THR B C 1
ATOM 6017 O O . THR B 1 307 ? 3.381 -16.203 -6.953 1 90.88 307 THR B O 1
ATOM 6020 N N . GLY B 1 308 ? 3.246 -14.656 -8.547 1 95.44 308 GLY B N 1
ATOM 6021 C CA . GLY B 1 308 ? 4.551 -14.906 -9.141 1 95.44 308 GLY B CA 1
ATOM 6022 C C . GLY B 1 308 ? 5.043 -13.758 -9.992 1 95.44 308 GLY B C 1
ATOM 6023 O O . GLY B 1 308 ? 4.996 -12.594 -9.57 1 95.44 308 GLY B O 1
ATOM 6024 N N . GLY B 1 309 ? 5.555 -14.078 -11.156 1 96.12 309 GLY B N 1
ATOM 6025 C CA . GLY B 1 309 ? 6.051 -13.055 -12.062 1 96.12 309 GLY B CA 1
ATOM 6026 C C . GLY B 1 309 ? 4.953 -12.164 -12.617 1 96.12 309 GLY B C 1
ATOM 6027 O O . GLY B 1 309 ? 5.223 -11.047 -13.078 1 96.12 309 GLY B O 1
ATOM 6028 N N . ASN B 1 310 ? 3.746 -12.664 -12.617 1 93.94 310 ASN B N 1
ATOM 6029 C CA . ASN B 1 310 ? 2.621 -11.867 -13.109 1 93.94 310 ASN B CA 1
ATOM 6030 C C . ASN B 1 310 ? 2.492 -10.555 -12.344 1 93.94 310 ASN B C 1
ATOM 6032 O O . ASN B 1 310 ? 2.197 -9.516 -12.938 1 93.94 310 ASN B O 1
ATOM 6036 N N . VAL B 1 311 ? 2.752 -10.594 -11.078 1 96.62 311 VAL B N 1
ATOM 6037 C CA . VAL B 1 311 ? 2.596 -9.398 -10.25 1 96.62 311 VAL B CA 1
ATOM 6038 C C . VAL B 1 311 ? 3.693 -8.391 -10.578 1 96.62 311 VAL B C 1
ATOM 6040 O O . VAL B 1 311 ? 3.424 -7.199 -10.719 1 96.62 311 VAL B O 1
ATOM 6043 N N . PHE B 1 312 ? 4.957 -8.859 -10.703 1 97.88 312 PHE B N 1
ATOM 6044 C CA . PHE B 1 312 ? 6.055 -7.957 -11.047 1 97.88 312 PHE B CA 1
ATOM 6045 C C . PHE B 1 312 ? 5.863 -7.379 -12.445 1 97.88 312 PHE B C 1
ATOM 6047 O O . PHE B 1 312 ? 6.105 -6.191 -12.664 1 97.88 312 PHE B O 1
ATOM 6054 N N . ALA B 1 313 ? 5.438 -8.227 -13.359 1 96.12 313 ALA B N 1
ATOM 6055 C CA . ALA B 1 313 ? 5.152 -7.766 -14.719 1 96.12 313 ALA B CA 1
ATOM 6056 C C . ALA B 1 313 ? 4.055 -6.703 -14.711 1 96.12 313 ALA B C 1
ATOM 6058 O O . ALA B 1 313 ? 4.148 -5.703 -15.43 1 96.12 313 ALA B O 1
ATOM 6059 N N . LYS B 1 314 ? 3.08 -6.953 -13.977 1 95.88 314 LYS B N 1
ATOM 6060 C CA . LYS B 1 314 ? 1.99 -5.988 -13.875 1 95.88 314 LYS B CA 1
ATOM 6061 C C . LYS B 1 314 ? 2.484 -4.66 -13.305 1 95.88 314 LYS B C 1
ATOM 6063 O O . LYS B 1 314 ? 2.066 -3.592 -13.75 1 95.88 314 LYS B O 1
ATOM 6068 N N . PHE B 1 315 ? 3.277 -4.754 -12.242 1 96.88 315 PHE B N 1
ATOM 6069 C CA . PHE B 1 315 ? 3.875 -3.551 -11.672 1 96.88 315 PHE B CA 1
ATOM 6070 C C . PHE B 1 315 ? 4.594 -2.746 -12.75 1 96.88 315 PHE B C 1
ATOM 6072 O O . PHE B 1 315 ? 4.395 -1.535 -12.867 1 96.88 315 PHE B O 1
ATOM 6079 N N . VAL B 1 316 ? 5.406 -3.371 -13.555 1 97.19 316 VAL B N 1
ATOM 6080 C CA . VAL B 1 316 ? 6.145 -2.721 -14.633 1 97.19 316 VAL B CA 1
ATOM 6081 C C . VAL B 1 316 ? 5.168 -2.111 -15.641 1 97.19 316 VAL B C 1
ATOM 6083 O O . VAL B 1 316 ? 5.309 -0.948 -16.031 1 97.19 316 VAL B O 1
ATOM 6086 N N . GLU B 1 317 ? 4.242 -2.877 -16.016 1 95.75 317 GLU B N 1
ATOM 6087 C CA . GLU B 1 317 ? 3.223 -2.395 -16.938 1 95.75 317 GLU B CA 1
ATOM 6088 C C . GLU B 1 317 ? 2.529 -1.147 -16.391 1 95.75 317 GLU B C 1
ATOM 6090 O O . GLU B 1 317 ? 2.293 -0.19 -17.141 1 95.75 317 GLU B O 1
ATOM 6095 N N . ASN B 1 318 ? 2.172 -1.182 -15.156 1 95.75 318 ASN B N 1
ATOM 6096 C CA . ASN B 1 318 ? 1.499 -0.049 -14.531 1 95.75 318 ASN B CA 1
ATOM 6097 C C . ASN B 1 318 ? 2.391 1.189 -14.508 1 95.75 318 ASN B C 1
ATOM 6099 O O . ASN B 1 318 ? 1.922 2.301 -14.766 1 95.75 318 ASN B O 1
ATOM 6103 N N . CYS B 1 319 ? 3.65 0.976 -14.117 1 95.81 319 CYS B N 1
ATOM 6104 C CA . CYS B 1 319 ? 4.578 2.102 -14.125 1 95.81 319 CYS B CA 1
ATOM 6105 C C . CYS B 1 319 ? 4.621 2.762 -15.5 1 95.81 319 CYS B C 1
ATOM 6107 O O . CYS B 1 319 ? 4.633 3.99 -15.602 1 95.81 319 CYS B O 1
ATOM 6109 N N . ILE B 1 320 ? 4.648 1.991 -16.5 1 96.19 320 ILE B N 1
ATOM 6110 C CA . ILE B 1 320 ? 4.656 2.496 -17.859 1 96.19 320 ILE B CA 1
ATOM 6111 C C . ILE B 1 320 ? 3.363 3.258 -18.141 1 96.19 320 ILE B C 1
ATOM 6113 O O . ILE B 1 320 ? 3.395 4.379 -18.656 1 96.19 320 ILE B O 1
ATOM 6117 N N . LYS B 1 321 ? 2.299 2.682 -17.812 1 95.56 321 LYS B N 1
ATOM 6118 C CA . LYS B 1 321 ? 1.001 3.311 -18.031 1 95.56 321 LYS B CA 1
ATOM 6119 C C . LYS B 1 321 ? 0.863 4.598 -17.234 1 95.56 321 LYS B C 1
ATOM 6121 O O . LYS B 1 321 ? 0.244 5.562 -17.688 1 95.56 321 LYS B O 1
ATOM 6126 N N . TRP B 1 322 ? 1.368 4.562 -15.953 1 95.81 322 TRP B N 1
ATOM 6127 C CA . TRP B 1 322 ? 1.351 5.758 -15.117 1 95.81 322 TRP B CA 1
ATOM 6128 C C . TRP B 1 322 ? 2.021 6.93 -15.836 1 95.81 322 TRP B C 1
ATOM 6130 O O . TRP B 1 322 ? 1.554 8.062 -15.75 1 95.81 322 TRP B O 1
ATOM 6140 N N . THR B 1 323 ? 3.125 6.645 -16.469 1 94.75 323 THR B N 1
ATOM 6141 C CA . THR B 1 323 ? 3.855 7.668 -17.203 1 94.75 323 THR B CA 1
ATOM 6142 C C . THR B 1 323 ? 2.986 8.258 -18.312 1 94.75 323 THR B C 1
ATOM 6144 O O . THR B 1 323 ? 2.922 9.477 -18.484 1 94.75 323 THR B O 1
ATOM 6147 N N . PHE B 1 324 ? 2.338 7.414 -19.016 1 94.94 324 PHE B N 1
ATOM 6148 C CA . PHE B 1 324 ? 1.465 7.875 -20.094 1 94.94 324 PHE B CA 1
ATOM 6149 C C . PHE B 1 324 ? 0.327 8.727 -19.547 1 94.94 324 PHE B C 1
ATOM 6151 O O . PHE B 1 324 ? 0.039 9.805 -20.062 1 94.94 324 PHE B O 1
ATOM 6158 N N . ASP B 1 325 ? -0.312 8.266 -18.516 1 94.94 325 ASP B N 1
ATOM 6159 C CA . ASP B 1 325 ? -1.443 8.969 -17.922 1 94.94 325 ASP B CA 1
ATOM 6160 C C . ASP B 1 325 ? -1.023 10.336 -17.391 1 94.94 325 ASP B C 1
ATOM 6162 O O . ASP B 1 325 ? -1.8 11.297 -17.438 1 94.94 325 ASP B O 1
ATOM 6166 N N . MET B 1 326 ? 0.182 10.422 -16.859 1 94.88 326 MET B N 1
ATOM 6167 C CA . MET B 1 326 ? 0.681 11.641 -16.234 1 94.88 326 MET B CA 1
ATOM 6168 C C . MET B 1 326 ? 1.193 12.625 -17.281 1 94.88 326 MET B C 1
ATOM 6170 O O . MET B 1 326 ? 1.047 13.836 -17.109 1 94.88 326 MET B O 1
ATOM 6174 N N . THR B 1 327 ? 1.769 12.102 -18.438 1 92.81 327 THR B N 1
ATOM 6175 C CA . THR B 1 327 ? 2.514 13 -19.328 1 92.81 327 THR B CA 1
ATOM 6176 C C . THR B 1 327 ? 2.098 12.805 -20.781 1 92.81 327 THR B C 1
ATOM 6178 O O . THR B 1 327 ? 2.477 13.594 -21.641 1 92.81 327 THR B O 1
ATOM 6181 N N . ASN B 1 328 ? 1.396 11.758 -21.156 1 90.31 328 ASN B N 1
ATOM 6182 C CA . ASN B 1 328 ? 1.05 11.344 -22.516 1 90.31 328 ASN B CA 1
ATOM 6183 C C . ASN B 1 328 ? 2.266 10.805 -23.266 1 90.31 328 ASN B C 1
ATOM 6185 O O . ASN B 1 328 ? 2.232 10.664 -24.484 1 90.31 328 ASN B O 1
ATOM 6189 N N . PHE B 1 329 ? 3.338 10.641 -22.516 1 90.25 329 PHE B N 1
ATOM 6190 C CA . PHE B 1 329 ? 4.527 10.039 -23.094 1 90.25 329 PHE B CA 1
ATOM 6191 C C . PHE B 1 329 ? 4.391 8.516 -23.156 1 90.25 329 PHE B C 1
ATOM 6193 O O . PHE B 1 329 ? 4.098 7.879 -22.141 1 90.25 329 PHE B O 1
ATOM 6200 N N . THR B 1 330 ? 4.66 7.98 -24.312 1 92.44 330 THR B N 1
ATOM 6201 C CA . THR B 1 330 ? 4.52 6.539 -24.5 1 92.44 330 THR B CA 1
ATOM 6202 C C . THR B 1 330 ? 5.871 5.844 -24.406 1 92.44 330 THR B C 1
ATOM 6204 O O . THR B 1 330 ? 6.816 6.211 -25.109 1 92.44 330 THR B O 1
ATOM 6207 N N . ILE B 1 331 ? 6 4.969 -23.531 1 91.25 331 ILE B N 1
ATOM 6208 C CA . ILE B 1 331 ? 7.168 4.102 -23.406 1 91.25 331 ILE B CA 1
ATOM 6209 C C . ILE B 1 331 ? 6.934 2.809 -24.188 1 91.25 331 ILE B C 1
ATOM 6211 O O . ILE B 1 331 ? 6.051 2.018 -23.844 1 91.25 331 ILE B O 1
ATOM 6215 N N . THR B 1 332 ? 7.738 2.555 -25.172 1 89.56 332 THR B N 1
ATOM 6216 C CA . THR B 1 332 ? 7.477 1.43 -26.062 1 89.56 332 THR B CA 1
ATOM 6217 C C . THR B 1 332 ? 8.391 0.254 -25.734 1 89.56 332 THR B C 1
ATOM 6219 O O . THR B 1 332 ? 8.086 -0.892 -26.062 1 89.56 332 THR B O 1
ATOM 6222 N N . ASP B 1 333 ? 9.508 0.538 -25.125 1 92.44 333 ASP B N 1
ATOM 6223 C CA . ASP B 1 333 ? 10.445 -0.536 -24.812 1 92.44 333 ASP B CA 1
ATOM 6224 C C . ASP B 1 333 ? 10.203 -1.074 -23.406 1 92.44 333 ASP B C 1
ATOM 6226 O O . ASP B 1 333 ? 10.859 -0.649 -22.453 1 92.44 333 ASP B O 1
ATOM 6230 N N . LYS B 1 334 ? 9.414 -2.027 -23.281 1 93.12 334 LYS B N 1
ATOM 6231 C CA . LYS B 1 334 ? 9.031 -2.602 -22 1 93.12 334 LYS B CA 1
ATOM 6232 C C . LYS B 1 334 ? 10.195 -3.346 -21.359 1 93.12 334 LYS B C 1
ATOM 6234 O O . LYS B 1 334 ? 10.336 -3.35 -20.125 1 93.12 334 LYS B O 1
ATOM 6239 N N . ASP B 1 335 ? 11.047 -3.939 -22.203 1 94.44 335 ASP B N 1
ATOM 6240 C CA . ASP B 1 335 ? 12.164 -4.727 -21.672 1 94.44 335 ASP B CA 1
ATOM 6241 C C . ASP B 1 335 ? 13.188 -3.83 -20.984 1 94.44 335 ASP B C 1
ATOM 6243 O O . ASP B 1 335 ? 13.68 -4.156 -19.906 1 94.44 335 ASP B O 1
ATOM 6247 N N . THR B 1 336 ? 13.445 -2.754 -21.625 1 95.25 336 THR B N 1
ATOM 6248 C CA . THR B 1 336 ? 14.367 -1.805 -21.016 1 95.25 336 THR B CA 1
ATOM 6249 C C . THR B 1 336 ? 13.797 -1.252 -19.719 1 95.25 336 THR B C 1
ATOM 6251 O O . THR B 1 336 ? 14.523 -1.104 -18.719 1 95.25 336 THR B O 1
ATOM 6254 N N . ALA B 1 337 ? 12.539 -0.92 -19.719 1 95.94 337 ALA B N 1
ATOM 6255 C CA . ALA B 1 337 ? 11.891 -0.456 -18.5 1 95.94 337 ALA B CA 1
ATOM 6256 C C . ALA B 1 337 ? 12.016 -1.492 -17.391 1 95.94 337 ALA B C 1
ATOM 6258 O O . ALA B 1 337 ? 12.352 -1.153 -16.25 1 95.94 337 ALA B O 1
ATOM 6259 N N . TYR B 1 338 ? 11.781 -2.725 -17.766 1 96.81 338 TYR B N 1
ATOM 6260 C CA . TYR B 1 338 ? 11.859 -3.834 -16.828 1 96.81 338 TYR B CA 1
ATOM 6261 C C . TYR B 1 338 ? 13.242 -3.916 -16.188 1 96.81 338 TYR B C 1
ATOM 6263 O O . TYR B 1 338 ? 13.367 -3.992 -14.969 1 96.81 338 TYR B O 1
ATOM 6271 N N . VAL B 1 339 ? 14.234 -3.811 -16.953 1 96.69 339 VAL B N 1
ATOM 6272 C CA . VAL B 1 339 ? 15.617 -3.904 -16.5 1 96.69 339 VAL B CA 1
ATOM 6273 C C . VAL B 1 339 ? 15.945 -2.711 -15.602 1 96.69 339 VAL B C 1
ATOM 6275 O O . VAL B 1 339 ? 16.594 -2.865 -14.555 1 96.69 339 VAL B O 1
ATOM 6278 N N . ASN B 1 340 ? 15.5 -1.556 -15.984 1 97.25 340 ASN B N 1
ATOM 6279 C CA . ASN B 1 340 ? 15.781 -0.342 -15.227 1 97.25 340 ASN B CA 1
ATOM 6280 C C . ASN B 1 340 ? 15.094 -0.359 -13.867 1 97.25 340 ASN B C 1
ATOM 6282 O O . ASN B 1 340 ? 15.648 0.122 -12.883 1 97.25 340 ASN B O 1
ATOM 6286 N N . ILE B 1 341 ? 13.891 -0.869 -13.812 1 97.44 341 ILE B N 1
ATOM 6287 C CA . ILE B 1 341 ? 13.141 -0.964 -12.562 1 97.44 341 ILE B CA 1
ATOM 6288 C C . ILE B 1 341 ? 13.867 -1.894 -11.594 1 97.44 341 ILE B C 1
ATOM 6290 O O . ILE B 1 341 ? 13.984 -1.59 -10.406 1 97.44 341 ILE B O 1
ATOM 6294 N N . ILE B 1 342 ? 14.383 -3.012 -12.109 1 97.88 342 ILE B N 1
ATOM 6295 C CA . ILE B 1 342 ? 15.141 -3.947 -11.289 1 97.88 342 ILE B CA 1
ATOM 6296 C C . ILE B 1 342 ? 16.422 -3.277 -10.805 1 97.88 342 ILE B C 1
ATOM 6298 O O . ILE B 1 342 ? 16.781 -3.383 -9.625 1 97.88 342 ILE B O 1
ATOM 6302 N N . ALA B 1 343 ? 17.078 -2.543 -11.703 1 96.44 343 ALA B N 1
ATOM 6303 C CA . ALA B 1 343 ? 18.344 -1.889 -11.383 1 96.44 343 ALA B CA 1
ATOM 6304 C C . ALA B 1 343 ? 18.141 -0.798 -10.328 1 96.44 343 ALA B C 1
ATOM 6306 O O . ALA B 1 343 ? 19.047 -0.52 -9.539 1 96.44 343 ALA B O 1
ATOM 6307 N N . ALA B 1 344 ? 17.016 -0.227 -10.273 1 96.5 344 ALA B N 1
ATOM 6308 C CA . ALA B 1 344 ? 16.719 0.884 -9.375 1 96.5 344 ALA B CA 1
ATOM 6309 C C . ALA B 1 344 ? 16.391 0.381 -7.973 1 96.5 344 ALA B C 1
ATOM 6311 O O . ALA B 1 344 ? 16.25 1.175 -7.039 1 96.5 344 ALA B O 1
ATOM 6312 N N . ALA B 1 345 ? 16.359 -0.888 -7.738 1 97.56 345 ALA B N 1
ATOM 6313 C CA . ALA B 1 345 ? 15.812 -1.489 -6.527 1 97.56 345 ALA B CA 1
ATOM 6314 C C . ALA B 1 345 ? 16.625 -1.078 -5.297 1 97.56 345 ALA B C 1
ATOM 6316 O O . ALA B 1 345 ? 17.859 -1.069 -5.328 1 97.56 345 ALA B O 1
ATOM 6317 N N . ASN B 1 346 ? 15.93 -0.645 -4.246 1 97.62 346 ASN B N 1
ATOM 6318 C CA . ASN B 1 346 ? 16.5 -0.461 -2.914 1 97.62 346 ASN B CA 1
ATOM 6319 C C . ASN B 1 346 ? 16.312 -1.707 -2.051 1 97.62 346 ASN B C 1
ATOM 6321 O O . ASN B 1 346 ? 15.336 -1.821 -1.315 1 97.62 346 ASN B O 1
ATOM 6325 N N . LYS B 1 347 ? 17.297 -2.59 -2.082 1 96.69 347 LYS B N 1
ATOM 6326 C CA . LYS B 1 347 ? 17.172 -3.922 -1.496 1 96.69 347 LYS B CA 1
ATOM 6327 C C . LYS B 1 347 ? 17.016 -3.844 0.02 1 96.69 347 LYS B C 1
ATOM 6329 O O . LYS B 1 347 ? 16.609 -4.816 0.658 1 96.69 347 LYS B O 1
ATOM 6334 N N . ASN B 1 348 ? 17.344 -2.711 0.63 1 95.44 348 ASN B N 1
ATOM 6335 C CA . ASN B 1 348 ? 17.25 -2.545 2.076 1 95.44 348 ASN B CA 1
ATOM 6336 C C . ASN B 1 348 ? 15.984 -1.783 2.469 1 95.44 348 ASN B C 1
ATOM 6338 O O . ASN B 1 348 ? 15.883 -1.273 3.586 1 95.44 348 ASN B O 1
ATOM 6342 N N . THR B 1 349 ? 15.062 -1.646 1.625 1 97.19 349 THR B N 1
ATOM 6343 C CA . THR B 1 349 ? 13.836 -0.897 1.884 1 97.19 349 THR B CA 1
ATOM 6344 C C . THR B 1 349 ? 13.117 -1.444 3.115 1 97.19 349 THR B C 1
ATOM 6346 O O . THR B 1 349 ? 13.164 -2.646 3.383 1 97.19 349 THR B O 1
ATOM 6349 N N . THR B 1 350 ? 12.414 -0.602 3.871 1 96 350 THR B N 1
ATOM 6350 C CA . THR B 1 350 ? 11.57 -1.001 4.996 1 96 350 THR B CA 1
ATOM 6351 C C . THR B 1 350 ? 10.141 -1.235 4.539 1 96 350 THR B C 1
ATOM 6353 O O . THR B 1 350 ? 9.305 -1.709 5.312 1 96 350 THR B O 1
ATOM 6356 N N . LEU B 1 351 ? 9.883 -0.866 3.293 1 97 351 LEU B N 1
ATOM 6357 C CA . LEU B 1 351 ? 8.57 -1.089 2.709 1 97 351 LEU B CA 1
ATOM 6358 C C . LEU B 1 351 ? 8.25 -2.58 2.635 1 97 351 LEU B C 1
ATOM 6360 O O . LEU B 1 351 ? 9.117 -3.383 2.271 1 97 351 LEU B O 1
ATOM 6364 N N . VAL B 1 352 ? 7.059 -2.939 3.07 1 97.31 352 VAL B N 1
ATOM 6365 C CA . VAL B 1 352 ? 6.645 -4.336 3.025 1 97.31 352 VAL B CA 1
ATOM 6366 C C . VAL B 1 352 ? 5.449 -4.492 2.086 1 97.31 352 VAL B C 1
ATOM 6368 O O . VAL B 1 352 ? 4.477 -3.74 2.182 1 97.31 352 VAL B O 1
ATOM 6371 N N . CYS B 1 353 ? 5.535 -5.449 1.154 1 96.88 353 CYS B N 1
ATOM 6372 C CA . CYS B 1 353 ? 4.457 -5.707 0.208 1 96.88 353 CYS B CA 1
ATOM 6373 C C . CYS B 1 353 ? 3.996 -7.156 0.291 1 96.88 353 CYS B C 1
ATOM 6375 O O . CYS B 1 353 ? 4.816 -8.078 0.281 1 96.88 353 CYS B O 1
ATOM 6377 N N . ARG B 1 354 ? 2.768 -7.402 0.518 1 95.56 354 ARG B N 1
ATOM 6378 C CA . ARG B 1 354 ? 2.121 -8.688 0.253 1 95.56 354 ARG B CA 1
ATOM 6379 C C . ARG B 1 354 ? 1.407 -8.672 -1.095 1 95.56 354 ARG B C 1
ATOM 6381 O O . ARG B 1 354 ? 0.289 -8.164 -1.205 1 95.56 354 ARG B O 1
ATOM 6388 N N . PRO B 1 355 ? 2.059 -9.227 -2.057 1 94.88 355 PRO B N 1
ATOM 6389 C CA . PRO B 1 355 ? 1.596 -9 -3.428 1 94.88 355 PRO B CA 1
ATOM 6390 C C . PRO B 1 355 ? 0.566 -10.039 -3.881 1 94.88 355 PRO B C 1
ATOM 6392 O O . PRO B 1 355 ? 0.663 -10.562 -4.992 1 94.88 355 PRO B O 1
ATOM 6395 N N . THR B 1 356 ? -0.423 -10.375 -3.014 1 93.38 356 THR B N 1
ATOM 6396 C CA . THR B 1 356 ? -1.46 -11.352 -3.334 1 93.38 356 THR B CA 1
ATOM 6397 C C . THR B 1 356 ? -2.619 -10.688 -4.07 1 93.38 356 THR B C 1
ATOM 6399 O O . THR B 1 356 ? -3.768 -10.758 -3.629 1 93.38 356 THR B O 1
ATOM 6402 N N . LEU B 1 357 ? -2.314 -10.133 -5.215 1 92.88 357 LEU B N 1
ATOM 6403 C CA . LEU B 1 357 ? -3.248 -9.32 -5.98 1 92.88 357 LEU B CA 1
ATOM 6404 C C . LEU B 1 357 ? -4.355 -10.18 -6.578 1 92.88 357 LEU B C 1
ATOM 6406 O O . LEU B 1 357 ? -5.402 -9.656 -6.977 1 92.88 357 LEU B O 1
ATOM 6410 N N . LEU B 1 358 ? -4.113 -11.445 -6.715 1 86.88 358 LEU B N 1
ATOM 6411 C CA . LEU B 1 358 ? -5.102 -12.383 -7.234 1 86.88 358 LEU B CA 1
ATOM 6412 C C . LEU B 1 358 ? -5.691 -13.227 -6.109 1 86.88 358 LEU B C 1
ATOM 6414 O O . LEU B 1 358 ? -6.406 -14.203 -6.363 1 86.88 358 LEU B O 1
ATOM 6418 N N . GLY B 1 359 ? -5.355 -12.836 -4.91 1 83.69 359 GLY B N 1
ATOM 6419 C CA . GLY B 1 359 ? -5.656 -13.742 -3.812 1 83.69 359 GLY B CA 1
ATOM 6420 C C . GLY B 1 359 ? -4.801 -15 -3.822 1 83.69 359 GLY B C 1
ATOM 6421 O O . GLY B 1 359 ? -3.775 -15.055 -4.508 1 83.69 359 GLY B O 1
ATOM 6422 N N . GLU B 1 360 ? -4.961 -15.969 -2.869 1 81.56 360 GLU B N 1
ATOM 6423 C CA . GLU B 1 360 ? -4.336 -17.297 -2.836 1 81.56 360 GLU B CA 1
ATOM 6424 C C . GLU B 1 360 ? -5.363 -18.391 -2.564 1 81.56 360 GLU B C 1
ATOM 6426 O O . GLU B 1 360 ? -6.504 -18.094 -2.193 1 81.56 360 GLU B O 1
ATOM 6431 N N . ARG B 1 361 ? -5.023 -19.562 -2.93 1 67.81 361 ARG B N 1
ATOM 6432 C CA . ARG B 1 361 ? -5.945 -20.688 -2.793 1 67.81 361 ARG B CA 1
ATOM 6433 C C . ARG B 1 361 ? -6.273 -20.938 -1.328 1 67.81 361 ARG B C 1
ATOM 6435 O O . ARG B 1 361 ? -7.344 -21.469 -1.013 1 67.81 361 ARG B O 1
ATOM 6442 N N . ASN B 1 362 ? -5.281 -20.516 -0.483 1 61.97 362 ASN B N 1
ATOM 6443 C CA . ASN B 1 362 ? -5.531 -20.703 0.943 1 61.97 362 ASN B CA 1
ATOM 6444 C C . ASN B 1 362 ? -6.508 -19.656 1.475 1 61.97 362 ASN B C 1
ATOM 6446 O O . ASN B 1 362 ? -6.504 -18.516 1.02 1 61.97 362 ASN B O 1
ATOM 6450 N N . GLU B 1 363 ? -7.398 -20.141 2.334 1 59.12 363 GLU B N 1
ATOM 6451 C CA . GLU B 1 363 ? -8.383 -19.266 2.959 1 59.12 363 GLU B CA 1
ATOM 6452 C C . GLU B 1 363 ? -7.707 -18.156 3.758 1 59.12 363 GLU B C 1
ATOM 6454 O O . GLU B 1 363 ? -6.645 -18.375 4.348 1 59.12 363 GLU B O 1
ATOM 6459 N N . GLY B 1 364 ? -8.086 -16.984 3.652 1 59.34 364 GLY B N 1
ATOM 6460 C CA . GLY B 1 364 ? -7.699 -15.875 4.504 1 59.34 364 GLY B CA 1
ATOM 6461 C C . GLY B 1 364 ? -6.758 -14.898 3.818 1 59.34 364 GLY B C 1
ATOM 6462 O O . GLY B 1 364 ? -6.492 -13.812 4.34 1 59.34 364 GLY B O 1
ATOM 6463 N N . ILE B 1 365 ? -6.086 -15.602 2.777 1 59.66 365 ILE B N 1
ATOM 6464 C CA . ILE B 1 365 ? -5.148 -14.664 2.16 1 59.66 365 ILE B CA 1
ATOM 6465 C C . ILE B 1 365 ? -5.879 -13.82 1.12 1 59.66 365 ILE B C 1
ATOM 6467 O O . ILE B 1 365 ? -6.332 -14.336 0.096 1 59.66 365 ILE B O 1
ATOM 6471 N N . SER B 1 366 ? -6.18 -12.539 1.607 1 73.94 366 SER B N 1
ATOM 6472 C CA . SER B 1 366 ? -7 -11.516 0.965 1 73.94 366 SER B CA 1
ATOM 6473 C C . SER B 1 366 ? -6.203 -10.75 -0.082 1 73.94 366 SER B C 1
ATOM 6475 O O . SER B 1 366 ? -5.09 -11.141 -0.437 1 73.94 366 SER B O 1
ATOM 6477 N N . ALA B 1 367 ? -6.684 -9.609 -0.604 1 88.19 367 ALA B N 1
ATOM 6478 C CA . ALA B 1 367 ? -6.129 -8.672 -1.577 1 88.19 367 ALA B CA 1
ATOM 6479 C C . ALA B 1 367 ? -4.742 -8.188 -1.149 1 88.19 367 ALA B C 1
ATOM 6481 O O . ALA B 1 367 ? -4.312 -8.445 -0.024 1 88.19 367 ALA B O 1
ATOM 6482 N N . GLY B 1 368 ? -3.941 -7.805 -2.092 1 94.88 368 GLY B N 1
ATOM 6483 C CA . GLY B 1 368 ? -2.602 -7.309 -1.823 1 94.88 368 GLY B CA 1
ATOM 6484 C C . GLY B 1 368 ? -2.582 -6.113 -0.891 1 94.88 368 GLY B C 1
ATOM 6485 O O . GLY B 1 368 ? -3.605 -5.449 -0.705 1 94.88 368 GLY B O 1
ATOM 6486 N N . GLU B 1 369 ? -1.449 -5.926 -0.251 1 95.94 369 GLU B N 1
ATOM 6487 C CA . GLU B 1 369 ? -1.287 -4.766 0.621 1 95.94 369 GLU B CA 1
ATOM 6488 C C . GLU B 1 369 ? 0.158 -4.273 0.622 1 95.94 369 GLU B C 1
ATOM 6490 O O . GLU B 1 369 ? 1.083 -5.051 0.376 1 95.94 369 GLU B O 1
ATOM 6495 N N . ILE B 1 370 ? 0.36 -3.035 0.801 1 96.44 370 ILE B N 1
ATOM 6496 C CA . ILE B 1 370 ? 1.636 -2.371 1.046 1 96.44 370 ILE B CA 1
ATOM 6497 C C . ILE B 1 370 ? 1.592 -1.649 2.391 1 96.44 370 ILE B C 1
ATOM 6499 O O . ILE B 1 370 ? 0.702 -0.832 2.635 1 96.44 370 ILE B O 1
ATOM 6503 N N . VAL B 1 371 ? 2.529 -1.943 3.322 1 95.69 371 VAL B N 1
ATOM 6504 C CA . VAL B 1 371 ? 2.479 -1.371 4.664 1 95.69 371 VAL B CA 1
ATOM 6505 C C . VAL B 1 371 ? 3.836 -0.767 5.02 1 95.69 371 VAL B C 1
ATOM 6507 O O . VAL B 1 371 ? 4.816 -0.965 4.301 1 95.69 371 VAL B O 1
ATOM 6510 N N . ASN B 1 372 ? 3.883 0.054 6.031 1 95.62 372 ASN B N 1
ATOM 6511 C CA . ASN B 1 372 ? 5.062 0.767 6.512 1 95.62 372 ASN B CA 1
ATOM 6512 C C . ASN B 1 372 ? 5.496 1.853 5.531 1 95.62 372 ASN B C 1
ATOM 6514 O O . ASN B 1 372 ? 6.691 2.053 5.312 1 95.62 372 ASN B O 1
ATOM 6518 N N . LEU B 1 373 ? 4.535 2.447 4.895 1 95.56 373 LEU B N 1
ATOM 6519 C CA . LEU B 1 373 ? 4.801 3.516 3.936 1 95.56 373 LEU B CA 1
ATOM 6520 C C . LEU B 1 373 ? 5.203 4.801 4.652 1 95.56 373 LEU B C 1
ATOM 6522 O O . LEU B 1 373 ? 4.508 5.254 5.562 1 95.56 373 LEU B O 1
ATOM 6526 N N . THR B 1 374 ? 6.289 5.383 4.277 1 94.19 374 THR B N 1
ATOM 6527 C CA . THR B 1 374 ? 6.766 6.66 4.789 1 94.19 374 THR B CA 1
ATOM 6528 C C . THR B 1 374 ? 7.062 7.625 3.645 1 94.19 374 THR B C 1
ATOM 6530 O O . THR B 1 374 ? 6.988 7.25 2.473 1 94.19 374 THR B O 1
ATOM 6533 N N . MET B 1 375 ? 7.438 8.82 3.947 1 93.06 375 MET B N 1
ATOM 6534 C CA . MET B 1 375 ? 7.734 9.844 2.953 1 93.06 375 MET B CA 1
ATOM 6535 C C . MET B 1 375 ? 8.984 9.492 2.16 1 93.06 375 MET B C 1
ATOM 6537 O O . MET B 1 375 ? 9.172 9.969 1.038 1 93.06 375 MET B O 1
ATOM 6541 N N . ASP B 1 376 ? 9.734 8.531 2.697 1 92.19 376 ASP B N 1
ATOM 6542 C CA . ASP B 1 376 ? 11.062 8.352 2.115 1 92.19 376 ASP B CA 1
ATOM 6543 C C . ASP B 1 376 ? 11.195 6.98 1.46 1 92.19 376 ASP B C 1
ATOM 6545 O O . ASP B 1 376 ? 12.195 6.695 0.803 1 92.19 376 ASP B O 1
ATOM 6549 N N . ASN B 1 377 ? 10.227 6.094 1.607 1 95.56 377 ASN B N 1
ATOM 6550 C CA . ASN B 1 377 ? 10.445 4.738 1.119 1 95.56 377 ASN B CA 1
ATOM 6551 C C . ASN B 1 377 ? 9.406 4.352 0.068 1 95.56 377 ASN B C 1
ATOM 6553 O O . ASN B 1 377 ? 9.055 3.178 -0.059 1 95.56 377 ASN B O 1
ATOM 6557 N N . TRP B 1 378 ? 8.852 5.238 -0.598 1 92 378 TRP B N 1
ATOM 6558 C CA . TRP B 1 378 ? 7.867 4.918 -1.626 1 92 378 TRP B CA 1
ATOM 6559 C C . TRP B 1 378 ? 8.422 5.203 -3.018 1 92 378 TRP B C 1
ATOM 6561 O O . TRP B 1 378 ? 7.672 5.574 -3.926 1 92 378 TRP B O 1
ATOM 6571 N N . THR B 1 379 ? 9.758 5.133 -3.195 1 95.75 379 THR B N 1
ATOM 6572 C CA . THR B 1 379 ? 10.406 5.289 -4.492 1 95.75 379 THR B CA 1
ATOM 6573 C C . THR B 1 379 ? 10.133 4.074 -5.379 1 95.75 379 THR B C 1
ATOM 6575 O O . THR B 1 379 ? 9.664 3.043 -4.902 1 95.75 379 THR B O 1
ATOM 6578 N N . LEU B 1 380 ? 10.523 4.25 -6.684 1 97.31 380 LEU B N 1
ATOM 6579 C CA . LEU B 1 380 ? 10.422 3.135 -7.621 1 97.31 380 LEU B CA 1
ATOM 6580 C C . LEU B 1 380 ? 11.266 1.954 -7.148 1 97.31 380 LEU B C 1
ATOM 6582 O O . LEU B 1 380 ? 10.828 0.804 -7.223 1 97.31 380 LEU B O 1
ATOM 6586 N N . GLY B 1 381 ? 12.445 2.291 -6.695 1 97.94 381 GLY B N 1
ATOM 6587 C CA . GLY B 1 381 ? 13.344 1.263 -6.191 1 97.94 381 GLY B CA 1
ATOM 6588 C C . GLY B 1 381 ? 12.805 0.543 -4.969 1 97.94 381 GLY B C 1
ATOM 6589 O O . GLY B 1 381 ? 12.953 -0.674 -4.844 1 97.94 381 GLY B O 1
ATOM 6590 N N . ASP B 1 382 ? 12.188 1.246 -4.07 1 98.31 382 ASP B N 1
ATOM 6591 C CA . ASP B 1 382 ? 11.578 0.639 -2.893 1 98.31 382 ASP B CA 1
ATOM 6592 C C . ASP B 1 382 ? 10.438 -0.298 -3.287 1 98.31 382 ASP B C 1
ATOM 6594 O O . ASP B 1 382 ? 10.328 -1.406 -2.758 1 98.31 382 ASP B O 1
ATOM 6598 N N . MET B 1 383 ? 9.609 0.165 -4.191 1 97.62 383 MET B N 1
ATOM 6599 C CA . MET B 1 383 ? 8.469 -0.629 -4.645 1 97.62 383 MET B CA 1
ATOM 6600 C C . MET B 1 383 ? 8.938 -1.909 -5.328 1 97.62 383 MET B C 1
ATOM 6602 O O . MET B 1 383 ? 8.422 -2.994 -5.043 1 97.62 383 MET B O 1
ATOM 6606 N N . SER B 1 384 ? 9.875 -1.724 -6.223 1 98.31 384 SER B N 1
ATOM 6607 C CA . SER B 1 384 ? 10.422 -2.865 -6.945 1 98.31 384 SER B CA 1
ATOM 6608 C C . SER B 1 384 ? 10.953 -3.924 -5.984 1 98.31 384 SER B C 1
ATOM 6610 O O . SER B 1 384 ? 10.609 -5.102 -6.098 1 98.31 384 SER B O 1
ATOM 6612 N N . ALA B 1 385 ? 11.727 -3.533 -5.051 1 98.62 385 ALA B N 1
ATOM 6613 C CA . ALA B 1 385 ? 12.328 -4.438 -4.078 1 98.62 385 ALA B CA 1
ATOM 6614 C C . ALA B 1 385 ? 11.266 -5.094 -3.201 1 98.62 385 ALA B C 1
ATOM 6616 O O . ALA B 1 385 ? 11.281 -6.309 -2.992 1 98.62 385 ALA B O 1
ATOM 6617 N N . ALA B 1 386 ? 10.359 -4.297 -2.68 1 98.5 386 ALA B N 1
ATOM 6618 C CA . ALA B 1 386 ? 9.328 -4.809 -1.783 1 98.5 386 ALA B CA 1
ATOM 6619 C C . ALA B 1 386 ? 8.453 -5.844 -2.484 1 98.5 386 ALA B C 1
ATOM 6621 O O . ALA B 1 386 ? 8.086 -6.859 -1.891 1 98.5 386 ALA B O 1
ATOM 6622 N N . ILE B 1 387 ? 8.109 -5.59 -3.705 1 98.31 387 ILE B N 1
ATOM 6623 C CA . ILE B 1 387 ? 7.273 -6.508 -4.469 1 98.31 387 ILE B CA 1
ATOM 6624 C C . ILE B 1 387 ? 8.023 -7.816 -4.707 1 98.31 387 ILE B C 1
ATOM 6626 O O . ILE B 1 387 ? 7.48 -8.898 -4.477 1 98.31 387 ILE B O 1
ATOM 6630 N N . ALA B 1 388 ? 9.258 -7.688 -5.199 1 98.62 388 ALA B N 1
ATOM 6631 C CA . ALA B 1 388 ? 10.055 -8.891 -5.438 1 98.62 388 ALA B CA 1
ATOM 6632 C C . ALA B 1 388 ? 10.211 -9.711 -4.16 1 98.62 388 ALA B C 1
ATOM 6634 O O . ALA B 1 388 ? 10 -10.922 -4.164 1 98.62 388 ALA B O 1
ATOM 6635 N N . LYS B 1 389 ? 10.586 -9.055 -3.096 1 98.5 389 LYS B N 1
ATOM 6636 C CA . LYS B 1 389 ? 10.703 -9.727 -1.805 1 98.5 389 LYS B CA 1
ATOM 6637 C C . LYS B 1 389 ? 9.383 -10.367 -1.393 1 98.5 389 LYS B C 1
ATOM 6639 O O . LYS B 1 389 ? 9.359 -11.484 -0.881 1 98.5 389 LYS B O 1
ATOM 6644 N N . GLY B 1 390 ? 8.312 -9.625 -1.621 1 97.69 390 GLY B N 1
ATOM 6645 C CA . GLY B 1 390 ? 6.988 -10.125 -1.29 1 97.69 390 GLY B CA 1
ATOM 6646 C C . GLY B 1 390 ? 6.621 -11.383 -2.047 1 97.69 390 GLY B C 1
ATOM 6647 O O . GLY B 1 390 ? 6.008 -12.297 -1.484 1 97.69 390 GLY B O 1
ATOM 6648 N N . ILE B 1 391 ? 6.922 -11.469 -3.283 1 97.69 391 ILE B N 1
ATOM 6649 C CA . ILE B 1 391 ? 6.645 -12.633 -4.113 1 97.69 391 ILE B CA 1
ATOM 6650 C C . ILE B 1 391 ? 7.352 -13.859 -3.537 1 97.69 391 ILE B C 1
ATOM 6652 O O . ILE B 1 391 ? 6.734 -14.906 -3.357 1 97.69 391 ILE B O 1
ATOM 6656 N N . VAL B 1 392 ? 8.625 -13.719 -3.23 1 97.88 392 VAL B N 1
ATOM 6657 C CA . VAL B 1 392 ? 9.414 -14.812 -2.691 1 97.88 392 VAL B CA 1
ATOM 6658 C C . VAL B 1 392 ? 8.883 -15.219 -1.32 1 97.88 392 VAL B C 1
ATOM 6660 O O . VAL B 1 392 ? 8.633 -16.391 -1.064 1 97.88 392 VAL B O 1
ATOM 6663 N N . ASN B 1 393 ? 8.633 -14.234 -0.468 1 96.56 393 ASN B N 1
ATOM 6664 C CA . ASN B 1 393 ? 8.125 -14.523 0.869 1 96.56 393 ASN B CA 1
ATOM 6665 C C . ASN B 1 393 ? 6.781 -15.25 0.812 1 96.56 393 ASN B C 1
ATOM 6667 O O . ASN B 1 393 ? 6.543 -16.188 1.577 1 96.56 393 ASN B O 1
ATOM 6671 N N . ASN B 1 394 ? 5.918 -14.766 -0.03 1 94.12 394 ASN B N 1
ATOM 6672 C CA . ASN B 1 394 ? 4.602 -15.391 -0.155 1 94.12 394 ASN B CA 1
ATOM 6673 C C . ASN B 1 394 ? 4.715 -16.875 -0.475 1 94.12 394 ASN B C 1
ATOM 6675 O O . ASN B 1 394 ? 4.023 -17.703 0.128 1 94.12 394 ASN B O 1
ATOM 6679 N N . LEU B 1 395 ? 5.559 -17.188 -1.413 1 94.56 395 LEU B N 1
ATOM 6680 C CA . LEU B 1 395 ? 5.742 -18.562 -1.84 1 94.56 395 LEU B CA 1
ATOM 6681 C C . LEU B 1 395 ? 6.207 -19.438 -0.677 1 94.56 395 LEU B C 1
ATOM 6683 O O . LEU B 1 395 ? 5.633 -20.5 -0.423 1 94.56 395 LEU B O 1
ATOM 6687 N N . PHE B 1 396 ? 7.152 -19.016 0.096 1 94.56 396 PHE B N 1
ATOM 6688 C CA . PHE B 1 396 ? 7.746 -19.812 1.16 1 94.56 396 PHE B CA 1
ATOM 6689 C C . PHE B 1 396 ? 6.852 -19.828 2.395 1 94.56 396 PHE B C 1
ATOM 6691 O O . PHE B 1 396 ? 6.898 -20.766 3.197 1 94.56 396 PHE B O 1
ATOM 6698 N N . GLU B 1 397 ? 6.062 -18.828 2.547 1 91.38 397 GLU B N 1
ATOM 6699 C CA . GLU B 1 397 ? 5.148 -18.766 3.682 1 91.38 397 GLU B CA 1
ATOM 6700 C C . GLU B 1 397 ? 4.02 -19.781 3.531 1 91.38 397 GLU B C 1
ATOM 6702 O O . GLU B 1 397 ? 3.381 -20.156 4.516 1 91.38 397 GLU B O 1
ATOM 6707 N N . LEU B 1 398 ? 3.736 -20.203 2.352 1 88.94 398 LEU B N 1
ATOM 6708 C CA . LEU B 1 398 ? 2.693 -21.203 2.105 1 88.94 398 LEU B CA 1
ATOM 6709 C C . LEU B 1 398 ? 3.125 -22.578 2.596 1 88.94 398 LEU B C 1
ATOM 6711 O O . LEU B 1 398 ? 2.295 -23.484 2.729 1 88.94 398 LEU B O 1
ATOM 6715 N N . LEU B 1 399 ? 4.422 -22.734 2.826 1 91.5 399 LEU B N 1
ATOM 6716 C CA . LEU B 1 399 ? 4.898 -23.984 3.41 1 91.5 399 LEU B CA 1
ATOM 6717 C C . LEU B 1 399 ? 4.43 -24.125 4.852 1 91.5 399 LEU B C 1
ATOM 6719 O O . LEU B 1 399 ? 4.551 -23.188 5.645 1 91.5 399 LEU B O 1
ATOM 6723 N N . PRO B 1 400 ? 3.895 -25.281 5.191 1 90.12 400 PRO B N 1
ATOM 6724 C CA . PRO B 1 400 ? 3.592 -25.484 6.613 1 90.12 400 PRO B CA 1
ATOM 6725 C C . PRO B 1 400 ? 4.848 -25.562 7.48 1 90.12 400 PRO B C 1
ATOM 6727 O O . PRO B 1 400 ? 5.914 -25.938 6.996 1 90.12 400 PRO B O 1
ATOM 6730 N N . PRO B 1 401 ? 4.703 -25.281 8.719 1 90.31 401 PRO B N 1
ATOM 6731 C CA . PRO B 1 401 ? 5.852 -25.297 9.633 1 90.31 401 PRO B CA 1
ATOM 6732 C C . PRO B 1 401 ? 6.562 -26.656 9.641 1 90.31 401 PRO B C 1
ATOM 6734 O O . PRO B 1 401 ? 7.789 -26.703 9.781 1 90.31 401 PRO B O 1
ATOM 6737 N N . SER B 1 402 ? 5.883 -27.703 9.477 1 89.12 402 SER B N 1
ATOM 6738 C CA . SER B 1 402 ? 6.441 -29.047 9.531 1 89.12 402 SER B CA 1
ATOM 6739 C C . SER B 1 402 ? 7.348 -29.328 8.336 1 89.12 402 SER B C 1
ATOM 6741 O O . SER B 1 402 ? 8.227 -30.188 8.406 1 89.12 402 SER B O 1
ATOM 6743 N N . ALA B 1 403 ? 7.16 -28.562 7.254 1 91.88 403 ALA B N 1
ATOM 6744 C CA . ALA B 1 403 ? 7.922 -28.812 6.031 1 91.88 403 ALA B CA 1
ATOM 6745 C C . ALA B 1 403 ? 9.188 -27.953 6 1 91.88 403 ALA B C 1
ATOM 6747 O O . ALA B 1 403 ? 10.141 -28.281 5.277 1 91.88 403 ALA B O 1
ATOM 6748 N N . LYS B 1 404 ? 9.227 -26.906 6.746 1 91 404 LYS B N 1
ATOM 6749 C CA . LYS B 1 404 ? 10.289 -25.906 6.66 1 91 404 LYS B CA 1
ATOM 6750 C C . LYS B 1 404 ? 11.641 -26.516 7.023 1 91 404 LYS B C 1
ATOM 6752 O O . LYS B 1 404 ? 12.633 -26.297 6.324 1 91 404 LYS B O 1
ATOM 6757 N N . PRO B 1 405 ? 11.758 -27.391 8.055 1 91.31 405 PRO B N 1
ATOM 6758 C CA . PRO B 1 405 ? 13.055 -28 8.367 1 91.31 405 PRO B CA 1
ATOM 6759 C C . PRO B 1 405 ? 13.57 -28.906 7.25 1 91.31 405 PRO B C 1
ATOM 6761 O O . PRO B 1 405 ? 14.781 -29.109 7.109 1 91.31 405 PRO B O 1
ATOM 6764 N N . LEU B 1 406 ? 12.703 -29.453 6.441 1 91.5 406 LEU B N 1
ATOM 6765 C CA . LEU B 1 406 ? 13.055 -30.438 5.426 1 91.5 406 LEU B CA 1
ATOM 6766 C C . LEU B 1 406 ? 13.75 -29.781 4.242 1 91.5 406 LEU B C 1
ATOM 6768 O O . LEU B 1 406 ? 14.391 -30.453 3.434 1 91.5 406 LEU B O 1
ATOM 6772 N N . ILE B 1 407 ? 13.617 -28.438 4.188 1 92.94 407 ILE B N 1
ATOM 6773 C CA . ILE B 1 407 ? 14.156 -27.812 2.988 1 92.94 407 ILE B CA 1
ATOM 6774 C C . ILE B 1 407 ? 15.398 -27 3.346 1 92.94 407 ILE B C 1
ATOM 6776 O O . ILE B 1 407 ? 16.078 -26.469 2.463 1 92.94 407 ILE B O 1
ATOM 6780 N N . ARG B 1 408 ? 15.758 -26.812 4.551 1 90 408 ARG B N 1
ATOM 6781 C CA . ARG B 1 408 ? 16.797 -25.922 5.043 1 90 408 ARG B CA 1
ATOM 6782 C C . ARG B 1 408 ? 18.156 -26.266 4.43 1 90 408 ARG B C 1
ATOM 6784 O O . ARG B 1 408 ? 18.969 -25.375 4.176 1 90 408 ARG B O 1
ATOM 6791 N N . HIS B 1 409 ? 18.484 -27.516 4.121 1 90.69 409 HIS B N 1
ATOM 6792 C CA . HIS B 1 409 ? 19.828 -27.891 3.693 1 90.69 409 HIS B CA 1
ATOM 6793 C C . HIS B 1 409 ? 19.844 -28.344 2.236 1 90.69 409 HIS B C 1
ATOM 6795 O O . HIS B 1 409 ? 20.844 -28.875 1.751 1 90.69 409 HIS B O 1
ATOM 6801 N N . ARG B 1 410 ? 18.812 -28.078 1.548 1 94.38 410 ARG B N 1
ATOM 6802 C CA . ARG B 1 410 ? 18.719 -28.547 0.166 1 94.38 410 ARG B CA 1
ATOM 6803 C C . ARG B 1 410 ? 19.297 -27.516 -0.793 1 94.38 410 ARG B C 1
ATOM 6805 O O . ARG B 1 410 ? 19.25 -26.312 -0.524 1 94.38 410 ARG B O 1
ATOM 6812 N N . THR B 1 411 ? 19.828 -28.047 -1.851 1 95.25 411 THR B N 1
ATOM 6813 C CA . THR B 1 411 ? 20.281 -27.172 -2.926 1 95.25 411 THR B CA 1
ATOM 6814 C C . THR B 1 411 ? 19.094 -26.562 -3.662 1 95.25 411 THR B C 1
ATOM 6816 O O . THR B 1 411 ? 18.203 -27.281 -4.121 1 95.25 411 THR B O 1
ATOM 6819 N N . VAL B 1 412 ? 19.156 -25.234 -3.783 1 95.94 412 VAL B N 1
ATOM 6820 C CA . VAL B 1 412 ? 18.047 -24.531 -4.41 1 95.94 412 VAL B CA 1
ATOM 6821 C C . VAL B 1 412 ? 18.25 -24.469 -5.922 1 95.94 412 VAL B C 1
ATOM 6823 O O . VAL B 1 412 ? 19.25 -23.953 -6.398 1 95.94 412 VAL B O 1
ATOM 6826 N N . ILE B 1 413 ? 17.344 -25.078 -6.641 1 94.62 413 ILE B N 1
ATOM 6827 C CA . ILE B 1 413 ? 17.328 -25.016 -8.094 1 94.62 413 ILE B CA 1
ATOM 6828 C C . ILE B 1 413 ? 16.219 -24.062 -8.555 1 94.62 413 ILE B C 1
ATOM 6830 O O . ILE B 1 413 ? 15.039 -24.297 -8.289 1 94.62 413 ILE B O 1
ATOM 6834 N N . GLY B 1 414 ? 16.641 -23.062 -9.211 1 94 414 GLY B N 1
ATOM 6835 C CA . GLY B 1 414 ? 15.688 -22.047 -9.648 1 94 414 GLY B CA 1
ATOM 6836 C C . GLY B 1 414 ? 15.352 -22.156 -11.125 1 94 414 GLY B C 1
ATOM 6837 O O . GLY B 1 414 ? 16.234 -22.344 -11.961 1 94 414 GLY B O 1
ATOM 6838 N N . SER B 1 415 ? 14.055 -22.094 -11.391 1 91.69 415 SER B N 1
ATOM 6839 C CA . SER B 1 415 ? 13.578 -22.094 -12.766 1 91.69 415 SER B CA 1
ATOM 6840 C C . SER B 1 415 ? 12.398 -21.141 -12.938 1 91.69 415 SER B C 1
ATOM 6842 O O . SER B 1 415 ? 11.969 -20.5 -11.977 1 91.69 415 SER B O 1
ATOM 6844 N N . GLY B 1 416 ? 11.875 -21.031 -14.25 1 90.81 416 GLY B N 1
ATOM 6845 C CA . GLY B 1 416 ? 10.828 -20.062 -14.562 1 90.81 416 GLY B CA 1
ATOM 6846 C C . GLY B 1 416 ? 11.367 -18.75 -15.117 1 90.81 416 GLY B C 1
ATOM 6847 O O . GLY B 1 416 ? 12.359 -18.219 -14.609 1 90.81 416 GLY B O 1
ATOM 6848 N N . ASN B 1 417 ? 10.734 -18.281 -16.047 1 90.25 417 ASN B N 1
ATOM 6849 C CA . ASN B 1 417 ? 11.227 -17.109 -16.766 1 90.25 417 ASN B CA 1
ATOM 6850 C C . ASN B 1 417 ? 11.414 -15.914 -15.844 1 90.25 417 ASN B C 1
ATOM 6852 O O . ASN B 1 417 ? 12.422 -15.203 -15.93 1 90.25 417 ASN B O 1
ATOM 6856 N N . ALA B 1 418 ? 10.477 -15.703 -14.938 1 95.06 418 ALA B N 1
ATOM 6857 C CA . ALA B 1 418 ? 10.555 -14.555 -14.039 1 95.06 418 ALA B CA 1
ATOM 6858 C C . ALA B 1 418 ? 11.766 -14.672 -13.117 1 95.06 418 ALA B C 1
ATOM 6860 O O . ALA B 1 418 ? 12.539 -13.719 -12.977 1 95.06 418 ALA B O 1
ATOM 6861 N N . LEU B 1 419 ? 11.93 -15.828 -12.508 1 96.44 419 LEU B N 1
ATOM 6862 C CA . LEU B 1 419 ? 13.047 -16.031 -11.586 1 96.44 419 LEU B CA 1
ATOM 6863 C C . LEU B 1 419 ? 14.383 -15.93 -12.32 1 96.44 419 LEU B C 1
ATOM 6865 O O . LEU B 1 419 ? 15.32 -15.289 -11.828 1 96.44 419 LEU B O 1
ATOM 6869 N N . VAL B 1 420 ? 14.461 -16.469 -13.461 1 93.5 420 VAL B N 1
ATOM 6870 C CA . VAL B 1 420 ? 15.711 -16.547 -14.211 1 93.5 420 VAL B CA 1
ATOM 6871 C C . VAL B 1 420 ? 16.094 -15.148 -14.695 1 93.5 420 VAL B C 1
ATOM 6873 O O . VAL B 1 420 ? 17.281 -14.789 -14.703 1 93.5 420 VAL B O 1
ATOM 6876 N N . LYS B 1 421 ? 15.133 -14.328 -15.031 1 93.81 421 LYS B N 1
ATOM 6877 C CA . LYS B 1 421 ? 15.422 -13.039 -15.664 1 93.81 421 LYS B CA 1
ATOM 6878 C C . LYS B 1 421 ? 15.391 -11.906 -14.641 1 93.81 421 LYS B C 1
ATOM 6880 O O . LYS B 1 421 ? 15.703 -10.758 -14.969 1 93.81 421 LYS B O 1
ATOM 6885 N N . ASN B 1 422 ? 15.047 -12.125 -13.445 1 97.12 422 ASN B N 1
ATOM 6886 C CA . ASN B 1 422 ? 14.883 -11.086 -12.438 1 97.12 422 ASN B CA 1
ATOM 6887 C C . ASN B 1 422 ? 15.844 -11.281 -11.266 1 97.12 422 ASN B C 1
ATOM 6889 O O . ASN B 1 422 ? 15.586 -12.086 -10.375 1 97.12 422 ASN B O 1
ATOM 6893 N N . GLU B 1 423 ? 16.828 -10.5 -11.227 1 97.06 423 GLU B N 1
ATOM 6894 C CA . GLU B 1 423 ? 17.906 -10.633 -10.234 1 97.06 423 GLU B CA 1
ATOM 6895 C C . GLU B 1 423 ? 17.391 -10.336 -8.828 1 97.06 423 GLU B C 1
ATOM 6897 O O . GLU B 1 423 ? 17.953 -10.805 -7.844 1 97.06 423 GLU B O 1
ATOM 6902 N N . LEU B 1 424 ? 16.344 -9.539 -8.711 1 97.88 424 LEU B N 1
ATOM 6903 C CA . LEU B 1 424 ? 15.773 -9.273 -7.391 1 97.88 424 LEU B CA 1
ATOM 6904 C C . LEU B 1 424 ? 15.148 -10.539 -6.809 1 97.88 424 LEU B C 1
ATOM 6906 O O . LEU B 1 424 ? 15.32 -10.836 -5.625 1 97.88 424 LEU B O 1
ATOM 6910 N N . LEU B 1 425 ? 14.391 -11.242 -7.633 1 98.31 425 LEU B N 1
ATOM 6911 C CA . LEU B 1 425 ? 13.812 -12.508 -7.188 1 98.31 425 LEU B CA 1
ATOM 6912 C C . LEU B 1 425 ? 14.898 -13.484 -6.766 1 98.31 425 LEU B C 1
ATOM 6914 O O . LEU B 1 425 ? 14.766 -14.172 -5.75 1 98.31 425 LEU B O 1
ATOM 6918 N N . GLN B 1 426 ? 15.961 -13.547 -7.551 1 97.94 426 GLN B N 1
ATOM 6919 C CA . GLN B 1 426 ? 17.094 -14.391 -7.207 1 97.94 426 GLN B CA 1
ATOM 6920 C C . GLN B 1 426 ? 17.703 -13.977 -5.867 1 97.94 426 GLN B C 1
ATOM 6922 O O . GLN B 1 426 ? 17.938 -14.82 -5 1 97.94 426 GLN B O 1
ATOM 6927 N N . HIS B 1 427 ? 17.906 -12.695 -5.723 1 98 427 HIS B N 1
ATOM 6928 C CA . HIS B 1 427 ? 18.516 -12.148 -4.512 1 98 427 HIS B CA 1
ATOM 6929 C C . HIS B 1 427 ? 17.688 -12.516 -3.279 1 98 427 HIS B C 1
ATOM 6931 O O . HIS B 1 427 ? 18.234 -13.023 -2.295 1 98 427 HIS B O 1
ATOM 6937 N N . TYR B 1 428 ? 16.438 -12.305 -3.312 1 97.94 428 TYR B N 1
ATOM 6938 C CA . TYR B 1 428 ? 15.609 -12.523 -2.131 1 97.94 428 TYR B CA 1
ATOM 6939 C C . TYR B 1 428 ? 15.398 -14.008 -1.879 1 97.94 428 TYR B C 1
ATOM 6941 O O . TYR B 1 428 ? 15.234 -14.438 -0.733 1 97.94 428 TYR B O 1
ATOM 6949 N N . THR B 1 429 ? 15.398 -14.844 -2.92 1 97.56 429 THR B N 1
ATOM 6950 C CA . THR B 1 429 ? 15.383 -16.281 -2.73 1 97.56 429 THR B CA 1
ATOM 6951 C C . THR B 1 429 ? 16.641 -16.75 -2.01 1 97.56 429 THR B C 1
ATOM 6953 O O . THR B 1 429 ? 16.578 -17.547 -1.069 1 97.56 429 THR B O 1
ATOM 6956 N N . ASN B 1 430 ? 17.828 -16.203 -2.479 1 97.06 430 ASN B N 1
ATOM 6957 C CA . ASN B 1 430 ? 19.094 -16.5 -1.811 1 97.06 430 ASN B CA 1
ATOM 6958 C C . ASN B 1 430 ? 19.062 -16.094 -0.343 1 97.06 430 ASN B C 1
ATOM 6960 O O . ASN B 1 430 ? 19.5 -16.844 0.529 1 97.06 430 ASN B O 1
ATOM 6964 N N . GLU B 1 431 ? 18.609 -14.938 -0.148 1 96.44 431 GLU B N 1
ATOM 6965 C CA . GLU B 1 431 ? 18.547 -14.414 1.212 1 96.44 431 GLU B CA 1
ATOM 6966 C C . GLU B 1 431 ? 17.672 -15.281 2.105 1 96.44 431 GLU B C 1
ATOM 6968 O O . GLU B 1 431 ? 18.062 -15.617 3.23 1 96.44 431 GLU B O 1
ATOM 6973 N N . LEU B 1 432 ? 16.531 -15.633 1.659 1 95.88 432 LEU B N 1
ATOM 6974 C CA . LEU B 1 432 ? 15.57 -16.391 2.449 1 95.88 432 LEU B CA 1
ATOM 6975 C C . LEU B 1 432 ? 16.078 -17.812 2.711 1 95.88 432 LEU B C 1
ATOM 6977 O O . LEU B 1 432 ? 15.914 -18.344 3.814 1 95.88 432 LEU B O 1
ATOM 6981 N N . THR B 1 433 ? 16.703 -18.422 1.734 1 95.38 433 THR B N 1
ATOM 6982 C CA . THR B 1 433 ? 17.125 -19.812 1.859 1 95.38 433 THR B CA 1
ATOM 6983 C C . THR B 1 433 ? 18.531 -19.906 2.463 1 95.38 433 THR B C 1
ATOM 6985 O O . THR B 1 433 ? 18.953 -20.969 2.926 1 95.38 433 THR B O 1
ATOM 6988 N N . GLY B 1 434 ? 19.25 -18.797 2.371 1 94.25 434 GLY B N 1
ATOM 6989 C CA . GLY B 1 434 ? 20.594 -18.75 2.904 1 94.25 434 GLY B CA 1
ATOM 6990 C C . GLY B 1 434 ? 21.625 -19.406 1.996 1 94.25 434 GLY B C 1
ATOM 6991 O O . GLY B 1 434 ? 22.734 -19.688 2.422 1 94.25 434 GLY B O 1
ATOM 6992 N N . ARG B 1 435 ? 21.219 -19.75 0.738 1 92.69 435 ARG B N 1
ATOM 6993 C CA . ARG B 1 435 ? 22.078 -20.422 -0.216 1 92.69 435 ARG B CA 1
ATOM 6994 C C . ARG B 1 435 ? 21.922 -19.828 -1.615 1 92.69 435 ARG B C 1
ATOM 6996 O O . ARG B 1 435 ? 20.844 -19.359 -1.975 1 92.69 435 ARG B O 1
ATOM 7003 N N . PRO B 1 436 ? 23 -19.984 -2.385 1 93.38 436 PRO B N 1
ATOM 7004 C CA . PRO B 1 436 ? 22.875 -19.5 -3.76 1 93.38 436 PRO B CA 1
ATOM 7005 C C . PRO B 1 436 ? 21.984 -20.375 -4.625 1 93.38 436 PRO B C 1
ATOM 7007 O O . PRO B 1 436 ? 22.031 -21.609 -4.52 1 93.38 436 PRO B O 1
ATOM 7010 N N . ILE B 1 437 ? 21.203 -19.781 -5.402 1 94.56 437 ILE B N 1
ATOM 7011 C CA . ILE B 1 437 ? 20.312 -20.484 -6.316 1 94.56 437 ILE B CA 1
ATOM 7012 C C . ILE B 1 437 ? 21.078 -20.953 -7.547 1 94.56 437 ILE B C 1
ATOM 7014 O O . ILE B 1 437 ? 21.953 -20.234 -8.047 1 94.56 437 ILE B O 1
ATOM 7018 N N . VAL B 1 438 ? 20.891 -22.141 -7.93 1 93.06 438 VAL B N 1
ATOM 7019 C CA . VAL B 1 438 ? 21.375 -22.641 -9.211 1 93.06 438 VAL B CA 1
ATOM 7020 C C . VAL B 1 438 ? 20.281 -22.5 -10.266 1 93.06 438 VAL B C 1
ATOM 7022 O O . VAL B 1 438 ? 19.266 -23.188 -10.211 1 93.06 438 VAL B O 1
ATOM 7025 N N . LEU B 1 439 ? 20.516 -21.641 -11.219 1 92.12 439 LEU B N 1
ATOM 7026 C CA . LEU B 1 439 ? 19.516 -21.406 -12.242 1 92.12 439 LEU B CA 1
ATOM 7027 C C . LEU B 1 439 ? 19.531 -22.5 -13.297 1 92.12 439 LEU B C 1
ATOM 7029 O O . LEU B 1 439 ? 20.609 -22.891 -13.773 1 92.12 439 LEU B O 1
ATOM 7033 N N . ALA B 1 440 ? 18.422 -23.031 -13.508 1 86.5 440 ALA B N 1
ATOM 7034 C CA . ALA B 1 440 ? 18.281 -24.062 -14.531 1 86.5 440 ALA B CA 1
ATOM 7035 C C . ALA B 1 440 ? 17.25 -23.656 -15.578 1 86.5 440 ALA B C 1
ATOM 7037 O O . ALA B 1 440 ? 16.297 -22.922 -15.281 1 86.5 440 ALA B O 1
ATOM 7038 N N . PRO B 1 441 ? 17.625 -23.922 -16.859 1 73.69 441 PRO B N 1
ATOM 7039 C CA . PRO B 1 441 ? 16.609 -23.641 -17.875 1 73.69 441 PRO B CA 1
ATOM 7040 C C . PRO B 1 441 ? 15.312 -24.406 -17.641 1 73.69 441 PRO B C 1
ATOM 7042 O O . PRO B 1 441 ? 15.273 -25.328 -16.844 1 73.69 441 PRO B O 1
ATOM 7045 N N . SER B 1 442 ? 14.25 -23.766 -18.312 1 66.94 442 SER B N 1
ATOM 7046 C CA . SER B 1 442 ? 12.977 -24.469 -18.219 1 66.94 442 SER B CA 1
ATOM 7047 C C . SER B 1 442 ? 13.102 -25.922 -18.672 1 66.94 442 SER B C 1
ATOM 7049 O O . SER B 1 442 ? 13.867 -26.219 -19.594 1 66.94 442 SER B O 1
ATOM 7051 N N . SER B 1 443 ? 12.5 -26.797 -17.781 1 66.88 443 SER B N 1
ATOM 7052 C CA . SER B 1 443 ? 12.625 -28.219 -18.016 1 66.88 443 SER B CA 1
ATOM 7053 C C . SER B 1 443 ? 11.547 -28.719 -18.969 1 66.88 443 SER B C 1
ATOM 7055 O O . SER B 1 443 ? 10.398 -28.266 -18.906 1 66.88 443 SER B O 1
ATOM 7057 N N . ASP B 1 444 ? 11.969 -29.531 -19.906 1 85.31 444 ASP B N 1
ATOM 7058 C CA . ASP B 1 444 ? 11.125 -30.156 -20.922 1 85.31 444 ASP B CA 1
ATOM 7059 C C . ASP B 1 444 ? 10.547 -31.484 -20.406 1 85.31 444 ASP B C 1
ATOM 7061 O O . ASP B 1 444 ? 11.289 -32.438 -20.156 1 85.31 444 ASP B O 1
ATOM 7065 N N . ALA B 1 445 ? 9.203 -31.5 -20.234 1 92.94 445 ALA B N 1
ATOM 7066 C CA . ALA B 1 445 ? 8.531 -32.688 -19.688 1 92.94 445 ALA B CA 1
ATOM 7067 C C . ALA B 1 445 ? 8.711 -33.875 -20.609 1 92.94 445 ALA B C 1
ATOM 7069 O O . ALA B 1 445 ? 8.828 -35 -20.125 1 92.94 445 ALA B O 1
ATOM 7070 N N . SER B 1 446 ? 8.758 -33.688 -21.938 1 96.06 446 SER B N 1
ATOM 7071 C CA . SER B 1 446 ? 8.953 -34.812 -22.844 1 96.06 446 SER B CA 1
ATOM 7072 C C . SER B 1 446 ? 10.328 -35.438 -22.656 1 96.06 446 SER B C 1
ATOM 7074 O O . SER B 1 446 ? 10.477 -36.656 -22.703 1 96.06 446 SER B O 1
ATOM 7076 N N . PHE B 1 447 ? 11.281 -34.625 -22.438 1 94.62 447 PHE B N 1
ATOM 7077 C CA . PHE B 1 447 ? 12.625 -35.125 -22.156 1 94.62 447 PHE B CA 1
ATOM 7078 C C . PHE B 1 447 ? 12.656 -35.875 -20.844 1 94.62 447 PHE B C 1
ATOM 7080 O O . PHE B 1 447 ? 13.25 -36.969 -20.75 1 94.62 447 PHE B O 1
ATOM 7087 N N . GLY B 1 448 ? 12.008 -35.344 -19.859 1 94.5 448 GLY B N 1
ATOM 7088 C CA . GLY B 1 448 ? 11.945 -36 -18.562 1 94.5 448 GLY B CA 1
ATOM 7089 C C . GLY B 1 448 ? 11.312 -37.375 -18.625 1 94.5 448 GLY B C 1
ATOM 7090 O O . GLY B 1 448 ? 11.812 -38.312 -18.016 1 94.5 448 GLY B O 1
ATOM 7091 N N . ALA B 1 449 ? 10.234 -37.469 -19.328 1 95.62 449 ALA B N 1
ATOM 7092 C CA . ALA B 1 449 ? 9.555 -38.75 -19.516 1 95.62 449 ALA B CA 1
ATOM 7093 C C . ALA B 1 449 ? 10.469 -39.75 -20.203 1 95.62 449 ALA B C 1
ATOM 7095 O O . ALA B 1 449 ? 10.594 -40.906 -19.734 1 95.62 449 ALA B O 1
ATOM 7096 N N . SER B 1 450 ? 11.109 -39.312 -21.266 1 95.38 450 SER B N 1
ATOM 7097 C CA . SER B 1 450 ? 12 -40.188 -22.016 1 95.38 450 SER B CA 1
ATOM 7098 C C . SER B 1 450 ? 13.203 -40.625 -21.188 1 95.38 450 SER B C 1
ATOM 7100 O O . SER B 1 450 ? 13.641 -41.781 -21.25 1 95.38 450 SER B O 1
ATOM 7102 N N . LEU B 1 451 ? 13.672 -39.719 -20.453 1 92.94 451 LEU B N 1
ATOM 7103 C CA . LEU B 1 451 ? 14.82 -39.969 -19.594 1 92.94 451 LEU B CA 1
ATOM 7104 C C . LEU B 1 451 ? 14.5 -41.062 -18.562 1 92.94 451 LEU B C 1
ATOM 7106 O O . LEU B 1 451 ? 15.289 -41.969 -18.359 1 92.94 451 LEU B O 1
ATOM 7110 N N . LEU B 1 452 ? 13.422 -40.938 -17.922 1 92.69 452 LEU B N 1
ATOM 7111 C CA . LEU B 1 452 ? 13 -41.875 -16.891 1 92.69 452 LEU B CA 1
ATOM 7112 C C . LEU B 1 452 ? 12.938 -43.281 -17.453 1 92.69 452 LEU B C 1
ATOM 7114 O O . LEU B 1 452 ? 13.438 -44.219 -16.828 1 92.69 452 LEU B O 1
ATOM 7118 N N . ILE B 1 453 ? 12.336 -43.438 -18.625 1 92.75 453 ILE B N 1
ATOM 7119 C CA . ILE B 1 453 ? 12.156 -44.75 -19.234 1 92.75 453 ILE B CA 1
ATOM 7120 C C . ILE B 1 453 ? 13.5 -45.281 -19.734 1 92.75 453 ILE B C 1
ATOM 7122 O O . ILE B 1 453 ? 13.781 -46.469 -19.656 1 92.75 453 ILE B O 1
ATOM 7126 N N . SER B 1 454 ? 14.32 -44.406 -20.266 1 90.31 454 SER B N 1
ATOM 7127 C CA . SER B 1 454 ? 15.641 -44.781 -20.75 1 90.31 454 SER B CA 1
ATOM 7128 C C . SER B 1 454 ? 16.484 -45.375 -19.625 1 90.31 454 SER B C 1
ATOM 7130 O O . SER B 1 454 ? 17.281 -46.281 -19.859 1 90.31 454 SER B O 1
ATOM 7132 N N . GLU B 1 455 ? 16.359 -44.875 -18.547 1 85.94 455 GLU B N 1
ATOM 7133 C CA . GLU B 1 455 ? 17.141 -45.375 -17.406 1 85.94 455 GLU B CA 1
ATOM 7134 C C . GLU B 1 455 ? 16.625 -46.719 -16.906 1 85.94 455 GLU B C 1
ATOM 7136 O O . GLU B 1 455 ? 17.375 -47.5 -16.312 1 85.94 455 GLU B O 1
ATOM 7141 N N . ALA B 1 456 ? 15.398 -46.969 -17.141 1 79.81 456 ALA B N 1
ATOM 7142 C CA . ALA B 1 456 ? 14.789 -48.188 -16.656 1 79.81 456 ALA B CA 1
ATOM 7143 C C . ALA B 1 456 ? 15 -49.344 -17.641 1 79.81 456 ALA B C 1
ATOM 7145 O O . ALA B 1 456 ? 14.891 -50.5 -17.281 1 79.81 456 ALA B O 1
ATOM 7146 N N . LEU B 1 457 ? 15.289 -49.094 -18.922 1 76.75 457 LEU B N 1
ATOM 7147 C CA . LEU B 1 457 ? 15.336 -50.062 -20.016 1 76.75 457 LEU B CA 1
ATOM 7148 C C . LEU B 1 457 ? 16.484 -51.062 -19.797 1 76.75 457 LEU B C 1
ATOM 7150 O O . LEU B 1 457 ? 16.297 -52.281 -19.969 1 76.75 457 LEU B O 1
ATOM 7154 N N . PRO B 1 458 ? 17.75 -50.594 -19.578 1 63.09 458 PRO B N 1
ATOM 7155 C CA . PRO B 1 458 ? 18.766 -51.625 -19.422 1 63.09 458 PRO B CA 1
ATOM 7156 C C . PRO B 1 458 ? 18.359 -52.688 -18.406 1 63.09 458 PRO B C 1
ATOM 7158 O O . PRO B 1 458 ? 18.641 -53.875 -18.625 1 63.09 458 PRO B O 1
ATOM 7161 N N . TYR B 1 459 ? 17.797 -52.344 -17.422 1 55.5 459 TYR B N 1
ATOM 7162 C CA . TYR B 1 459 ? 17.375 -53.312 -16.406 1 55.5 459 TYR B CA 1
ATOM 7163 C C . TYR B 1 459 ? 16.25 -54.188 -16.922 1 55.5 459 TYR B C 1
ATOM 7165 O O . TYR B 1 459 ? 16.219 -55.375 -16.625 1 55.5 459 TYR B O 1
ATOM 7173 N N . LEU B 1 460 ? 15.438 -53.594 -17.797 1 56.25 460 LEU B N 1
ATOM 7174 C CA . LEU B 1 460 ? 14.273 -54.344 -18.281 1 56.25 460 LEU B CA 1
ATOM 7175 C C . LEU B 1 460 ? 14.664 -55.312 -19.391 1 56.25 460 LEU B C 1
ATOM 7177 O O . LEU B 1 460 ? 14.109 -56.406 -19.5 1 56.25 460 LEU B O 1
ATOM 7181 N N . MET B 1 461 ? 15.57 -54.875 -20.297 1 55.28 461 MET B N 1
ATOM 7182 C CA . MET B 1 461 ? 16.062 -55.781 -21.344 1 55.28 461 MET B CA 1
ATOM 7183 C C . MET B 1 461 ? 16.859 -56.938 -20.734 1 55.28 461 MET B C 1
ATOM 7185 O O . MET B 1 461 ? 16.828 -58.031 -21.266 1 55.28 461 MET B O 1
ATOM 7189 N N . ALA B 1 462 ? 17.562 -56.625 -19.656 1 51.88 462 ALA B N 1
ATOM 7190 C CA . ALA B 1 462 ? 18.281 -57.719 -19 1 51.88 462 ALA B CA 1
ATOM 7191 C C . ALA B 1 462 ? 17.312 -58.719 -18.391 1 51.88 462 ALA B C 1
ATOM 7193 O O . ALA B 1 462 ? 17.562 -59.938 -18.453 1 51.88 462 ALA B O 1
ATOM 7194 N N . LYS B 1 463 ? 16.172 -58.312 -17.859 1 52.97 463 LYS B N 1
ATOM 7195 C CA . LYS B 1 463 ? 15.219 -59.219 -17.281 1 52.97 463 LYS B CA 1
ATOM 7196 C C . LYS B 1 463 ? 14.523 -60.062 -18.359 1 52.97 463 LYS B C 1
ATOM 7198 O O . LYS B 1 463 ? 14.133 -61.188 -18.109 1 52.97 463 LYS B O 1
ATOM 7203 N N . GLN B 1 464 ? 14.203 -59.375 -19.531 1 48.38 464 GLN B N 1
ATOM 7204 C CA . GLN B 1 464 ? 13.586 -60.125 -20.609 1 48.38 464 GLN B CA 1
ATOM 7205 C C . GLN B 1 464 ? 14.531 -61.188 -21.156 1 48.38 464 GLN B C 1
ATOM 7207 O O . GLN B 1 464 ? 14.102 -62.281 -21.5 1 48.38 464 GLN B O 1
ATOM 7212 N N . LYS B 1 465 ? 15.82 -60.844 -21.25 1 51.03 465 LYS B N 1
ATOM 7213 C CA . LYS B 1 465 ? 16.797 -61.844 -21.672 1 51.03 465 LYS B CA 1
ATOM 7214 C C . LYS B 1 465 ? 16.891 -63 -20.656 1 51.03 465 LYS B C 1
ATOM 7216 O O . LYS B 1 465 ? 17.016 -64.125 -21.031 1 51.03 465 LYS B O 1
ATOM 7221 N N . HIS B 1 466 ? 16.812 -62.5 -19.438 1 47.44 466 HIS B N 1
ATOM 7222 C CA . HIS B 1 466 ? 16.922 -63.562 -18.438 1 47.44 466 HIS B CA 1
ATOM 7223 C C . HIS B 1 466 ? 15.664 -64.438 -18.406 1 47.44 466 HIS B C 1
ATOM 7225 O O . HIS B 1 466 ? 15.734 -65.625 -18.094 1 47.44 466 HIS B O 1
ATOM 7231 N N . ARG B 1 467 ? 14.453 -63.812 -18.75 1 50.03 467 ARG B N 1
ATOM 7232 C CA . ARG B 1 467 ? 13.258 -64.625 -18.844 1 50.03 467 ARG B CA 1
ATOM 7233 C C . ARG B 1 467 ? 13.328 -65.562 -20.047 1 50.03 467 ARG B C 1
ATOM 7235 O O . ARG B 1 467 ? 12.891 -66.75 -19.969 1 50.03 467 ARG B O 1
ATOM 7242 N N . TYR B 1 468 ? 13.875 -65 -21.094 1 44.66 468 TYR B N 1
ATOM 7243 C CA . TYR B 1 468 ? 14.039 -65.812 -22.266 1 44.66 468 TYR B CA 1
ATOM 7244 C C . TYR B 1 468 ? 15.055 -66.938 -22.016 1 44.66 468 TYR B C 1
ATOM 7246 O O . TYR B 1 468 ? 14.883 -68.062 -22.484 1 44.66 468 TYR B O 1
ATOM 7254 N N . PHE B 1 469 ? 16.109 -66.562 -21.297 1 46.09 469 PHE B N 1
ATOM 7255 C CA . PHE B 1 469 ? 17.094 -67.562 -21 1 46.09 469 PHE B CA 1
ATOM 7256 C C . PHE B 1 469 ? 16.516 -68.625 -20.078 1 46.09 469 PHE B C 1
ATOM 7258 O O . PHE B 1 469 ? 16.797 -69.812 -20.25 1 46.09 469 PHE B O 1
ATOM 7265 N N . ILE B 1 470 ? 15.641 -68.188 -19.188 1 49.84 470 ILE B N 1
ATOM 7266 C CA . ILE B 1 470 ? 15.055 -69.188 -18.281 1 49.84 470 ILE B CA 1
ATOM 7267 C C . ILE B 1 470 ? 14.039 -70.062 -19.031 1 49.84 470 ILE B C 1
ATOM 7269 O O . ILE B 1 470 ? 13.969 -71.25 -18.828 1 49.84 470 ILE B O 1
ATOM 7273 N N . SER B 1 471 ? 13.281 -69.375 -19.938 1 45.12 471 SER B N 1
ATOM 7274 C CA . SER B 1 471 ? 12.297 -70.125 -20.688 1 45.12 471 SER B CA 1
ATOM 7275 C C . SER B 1 471 ? 12.969 -71.125 -21.641 1 45.12 471 SER B C 1
ATOM 7277 O O . SER B 1 471 ? 12.438 -72.188 -21.906 1 45.12 471 SER B O 1
ATOM 7279 N N . VAL B 1 472 ? 14.078 -70.75 -22.156 1 49.31 472 VAL B N 1
ATOM 7280 C CA . VAL B 1 472 ? 14.805 -71.562 -23.094 1 49.31 472 VAL B CA 1
ATOM 7281 C C . VAL B 1 472 ? 15.469 -72.75 -22.344 1 49.31 472 VAL B C 1
ATOM 7283 O O . VAL B 1 472 ? 15.5 -73.875 -22.828 1 49.31 472 VAL B O 1
ATOM 7286 N N . CYS B 1 473 ? 15.922 -72.375 -21.188 1 44.66 473 CYS B N 1
ATOM 7287 C CA . CYS B 1 473 ? 16.641 -73.438 -20.453 1 44.66 473 CYS B CA 1
ATOM 7288 C C . CYS B 1 473 ? 15.68 -74.438 -19.875 1 44.66 473 CYS B C 1
ATOM 7290 O O . CYS B 1 473 ? 16.094 -75.562 -19.469 1 44.66 473 CYS B O 1
ATOM 7292 N N . GLY B 1 474 ? 14.422 -74.062 -19.656 1 43.44 474 GLY B N 1
ATOM 7293 C CA . GLY B 1 474 ? 13.477 -75 -19.078 1 43.44 474 GLY B CA 1
ATOM 7294 C C . GLY B 1 474 ? 13.047 -76.062 -20.062 1 43.44 474 GLY B C 1
ATOM 7295 O O . GLY B 1 474 ? 12.477 -77.062 -19.656 1 43.44 474 GLY B O 1
ATOM 7296 N N . CYS B 1 475 ? 13.031 -75.75 -21.328 1 41.25 475 CYS B N 1
ATOM 7297 C CA . CYS B 1 475 ? 12.469 -76.75 -22.25 1 41.25 475 CYS B CA 1
ATOM 7298 C C . CYS B 1 475 ? 13.445 -77.875 -22.484 1 41.25 475 CYS B C 1
ATOM 7300 O O . CYS B 1 475 ? 13.133 -78.812 -23.188 1 41.25 475 CYS B O 1
ATOM 7302 N N . ALA B 1 476 ? 14.766 -77.688 -22.125 1 40.41 476 ALA B N 1
ATOM 7303 C CA . ALA B 1 476 ? 15.648 -78.75 -22.594 1 40.41 476 ALA B CA 1
ATOM 7304 C C . ALA B 1 476 ? 15.539 -80 -21.688 1 40.41 476 ALA B C 1
ATOM 7306 O O . ALA B 1 476 ? 16.109 -81.062 -21.984 1 40.41 476 ALA B O 1
ATOM 7307 N N . GLN B 1 477 ? 15.094 -79.75 -20.406 1 33.12 477 GLN B N 1
ATOM 7308 C CA . GLN B 1 477 ? 15.242 -80.875 -19.562 1 33.12 477 GLN B CA 1
ATOM 7309 C C . GLN B 1 477 ? 14.102 -81.875 -19.797 1 33.12 477 GLN B C 1
ATOM 7311 O O . GLN B 1 477 ? 14.047 -82.938 -19.172 1 33.12 477 GLN B O 1
ATOM 7316 N N . ARG B 1 478 ? 13.312 -81.688 -20.875 1 28.17 478 ARG B N 1
ATOM 7317 C CA . ARG B 1 478 ? 12.531 -82.938 -21.031 1 28.17 478 A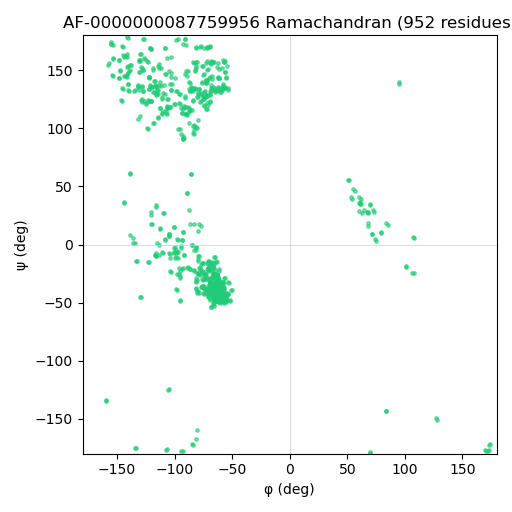RG B CA 1
ATOM 7318 C C . ARG B 1 478 ? 13.32 -84 -21.766 1 28.17 478 ARG B C 1
ATOM 7320 O O . ARG B 1 478 ? 14.039 -83.688 -22.719 1 28.17 478 ARG B O 1
#

Solvent-accessible surface area (backbone atoms only — not comparable to full-atom values): 47378 Å² total; per-residue (Å²): 97,24,20,36,6,34,20,44,50,74,45,34,26,33,38,22,34,24,33,78,83,68,41,82,74,49,74,33,71,25,65,26,69,76,27,77,71,32,58,29,56,50,66,36,48,52,50,18,41,33,52,25,41,53,70,64,49,86,44,84,53,49,58,32,37,25,33,18,13,60,43,23,21,34,26,41,26,22,39,72,43,42,44,60,36,66,71,65,65,53,88,80,59,48,48,49,56,32,37,32,50,69,27,64,83,54,42,72,69,56,52,51,48,51,53,49,40,19,54,77,49,67,25,75,93,46,70,76,51,52,17,16,29,50,55,52,49,31,50,37,52,70,73,42,41,74,69,55,66,72,33,54,30,41,34,32,64,46,32,51,49,52,36,46,32,31,52,46,49,47,61,86,64,34,45,38,10,42,47,26,44,44,52,22,31,48,41,32,79,90,76,61,37,73,30,60,40,28,33,57,55,49,67,46,65,68,80,34,57,42,45,68,36,55,52,74,69,38,68,70,36,31,27,22,68,64,32,21,71,71,44,58,41,59,61,67,25,44,28,38,38,33,36,27,26,65,65,19,16,51,49,31,43,34,60,74,67,75,48,57,60,75,42,38,32,40,39,34,23,25,59,36,22,37,38,36,36,42,40,81,70,88,66,88,66,49,91,37,29,41,69,37,61,43,66,91,81,26,28,31,37,38,34,67,32,68,39,26,30,48,53,58,52,47,50,49,52,38,56,48,50,34,40,24,63,34,70,70,47,82,79,82,59,61,66,57,32,48,51,29,38,60,70,48,37,35,84,81,50,76,36,43,29,46,54,26,34,84,25,46,92,42,86,83,48,53,53,7,36,36,40,54,32,35,86,81,46,66,41,56,16,22,49,45,28,18,41,35,42,17,35,49,49,54,53,60,62,50,51,52,79,85,52,53,74,76,52,63,84,34,48,39,36,31,21,32,66,39,35,71,74,28,68,58,41,44,50,43,45,21,62,73,60,71,44,74,65,43,78,43,75,77,53,50,27,16,48,12,29,14,43,53,43,49,67,45,39,66,62,48,55,52,49,51,49,49,49,48,49,50,58,58,60,62,64,64,78,111,96,24,21,36,6,36,19,44,50,76,47,33,28,33,37,22,36,23,34,81,83,67,41,80,75,48,72,35,70,25,63,27,67,76,26,78,71,33,57,30,58,50,67,35,50,52,51,18,43,33,53,25,42,53,71,66,50,84,43,84,54,48,58,33,36,25,34,18,13,61,43,23,22,33,26,41,26,23,39,71,44,42,44,59,37,66,71,65,66,53,89,81,59,48,49,49,57,31,39,31,49,69,27,65,82,52,42,72,70,56,51,51,48,52,54,49,40,18,54,75,51,67,25,77,93,47,71,76,51,53,18,15,28,50,52,51,49,31,50,37,50,70,74,43,43,74,70,54,65,72,34,55,29,42,35,32,63,46,32,52,48,51,38,47,32,32,53,46,49,46,62,85,63,36,44,36,11,42,48,26,44,44,51,20,31,48,41,34,79,90,75,62,37,73,31,61,41,28,33,56,53,49,66,46,66,69,81,33,58,40,46,68,38,53,53,76,68,38,67,70,37,32,29,21,70,64,33,20,69,70,43,60,40,60,61,68,25,44,28,38,38,33,35,27,27,65,65,18,16,50,48,31,44,34,59,73,65,75,48,56,62,76,42,38,32,40,39,32,22,24,59,34,22,36,39,36,35,41,40,83,71,90,67,90,66,50,87,36,29,43,71,36,62,43,66,90,82,27,27,31,37,38,33,65,32,69,41,27,31,48,53,59,52,47,51,50,52,39,55,48,48,34,39,25,61,35,70,70,47,81,78,82,59,60,66,58,33,48,52,28,37,61,69,48,36,34,86,79,50,77,35,43,28,44,55,26,34,83,26,48,92,41,85,86,47,53,52,8,35,37,39,55,32,34,86,82,46,68,42,55,17,22,49,44,30,18,42,34,41,16,35,49,49,54,54,61,62,51,50,53,79,85,52,54,74,77,52,62,85,33,48,38,37,31,22,30,67,39,36,73,72,28,67,58,41,45,49,44,44,21,62,74,60,72,44,74,65,44,78,42,76,78,52,51,28,15,50,12,28,14,44,53,44,48,68,45,39,67,62,47,56,51,49,52,50,48,48,49,49,49,56,56,60,59,64,62,76,108

Secondary structure (DSSP, 8-state):
-EEEEEEE-SSEEEEEEEETTS-EEEEEEEEPTT--SSEE-HHHHHHHHHHHHHHH---TTEEEEEEEE-SS-BEEE-GGGHHHHHHHT-SS-SBPPEE-TT---S-HHHHHHHHHHHHHTTPPP----TT-HHHHHHHHHHH-HHHHTT-SEEE-HHHHHHHHHTT--SGGG-EEEHHHHHHTT-EETTTTEE-HHHHHHTT--GGGSPEEE-TTT-EEEE--HHHHHHH-PPTT-EEEPPEEHHHHHHHHHHHHHT--GGGEEEEEESSSEEEEEEESS----BTTEEEEE-STT-EEEEEEES-SHHHHHHHHHHHHHHHHHHH-PPP--HHHHHHHHHHT--TT---EEE--TT--SSTT--SEEEEEE-TTS-SHHHHHHHHHHHHHHHHHHTS-TTTHHHHTTSEEEEESHHHHH-HHHHHHHHHHHTS--EE-PPP-HHHHHHHHHHHHHHHHHHHHHHHHHHHHHTSTT-/-EEEEEEE-SSEEEEEEEETTS-EEEEEEEEPTT--SSEE-HHHHHHHHHHHHHHH---TTEEEEEEEE-SS-BEEE-GGGHHHHHHHT-SS-SBPPEE-TT---S-HHHHHHHHHHHHHTTPPP----TT-HHHHHHHHHHH-HHHHTT-SEEE-HHHHHHHHHTT--SGGG-EEEHHHHHHTT-EETTTTEE-HHHHHHTT--GGGSPEEE-TTT-EEEE--HHHHHHH---SS-EEEPPEEHHHHHHHHHHHHHT--GGGEEEEEESSSEEEEEEESS----BTTEEEEE-GGG-EEEEEEES-SHHHHHHHHHHHHHHHHHHH-PPP--HHHHHHHHHHT--TT---EEE--TT--SSTT--SEEEEEE-TTS-SHHHHHHHHHHHHHHHHHHTS-TTTHHHHTTSEEEEESHHHHH-HHHHHHHHHHHTS--EE-PPP-HHHHHHHHHHHHHHHHHHHHHHHHHHHHHHSTT-

Organism: NCBI:txid74557

Sequence (956 aa):
MQVLGIDVGTTAIKCSLVNCNKKLEKQSCKSIENASGSIVDVKNVLLAMQKAMKELGTMENVTAIALCGQMHGIVWWKANKVLEALKNNTDDTPWSDLITWQDKRCKKEFINELCHQRNLNGGIFTPLSSGYALATFAIMMQECPETIEKYDTCGTIMDLIAFLLAGHTSTKNATIDCTNAYSWGGFNTSTMSWDVPTLKAWNIPMHFMPRPCLPGKDIVGKTCSTASNVFNVPEQIPIYVPMGDHPCSVYALLHSTSLNAKDALLVNIGTSAQLAFVLEDNLPTTPSFEIRPYFNQQKIAVVAALTGGNVFAKFVENCIKWTFDMTNFTITDKDTAYVNIIAAANKNTTLVCRPTLLGERNEGISAGEIVNLTMDNWTLGDMSAAIAKGIVNNLFELLPPSAKPLIRHRTVIGSGNALVKNELLQHYTNELTGRPIVLAPSSDASFGASLLISEALPYLMAKQKHRYFISVCGCAQRMQVLGIDVGTTAIKCSLVNCNKKLEKQSCKSIENASGSIVDVKNVLLAMQKAMKELGTMENVTAIALCGQMHGIVWWKANKVLEALKNNTDDTPWSDLITWQDKRCKKEFINELCHQRNLNGGIFTPLSSGYALATFAIMMQECPETIEKYDTCGTIMDLIAFLLAGHTSTKNATIDCTNAYSWGGFNTSTMSWDVPTLKAWNIPMHFMPRPCLPGKDIVGKTCSTASNVFNVPEQIPIYVPMGDHPCSVYALLHSTSLNAKDALLVNIGTSAQLAFVLEDNLPTTPSFEIRPYFNQQKIAVVAALTGGNVFAKFVENCIKWTFDMTNFTITDKDTAYVNIIAAANKNTTLVCRPTLLGERNEGISAGEIVNLTMDNWTLGDMSAAIAKGIVNNLFELLPPSAKPLIRHRTVIGSGNALVKNELLQHYTNELTGRPIVLAPSSDASFGASLLISEALPYLMAKQKHRYFISVCGCAQR

Nearest PDB structures (foldseek):
  3hz6-assembly1_A  TM=8.224E-01  e=5.032E-28  Chromobacterium violaceum
  3kzb-assembly1_A-2  TM=8.275E-01  e=1.445E-27  Chromobacterium violaceum
  3ifr-assembly3_A  TM=8.677E-01  e=7.775E-26  Rhodospirillum rubrum ATCC 11170
  5htr-assembly1_A  TM=7.802E-01  e=2.845E-22  Arabidopsis thaliana
  3h6e-assembly1_A  TM=7.290E-01  e=7.381E-16  Novosphingobium aromaticivorans DSM 12444